Protein AF-A0A922M7X7-F1 (afdb_monomer)

Solvent-accessible surface area (backbone atoms only — not comparable to full-atom values): 48545 Å² total; per-residue (Å²): 138,84,81,73,83,78,83,72,76,49,76,77,63,51,51,57,45,49,50,54,50,54,48,65,76,64,48,64,52,38,93,86,79,56,46,71,52,47,76,66,52,52,49,49,53,50,50,50,52,52,50,52,51,25,52,51,31,52,75,74,32,79,90,37,43,70,67,37,70,48,55,65,78,77,75,49,53,68,73,66,60,49,54,74,74,40,56,71,80,53,48,56,85,56,67,35,57,80,52,45,72,31,54,61,66,28,60,56,71,87,54,86,78,83,70,91,64,62,66,65,70,58,69,90,80,64,78,42,73,59,51,47,49,51,42,48,45,50,51,54,53,34,54,52,33,45,53,51,40,54,53,50,48,55,33,50,60,38,22,38,58,13,26,39,96,88,70,47,82,39,66,78,43,67,34,96,50,32,46,61,45,76,46,68,44,81,75,45,76,43,70,46,51,93,91,51,88,35,39,68,41,30,34,30,42,41,28,33,70,49,88,58,59,68,70,57,38,50,56,62,72,57,63,45,65,68,43,47,34,36,40,28,21,64,60,30,80,45,52,74,88,68,82,85,58,91,92,49,65,56,49,73,61,36,28,57,70,45,39,42,46,32,29,28,67,21,44,46,46,101,84,72,44,67,57,74,97,68,78,84,77,77,85,86,70,79,78,45,68,49,41,34,36,29,39,44,51,28,41,45,53,44,54,48,50,59,42,26,75,73,72,46,75,63,69,82,80,54,60,42,33,41,32,55,62,58,73,92,80,44,55,60,59,44,40,47,51,46,50,57,56,54,70,76,60,87,87,42,88,87,87,39,70,48,78,48,45,76,77,39,88,42,66,65,51,48,49,67,73,40,81,79,46,48,79,44,61,88,66,90,54,77,88,62,61,41,67,28,40,31,42,32,39,53,63,51,47,51,45,69,74,59,77,67,68,84,78,70,96,84,68,77,79,47,42,33,43,40,46,56,47,82,85,80,68,61,36,77,50,79,85,64,54,73,67,91,82,86,89,87,78,58,74,68,64,45,44,62,68,40,84,44,65,68,76,26,45,37,39,54,53,102,60,52,83,70,63,96,52,102,64,59,43,21,55,66,38,42,52,51,50,52,58,54,49,49,54,55,48,25,51,49,42,39,51,45,35,64,67,65,72,52,92,66,79,31,32,78,44,45,68,42,36,51,51,41,41,64,73,56,48,50,55,50,50,52,51,36,53,52,54,58,68,68,42,87,77,60,52,53,65,56,54,72,68,55,53,88,57,59,75,70,49,66,88,44,72,79,70,81,61,83,76,82,44,45,70,59,39,49,50,45,54,50,9,42,47,47,38,55,51,45,54,53,53,54,33,56,68,50,38,58,56,75,74,38,85,48,72,65,58,40,36,49,48,37,66,55,68,54,38,78,43,78,48,63,51,52,70,45,43,37,64,41,27,69,59,35,36,73,68,59,28,78,67,46,66,48,79,39,72,57,28,16,42,35,40,35,62,50,61,51,47,66,79,61,36,43,69,63,53,96,73,21,57,61,66,75,45,82,47,75,40,58,50,72,90,55,70,53,20,90,60,90,49,53,36,47,37,74,74,18,38,56,33,52,8,50,49,40,39,40,53,75,72,64,53,89,76,86,79,86,36,59,48,76,83,66,35,70,78,63,44,62,78,56,32,84,82,48,80,77,49,49,67,32,76,60,42,79,64,40,63,82,55,66,58,78,48,85,99,43,97,56,91,74,82,88,79,88,79,78,62,54,97,86,47,53,82,42,62,92,45,92,92,34,44,29,34,70,67,62,27,53,52,50,41,51,50,49,51,55,49,43,57,65,59,58,72,73,53,98,62,98,72,76,91,86,79,84,90,86,65,97,39,71,37,34,43,53,50,29,64,74,72,100

Sequence (826 aa):
MLEQPKVGLSPLHCTPLLNMLKFYARFEISDETGDPMTDRDMTLQHYSRITSLQKAAFSKFPDLRLFALANVASVDTRESLQKHFEELNTMPLYPTEEVIWDENVVPTEIYSGENCLALPKLNLQFLTLHDYLLRNFNLFRLESTYEIRQDIEDAVYRLAPWRAEDGSVYFGGWARMAHPITSFAVVEVAKPNIGEKAPSCVRADVTVTLSVRNEIKYEWESLRKHDVCFLITVRPTQGIGTKYDYRKSMVEQASIVYVRGCEVEGMLDASGRVIEEGPEPRPELEGDSRTFRLLLDPNQYRLDLDNASKGNEDVYETFNIVMRRKPKENNFKAVLETIRELMNTEMPNEIPTLDFNDTFLDMEHLRNSFPGYEIRVQTDDPRKLVRPFKVTFENVLRKQQNGGEPMDEDEPRKVILVEPHVQPKRGPYLSNEPKNNQALNQLFEKVAELDVDERHLLRLGHGEEALQTDKDFSRYGRVNYVLAKRLELLERVGRLQKTLEAGEDAGATCELAHHFHVYHVRPRWETFLAKCAQDQTKSIETISKEFPFHEFFDDAPKPLFPGKSYEEDMEVAQSCYRYIDHIFEELEEFRAFELLRSGLDRSKYLLVKEAKIIAMTCTHAALKRSELVQMGFKYDNILMEESAQILEIETFIPLLLQNPQDGRSRLKRWIMIGDHHQLPPVVKNMAFQKYCNMEQSLFTRMVRLGVPYVELDAQGRARPSICNLYRWRYLALGDLGHVTRLPEYRAANAGLRYDFQLINVDDFNGAGETEPSPYFYQTNEVSEQLVTWFHKLHLLYCWSQFVGTKNLLYLRCEFNGREFLCLMSG

InterPro domains:
  IPR027417 P-loop containing nucleoside triphosphate hydrolase [G3DSA:3.40.50.300] (435-709)
  IPR027417 P-loop containing nucleoside triphosphate hydrolase [SSF52540] (504-729)
  IPR032174 RNA helicase aquarius, N-terminal domain [PF16399] (17-92)
  IPR041677 DNA2/NAM7 helicase, helicase domain [PF13086] (436-685)
  IPR045055 DNA2/NAM7-like helicase [PTHR10887] (437-782)
  IPR048966 RNA helicase aquarius, beta-barrel [PF21143] (161-325)
  IPR048967 RNA helicase aquarius, insertion domain [PF21144] (349-432)

Organism: Spodoptera exigua (NCBI:txid7107)

Mean predicted aligned error: 14.06 Å

Nearest PDB structures (foldseek):
  5mqf-assembly1_U  TM=9.103E-01  e=2.561E-98  Homo sapiens
  7a5p-assembly1_U  TM=8.739E-01  e=1.659E-95  Homo sapiens
  6ff7-assembly1_U  TM=7.850E-01  e=2.277E-93  Homo sapiens
  8ro1-assembly1_Q  TM=8.514E-01  e=4.717E-83  Caenorhabditis elegans
  8xi2-assembly1_Q  TM=8.738E-01  e=2.441E-75  Chlamydomonas reinhardtii

Radius of gyration: 34.19 Å; Cα contacts (8 Å, |Δi|>4): 1101; chains: 1; bounding box: 89×77×100 Å

Secondary structure (DSSP, 8-state):
----------HHHHHHHHHHHHHHTT-SB-TTT-PBPPHHHHHHHHHHHHHHHHHHHHHH-GGGHHHHTS-HHHHS-HHHHHHHHHHHHTS-SS--HHHHT-TTTS--S---SSS--S----SS--SSHHHHHHHHHHHHHHHHHHHHHHHHHHHHHHH-EEE-TTS-EEE-S--SSEEEEEEEEEEEEPPPPTT-SS-S-EEEEEEEE--S-HHHHHHHHT--TT-EEEEEEE---SBTTPPP-TTS-HHHHHTEEEEEEEEEEEEB-TTS-B----SSPPPPPSSSEEEEEEEEPHHHHHHHHHHHHTT---GGG---EEEE--GGG--HHHHHHHHHHHTT--------EEE-TTSSSSHHHHHHH-TTSEEEES---TTT-PSPEEEEEHHHHHHHHTTTPPPPTT----EEEEEE-PPPP--S-GGGSPP-----S-HHHHHHHSS--GGGEEEESTTTT---SSS--SHHHHHHHHHHHHHHHHHHHHHHHHHTT--S-TTS-HHHHHHHIIIIIHHHHHHHHHHHHH-TT--HHHHHHH-TTTGGGTTSPSPSS--S-HHHHHHHHHHHHHHHHHHHHHHHHHHHHHH--SHHHHHHHIIIII-SEEEE-HHHHHHHHHHHHHTT---SEEEESSTTTS-HHHHHGGGGSS--BTTB----EEEE---TTS-----S-HHHHHHH-TT--HHHHHHHTT-------EE-SS-HHHHTTTGGGSSS-EE-HHHHHSGGGTSPPTT-SSSS-------BTTB-SB-SSTT--B-HHHHHHHHHHHHHHHHHHHTT--S----------SSHHHHHHHHHH-

Structure (mmCIF, N/CA/C/O backbone):
data_AF-A0A922M7X7-F1
#
_entry.id   AF-A0A922M7X7-F1
#
loop_
_atom_site.group_PDB
_atom_site.id
_atom_site.type_symbol
_atom_site.label_atom_id
_atom_site.label_alt_id
_atom_site.label_comp_id
_atom_site.label_asym_id
_atom_site.label_entity_id
_atom_site.label_seq_id
_atom_site.pdbx_PDB_ins_code
_atom_site.Cartn_x
_atom_site.Cartn_y
_atom_site.Cartn_z
_atom_site.occupancy
_atom_site.B_iso_or_equiv
_atom_site.auth_seq_id
_atom_site.auth_comp_id
_atom_site.auth_asym_id
_atom_site.auth_atom_id
_atom_site.pdbx_PDB_model_num
ATOM 1 N N . MET A 1 1 ? 11.311 -39.140 -44.389 1.00 35.12 1 MET A N 1
ATOM 2 C CA . MET A 1 1 ? 12.217 -38.320 -43.565 1.00 35.12 1 MET A CA 1
ATOM 3 C C . MET A 1 1 ? 11.354 -37.279 -42.881 1.00 35.12 1 MET A C 1
ATOM 5 O O . MET A 1 1 ? 10.905 -36.357 -43.542 1.00 35.12 1 MET A O 1
ATOM 9 N N . LEU A 1 2 ? 10.996 -37.521 -41.623 1.00 34.16 2 LEU A N 1
ATOM 10 C CA . LEU A 1 2 ? 10.300 -36.557 -40.774 1.00 34.16 2 LEU A CA 1
ATOM 11 C C . LEU A 1 2 ? 11.385 -35.917 -39.910 1.00 34.16 2 LEU A C 1
ATOM 13 O O . LEU A 1 2 ? 11.835 -36.529 -38.944 1.00 34.16 2 LEU A O 1
ATOM 17 N N . GLU A 1 3 ? 11.871 -34.746 -40.310 1.00 34.28 3 GLU A N 1
ATOM 18 C CA . GLU A 1 3 ? 12.669 -33.914 -39.414 1.00 34.28 3 GLU A CA 1
ATOM 19 C C . GLU A 1 3 ? 11.719 -33.327 -38.372 1.00 34.28 3 GLU A C 1
ATOM 21 O O . GLU A 1 3 ? 10.867 -32.495 -38.677 1.00 34.28 3 GLU A O 1
ATOM 26 N N . GLN A 1 4 ? 11.827 -33.814 -37.136 1.00 30.33 4 GLN A N 1
ATOM 27 C CA . GLN A 1 4 ? 11.265 -33.107 -35.994 1.00 30.33 4 GLN A CA 1
ATOM 28 C C . GLN A 1 4 ? 11.998 -31.766 -35.851 1.00 30.33 4 GLN A C 1
ATOM 30 O O . GLN A 1 4 ? 13.234 -31.757 -35.912 1.00 30.33 4 GLN A O 1
ATOM 35 N N . PRO A 1 5 ? 11.292 -30.645 -35.624 1.00 37.59 5 PRO A N 1
ATOM 36 C CA . PRO A 1 5 ? 11.954 -29.393 -35.311 1.00 37.59 5 PRO A CA 1
ATOM 37 C C . PRO A 1 5 ? 12.634 -29.564 -33.951 1.00 37.59 5 PRO A C 1
ATOM 39 O O . PRO A 1 5 ? 11.983 -29.691 -32.915 1.00 37.59 5 PRO A O 1
ATOM 42 N N . LYS A 1 6 ? 13.968 -29.608 -33.948 1.00 36.16 6 LYS A N 1
ATOM 43 C CA . LYS A 1 6 ? 14.740 -29.445 -32.718 1.00 36.16 6 LYS A CA 1
ATOM 44 C C . LYS A 1 6 ? 14.475 -28.029 -32.215 1.00 36.16 6 LYS A C 1
ATOM 46 O O . LYS A 1 6 ? 15.065 -27.081 -32.727 1.00 36.16 6 LYS A O 1
ATOM 51 N N . VAL A 1 7 ? 13.610 -27.892 -31.214 1.00 40.34 7 VAL A N 1
ATOM 52 C CA . VAL A 1 7 ? 13.539 -26.694 -30.371 1.00 40.34 7 VAL A CA 1
ATOM 53 C C . VAL A 1 7 ? 14.845 -26.651 -29.579 1.00 40.34 7 VAL A C 1
ATOM 55 O O . VAL A 1 7 ? 14.967 -27.205 -28.489 1.00 40.34 7 VAL A O 1
ATOM 58 N N . GLY A 1 8 ? 15.890 -26.112 -30.201 1.00 37.12 8 GLY A N 1
ATOM 59 C CA . GLY A 1 8 ? 17.163 -25.872 -29.545 1.00 37.12 8 GLY A CA 1
ATOM 60 C C . GLY A 1 8 ? 17.002 -24.686 -28.608 1.00 37.12 8 GLY A C 1
ATOM 61 O O . GLY A 1 8 ? 17.053 -23.547 -29.061 1.00 37.12 8 GLY A O 1
ATOM 62 N N . LEU A 1 9 ? 16.815 -24.943 -27.312 1.00 45.88 9 LEU A N 1
ATOM 63 C CA . LEU A 1 9 ? 17.044 -23.928 -26.285 1.00 45.88 9 LEU A CA 1
ATOM 64 C C . LEU A 1 9 ? 18.478 -23.408 -26.459 1.00 45.88 9 LEU A C 1
ATOM 66 O O . LEU A 1 9 ? 19.438 -24.182 -26.410 1.00 45.88 9 LEU A O 1
ATOM 70 N N . SER A 1 10 ? 18.631 -22.110 -26.723 1.00 48.75 10 SER A N 1
ATOM 71 C CA . SER A 1 10 ? 19.947 -21.481 -26.816 1.00 48.75 10 SER A CA 1
ATOM 72 C C . SER A 1 10 ? 20.689 -21.611 -25.469 1.00 48.75 10 SER A C 1
ATOM 74 O O . SER A 1 10 ? 20.051 -21.626 -24.412 1.00 48.75 10 SER A O 1
ATOM 76 N N . PRO A 1 11 ? 22.035 -21.671 -25.451 1.00 51.78 11 PRO A N 1
ATOM 77 C CA . PRO A 1 11 ? 22.812 -21.676 -24.203 1.00 51.78 11 PRO A CA 1
ATOM 78 C C . PRO A 1 11 ? 22.498 -20.486 -23.274 1.00 51.78 11 PRO A C 1
ATOM 80 O O . PRO A 1 11 ? 22.626 -20.605 -22.053 1.00 51.78 11 PRO A O 1
ATOM 83 N N . LEU A 1 12 ? 22.043 -19.366 -23.854 1.00 53.59 12 LEU A N 1
ATOM 84 C CA . LEU A 1 12 ? 21.584 -18.170 -23.143 1.00 53.59 12 LEU A CA 1
ATOM 85 C C . LEU A 1 12 ? 20.296 -18.418 -22.334 1.00 53.59 12 LEU A C 1
ATOM 87 O O . LEU A 1 12 ? 20.221 -17.967 -21.199 1.00 53.59 12 LEU A O 1
ATOM 91 N N . HIS A 1 13 ? 19.342 -19.216 -22.834 1.00 59.59 13 HIS A N 1
ATOM 92 C CA . HIS A 1 13 ? 18.113 -19.567 -22.098 1.00 59.59 13 HIS A CA 1
ATOM 93 C C . HIS A 1 13 ? 18.335 -20.603 -20.981 1.00 59.59 13 HIS A C 1
ATOM 95 O O . HIS A 1 13 ? 17.681 -20.559 -19.939 1.00 59.59 13 HIS A O 1
ATOM 101 N N . CYS A 1 14 ? 19.250 -21.558 -21.173 1.00 67.69 14 CYS A N 1
ATOM 102 C CA . CYS A 1 14 ? 19.456 -22.649 -20.210 1.00 67.69 14 CYS A CA 1
ATOM 103 C C . CYS A 1 14 ? 20.163 -22.201 -18.923 1.00 67.69 14 CYS A C 1
ATOM 105 O O . CYS A 1 14 ? 19.960 -22.802 -17.867 1.00 67.69 14 CYS A O 1
ATOM 107 N N . THR A 1 15 ? 21.010 -21.172 -18.998 1.00 73.75 15 THR A N 1
ATOM 108 C CA . THR A 1 15 ? 21.868 -20.769 -17.874 1.00 73.75 15 THR A CA 1
ATOM 109 C C . THR A 1 15 ? 21.070 -20.188 -16.695 1.00 73.75 15 THR A C 1
ATOM 111 O O . THR A 1 15 ? 21.269 -20.666 -15.574 1.00 73.75 15 THR A O 1
ATOM 114 N N . PRO A 1 16 ? 20.117 -19.253 -16.896 1.00 74.06 16 PRO A N 1
ATOM 115 C CA . PRO A 1 16 ? 19.271 -18.747 -15.811 1.00 74.06 16 PRO A CA 1
ATOM 116 C C . PRO A 1 16 ? 18.404 -19.836 -15.159 1.00 74.06 16 PRO A C 1
ATOM 118 O O . PRO A 1 16 ? 18.352 -19.938 -13.934 1.00 74.06 16 PRO A O 1
ATOM 121 N N . LEU A 1 17 ? 17.800 -20.721 -15.962 1.00 80.00 17 LEU A N 1
ATOM 122 C CA . LEU A 1 17 ? 17.004 -21.851 -15.462 1.00 80.00 17 LEU A CA 1
ATOM 123 C C . LEU A 1 17 ? 17.847 -22.833 -14.638 1.00 80.00 17 LEU A C 1
ATOM 125 O O . LEU A 1 17 ? 17.412 -23.308 -13.588 1.00 80.00 17 LEU A O 1
ATOM 129 N N . LEU A 1 18 ? 19.077 -23.114 -15.077 1.00 82.25 18 LEU A N 1
ATOM 130 C CA . LEU A 1 18 ? 20.009 -23.956 -14.331 1.00 82.25 18 LEU A CA 1
ATOM 131 C C . LEU A 1 18 ? 20.409 -23.316 -12.996 1.00 82.25 18 LEU A C 1
ATOM 133 O O . LEU A 1 18 ? 20.591 -24.034 -12.015 1.00 82.25 18 LEU A O 1
ATOM 137 N N . ASN A 1 19 ? 20.543 -21.991 -12.938 1.00 76.50 19 ASN A N 1
ATOM 138 C CA . ASN A 1 19 ? 20.824 -21.287 -11.689 1.00 76.50 19 ASN A CA 1
ATOM 139 C C . ASN A 1 19 ? 19.642 -21.380 -10.712 1.00 76.50 19 ASN A C 1
ATOM 141 O O . ASN A 1 19 ? 19.866 -21.696 -9.545 1.00 76.50 19 ASN A O 1
ATOM 145 N N . MET A 1 20 ? 18.397 -21.237 -11.188 1.00 80.88 20 MET A N 1
ATOM 146 C CA . MET A 1 20 ? 17.204 -21.493 -10.363 1.00 80.88 20 MET A CA 1
ATOM 147 C C . MET A 1 20 ? 17.165 -22.939 -9.849 1.00 80.88 20 MET A C 1
ATOM 149 O O . MET A 1 20 ? 16.892 -23.175 -8.674 1.00 80.88 20 MET A O 1
ATOM 153 N N . LEU A 1 21 ? 17.487 -23.919 -10.701 1.00 84.31 21 LEU A N 1
ATOM 154 C CA . LEU A 1 21 ? 17.548 -25.321 -10.283 1.00 84.31 21 LEU A CA 1
ATOM 155 C C . LEU A 1 21 ? 18.649 -25.556 -9.239 1.00 84.31 21 LEU A C 1
ATOM 157 O O . LEU A 1 21 ? 18.422 -26.270 -8.268 1.00 84.31 21 LEU A O 1
ATOM 161 N N . LYS A 1 22 ? 19.834 -24.958 -9.415 1.00 78.69 22 LYS A N 1
ATOM 162 C CA . LYS A 1 22 ? 20.938 -25.046 -8.443 1.00 78.69 22 LYS A CA 1
ATOM 163 C C . LYS A 1 22 ? 20.560 -24.452 -7.090 1.00 78.69 22 LYS A C 1
ATOM 165 O O . LYS A 1 22 ? 20.976 -25.014 -6.081 1.00 78.69 22 LYS A O 1
ATOM 170 N N . PHE A 1 23 ? 19.802 -23.355 -7.087 1.00 79.56 23 PHE A N 1
ATOM 171 C CA . PHE A 1 23 ? 19.274 -22.744 -5.872 1.00 79.56 23 PHE A CA 1
ATOM 172 C C . PHE A 1 23 ? 18.361 -23.726 -5.129 1.00 79.56 23 PHE A C 1
ATOM 174 O O . PHE A 1 23 ? 18.653 -24.085 -3.993 1.00 79.56 23 PHE A O 1
ATOM 181 N N . TYR A 1 24 ? 17.335 -24.266 -5.799 1.00 82.50 24 TYR A N 1
ATOM 182 C CA . TYR A 1 24 ? 16.405 -25.200 -5.156 1.00 82.50 24 TYR A CA 1
ATOM 183 C C . TYR A 1 24 ? 17.038 -26.551 -4.787 1.00 82.50 24 TYR A C 1
ATOM 185 O O . TYR A 1 24 ? 16.688 -27.132 -3.767 1.00 82.50 24 TYR A O 1
ATOM 193 N N . ALA A 1 25 ? 18.020 -27.038 -5.552 1.00 81.25 25 ALA A N 1
ATOM 194 C CA . ALA A 1 25 ? 18.751 -28.269 -5.232 1.00 81.25 25 ALA A CA 1
ATOM 195 C C . ALA A 1 25 ? 19.649 -28.151 -3.985 1.00 81.25 25 ALA A C 1
ATOM 197 O O . ALA A 1 25 ? 20.156 -29.158 -3.491 1.00 81.25 25 ALA A O 1
ATOM 198 N N . ARG A 1 26 ? 19.903 -26.926 -3.516 1.00 76.25 26 ARG A N 1
ATOM 199 C CA . ARG A 1 26 ? 20.684 -26.625 -2.309 1.00 76.25 26 ARG A CA 1
ATOM 200 C C . ARG A 1 26 ? 19.863 -25.839 -1.288 1.00 76.25 26 ARG A C 1
ATOM 202 O O . ARG A 1 26 ? 20.450 -25.221 -0.409 1.00 76.25 26 ARG A O 1
ATOM 209 N N . PHE A 1 27 ? 18.540 -25.832 -1.443 1.00 78.38 27 PHE A N 1
ATOM 210 C CA . PHE A 1 27 ? 17.657 -25.047 -0.598 1.00 78.38 27 PHE A CA 1
ATOM 211 C C . PHE A 1 27 ? 17.717 -25.535 0.847 1.00 78.38 27 PHE A C 1
ATOM 213 O O . PHE A 1 27 ? 17.835 -26.732 1.108 1.00 78.38 27 PHE A O 1
ATOM 220 N N . GLU A 1 28 ? 17.639 -24.598 1.783 1.00 75.38 28 GLU A N 1
ATOM 221 C CA . GLU A 1 28 ? 17.919 -24.848 3.194 1.00 75.38 28 GLU A CA 1
ATOM 222 C C . GLU A 1 28 ? 16.678 -25.379 3.923 1.00 75.38 28 GLU A C 1
ATOM 224 O O . GLU A 1 28 ? 16.094 -24.715 4.776 1.00 75.38 28 GLU A O 1
ATOM 229 N N . ILE A 1 29 ? 16.233 -26.576 3.542 1.00 75.06 29 ILE A N 1
ATOM 230 C CA . ILE A 1 29 ? 15.057 -27.249 4.100 1.00 75.06 29 ILE A CA 1
ATOM 231 C C . ILE A 1 29 ? 15.367 -28.711 4.425 1.00 75.06 29 ILE A C 1
ATOM 233 O O . ILE A 1 29 ? 16.113 -29.386 3.714 1.00 75.06 29 ILE A O 1
ATOM 237 N N . SER A 1 30 ? 14.793 -29.204 5.516 1.00 74.06 30 SER A N 1
ATOM 238 C CA . SER A 1 30 ? 14.793 -30.627 5.841 1.00 74.06 30 SER A CA 1
ATOM 239 C C . SER A 1 30 ? 13.843 -31.376 4.904 1.00 74.06 30 SER A C 1
ATOM 241 O O . SER A 1 30 ? 12.635 -31.154 4.949 1.00 74.06 30 SER A O 1
ATOM 243 N N . ASP A 1 31 ? 14.365 -32.297 4.090 1.00 77.56 31 ASP A N 1
ATOM 244 C CA . ASP A 1 31 ? 13.543 -33.129 3.192 1.00 77.56 31 ASP A CA 1
ATOM 245 C C . ASP A 1 31 ? 12.559 -34.044 3.954 1.00 77.56 31 ASP A C 1
ATOM 247 O O . ASP A 1 31 ? 11.571 -34.501 3.382 1.00 77.56 31 ASP A O 1
ATOM 251 N N . GLU A 1 32 ? 12.824 -34.327 5.237 1.00 73.69 32 GLU A N 1
ATOM 252 C CA . GLU A 1 32 ? 11.986 -35.196 6.074 1.00 73.69 32 GLU A CA 1
ATOM 253 C C . GLU A 1 32 ? 10.909 -34.421 6.841 1.00 73.69 32 GLU A C 1
ATOM 255 O O . GLU A 1 32 ? 9.759 -34.857 6.884 1.00 73.69 32 GLU A O 1
ATOM 260 N N . THR A 1 33 ? 11.269 -33.289 7.459 1.00 68.69 33 THR A N 1
ATOM 261 C CA . THR A 1 33 ? 10.344 -32.525 8.321 1.00 68.69 33 THR A CA 1
ATOM 262 C C . THR A 1 33 ? 9.675 -31.357 7.603 1.00 68.69 33 THR A C 1
ATOM 264 O O . THR A 1 33 ? 8.608 -30.918 8.018 1.00 68.69 33 THR A O 1
ATOM 267 N N . GLY A 1 34 ? 10.271 -30.861 6.515 1.00 67.56 34 GLY A N 1
ATOM 268 C CA . GLY A 1 34 ? 9.831 -29.647 5.826 1.00 67.56 34 GLY A CA 1
ATOM 269 C C . GLY A 1 34 ? 10.209 -28.347 6.546 1.00 67.56 34 GLY A C 1
ATOM 270 O O . GLY A 1 34 ? 9.835 -27.271 6.082 1.00 67.56 34 GLY A O 1
ATOM 271 N N . ASP A 1 35 ? 10.953 -28.417 7.653 1.00 62.09 35 ASP A N 1
ATOM 272 C CA . ASP A 1 35 ? 11.373 -27.231 8.401 1.00 62.09 35 ASP A CA 1
ATOM 273 C C . ASP A 1 35 ? 12.594 -26.557 7.755 1.00 62.09 35 ASP A C 1
ATOM 275 O O . ASP A 1 35 ? 13.465 -27.252 7.210 1.00 62.09 35 ASP A O 1
ATOM 279 N N . PRO A 1 36 ? 12.705 -25.214 7.829 1.00 64.19 36 PRO A N 1
ATOM 280 C CA . PRO A 1 36 ? 13.918 -24.515 7.422 1.00 64.19 36 PRO A CA 1
ATOM 281 C C . PRO A 1 36 ? 15.112 -24.983 8.265 1.00 64.19 36 PRO A C 1
ATOM 283 O O . PRO A 1 36 ? 15.017 -25.093 9.488 1.00 64.19 36 PRO A O 1
ATOM 286 N N . MET A 1 37 ? 16.247 -25.238 7.616 1.00 69.25 37 MET A N 1
ATOM 287 C CA . MET A 1 37 ? 17.485 -25.585 8.315 1.00 69.25 37 MET A CA 1
ATOM 288 C C . MET A 1 37 ? 18.080 -24.337 8.969 1.00 69.25 37 MET A C 1
ATOM 290 O O . MET A 1 37 ? 18.172 -23.286 8.341 1.00 69.25 37 MET A O 1
ATOM 294 N N . THR A 1 38 ? 18.507 -24.444 10.229 1.00 70.31 38 THR A N 1
ATOM 295 C CA . THR A 1 38 ? 19.221 -23.342 10.891 1.00 70.31 38 THR A CA 1
ATOM 296 C C . THR A 1 38 ? 20.666 -23.249 10.392 1.00 70.31 38 THR A C 1
ATOM 298 O O . THR A 1 38 ? 21.230 -24.241 9.921 1.00 70.31 38 THR A O 1
ATOM 301 N N . ASP A 1 39 ? 21.331 -22.106 10.597 1.00 67.94 39 ASP A N 1
ATOM 302 C CA . ASP A 1 39 ? 22.771 -21.945 10.312 1.00 67.94 39 ASP A CA 1
ATOM 303 C C . ASP A 1 39 ? 23.617 -23.059 10.945 1.00 67.94 39 ASP A C 1
ATOM 305 O O . ASP A 1 39 ? 24.604 -23.543 10.376 1.00 67.94 39 ASP A O 1
ATOM 309 N N . ARG A 1 40 ? 23.215 -23.504 12.141 1.00 73.00 40 ARG A N 1
ATOM 310 C CA . ARG A 1 40 ? 23.853 -24.612 12.847 1.00 73.00 40 ARG A CA 1
ATOM 311 C C . ARG A 1 40 ? 23.655 -25.932 12.106 1.00 73.00 40 ARG A C 1
ATOM 313 O O . ARG A 1 40 ? 24.625 -26.677 11.966 1.00 73.00 40 ARG A O 1
ATOM 320 N N . ASP A 1 41 ? 22.444 -26.225 11.646 1.00 73.75 41 ASP A N 1
ATOM 321 C CA . ASP A 1 41 ? 22.133 -27.464 10.925 1.00 73.75 41 ASP A CA 1
ATOM 322 C C . ASP A 1 41 ? 22.860 -27.513 9.581 1.00 73.75 41 ASP A C 1
ATOM 324 O O . ASP A 1 41 ? 23.494 -28.522 9.262 1.00 73.75 41 ASP A O 1
ATOM 328 N N . MET A 1 42 ? 22.882 -26.390 8.857 1.00 73.88 42 MET A N 1
ATOM 329 C CA . MET A 1 42 ? 23.648 -26.221 7.619 1.00 73.88 42 MET A CA 1
ATOM 330 C C . MET A 1 42 ? 25.141 -26.464 7.847 1.00 73.88 42 MET A C 1
ATOM 332 O O . MET A 1 42 ? 25.772 -27.252 7.132 1.00 73.88 42 MET A O 1
ATOM 336 N N . THR A 1 43 ? 25.702 -25.856 8.895 1.00 74.94 43 THR A N 1
ATOM 337 C CA . THR A 1 43 ? 27.110 -26.046 9.272 1.00 74.94 43 THR A CA 1
ATOM 338 C C . THR A 1 43 ? 27.399 -27.509 9.614 1.00 74.94 43 THR A C 1
ATOM 340 O O . THR A 1 43 ? 28.394 -28.071 9.154 1.00 74.94 43 THR A O 1
ATOM 343 N N . LEU A 1 44 ? 26.522 -28.166 10.379 1.00 79.50 44 LEU A N 1
ATOM 344 C CA . LEU A 1 44 ? 26.671 -29.576 10.750 1.00 79.50 44 LEU A CA 1
ATOM 345 C C . LEU A 1 44 ? 26.572 -30.510 9.539 1.00 79.50 44 LEU A C 1
ATOM 347 O O . LEU A 1 44 ? 27.376 -31.440 9.417 1.00 79.50 44 LEU A O 1
ATOM 351 N N . GLN A 1 45 ? 25.628 -30.266 8.628 1.00 78.44 45 GLN A N 1
ATOM 352 C CA . GLN A 1 45 ? 25.458 -31.060 7.412 1.00 78.44 45 GLN A CA 1
ATOM 353 C C . GLN A 1 45 ? 26.684 -30.926 6.500 1.00 78.44 45 GLN A C 1
ATOM 355 O O . GLN A 1 45 ? 27.211 -31.929 6.003 1.00 78.44 45 GLN A O 1
ATOM 360 N N . HIS A 1 46 ? 27.184 -29.702 6.328 1.00 78.44 46 HIS A N 1
ATOM 361 C CA . HIS A 1 46 ? 28.403 -29.423 5.575 1.00 78.44 46 HIS A CA 1
ATOM 362 C C . HIS A 1 46 ? 29.629 -30.098 6.204 1.00 78.44 46 HIS A C 1
ATOM 364 O O . HIS A 1 46 ? 30.338 -30.852 5.528 1.00 78.44 46 HIS A O 1
ATOM 370 N N . TYR A 1 47 ? 29.826 -29.947 7.517 1.00 80.50 47 TYR A N 1
ATOM 371 C CA . TYR A 1 47 ? 30.916 -30.603 8.246 1.00 80.50 47 TYR A CA 1
ATOM 372 C C . TYR A 1 47 ? 30.837 -32.126 8.146 1.00 80.50 47 TYR A C 1
ATOM 374 O O . TYR A 1 47 ? 31.863 -32.781 7.955 1.00 80.50 47 TYR A O 1
ATOM 382 N N . SER A 1 48 ? 29.636 -32.703 8.204 1.00 84.00 48 SER A N 1
ATOM 383 C CA . SER A 1 48 ? 29.417 -34.141 8.024 1.00 84.00 48 SER A CA 1
ATOM 384 C C . SER A 1 48 ? 29.830 -34.619 6.625 1.00 84.00 48 SER A C 1
ATOM 386 O O . SER A 1 48 ? 30.519 -35.641 6.495 1.00 84.00 48 SER A O 1
ATOM 388 N N . ARG A 1 49 ? 29.496 -33.859 5.570 1.00 80.50 49 ARG A N 1
ATOM 389 C CA . ARG A 1 49 ? 29.887 -34.160 4.179 1.00 80.50 49 ARG A CA 1
ATOM 390 C C . ARG A 1 49 ? 31.400 -34.084 3.982 1.00 80.50 49 ARG A C 1
ATOM 392 O O . ARG A 1 49 ? 31.986 -35.039 3.465 1.00 80.50 49 ARG A O 1
ATOM 399 N N . ILE A 1 50 ? 32.040 -33.005 4.437 1.00 78.50 50 ILE A N 1
ATOM 400 C CA . ILE A 1 50 ? 33.500 -32.844 4.346 1.00 78.50 50 ILE A CA 1
ATOM 401 C C . ILE A 1 50 ? 34.214 -33.922 5.161 1.00 78.50 50 ILE A C 1
ATOM 403 O O . ILE A 1 50 ? 35.116 -34.577 4.645 1.00 78.50 50 ILE A O 1
ATOM 407 N N . THR A 1 51 ? 33.756 -34.202 6.382 1.00 82.75 51 THR A N 1
ATOM 408 C CA . THR A 1 51 ? 34.328 -35.263 7.225 1.00 82.75 51 THR A CA 1
ATOM 409 C C . THR A 1 51 ? 34.204 -36.634 6.558 1.00 82.75 51 THR A C 1
ATOM 411 O O . THR A 1 51 ? 35.133 -37.441 6.600 1.00 82.75 51 THR A O 1
ATOM 414 N N . SER A 1 52 ? 33.073 -36.922 5.910 1.00 84.06 52 SER A N 1
ATOM 415 C CA . SER A 1 52 ? 32.870 -38.175 5.171 1.00 84.06 52 SER A CA 1
ATOM 416 C C . SER A 1 52 ? 33.808 -38.285 3.965 1.00 84.06 52 SER A C 1
ATOM 418 O O . SER A 1 52 ? 34.392 -39.347 3.732 1.00 84.06 52 SER A O 1
ATOM 420 N N . LEU A 1 53 ? 34.025 -37.179 3.248 1.00 75.75 53 LEU A N 1
ATOM 421 C CA . LEU A 1 53 ? 34.997 -37.097 2.159 1.00 75.75 53 LEU A CA 1
ATOM 422 C C . LEU A 1 53 ? 36.436 -37.281 2.664 1.00 75.75 53 LEU A C 1
ATOM 424 O O . LEU A 1 53 ? 37.188 -38.053 2.074 1.00 75.75 53 LEU A O 1
ATOM 428 N N . GLN A 1 54 ? 36.808 -36.648 3.778 1.00 77.81 54 GLN A N 1
ATOM 429 C CA . GLN A 1 54 ? 38.123 -36.805 4.408 1.00 77.81 54 GLN A CA 1
ATOM 430 C C . GLN A 1 54 ? 38.359 -38.246 4.879 1.00 77.81 54 GLN A C 1
ATOM 432 O O . GLN A 1 54 ? 39.435 -38.794 4.641 1.00 77.81 54 GLN A O 1
ATOM 437 N N . LYS A 1 55 ? 37.346 -38.912 5.456 1.00 83.44 55 LYS A N 1
ATOM 438 C CA . LYS A 1 55 ? 37.408 -40.344 5.813 1.00 83.44 55 LYS A CA 1
ATOM 439 C C . LYS A 1 55 ? 37.644 -41.228 4.585 1.00 83.44 55 LYS A C 1
ATOM 441 O O . LYS A 1 55 ? 38.494 -42.120 4.620 1.00 83.44 55 LYS A O 1
ATOM 446 N N . ALA A 1 56 ? 36.926 -40.971 3.489 1.00 75.81 56 ALA A N 1
ATOM 447 C CA . ALA A 1 56 ? 37.106 -41.701 2.235 1.00 75.81 56 ALA A CA 1
ATOM 448 C C . ALA A 1 56 ? 38.493 -41.447 1.613 1.00 75.81 56 ALA A C 1
ATOM 450 O O . ALA A 1 56 ? 39.150 -42.397 1.180 1.00 75.81 56 ALA A O 1
ATOM 451 N N . ALA A 1 57 ? 38.957 -40.193 1.627 1.00 71.25 57 ALA A N 1
ATOM 452 C CA . ALA A 1 57 ? 40.281 -39.787 1.166 1.00 71.25 57 ALA A CA 1
ATOM 453 C C . ALA A 1 57 ? 41.391 -40.477 1.973 1.00 71.25 57 ALA A C 1
ATOM 455 O O . ALA A 1 57 ? 42.272 -41.099 1.384 1.00 71.25 57 ALA A O 1
ATOM 456 N N . PHE A 1 58 ? 41.294 -40.473 3.307 1.00 76.62 58 PHE A N 1
ATOM 457 C CA . PHE A 1 58 ? 42.257 -41.126 4.197 1.00 76.62 58 PHE A CA 1
ATOM 458 C C . PHE A 1 58 ? 42.367 -42.634 3.943 1.00 76.62 58 PHE A C 1
ATOM 460 O O . PHE A 1 58 ? 43.467 -43.186 3.929 1.00 76.62 58 PHE A O 1
ATOM 467 N N . SER A 1 59 ? 41.225 -43.302 3.742 1.00 82.88 59 SER A N 1
ATOM 468 C CA . SER A 1 59 ? 41.177 -44.756 3.575 1.00 82.88 59 SER A CA 1
ATOM 469 C C . SER A 1 59 ? 41.637 -45.228 2.197 1.00 82.88 59 SER A C 1
ATOM 471 O O . SER A 1 59 ? 42.208 -46.314 2.112 1.00 82.88 59 SER A O 1
ATOM 473 N N . LYS A 1 60 ? 41.339 -44.482 1.125 1.00 77.06 60 LYS A N 1
ATOM 474 C CA . LYS A 1 60 ? 41.506 -44.965 -0.258 1.00 77.06 60 LYS A CA 1
ATOM 475 C C . LYS A 1 60 ? 42.621 -44.267 -1.039 1.00 77.06 60 LYS A C 1
ATOM 477 O O . LYS A 1 60 ? 43.079 -44.829 -2.028 1.00 77.06 60 LYS A O 1
ATOM 482 N N . PHE A 1 61 ? 43.069 -43.084 -0.614 1.00 66.62 61 PHE A N 1
ATOM 483 C CA . PHE A 1 61 ? 43.979 -42.237 -1.390 1.00 66.62 61 PHE A CA 1
ATOM 484 C C . PHE A 1 61 ? 45.152 -41.737 -0.524 1.00 66.62 61 PHE A C 1
ATOM 486 O O . PHE A 1 61 ? 45.053 -40.685 0.110 1.00 66.62 61 PHE A O 1
ATOM 493 N N . PRO A 1 62 ? 46.290 -42.464 -0.494 1.00 72.88 62 PRO A N 1
ATOM 494 C CA . PRO A 1 62 ? 47.470 -42.089 0.295 1.00 72.88 62 PRO A CA 1
ATOM 495 C C . PRO A 1 62 ? 48.014 -40.688 -0.022 1.00 72.88 62 PRO A C 1
ATOM 497 O O . PRO A 1 62 ? 48.492 -40.002 0.882 1.00 72.88 62 PRO A O 1
ATOM 500 N N . ASP A 1 63 ? 47.871 -40.246 -1.273 1.00 56.84 63 ASP A N 1
ATOM 501 C CA . ASP A 1 63 ? 48.337 -38.941 -1.761 1.00 56.84 63 ASP A CA 1
ATOM 502 C C . ASP A 1 63 ? 47.507 -37.762 -1.218 1.00 56.84 63 ASP A C 1
ATOM 504 O O . ASP A 1 63 ? 47.967 -36.623 -1.207 1.00 56.84 63 ASP A O 1
ATOM 508 N N . LEU A 1 64 ? 46.301 -38.028 -0.697 1.00 62.44 64 LEU A N 1
ATOM 509 C CA . LEU A 1 64 ? 45.395 -37.026 -0.122 1.00 62.44 64 LEU A CA 1
ATOM 510 C C . LEU A 1 64 ? 45.417 -37.007 1.416 1.00 62.44 64 LEU A C 1
ATOM 512 O O . LEU A 1 64 ? 44.534 -36.426 2.048 1.00 62.44 64 LEU A O 1
ATOM 516 N N . ARG A 1 65 ? 46.435 -37.604 2.053 1.00 68.88 65 ARG A N 1
ATOM 517 C CA . ARG A 1 65 ? 46.556 -37.638 3.525 1.00 68.88 65 ARG A CA 1
ATOM 518 C C . ARG A 1 65 ? 46.648 -36.257 4.168 1.00 68.88 65 ARG A C 1
ATOM 520 O O . ARG A 1 65 ? 46.080 -36.063 5.237 1.00 68.88 65 ARG A O 1
ATOM 527 N N . LEU A 1 66 ? 47.320 -35.305 3.519 1.00 63.16 66 LEU A N 1
ATOM 528 C CA . LEU A 1 66 ? 47.402 -33.923 4.009 1.00 63.16 66 LEU A CA 1
ATOM 529 C C . LEU A 1 66 ? 46.026 -33.238 3.997 1.00 63.16 66 LEU A C 1
ATOM 531 O O . LEU A 1 66 ? 45.685 -32.552 4.952 1.00 63.16 66 LEU A O 1
ATOM 535 N N . PHE A 1 67 ? 45.208 -33.493 2.972 1.00 68.06 67 PHE A N 1
ATOM 536 C CA . PHE A 1 67 ? 43.825 -33.011 2.888 1.00 68.06 67 PHE A CA 1
ATOM 537 C C . PHE A 1 67 ? 42.911 -33.673 3.934 1.00 68.06 67 PHE A C 1
ATOM 539 O O . PHE A 1 67 ? 42.089 -33.009 4.563 1.00 68.06 67 PHE A O 1
ATOM 546 N N . ALA A 1 68 ? 43.073 -34.978 4.158 1.00 69.38 68 ALA A N 1
ATOM 547 C CA . ALA A 1 68 ? 42.259 -35.724 5.113 1.00 69.38 68 ALA A CA 1
ATOM 548 C C . ALA A 1 68 ? 42.518 -35.357 6.588 1.00 69.38 68 ALA A C 1
ATOM 550 O O . ALA A 1 68 ? 41.662 -35.609 7.430 1.00 69.38 68 ALA A O 1
ATOM 551 N N . LEU A 1 69 ? 43.690 -34.789 6.898 1.00 75.88 69 LEU A N 1
ATOM 552 C CA . LEU A 1 69 ? 44.093 -34.359 8.245 1.00 75.88 69 LEU A CA 1
ATOM 553 C C . LEU A 1 69 ? 43.936 -32.846 8.475 1.00 75.88 69 LEU A C 1
ATOM 555 O O . LEU A 1 69 ? 44.185 -32.364 9.579 1.00 75.88 69 LEU A O 1
ATOM 559 N N . ALA A 1 70 ? 43.561 -32.094 7.441 1.00 74.56 70 ALA A N 1
ATOM 560 C CA . ALA A 1 70 ? 43.369 -30.656 7.529 1.00 74.56 70 ALA A CA 1
ATOM 561 C C . ALA A 1 70 ? 42.071 -30.312 8.283 1.00 74.56 70 ALA A C 1
ATOM 563 O O . ALA A 1 70 ? 41.082 -31.046 8.217 1.00 74.56 70 ALA A O 1
ATOM 564 N N . ASN A 1 71 ? 42.062 -29.178 8.996 1.00 74.50 71 ASN A N 1
ATOM 565 C CA . ASN A 1 71 ? 40.842 -28.658 9.621 1.00 74.50 71 ASN A CA 1
ATOM 566 C C . ASN A 1 71 ? 39.813 -28.361 8.521 1.00 74.50 71 ASN A C 1
ATOM 568 O O . ASN A 1 71 ? 40.198 -27.843 7.472 1.00 74.50 71 ASN A O 1
ATOM 572 N N . VAL A 1 72 ? 38.532 -28.643 8.769 1.00 69.62 72 VAL A N 1
ATOM 573 C CA . VAL A 1 72 ? 37.433 -28.329 7.846 1.00 69.62 72 VAL A CA 1
ATOM 574 C C . VAL A 1 72 ? 37.567 -26.885 7.348 1.00 69.62 72 VAL A C 1
ATOM 576 O O . VAL A 1 72 ? 37.771 -26.730 6.153 1.00 69.62 72 VAL A O 1
ATOM 579 N N . ALA A 1 73 ? 37.741 -25.912 8.260 1.00 66.44 73 ALA A N 1
ATOM 580 C CA . ALA A 1 73 ? 37.975 -24.477 7.988 1.00 66.44 73 ALA A CA 1
ATOM 581 C C . ALA A 1 73 ? 39.137 -24.138 7.023 1.00 66.44 73 ALA A C 1
ATOM 583 O O . ALA A 1 73 ? 39.247 -23.015 6.536 1.00 66.44 73 ALA A O 1
ATOM 584 N N . SER A 1 74 ? 40.075 -25.069 6.819 1.00 63.84 74 SER A N 1
ATOM 585 C CA . SER A 1 74 ? 41.232 -24.902 5.923 1.00 63.84 74 SER A CA 1
ATOM 586 C C . SER A 1 74 ? 41.050 -25.575 4.561 1.00 63.84 74 SER A C 1
ATOM 588 O O . SER A 1 74 ? 41.842 -25.331 3.652 1.00 63.84 74 SER A O 1
ATOM 590 N N . VAL A 1 75 ? 40.016 -26.409 4.417 1.00 62.22 75 VAL A N 1
ATOM 591 C CA . VAL A 1 75 ? 39.654 -27.110 3.177 1.00 62.22 75 VAL A CA 1
ATOM 592 C C . VAL A 1 75 ? 38.288 -26.688 2.632 1.00 62.22 75 VAL A C 1
ATOM 594 O O . VAL A 1 75 ? 38.024 -26.912 1.452 1.00 62.22 75 VAL A O 1
ATOM 597 N N . ASP A 1 76 ? 37.448 -26.041 3.444 1.00 64.06 76 ASP A N 1
ATOM 598 C CA . ASP A 1 76 ? 36.275 -25.287 3.021 1.00 64.06 76 ASP A CA 1
ATOM 599 C C . ASP A 1 76 ? 36.592 -23.783 3.067 1.00 64.06 76 ASP A C 1
ATOM 601 O O . ASP A 1 76 ? 36.723 -23.151 4.107 1.00 64.06 76 ASP A O 1
ATOM 605 N N . THR A 1 77 ? 36.830 -23.157 1.915 1.00 59.75 77 THR A N 1
ATOM 606 C CA . THR A 1 77 ? 37.233 -21.746 1.943 1.00 59.75 77 THR A CA 1
ATOM 607 C C . THR A 1 77 ? 36.110 -20.877 2.522 1.00 59.75 77 THR A C 1
ATOM 609 O O . THR A 1 77 ? 34.946 -21.007 2.138 1.00 59.75 77 THR A O 1
ATOM 612 N N . ARG A 1 78 ? 36.463 -19.928 3.404 1.00 46.19 78 ARG A N 1
ATOM 613 C CA . ARG A 1 78 ? 35.563 -18.860 3.891 1.00 46.19 78 ARG A CA 1
ATOM 614 C C . ARG A 1 78 ? 34.859 -18.133 2.736 1.00 46.19 78 ARG A C 1
ATOM 616 O O . ARG A 1 78 ? 33.700 -17.759 2.863 1.00 46.19 78 ARG A O 1
ATOM 623 N N . GLU A 1 79 ? 35.539 -18.015 1.597 1.00 50.06 79 GLU A N 1
ATOM 624 C CA . GLU A 1 79 ? 35.023 -17.477 0.331 1.00 50.06 79 GLU A CA 1
ATOM 625 C C . GLU A 1 79 ? 33.864 -18.303 -0.260 1.00 50.06 79 GLU A C 1
ATOM 627 O O . GLU A 1 79 ? 32.973 -17.739 -0.889 1.00 50.06 79 GLU A O 1
ATOM 632 N N . SER A 1 80 ? 33.832 -19.622 -0.037 1.00 44.47 80 SER A N 1
ATOM 633 C CA . SER A 1 80 ? 32.744 -20.502 -0.491 1.00 44.47 80 SER A CA 1
ATOM 634 C C . SER A 1 80 ? 31.512 -20.425 0.417 1.00 44.47 80 SER A C 1
ATOM 636 O O . SER A 1 80 ? 30.391 -20.465 -0.087 1.00 44.47 80 SER A O 1
ATOM 638 N N . LEU A 1 81 ? 31.707 -20.270 1.734 1.00 40.91 81 LEU A N 1
ATOM 639 C CA . LEU A 1 81 ? 30.627 -20.133 2.725 1.00 40.91 81 LEU A CA 1
ATOM 640 C C . LEU A 1 81 ? 29.993 -18.730 2.710 1.00 40.91 81 LEU A C 1
ATOM 642 O O . LEU A 1 81 ? 28.771 -18.615 2.736 1.00 40.91 81 LEU A O 1
ATOM 646 N N . GLN A 1 82 ? 30.793 -17.665 2.566 1.00 43.47 82 GLN A N 1
ATOM 647 C CA . GLN A 1 82 ? 30.286 -16.286 2.447 1.00 43.47 82 GLN A CA 1
ATOM 648 C C . GLN A 1 82 ? 29.398 -16.079 1.217 1.00 43.47 82 GLN A C 1
ATOM 650 O O . GLN A 1 82 ? 28.453 -15.300 1.265 1.00 43.47 82 GLN A O 1
ATOM 655 N N . LYS A 1 83 ? 29.653 -16.817 0.133 1.00 43.03 83 LYS A N 1
ATOM 656 C CA . LYS A 1 83 ? 28.903 -16.704 -1.120 1.00 43.03 83 LYS A CA 1
ATOM 657 C C . LYS A 1 83 ? 27.402 -16.998 -0.972 1.00 43.03 83 LYS A C 1
ATOM 659 O O . LYS A 1 83 ? 26.616 -16.471 -1.741 1.00 43.03 83 LYS A O 1
ATOM 664 N N . HIS A 1 84 ? 27.005 -17.806 0.012 1.00 38.91 84 HIS A N 1
ATOM 665 C CA . HIS A 1 84 ? 25.624 -18.282 0.131 1.00 38.91 84 HIS A CA 1
ATOM 666 C C . HIS A 1 84 ? 24.732 -17.320 0.945 1.00 38.91 84 HIS A C 1
ATOM 668 O O . HIS A 1 84 ? 23.569 -17.150 0.601 1.00 38.91 84 HIS A O 1
ATOM 674 N N . PHE A 1 85 ? 25.286 -16.607 1.938 1.00 39.88 85 PHE A N 1
ATOM 675 C CA . PHE A 1 85 ? 24.555 -15.621 2.759 1.00 39.88 85 PHE A CA 1
ATOM 676 C C . PHE A 1 85 ? 24.728 -14.162 2.285 1.00 39.88 85 PHE A C 1
ATOM 678 O O . PHE A 1 85 ? 23.921 -13.296 2.621 1.00 39.88 85 PHE A O 1
ATOM 685 N N . GLU A 1 86 ? 25.769 -13.859 1.495 1.00 48.34 86 GLU A N 1
ATOM 686 C CA . GLU A 1 86 ? 26.006 -12.508 0.963 1.00 48.34 86 GLU A CA 1
ATOM 687 C C . GLU A 1 86 ? 25.200 -12.210 -0.311 1.00 48.34 86 GLU A C 1
ATOM 689 O O . GLU A 1 86 ? 24.870 -11.048 -0.529 1.00 48.34 86 GLU A O 1
ATOM 694 N N . GLU A 1 87 ? 24.857 -13.192 -1.156 1.00 50.41 87 GLU A N 1
ATOM 695 C CA . GLU A 1 87 ? 24.280 -12.941 -2.498 1.00 50.41 87 GLU A CA 1
ATOM 696 C C . GLU A 1 87 ? 23.010 -12.064 -2.471 1.00 50.41 87 GLU A C 1
ATOM 698 O O . GLU A 1 87 ? 22.810 -11.244 -3.364 1.00 50.41 87 GLU A O 1
ATOM 703 N N . LEU A 1 88 ? 22.193 -12.157 -1.418 1.00 52.44 88 LEU A N 1
ATOM 704 C CA . LEU A 1 88 ? 20.922 -11.432 -1.306 1.00 52.44 88 LEU A CA 1
ATOM 705 C C . LEU A 1 88 ? 21.082 -10.004 -0.754 1.00 52.44 88 LEU A C 1
ATOM 707 O O . LEU A 1 88 ? 20.500 -9.058 -1.289 1.00 52.44 88 LEU A O 1
ATOM 711 N N . ASN A 1 89 ? 21.925 -9.831 0.271 1.00 60.75 89 ASN A N 1
ATOM 712 C CA . ASN A 1 89 ? 22.272 -8.516 0.828 1.00 60.75 89 ASN A CA 1
ATOM 713 C C . ASN A 1 89 ? 23.219 -7.727 -0.088 1.00 60.75 89 ASN A C 1
ATOM 715 O O . ASN A 1 89 ? 23.227 -6.498 -0.042 1.00 60.75 89 ASN A O 1
ATOM 719 N N . THR A 1 90 ? 23.981 -8.416 -0.943 1.00 67.88 90 THR A N 1
ATOM 720 C CA . THR A 1 90 ? 24.856 -7.804 -1.953 1.00 67.88 90 THR A CA 1
ATOM 721 C C . THR A 1 90 ? 24.153 -7.528 -3.280 1.00 67.88 90 THR A C 1
ATOM 723 O O . THR A 1 90 ? 24.768 -6.941 -4.171 1.00 67.88 90 THR A O 1
ATOM 726 N N . MET A 1 91 ? 22.881 -7.916 -3.427 1.00 74.00 91 MET A N 1
ATOM 727 C CA . MET A 1 91 ? 22.117 -7.656 -4.641 1.00 74.00 91 MET A CA 1
ATOM 728 C C . MET A 1 91 ? 21.709 -6.173 -4.720 1.00 74.00 91 MET A C 1
ATOM 730 O O . MET A 1 91 ? 21.088 -5.661 -3.777 1.00 74.00 91 MET A O 1
ATOM 734 N N . PRO A 1 92 ? 21.986 -5.483 -5.838 1.00 84.81 92 PRO A N 1
ATOM 735 C CA . PRO A 1 92 ? 21.433 -4.160 -6.107 1.00 84.81 92 PRO A CA 1
ATOM 736 C C . PRO A 1 92 ? 19.898 -4.174 -6.124 1.00 84.81 92 PRO A C 1
ATOM 738 O O . PRO A 1 92 ? 19.280 -5.128 -6.606 1.00 84.81 92 PRO A O 1
ATOM 741 N N . LEU A 1 93 ? 19.272 -3.123 -5.595 1.00 86.94 93 LEU A N 1
ATOM 742 C CA . LEU A 1 93 ? 17.811 -2.961 -5.614 1.00 86.94 93 LEU A CA 1
ATOM 743 C C . LEU A 1 93 ? 17.305 -2.402 -6.949 1.00 86.94 93 LEU A C 1
ATOM 745 O O . LEU A 1 93 ? 16.171 -2.678 -7.343 1.00 86.94 93 LEU A O 1
ATOM 749 N N . TYR A 1 94 ? 18.140 -1.633 -7.648 1.00 92.06 94 TYR A N 1
ATOM 750 C CA . TYR A 1 94 ? 17.809 -1.050 -8.944 1.00 92.06 94 TYR A CA 1
ATOM 751 C C . TYR A 1 94 ? 18.248 -1.957 -10.098 1.00 92.06 94 TYR A C 1
ATOM 753 O O . TYR A 1 94 ? 19.328 -2.547 -10.030 1.00 92.06 94 TYR A O 1
ATOM 761 N N . PRO A 1 95 ? 17.452 -2.059 -11.174 1.00 93.31 95 PRO A N 1
ATOM 762 C CA . PRO A 1 95 ? 17.882 -2.758 -12.375 1.00 93.31 95 PRO A CA 1
ATOM 763 C C . PRO A 1 95 ? 18.913 -1.929 -13.158 1.00 93.31 95 PRO A C 1
ATOM 765 O O . PRO A 1 95 ? 18.855 -0.698 -13.177 1.00 93.31 95 PRO A O 1
ATOM 768 N N . THR A 1 96 ? 19.842 -2.618 -13.819 1.00 93.62 96 THR A N 1
ATOM 769 C CA . THR A 1 96 ? 20.844 -2.044 -14.731 1.00 93.62 96 THR A CA 1
ATOM 770 C C . THR A 1 96 ? 20.491 -2.362 -16.184 1.00 93.62 96 THR A C 1
ATOM 772 O O . THR A 1 96 ? 19.612 -3.183 -16.458 1.00 93.62 96 THR A O 1
ATOM 775 N N . GLU A 1 97 ? 21.203 -1.754 -17.130 1.00 92.31 97 GLU A N 1
ATOM 776 C CA . GLU A 1 97 ? 21.092 -2.018 -18.569 1.00 92.31 97 GLU A CA 1
ATOM 777 C C . GLU A 1 97 ? 21.164 -3.508 -18.939 1.00 92.31 97 GLU A C 1
ATOM 779 O O . GLU A 1 97 ? 20.501 -3.931 -19.882 1.00 92.31 97 GLU A O 1
ATOM 784 N N . GLU A 1 98 ? 21.910 -4.313 -18.176 1.00 88.31 98 GLU A N 1
ATOM 785 C CA . GLU A 1 98 ? 22.048 -5.752 -18.414 1.00 88.31 98 GLU A CA 1
ATOM 786 C C . GLU A 1 98 ? 20.742 -6.514 -18.150 1.00 88.31 98 GLU A C 1
ATOM 788 O O . GLU A 1 98 ? 20.490 -7.536 -18.780 1.00 88.31 98 GLU A O 1
ATOM 793 N N . VAL A 1 99 ? 19.907 -6.020 -17.228 1.00 87.94 99 VAL A N 1
ATOM 794 C CA . VAL A 1 99 ? 18.652 -6.672 -16.819 1.00 87.94 99 VAL A CA 1
ATOM 795 C C . VAL A 1 99 ? 17.445 -6.069 -17.535 1.00 87.94 99 VAL A C 1
ATOM 797 O O . VAL A 1 99 ? 16.539 -6.806 -17.913 1.00 87.94 99 VAL A O 1
ATOM 800 N N . ILE A 1 100 ? 17.414 -4.743 -17.721 1.00 90.62 100 ILE A N 1
ATOM 801 C CA . ILE A 1 100 ? 16.249 -4.008 -18.255 1.00 90.62 100 ILE A CA 1
ATOM 802 C C . ILE A 1 100 ? 15.819 -4.542 -19.627 1.00 90.62 100 ILE A C 1
ATOM 804 O O . ILE A 1 100 ? 14.623 -4.665 -19.893 1.00 90.62 100 ILE A O 1
ATOM 808 N N . TRP A 1 101 ? 16.784 -4.882 -20.484 1.00 88.88 101 TRP A N 1
ATOM 809 C CA . TRP A 1 101 ? 16.537 -5.361 -21.847 1.00 88.88 101 TRP A CA 1
ATOM 810 C C . TRP A 1 101 ? 16.769 -6.868 -22.036 1.00 88.88 101 TRP A C 1
ATOM 812 O O . TRP A 1 101 ? 16.711 -7.346 -23.169 1.00 88.88 101 TRP A O 1
ATOM 822 N N . ASP A 1 102 ? 16.985 -7.637 -20.961 1.00 83.69 102 ASP A N 1
ATOM 823 C CA . ASP A 1 102 ? 17.054 -9.102 -21.041 1.00 83.69 102 ASP A CA 1
ATOM 824 C C . ASP A 1 102 ? 15.644 -9.709 -21.067 1.00 83.69 102 ASP A C 1
ATOM 826 O O . ASP A 1 102 ? 14.990 -9.888 -20.037 1.00 83.69 102 ASP A O 1
ATOM 830 N N . GLU A 1 103 ? 15.178 -10.072 -22.263 1.00 79.31 103 GLU A N 1
ATOM 831 C CA . GLU A 1 103 ? 13.830 -10.611 -22.493 1.00 79.31 103 GLU A CA 1
ATOM 832 C C . GLU A 1 103 ? 13.561 -11.963 -21.805 1.00 79.31 103 GLU A C 1
ATOM 834 O O . GLU A 1 103 ? 12.407 -12.374 -21.674 1.00 79.31 103 GLU A O 1
ATOM 839 N N . ASN A 1 104 ? 14.600 -12.649 -21.313 1.00 76.12 104 ASN A N 1
ATOM 840 C CA . ASN A 1 104 ? 14.461 -13.928 -20.605 1.00 76.12 104 ASN A CA 1
ATOM 841 C C . ASN A 1 104 ? 13.916 -13.766 -19.184 1.00 76.12 104 ASN A C 1
ATOM 843 O O . ASN A 1 104 ? 13.300 -14.688 -18.635 1.00 76.12 104 ASN A O 1
ATOM 847 N N . VAL A 1 105 ? 14.195 -12.607 -18.585 1.00 76.88 105 VAL A N 1
ATOM 848 C CA . VAL A 1 105 ? 13.816 -12.240 -17.216 1.00 76.88 105 VAL A CA 1
ATOM 849 C C . VAL A 1 105 ? 12.846 -11.059 -17.193 1.00 76.88 105 VAL A C 1
ATOM 851 O O . VAL A 1 105 ? 12.031 -10.972 -16.278 1.00 76.88 105 VAL A O 1
ATOM 854 N N . VAL A 1 106 ? 12.874 -10.192 -18.208 1.00 82.88 106 VAL A N 1
ATOM 855 C CA . VAL A 1 106 ? 11.932 -9.084 -18.418 1.00 82.88 106 VAL A CA 1
ATOM 856 C C . VAL A 1 106 ? 11.255 -9.272 -19.784 1.00 82.88 106 VAL A C 1
ATOM 858 O O . VAL A 1 106 ? 11.629 -8.626 -20.766 1.00 82.88 106 VAL A O 1
ATOM 861 N N . PRO A 1 107 ? 10.278 -10.194 -19.888 1.00 82.06 107 PRO A N 1
ATOM 862 C CA . PRO A 1 107 ? 9.586 -10.472 -21.144 1.00 82.06 107 PRO A CA 1
ATOM 863 C C . PRO A 1 107 ? 8.840 -9.237 -21.660 1.00 82.06 107 PRO A C 1
ATOM 865 O O . PRO A 1 107 ? 8.360 -8.414 -20.882 1.00 82.06 107 PRO A O 1
ATOM 868 N N . THR A 1 108 ? 8.682 -9.127 -22.976 1.00 79.25 108 THR A N 1
ATOM 869 C CA . THR A 1 108 ? 7.775 -8.136 -23.573 1.00 79.25 108 THR A CA 1
ATOM 870 C C . THR A 1 108 ? 6.311 -8.557 -23.383 1.00 79.25 108 THR A C 1
ATOM 872 O O . THR A 1 108 ? 6.017 -9.724 -23.116 1.00 79.25 108 THR A O 1
ATOM 875 N N . GLU A 1 109 ? 5.366 -7.625 -23.555 1.00 72.44 109 GLU A N 1
ATOM 876 C CA . GLU A 1 109 ? 3.920 -7.924 -23.508 1.00 72.44 109 GLU A CA 1
ATOM 877 C C . GLU A 1 109 ? 3.496 -9.022 -24.506 1.00 72.44 109 GLU A C 1
ATOM 879 O O . GLU A 1 109 ? 2.535 -9.759 -24.266 1.00 72.44 109 GLU A O 1
ATOM 884 N N . ILE A 1 110 ? 4.246 -9.186 -25.603 1.00 70.75 110 ILE A N 1
ATOM 885 C CA . ILE A 1 110 ? 3.995 -10.163 -26.673 1.00 70.75 110 ILE A CA 1
ATOM 886 C C . ILE A 1 110 ? 4.592 -11.531 -26.306 1.00 70.75 110 ILE A C 1
ATOM 888 O O . ILE A 1 110 ? 5.337 -12.155 -27.062 1.00 70.75 110 ILE A O 1
ATOM 892 N N . TYR A 1 111 ? 4.260 -12.027 -25.120 1.00 76.50 111 TYR A N 1
ATOM 893 C CA . TYR A 1 111 ? 4.618 -13.377 -24.708 1.00 76.50 111 TYR A CA 1
ATOM 894 C C . TYR A 1 111 ? 3.515 -14.368 -25.112 1.00 76.50 111 TYR A C 1
ATOM 896 O O . TYR A 1 111 ? 2.374 -14.293 -24.636 1.00 76.50 111 TYR A O 1
ATOM 904 N N . SER A 1 112 ? 3.858 -15.309 -26.002 1.00 75.69 112 SER A N 1
ATOM 905 C CA . SER A 1 112 ? 2.921 -16.302 -26.552 1.00 75.69 112 SER A CA 1
ATOM 906 C C . SER A 1 112 ? 2.529 -17.403 -25.562 1.00 75.69 112 SER A C 1
ATOM 908 O O . SER A 1 112 ? 1.515 -18.064 -25.763 1.00 75.69 112 SER A O 1
ATOM 910 N N . GLY A 1 113 ? 3.305 -17.609 -24.491 1.00 76.50 113 GLY A N 1
ATOM 911 C CA . GLY A 1 113 ? 3.121 -18.736 -23.569 1.00 76.50 113 GLY A CA 1
ATOM 912 C C . GLY A 1 113 ? 3.776 -20.045 -24.019 1.00 76.50 113 GLY A C 1
ATOM 913 O O . GLY A 1 113 ? 3.782 -21.005 -23.255 1.00 76.50 113 GLY A O 1
ATOM 914 N N . GLU A 1 114 ? 4.342 -20.103 -25.228 1.00 76.31 114 GLU A N 1
ATOM 915 C CA . GLU A 1 114 ? 4.915 -21.340 -25.784 1.00 76.31 114 GLU A CA 1
ATOM 916 C C . GLU A 1 114 ? 6.301 -21.674 -25.206 1.00 76.31 114 GLU A C 1
ATOM 918 O O . GLU A 1 114 ? 6.642 -22.845 -25.042 1.00 76.31 114 GLU A O 1
ATOM 923 N N . ASN A 1 115 ? 7.094 -20.653 -24.864 1.00 75.00 115 ASN A N 1
ATOM 924 C CA . ASN A 1 115 ? 8.468 -20.801 -24.373 1.00 75.00 115 ASN A CA 1
ATOM 925 C C . ASN A 1 115 ? 8.548 -20.588 -22.859 1.00 75.00 115 ASN A C 1
ATOM 927 O O . ASN A 1 115 ? 7.869 -19.720 -22.328 1.00 75.00 115 ASN A O 1
ATOM 931 N N . CYS A 1 116 ? 9.397 -21.320 -22.138 1.00 79.62 116 CYS A N 1
ATOM 932 C CA . CYS A 1 116 ? 9.572 -21.111 -20.697 1.00 79.62 116 CYS A CA 1
ATOM 933 C C . CYS A 1 116 ? 10.403 -19.856 -20.374 1.00 79.62 116 CYS A C 1
ATOM 935 O O . CYS A 1 116 ? 11.389 -19.579 -21.053 1.00 79.62 116 CYS A O 1
ATOM 937 N N . LEU A 1 117 ? 10.051 -19.161 -19.288 1.00 82.69 117 LEU A N 1
ATOM 938 C CA . LEU A 1 117 ? 10.802 -18.027 -18.737 1.00 82.69 117 LEU A CA 1
ATOM 939 C C . LEU A 1 117 ? 11.502 -18.409 -17.425 1.00 82.69 117 LEU A C 1
ATOM 941 O O . LEU A 1 117 ? 11.023 -19.271 -16.676 1.00 82.69 117 LEU A O 1
ATOM 945 N N . ALA A 1 118 ? 12.620 -17.748 -17.120 1.00 81.31 118 ALA A N 1
ATOM 946 C CA . ALA A 1 118 ? 13.380 -17.952 -15.884 1.00 81.31 118 ALA A CA 1
ATOM 947 C C . ALA A 1 118 ? 12.791 -17.137 -14.721 1.00 81.31 118 ALA A C 1
ATOM 949 O O . ALA A 1 118 ? 13.462 -16.311 -14.106 1.00 81.31 118 ALA A O 1
ATOM 950 N N . LEU A 1 119 ? 11.503 -17.361 -14.453 1.00 85.38 119 LEU A N 1
ATOM 951 C CA . LEU A 1 119 ? 10.720 -16.611 -13.478 1.00 85.38 119 LEU A CA 1
ATOM 952 C C . LEU A 1 119 ? 10.134 -17.527 -12.394 1.00 85.38 119 LEU A C 1
ATOM 954 O O . LEU A 1 119 ? 9.706 -18.648 -12.700 1.00 85.38 119 LEU A O 1
ATOM 958 N N . PRO A 1 120 ? 10.069 -17.062 -11.131 1.00 86.31 120 PRO A N 1
ATOM 959 C CA . PRO A 1 120 ? 9.328 -17.748 -10.081 1.00 86.31 120 PRO A CA 1
ATOM 960 C C . PRO A 1 120 ? 7.836 -17.866 -10.409 1.00 86.31 120 PRO A C 1
ATOM 962 O O . PRO A 1 120 ? 7.288 -17.068 -11.160 1.00 86.31 120 PRO A O 1
ATOM 965 N N . LYS A 1 121 ? 7.152 -18.838 -9.801 1.00 86.94 121 LYS A N 1
ATOM 966 C CA . LYS A 1 121 ? 5.699 -19.015 -9.952 1.00 86.94 121 LYS A CA 1
ATOM 967 C C . LYS A 1 121 ? 4.993 -18.893 -8.607 1.00 86.94 121 LYS A C 1
ATOM 969 O O . LYS A 1 121 ? 5.454 -19.487 -7.622 1.00 86.94 121 LYS A O 1
ATOM 974 N N . LEU A 1 122 ? 3.871 -18.174 -8.594 1.00 82.38 122 LEU A N 1
ATOM 975 C CA . LEU A 1 122 ? 2.943 -18.090 -7.468 1.00 82.38 122 LEU A CA 1
ATOM 976 C C . LEU A 1 122 ? 1.806 -19.090 -7.683 1.00 82.38 122 LEU A C 1
ATOM 978 O O . LEU A 1 122 ? 1.078 -19.048 -8.674 1.00 82.38 122 LEU A O 1
ATOM 982 N N . ASN A 1 123 ? 1.662 -20.034 -6.759 1.00 80.88 123 ASN A N 1
ATOM 983 C CA . ASN A 1 123 ? 0.558 -20.989 -6.792 1.00 80.88 123 ASN A CA 1
ATOM 984 C C . ASN A 1 123 ? 0.001 -21.165 -5.380 1.00 80.88 123 ASN A C 1
ATOM 986 O O . ASN A 1 123 ? -0.387 -20.175 -4.780 1.00 80.88 123 ASN A O 1
ATOM 990 N N . LEU A 1 124 ? -0.056 -22.383 -4.839 1.00 70.75 124 LEU A N 1
ATOM 991 C CA . LEU A 1 124 ? -0.661 -22.639 -3.529 1.00 70.75 124 LEU A CA 1
ATOM 992 C C . LEU A 1 124 ? 0.360 -22.675 -2.387 1.00 70.75 124 LEU A C 1
ATOM 994 O O . LEU A 1 124 ? 0.087 -22.158 -1.304 1.00 70.75 124 LEU A O 1
ATOM 998 N N . GLN A 1 125 ? 1.515 -23.294 -2.638 1.00 72.00 125 GLN A N 1
ATOM 999 C CA . GLN A 1 125 ? 2.501 -23.657 -1.623 1.00 72.00 125 GLN A CA 1
ATOM 1000 C C . GLN A 1 125 ? 3.879 -23.068 -1.935 1.00 72.00 125 GLN A C 1
ATOM 1002 O O . GLN A 1 125 ? 4.249 -22.881 -3.098 1.00 72.00 125 GLN A O 1
ATOM 1007 N N . PHE A 1 126 ? 4.631 -22.833 -0.865 1.00 74.44 126 PHE A N 1
ATOM 1008 C CA . PHE A 1 126 ? 6.009 -22.351 -0.845 1.00 74.44 126 PHE A CA 1
ATOM 1009 C C . PHE A 1 126 ? 6.785 -23.211 0.158 1.00 74.44 126 PHE A C 1
ATOM 1011 O O . PHE A 1 126 ? 6.174 -23.728 1.093 1.00 74.44 126 PHE A O 1
ATOM 1018 N N . LEU A 1 127 ? 8.095 -23.381 -0.039 1.00 70.69 127 LEU A N 1
ATOM 1019 C CA . LEU A 1 127 ? 8.904 -24.266 0.811 1.00 70.69 127 LEU A CA 1
ATOM 1020 C C . LEU A 1 127 ? 9.036 -23.714 2.234 1.00 70.69 127 LEU A C 1
ATOM 1022 O O . LEU A 1 127 ? 8.793 -24.415 3.205 1.00 70.69 127 LEU A O 1
ATOM 1026 N N . THR A 1 128 ? 9.399 -22.440 2.348 1.00 65.19 128 THR A N 1
ATOM 1027 C CA . THR A 1 128 ? 9.579 -21.730 3.619 1.00 65.19 128 THR A CA 1
ATOM 1028 C C . THR A 1 128 ? 9.121 -20.280 3.468 1.00 65.19 128 THR A C 1
ATOM 1030 O O . THR A 1 128 ? 8.850 -19.815 2.354 1.00 65.19 128 THR A O 1
ATOM 1033 N N . LEU A 1 129 ? 9.070 -19.526 4.574 1.00 64.00 129 LEU A N 1
ATOM 1034 C CA . LEU A 1 129 ? 8.835 -18.079 4.516 1.00 64.00 129 LEU A CA 1
ATOM 1035 C C . LEU A 1 129 ? 9.893 -17.372 3.649 1.00 64.00 129 LEU A C 1
ATOM 1037 O O . LEU A 1 129 ? 9.562 -16.447 2.912 1.00 64.00 129 LEU A O 1
ATOM 1041 N N . HIS A 1 130 ? 11.140 -17.848 3.682 1.00 70.25 130 HIS A N 1
ATOM 1042 C CA . HIS A 1 130 ? 12.210 -17.324 2.839 1.00 70.25 130 HIS A CA 1
ATOM 1043 C C . HIS A 1 130 ? 11.931 -17.553 1.343 1.00 70.25 130 HIS A C 1
ATOM 1045 O O . HIS A 1 130 ? 12.023 -16.609 0.563 1.00 70.25 130 HIS A O 1
ATOM 1051 N N . ASP A 1 131 ? 11.508 -18.760 0.935 1.00 73.62 131 ASP A N 1
ATOM 1052 C CA . ASP A 1 131 ? 11.092 -19.033 -0.457 1.00 73.62 131 ASP A CA 1
ATOM 1053 C C . ASP A 1 131 ? 9.931 -18.120 -0.873 1.00 73.62 131 ASP A C 1
ATOM 1055 O O . ASP A 1 131 ? 9.979 -17.475 -1.919 1.00 73.62 131 ASP A O 1
ATOM 1059 N N . TYR A 1 132 ? 8.909 -18.001 -0.021 1.00 74.81 132 TYR A N 1
ATOM 1060 C CA . TYR A 1 132 ? 7.767 -17.121 -0.261 1.00 74.81 132 TYR A CA 1
ATOM 1061 C C . TYR A 1 132 ? 8.189 -15.664 -0.515 1.00 74.81 132 TYR A C 1
ATOM 1063 O O . TYR A 1 132 ? 7.793 -15.071 -1.525 1.00 74.81 132 TYR A O 1
ATOM 1071 N N . LEU A 1 133 ? 9.010 -15.094 0.371 1.00 76.75 133 LEU A N 1
ATOM 1072 C CA . LEU A 1 133 ? 9.477 -13.712 0.258 1.00 76.75 133 LEU A CA 1
ATOM 1073 C C . LEU A 1 133 ? 10.394 -13.522 -0.954 1.00 76.75 133 LEU A C 1
ATOM 1075 O O . LEU A 1 133 ? 10.229 -12.547 -1.683 1.00 76.75 133 LEU A O 1
ATOM 1079 N N . LEU A 1 134 ? 11.294 -14.468 -1.234 1.00 79.00 134 LEU A N 1
ATOM 1080 C CA . LEU A 1 134 ? 12.231 -14.380 -2.354 1.00 79.00 134 LEU A CA 1
ATOM 1081 C C . LEU A 1 134 ? 11.541 -14.474 -3.723 1.00 79.00 134 LEU A C 1
ATOM 1083 O O . LEU A 1 134 ? 11.920 -13.762 -4.659 1.00 79.00 134 LEU A O 1
ATOM 1087 N N . ARG A 1 135 ? 10.514 -15.322 -3.872 1.00 83.06 135 ARG A N 1
ATOM 1088 C CA . ARG A 1 135 ? 9.733 -15.381 -5.122 1.00 83.06 135 ARG A CA 1
ATOM 1089 C C . ARG A 1 135 ? 9.014 -14.065 -5.380 1.00 83.06 135 ARG A C 1
ATOM 1091 O O . ARG A 1 135 ? 9.092 -13.546 -6.492 1.00 83.06 135 ARG A O 1
ATOM 1098 N N . ASN A 1 136 ? 8.360 -13.527 -4.351 1.00 84.62 136 ASN A N 1
ATOM 1099 C CA . ASN A 1 136 ? 7.677 -12.239 -4.429 1.00 84.62 136 ASN A CA 1
ATOM 1100 C C . ASN A 1 136 ? 8.661 -11.092 -4.703 1.00 84.62 136 ASN A C 1
ATOM 1102 O O . ASN A 1 136 ? 8.397 -10.278 -5.582 1.00 84.62 136 ASN A O 1
ATOM 1106 N N . PHE A 1 137 ? 9.819 -11.073 -4.032 1.00 85.56 137 PHE A N 1
ATOM 1107 C CA . PHE A 1 137 ? 10.898 -10.110 -4.273 1.00 85.56 137 PHE A CA 1
ATOM 1108 C C . PHE A 1 137 ? 11.322 -10.102 -5.744 1.00 85.56 137 PHE A C 1
ATOM 1110 O O . PHE A 1 137 ? 11.351 -9.054 -6.382 1.00 85.56 137 PHE A O 1
ATOM 1117 N N . ASN A 1 138 ? 11.616 -11.277 -6.305 1.00 85.44 138 ASN A N 1
ATOM 1118 C CA . ASN A 1 138 ? 12.078 -11.389 -7.686 1.00 85.44 138 ASN A CA 1
ATOM 1119 C C . ASN A 1 138 ? 11.000 -11.012 -8.704 1.00 85.44 138 ASN A C 1
ATOM 1121 O O . ASN A 1 138 ? 11.306 -10.297 -9.655 1.00 85.44 138 ASN A O 1
ATOM 1125 N N . LEU A 1 139 ? 9.759 -11.466 -8.513 1.00 89.56 139 LEU A N 1
ATOM 1126 C CA . LEU A 1 139 ? 8.657 -11.134 -9.419 1.00 89.56 139 LEU A CA 1
ATOM 1127 C C . LEU A 1 139 ? 8.363 -9.640 -9.417 1.00 89.56 139 LEU A C 1
ATOM 1129 O O . LEU A 1 139 ? 8.315 -9.034 -10.481 1.00 89.56 139 LEU A O 1
ATOM 1133 N N . PHE A 1 140 ? 8.255 -9.043 -8.233 1.00 88.94 140 PHE A N 1
ATOM 1134 C CA . PHE A 1 140 ? 7.992 -7.619 -8.094 1.00 88.94 140 PHE A CA 1
ATOM 1135 C C . PHE A 1 140 ? 9.139 -6.772 -8.669 1.00 88.94 140 PHE A C 1
ATOM 1137 O O . PHE A 1 140 ? 8.897 -5.828 -9.415 1.00 88.94 140 PHE A O 1
ATOM 1144 N N . ARG A 1 141 ? 10.400 -7.164 -8.425 1.00 89.00 141 ARG A N 1
ATOM 1145 C CA . ARG A 1 141 ? 11.579 -6.508 -9.014 1.00 89.00 141 ARG A CA 1
ATOM 1146 C C . ARG A 1 141 ? 11.551 -6.540 -10.543 1.00 89.00 141 ARG A C 1
ATOM 1148 O O . ARG A 1 141 ? 11.809 -5.520 -11.178 1.00 89.00 141 ARG A O 1
ATOM 1155 N N . LEU A 1 142 ? 11.285 -7.704 -11.134 1.00 89.12 142 LEU A N 1
ATOM 1156 C CA . LEU A 1 142 ? 11.332 -7.897 -12.587 1.00 89.12 142 LEU A CA 1
ATOM 1157 C C . LEU A 1 142 ? 10.128 -7.270 -13.301 1.00 89.12 142 LEU A C 1
ATOM 1159 O O . LEU A 1 142 ? 10.295 -6.698 -14.375 1.00 89.12 142 LEU A O 1
ATOM 1163 N N . GLU A 1 143 ? 8.947 -7.299 -12.688 1.00 88.81 143 GLU A N 1
ATOM 1164 C CA . GLU A 1 143 ? 7.755 -6.629 -13.214 1.00 88.81 143 GLU A CA 1
ATOM 1165 C C . GLU A 1 143 ? 7.924 -5.104 -13.188 1.00 88.81 143 GLU A C 1
ATOM 1167 O O . GLU A 1 143 ? 7.777 -4.458 -14.224 1.00 88.81 143 GLU A O 1
ATOM 1172 N N . SER A 1 144 ? 8.412 -4.539 -12.077 1.00 90.00 144 SER A N 1
ATOM 1173 C CA . SER A 1 144 ? 8.734 -3.107 -12.009 1.00 90.00 144 SER A CA 1
ATOM 1174 C C . SER A 1 144 ? 9.828 -2.708 -13.009 1.00 90.00 144 SER A C 1
ATOM 1176 O O . SER A 1 144 ? 9.812 -1.599 -13.543 1.00 90.00 144 SER A O 1
ATOM 1178 N N . THR A 1 145 ? 10.769 -3.614 -13.306 1.00 91.25 145 THR A N 1
ATOM 1179 C CA . THR A 1 145 ? 11.815 -3.388 -14.320 1.00 91.25 145 THR A CA 1
ATOM 1180 C C . THR A 1 145 ? 11.225 -3.222 -15.723 1.00 91.25 145 THR A C 1
ATOM 1182 O O . THR A 1 145 ? 11.726 -2.404 -16.494 1.00 91.25 145 THR A O 1
ATOM 1185 N N . TYR A 1 146 ? 10.140 -3.932 -16.048 1.00 89.94 146 TYR A N 1
ATOM 1186 C CA . TYR A 1 146 ? 9.431 -3.748 -17.316 1.00 89.94 146 TYR A CA 1
ATOM 1187 C C . TYR A 1 146 ? 8.853 -2.333 -17.446 1.00 89.94 146 TYR A C 1
ATOM 1189 O O . TYR A 1 146 ? 9.002 -1.695 -18.487 1.00 89.94 146 TYR A O 1
ATOM 1197 N N . GLU A 1 147 ? 8.252 -1.804 -16.380 1.00 89.44 147 GLU A N 1
ATOM 1198 C CA . GLU A 1 147 ? 7.737 -0.431 -16.398 1.00 89.44 147 GLU A CA 1
ATOM 1199 C C . GLU A 1 147 ? 8.859 0.596 -16.574 1.00 89.44 147 GLU A C 1
ATOM 1201 O O . GLU A 1 147 ? 8.742 1.539 -17.355 1.00 89.44 147 GLU A O 1
ATOM 1206 N N . ILE A 1 148 ? 9.976 0.384 -15.871 1.00 92.50 148 ILE A N 1
ATOM 1207 C CA . ILE A 1 148 ? 11.165 1.232 -15.970 1.00 92.50 148 ILE A CA 1
ATOM 1208 C C . ILE A 1 148 ? 11.703 1.225 -17.405 1.00 92.50 148 ILE A C 1
ATOM 1210 O O . ILE A 1 148 ? 12.072 2.282 -17.913 1.00 92.50 148 ILE A O 1
ATOM 1214 N N . ARG A 1 149 ? 11.702 0.070 -18.086 1.00 92.12 149 ARG A N 1
ATOM 1215 C CA . ARG A 1 149 ? 12.071 -0.027 -19.506 1.00 92.12 149 ARG A CA 1
ATOM 1216 C C . ARG A 1 149 ? 11.202 0.892 -20.366 1.00 92.12 149 ARG A C 1
ATOM 1218 O O . ARG A 1 149 ? 11.749 1.672 -21.141 1.00 92.12 149 ARG A O 1
ATOM 1225 N N . GLN A 1 150 ? 9.877 0.826 -20.217 1.00 89.94 150 GLN A N 1
ATOM 1226 C CA . GLN A 1 150 ? 8.948 1.657 -20.994 1.00 89.94 150 GLN A CA 1
ATOM 1227 C C . GLN A 1 150 ? 9.159 3.155 -20.730 1.00 89.94 150 GLN A C 1
ATOM 1229 O O . GLN A 1 150 ? 9.209 3.944 -21.677 1.00 89.94 150 GLN A O 1
ATOM 1234 N N . ASP A 1 151 ? 9.343 3.536 -19.463 1.00 92.62 151 ASP A N 1
ATOM 1235 C CA . ASP A 1 151 ? 9.601 4.924 -19.070 1.00 92.62 151 ASP A CA 1
ATOM 1236 C C . ASP A 1 151 ? 10.914 5.450 -19.681 1.00 92.62 151 ASP A C 1
ATOM 1238 O O . ASP A 1 151 ? 10.943 6.558 -20.225 1.00 92.62 151 ASP A O 1
ATOM 1242 N N . ILE A 1 152 ? 11.987 4.648 -19.642 1.00 93.75 152 ILE A N 1
ATOM 1243 C CA . ILE A 1 152 ? 13.288 5.003 -20.229 1.00 93.75 152 ILE A CA 1
ATOM 1244 C C . ILE A 1 152 ? 13.172 5.156 -21.746 1.00 93.75 152 ILE A C 1
ATOM 1246 O O . ILE A 1 152 ? 13.658 6.145 -22.299 1.00 93.75 152 ILE A O 1
ATOM 1250 N N . GLU A 1 153 ? 12.534 4.204 -22.430 1.00 91.44 153 GLU A N 1
ATOM 1251 C CA . GLU A 1 153 ? 12.404 4.237 -23.888 1.00 91.44 153 GLU A CA 1
ATOM 1252 C C . GLU A 1 153 ? 11.584 5.452 -24.361 1.00 91.44 153 GLU A C 1
ATOM 1254 O O . GLU A 1 153 ? 12.025 6.146 -25.282 1.00 91.44 153 GLU A O 1
ATOM 1259 N N . ASP A 1 154 ? 10.462 5.783 -23.704 1.00 91.50 154 ASP A N 1
ATOM 1260 C CA . ASP A 1 154 ? 9.668 6.986 -24.021 1.00 91.50 154 ASP A CA 1
ATOM 1261 C C . ASP A 1 154 ? 10.446 8.280 -23.725 1.00 91.50 154 ASP A C 1
ATOM 1263 O O . ASP A 1 154 ? 10.477 9.194 -24.558 1.00 91.50 154 ASP A O 1
ATOM 1267 N N . ALA A 1 155 ? 11.130 8.357 -22.579 1.00 93.19 155 ALA A N 1
ATOM 1268 C CA . ALA A 1 155 ? 11.914 9.529 -22.201 1.00 93.19 155 ALA A CA 1
ATOM 1269 C C . ALA A 1 155 ? 13.065 9.800 -23.183 1.00 93.19 155 ALA A C 1
ATOM 1271 O O . ALA A 1 155 ? 13.218 10.926 -23.668 1.00 93.19 155 ALA A O 1
ATOM 1272 N N . VAL A 1 156 ? 13.848 8.770 -23.516 1.00 92.94 156 VAL A N 1
ATOM 1273 C CA . VAL A 1 156 ? 14.976 8.873 -24.454 1.00 92.94 156 VAL A CA 1
ATOM 1274 C C . VAL A 1 156 ? 14.480 9.174 -25.870 1.00 92.94 156 VAL A C 1
ATOM 1276 O O . VAL A 1 156 ? 15.063 10.021 -26.550 1.00 92.94 156 VAL A O 1
ATOM 1279 N N . TYR A 1 157 ? 13.371 8.562 -26.300 1.00 91.75 157 TYR A N 1
ATOM 1280 C CA . TYR A 1 157 ? 12.748 8.850 -27.596 1.00 91.75 157 TYR A CA 1
ATOM 1281 C C . TYR A 1 157 ? 12.362 10.328 -27.733 1.00 91.75 157 TYR A C 1
ATOM 1283 O O . TYR A 1 157 ? 12.661 10.958 -28.750 1.00 91.75 157 TYR A O 1
ATOM 1291 N N . ARG A 1 158 ? 11.754 10.912 -26.692 1.00 92.31 158 ARG A N 1
ATOM 1292 C CA . ARG A 1 158 ? 11.340 12.326 -26.679 1.00 92.31 158 ARG A CA 1
ATOM 1293 C C . ARG A 1 158 ? 12.505 13.307 -26.599 1.00 92.31 158 ARG A C 1
ATOM 1295 O O . ARG A 1 158 ? 12.420 14.380 -27.194 1.00 92.31 158 ARG A O 1
ATOM 1302 N N . LEU A 1 159 ? 13.573 12.962 -25.878 1.00 93.25 159 LEU A N 1
ATOM 1303 C CA . LEU A 1 159 ? 14.786 13.786 -25.806 1.00 93.25 159 LEU A CA 1
ATOM 1304 C C . LEU A 1 159 ? 15.546 13.826 -27.138 1.00 93.25 159 LEU A C 1
ATOM 1306 O O . LEU A 1 159 ? 16.257 14.798 -27.394 1.00 93.25 159 LEU A O 1
ATOM 1310 N N . ALA A 1 160 ? 15.379 12.800 -27.980 1.00 93.19 160 ALA A N 1
ATOM 1311 C CA . ALA A 1 160 ? 16.009 12.678 -29.292 1.00 93.19 160 ALA A CA 1
ATOM 1312 C C . ALA A 1 160 ? 17.527 12.980 -29.251 1.00 93.19 160 ALA A C 1
ATOM 1314 O O . ALA A 1 160 ? 17.973 13.984 -29.817 1.00 93.19 160 ALA A O 1
ATOM 1315 N N . PRO A 1 161 ? 18.330 12.149 -28.554 1.00 93.88 161 PRO A N 1
ATOM 1316 C CA . PRO A 1 161 ? 19.773 12.351 -28.462 1.00 93.88 161 PRO A CA 1
ATOM 1317 C C . PRO A 1 161 ? 20.435 12.116 -29.822 1.00 93.88 161 PRO A C 1
ATOM 1319 O O . PRO A 1 161 ? 20.188 11.101 -30.458 1.00 93.88 161 PRO A O 1
ATOM 1322 N N . TRP A 1 162 ? 21.313 13.004 -30.266 1.00 94.25 162 TRP A N 1
ATOM 1323 C CA . TRP A 1 162 ? 22.081 12.878 -31.504 1.00 94.25 162 TRP A CA 1
ATOM 1324 C C . TRP A 1 162 ? 23.556 13.159 -31.258 1.00 94.25 162 TRP A C 1
ATOM 1326 O O . TRP A 1 162 ? 23.936 13.789 -30.272 1.00 94.25 162 TRP A O 1
ATOM 1336 N N . ARG A 1 163 ? 24.398 12.700 -32.177 1.00 93.06 163 ARG A N 1
ATOM 1337 C CA . ARG A 1 163 ? 25.824 12.998 -32.168 1.00 93.06 163 ARG A CA 1
ATOM 1338 C C . ARG A 1 163 ? 26.074 14.391 -32.744 1.00 93.06 163 ARG A C 1
ATOM 1340 O O . ARG A 1 163 ? 25.735 14.644 -33.904 1.00 93.06 163 ARG A O 1
ATOM 1347 N N . ALA A 1 164 ? 26.684 15.265 -31.951 1.00 91.00 164 ALA A N 1
ATOM 1348 C CA . ALA A 1 164 ? 27.179 16.563 -32.396 1.00 91.00 164 ALA A CA 1
ATOM 1349 C C . ALA A 1 164 ? 28.506 16.435 -33.170 1.00 91.00 164 ALA A C 1
ATOM 1351 O O . ALA A 1 164 ? 29.160 15.388 -33.164 1.00 91.00 164 ALA A O 1
ATOM 1352 N N . GLU A 1 165 ? 28.917 17.512 -33.844 1.00 87.06 165 GLU A N 1
ATOM 1353 C CA . GLU A 1 165 ? 30.143 17.543 -34.659 1.00 87.06 165 GLU A CA 1
ATOM 1354 C C . GLU A 1 165 ? 31.424 17.351 -33.831 1.00 87.06 165 GLU A C 1
ATOM 1356 O O . GLU A 1 165 ? 32.378 16.732 -34.300 1.00 87.06 165 GLU A O 1
ATOM 1361 N N . ASP A 1 166 ? 31.429 17.825 -32.584 1.00 87.50 166 ASP A N 1
ATOM 1362 C CA . ASP A 1 166 ? 32.523 17.664 -31.618 1.00 87.50 166 ASP A CA 1
ATOM 1363 C C . ASP A 1 166 ? 32.530 16.283 -30.930 1.00 87.50 166 ASP A C 1
ATOM 1365 O O . ASP A 1 166 ? 33.411 15.988 -30.124 1.00 87.50 166 ASP A O 1
ATOM 1369 N N . GLY A 1 167 ? 31.567 15.418 -31.264 1.00 84.12 167 GLY A N 1
ATOM 1370 C CA . GLY A 1 167 ? 31.385 14.105 -30.652 1.00 84.12 167 GLY A CA 1
ATOM 1371 C C . GLY A 1 167 ? 30.590 14.116 -29.345 1.00 84.12 167 GLY A C 1
ATOM 1372 O O . GLY A 1 167 ? 30.366 13.038 -28.795 1.00 84.12 167 GLY A O 1
ATOM 1373 N N . SER A 1 168 ? 30.136 15.281 -28.871 1.00 89.69 168 SER A N 1
ATOM 1374 C CA . SER A 1 168 ? 29.240 15.386 -27.717 1.00 89.69 168 SER A CA 1
ATOM 1375 C C . SER A 1 168 ? 27.806 14.956 -28.058 1.00 89.69 168 SER A C 1
ATOM 1377 O O . SER A 1 168 ? 27.449 14.713 -29.219 1.00 89.69 168 SER A O 1
ATOM 1379 N N . VAL A 1 169 ? 26.973 14.826 -27.026 1.00 93.06 169 VAL A N 1
ATOM 1380 C CA . VAL A 1 169 ? 25.554 14.491 -27.175 1.00 93.06 169 VAL A CA 1
ATOM 1381 C C . VAL A 1 169 ? 24.742 15.771 -27.300 1.00 93.06 169 VAL A C 1
ATOM 1383 O O . VAL A 1 169 ? 24.754 16.614 -26.408 1.00 93.06 169 VAL A O 1
ATOM 1386 N N . TYR A 1 170 ? 23.994 15.889 -28.391 1.00 93.12 170 TYR A N 1
ATOM 1387 C CA . TYR A 1 170 ? 23.038 16.963 -28.614 1.00 93.12 170 TYR A CA 1
ATOM 1388 C C . TYR A 1 170 ? 21.612 16.438 -28.450 1.00 93.12 170 TYR A C 1
ATOM 1390 O O . TYR A 1 170 ? 21.209 15.511 -29.146 1.00 93.12 170 TYR A O 1
ATOM 1398 N N . PHE A 1 171 ? 20.827 17.042 -27.563 1.00 94.06 171 PHE A N 1
ATOM 1399 C CA . PHE A 1 171 ? 19.419 16.690 -27.374 1.00 94.06 171 PHE A CA 1
ATOM 1400 C C . PHE A 1 171 ? 18.537 17.583 -28.250 1.00 94.06 171 PHE A C 1
ATOM 1402 O O . PHE A 1 171 ? 18.424 18.783 -28.006 1.00 94.06 171 PHE A O 1
ATOM 1409 N N . GLY A 1 172 ? 17.938 17.003 -29.294 1.00 89.94 172 GLY A N 1
ATOM 1410 C CA . GLY A 1 172 ? 17.089 17.736 -30.240 1.00 89.94 172 GLY A CA 1
ATOM 1411 C C . GLY A 1 172 ? 15.643 17.928 -29.778 1.00 89.94 172 GLY A C 1
ATOM 1412 O O . GLY A 1 172 ? 14.908 18.716 -30.376 1.00 89.94 172 GLY A O 1
ATOM 1413 N N . GLY A 1 173 ? 15.224 17.199 -28.742 1.00 92.06 173 GLY A N 1
ATOM 1414 C CA . GLY A 1 173 ? 13.875 17.228 -28.190 1.00 92.06 173 GLY A CA 1
ATOM 1415 C C . GLY A 1 173 ? 13.843 17.541 -26.695 1.00 92.06 173 GLY A C 1
ATOM 1416 O O . GLY A 1 173 ? 14.841 17.911 -26.081 1.00 92.06 173 GLY A O 1
ATOM 1417 N N . TRP A 1 174 ? 12.660 17.404 -26.102 1.00 93.25 174 TRP A N 1
ATOM 1418 C CA . TRP A 1 174 ? 12.426 17.624 -24.676 1.00 93.25 174 TRP A CA 1
ATOM 1419 C C . TRP A 1 174 ? 11.487 16.548 -24.135 1.00 93.25 174 TRP A C 1
ATOM 1421 O O . TRP A 1 174 ? 10.567 16.104 -24.825 1.00 93.25 174 TRP A O 1
ATOM 1431 N N . ALA A 1 175 ? 11.693 16.150 -22.883 1.00 94.31 175 ALA A N 1
ATOM 1432 C CA . ALA A 1 175 ? 10.833 15.208 -22.183 1.00 94.31 175 ALA A CA 1
ATOM 1433 C C . ALA A 1 175 ? 10.333 15.833 -20.877 1.00 94.31 175 ALA A C 1
ATOM 1435 O O . ALA A 1 175 ? 11.066 16.519 -20.175 1.00 94.31 175 ALA A O 1
ATOM 1436 N N . ARG A 1 176 ? 9.070 15.583 -20.518 1.00 94.56 176 ARG A N 1
ATOM 1437 C CA . ARG A 1 176 ? 8.508 16.045 -19.234 1.00 94.56 176 ARG A CA 1
ATOM 1438 C C . ARG A 1 176 ? 9.121 15.309 -18.033 1.00 94.56 176 ARG A C 1
ATOM 1440 O O . ARG A 1 176 ? 9.239 15.889 -16.952 1.00 94.56 176 ARG A O 1
ATOM 1447 N N . MET A 1 177 ? 9.484 14.040 -18.237 1.00 94.44 177 MET A N 1
ATOM 1448 C CA . MET A 1 177 ? 9.953 13.107 -17.203 1.00 94.44 177 MET A CA 1
ATOM 1449 C C . MET A 1 177 ? 11.478 12.955 -17.156 1.00 94.44 177 MET A C 1
ATOM 1451 O O . MET A 1 177 ? 11.985 12.335 -16.231 1.00 94.44 177 MET A O 1
ATOM 1455 N N . ALA A 1 178 ? 12.221 13.523 -18.108 1.00 96.62 178 ALA A N 1
ATOM 1456 C CA . ALA A 1 178 ? 13.677 13.427 -18.137 1.00 96.62 178 ALA A CA 1
ATOM 1457 C C . ALA A 1 178 ? 14.325 14.740 -18.570 1.00 96.62 178 ALA A C 1
ATOM 1459 O O . ALA A 1 178 ? 13.788 15.448 -19.420 1.00 96.62 178 ALA A O 1
ATOM 1460 N N . HIS A 1 179 ? 15.489 15.033 -17.999 1.00 96.38 179 HIS A N 1
ATOM 1461 C CA . HIS A 1 179 ? 16.275 16.221 -18.305 1.00 96.38 179 HIS A CA 1
ATOM 1462 C C . HIS A 1 179 ? 17.751 15.876 -18.535 1.00 96.38 179 HIS A C 1
ATOM 1464 O O . HIS A 1 179 ? 18.278 14.984 -17.862 1.00 96.38 179 HIS A O 1
ATOM 1470 N N . PRO A 1 180 ? 18.436 16.591 -19.448 1.00 96.75 180 PRO A N 1
ATOM 1471 C CA . PRO A 1 180 ? 19.886 16.524 -19.559 1.00 96.75 180 PRO A CA 1
ATOM 1472 C C . PRO A 1 180 ? 20.561 16.939 -18.250 1.00 96.75 180 PRO A C 1
ATOM 1474 O O . PRO A 1 180 ? 20.159 17.922 -17.620 1.00 96.75 180 PRO A O 1
ATOM 1477 N N . ILE A 1 181 ? 21.591 16.196 -17.854 1.00 97.12 181 ILE A N 1
ATOM 1478 C CA . ILE A 1 181 ? 22.404 16.505 -16.676 1.00 97.12 181 ILE A CA 1
ATOM 1479 C C . ILE A 1 181 ? 23.414 17.594 -17.042 1.00 97.12 181 ILE A C 1
ATOM 1481 O O . ILE A 1 181 ? 24.172 17.451 -17.999 1.00 97.12 181 ILE A O 1
ATOM 1485 N N . THR A 1 182 ? 23.448 18.665 -16.251 1.00 95.75 182 THR A N 1
ATOM 1486 C CA . THR A 1 182 ? 24.444 19.740 -16.376 1.00 95.75 182 THR A CA 1
ATOM 1487 C C . THR A 1 182 ? 25.734 19.379 -15.640 1.00 95.75 182 THR A C 1
ATOM 1489 O O . THR A 1 182 ? 26.828 19.635 -16.134 1.00 95.75 182 THR A O 1
ATOM 1492 N N . SER A 1 183 ? 25.614 18.785 -14.451 1.00 96.12 183 SER A N 1
ATOM 1493 C CA . SER A 1 183 ? 26.749 18.275 -13.677 1.00 96.12 183 SER A CA 1
ATOM 1494 C C . SER A 1 183 ? 26.317 17.122 -12.779 1.00 96.12 183 SER A C 1
ATOM 1496 O O . SER A 1 183 ? 25.235 17.178 -12.194 1.00 96.12 183 SER A O 1
ATOM 1498 N N . PHE A 1 184 ? 27.186 16.135 -12.602 1.00 97.38 184 PHE A N 1
ATOM 1499 C CA . PHE A 1 184 ? 27.009 15.049 -11.643 1.00 97.38 184 PHE A CA 1
ATOM 1500 C C . PHE A 1 184 ? 28.317 14.827 -10.886 1.00 97.38 184 PHE A C 1
ATOM 1502 O O . PHE A 1 184 ? 29.384 14.822 -11.499 1.00 97.38 184 PHE A O 1
ATOM 1509 N N . ALA A 1 185 ? 28.244 14.669 -9.566 1.00 96.12 185 ALA A N 1
ATOM 1510 C CA . ALA A 1 185 ? 29.413 14.377 -8.745 1.00 96.12 185 ALA A CA 1
ATOM 1511 C C . ALA A 1 185 ? 29.043 13.511 -7.538 1.00 96.12 185 ALA A C 1
ATOM 1513 O O . ALA A 1 185 ? 28.095 13.816 -6.816 1.00 96.12 185 ALA A O 1
ATOM 1514 N N . VAL A 1 186 ? 29.830 12.465 -7.280 1.00 96.12 186 VAL A N 1
ATOM 1515 C CA . VAL A 1 186 ? 29.755 11.702 -6.027 1.00 96.12 186 VAL A CA 1
ATOM 1516 C C . VAL A 1 186 ? 30.392 12.540 -4.919 1.00 96.12 186 VAL A C 1
ATOM 1518 O O . VAL A 1 186 ? 31.557 12.922 -5.014 1.00 96.12 186 VAL A O 1
ATOM 1521 N N . VAL A 1 187 ? 29.621 12.855 -3.878 1.00 94.25 187 VAL A N 1
ATOM 1522 C CA . VAL A 1 187 ? 30.028 13.783 -2.808 1.00 94.25 187 VAL A CA 1
ATOM 1523 C C . VAL A 1 187 ? 30.468 13.069 -1.535 1.00 94.25 187 VAL A C 1
ATOM 1525 O O . VAL A 1 187 ? 31.312 13.585 -0.804 1.00 94.25 187 VAL A O 1
ATOM 1528 N N . GLU A 1 188 ? 29.925 11.882 -1.261 1.00 93.88 188 GLU A N 1
ATOM 1529 C CA . GLU A 1 188 ? 30.235 11.128 -0.048 1.00 93.88 188 GLU A CA 1
ATOM 1530 C C . GLU A 1 188 ? 30.215 9.624 -0.307 1.00 93.88 188 GLU A C 1
ATOM 1532 O O . GLU A 1 188 ? 29.277 9.094 -0.900 1.00 93.88 188 GLU A O 1
ATOM 1537 N N . VAL A 1 189 ? 31.235 8.935 0.207 1.00 95.25 189 VAL A N 1
ATOM 1538 C CA . VAL A 1 189 ? 31.291 7.474 0.285 1.00 95.25 189 VAL A CA 1
ATOM 1539 C C . VAL A 1 189 ? 31.615 7.104 1.728 1.00 95.25 189 VAL A C 1
ATOM 1541 O O . VAL A 1 189 ? 32.739 7.302 2.201 1.00 95.25 189 VAL A O 1
ATOM 1544 N N . ALA A 1 190 ? 30.618 6.602 2.450 1.00 92.81 190 ALA A N 1
ATOM 1545 C CA . ALA A 1 190 ? 30.771 6.216 3.845 1.00 92.81 190 ALA A CA 1
ATOM 1546 C C . ALA A 1 190 ? 31.498 4.868 3.977 1.00 92.81 190 ALA A C 1
ATOM 1548 O O . ALA A 1 190 ? 31.511 4.036 3.068 1.00 92.81 190 ALA A O 1
ATOM 1549 N N . LYS A 1 191 ? 32.113 4.623 5.138 1.00 90.12 191 LYS A N 1
ATOM 1550 C CA . LYS A 1 191 ? 32.811 3.354 5.399 1.00 90.12 191 LYS A CA 1
ATOM 1551 C C . LYS A 1 191 ? 31.808 2.191 5.509 1.00 90.12 191 LYS A C 1
ATOM 1553 O O . LYS A 1 191 ? 30.722 2.409 6.048 1.00 90.12 191 LYS A O 1
ATOM 1558 N N . PRO A 1 192 ? 32.156 0.977 5.045 1.00 88.00 192 PRO A N 1
ATOM 1559 C CA . PRO A 1 192 ? 31.340 -0.222 5.250 1.00 88.00 192 PRO A CA 1
ATOM 1560 C C . PRO A 1 192 ? 31.052 -0.499 6.728 1.00 88.00 192 PRO A C 1
ATOM 1562 O O . PRO A 1 192 ? 31.901 -0.226 7.586 1.00 88.00 192 PRO A O 1
ATOM 1565 N N . ASN A 1 193 ? 29.892 -1.090 7.021 1.00 78.62 193 ASN A N 1
ATOM 1566 C CA . ASN A 1 193 ? 29.624 -1.638 8.349 1.00 78.62 193 ASN A CA 1
ATOM 1567 C C . ASN A 1 193 ? 30.486 -2.886 8.601 1.00 78.62 193 ASN A C 1
ATOM 1569 O O . ASN A 1 193 ? 31.013 -3.514 7.681 1.00 78.62 193 ASN A O 1
ATOM 1573 N N . ILE A 1 194 ? 30.646 -3.268 9.870 1.00 75.44 194 ILE A N 1
ATOM 1574 C CA . ILE A 1 194 ? 31.463 -4.430 10.241 1.00 75.44 194 ILE A CA 1
ATOM 1575 C C . ILE A 1 194 ? 30.843 -5.702 9.648 1.00 75.44 194 ILE A C 1
ATOM 1577 O O . ILE A 1 194 ? 29.742 -6.088 10.021 1.00 75.44 194 ILE A O 1
ATOM 1581 N N . GLY A 1 195 ? 31.584 -6.370 8.763 1.00 69.31 195 GLY A N 1
ATOM 1582 C CA . GLY A 1 195 ? 31.149 -7.596 8.084 1.00 69.31 195 GLY A CA 1
ATOM 1583 C C . GLY A 1 195 ? 30.605 -7.368 6.672 1.00 69.31 195 GLY A C 1
ATOM 1584 O O . GLY A 1 195 ? 30.584 -8.313 5.887 1.00 69.31 195 GLY A O 1
ATOM 1585 N N . GLU A 1 196 ? 30.261 -6.131 6.315 1.00 75.06 196 GLU A N 1
ATOM 1586 C CA . GLU A 1 196 ? 29.807 -5.766 4.973 1.00 75.06 196 GLU A CA 1
ATOM 1587 C C . GLU A 1 196 ? 30.984 -5.363 4.075 1.00 75.06 196 GLU A C 1
ATOM 1589 O O . GLU A 1 196 ? 31.975 -4.781 4.521 1.00 75.06 196 GLU A O 1
ATOM 1594 N N . LYS A 1 197 ? 30.875 -5.682 2.780 1.00 78.56 197 LYS A N 1
ATOM 1595 C CA . LYS A 1 197 ? 31.865 -5.290 1.760 1.00 78.56 197 LYS A CA 1
ATOM 1596 C C . LYS A 1 197 ? 31.512 -3.966 1.084 1.00 78.56 197 LYS A C 1
ATOM 1598 O O . LYS A 1 197 ? 32.404 -3.275 0.602 1.00 78.56 197 LYS A O 1
ATOM 1603 N N . ALA A 1 198 ? 30.222 -3.650 0.997 1.00 84.12 198 ALA A N 1
ATOM 1604 C CA . ALA A 1 198 ? 29.725 -2.423 0.387 1.00 84.12 198 ALA A CA 1
ATOM 1605 C C . ALA A 1 198 ? 29.832 -1.239 1.364 1.00 84.12 198 ALA A C 1
ATOM 1607 O O . ALA A 1 198 ? 29.771 -1.447 2.577 1.00 84.12 198 ALA A O 1
ATOM 1608 N N . PRO A 1 199 ? 30.005 -0.001 0.867 1.00 89.75 199 PRO A N 1
ATOM 1609 C CA . PRO A 1 199 ? 29.918 1.186 1.711 1.00 89.75 199 PRO A CA 1
ATOM 1610 C C . PRO A 1 199 ? 28.541 1.273 2.385 1.00 89.75 199 PRO A C 1
ATOM 1612 O O . PRO A 1 199 ? 27.547 0.814 1.834 1.00 89.75 199 PRO A O 1
ATOM 1615 N N . SER A 1 200 ? 28.464 1.876 3.572 1.00 87.50 200 SER A N 1
ATOM 1616 C CA . SER A 1 200 ? 27.183 2.015 4.290 1.00 87.50 200 SER A CA 1
ATOM 1617 C C . SER A 1 200 ? 26.246 3.050 3.657 1.00 87.50 200 SER A C 1
ATOM 1619 O O . SER A 1 200 ? 25.037 2.993 3.854 1.00 87.50 200 SER A O 1
ATOM 1621 N N . CYS A 1 201 ? 26.795 4.005 2.904 1.00 91.31 201 CYS A N 1
ATOM 1622 C CA . CYS A 1 201 ? 26.053 5.055 2.217 1.00 91.31 201 CYS A CA 1
ATOM 1623 C C . CYS A 1 201 ? 26.906 5.639 1.084 1.00 91.31 201 CYS A C 1
ATOM 1625 O O . CYS A 1 201 ? 28.124 5.787 1.235 1.00 91.31 201 CYS A O 1
ATOM 1627 N N . VAL A 1 202 ? 26.264 5.993 -0.030 1.00 95.69 202 VAL A N 1
ATOM 1628 C CA . VAL A 1 202 ? 26.882 6.706 -1.152 1.00 95.69 202 VAL A CA 1
ATOM 1629 C C . VAL A 1 202 ? 25.960 7.852 -1.559 1.00 95.69 202 VAL A C 1
ATOM 1631 O O . VAL A 1 202 ? 24.803 7.613 -1.908 1.00 95.69 202 VAL A O 1
ATOM 1634 N N . ARG A 1 203 ? 26.469 9.088 -1.526 1.00 96.12 203 ARG A N 1
ATOM 1635 C CA . ARG A 1 203 ? 25.724 10.292 -1.920 1.00 96.12 203 ARG A CA 1
ATOM 1636 C C . ARG A 1 203 ? 26.310 10.927 -3.172 1.00 96.12 203 ARG A C 1
ATOM 1638 O O . ARG A 1 203 ? 27.531 11.002 -3.316 1.00 96.12 203 ARG A O 1
ATOM 1645 N N . ALA A 1 204 ? 25.447 11.462 -4.026 1.00 97.06 204 ALA A N 1
ATOM 1646 C CA . ALA A 1 204 ? 25.833 12.230 -5.204 1.00 97.06 204 ALA A CA 1
ATOM 1647 C C . ALA A 1 204 ? 24.929 13.451 -5.398 1.00 97.06 204 ALA A C 1
ATOM 1649 O O . ALA A 1 204 ? 23.744 13.400 -5.085 1.00 97.06 204 ALA A O 1
ATOM 1650 N N . ASP A 1 205 ? 25.479 14.526 -5.951 1.00 97.25 205 ASP A N 1
ATOM 1651 C CA . ASP A 1 205 ? 24.727 15.724 -6.313 1.00 97.25 205 ASP A CA 1
ATOM 1652 C C . ASP A 1 205 ? 24.555 15.759 -7.843 1.00 97.25 205 ASP A C 1
ATOM 1654 O O . ASP A 1 205 ? 25.528 15.655 -8.598 1.00 97.25 205 ASP A O 1
ATOM 1658 N N . VAL A 1 206 ? 23.308 15.894 -8.306 1.00 97.38 206 VAL A N 1
ATOM 1659 C CA . VAL A 1 206 ? 22.961 16.063 -9.726 1.00 97.38 206 VAL A CA 1
ATOM 1660 C C . VAL A 1 206 ? 22.375 17.448 -9.956 1.00 97.38 206 VAL A C 1
ATOM 1662 O O . VAL A 1 206 ? 21.472 17.871 -9.237 1.00 97.38 206 VAL A O 1
ATOM 1665 N N . THR A 1 207 ? 22.858 18.151 -10.977 1.00 96.81 207 THR A N 1
ATOM 1666 C CA . THR A 1 207 ? 22.359 19.476 -11.359 1.00 96.81 207 THR A CA 1
ATOM 1667 C C . THR A 1 207 ? 21.698 19.422 -12.725 1.00 96.81 207 THR A C 1
ATOM 1669 O O . THR A 1 207 ? 22.266 18.882 -13.676 1.00 96.81 207 THR A O 1
ATOM 1672 N N . VAL A 1 208 ? 20.520 20.035 -12.826 1.00 95.94 208 VAL A N 1
ATOM 1673 C CA . VAL A 1 208 ? 19.751 20.194 -14.065 1.00 95.94 208 VAL A CA 1
ATOM 1674 C C . VAL A 1 208 ? 19.330 21.646 -14.254 1.00 95.94 208 VAL A C 1
ATOM 1676 O O . VAL A 1 208 ? 19.134 22.389 -13.289 1.00 95.94 208 VAL A O 1
ATOM 1679 N N . THR A 1 209 ? 19.153 22.052 -15.508 1.00 95.00 209 THR A N 1
ATOM 1680 C CA . THR A 1 209 ? 18.627 23.375 -15.865 1.00 95.00 209 THR A CA 1
ATOM 1681 C C . THR A 1 209 ? 17.173 23.253 -16.322 1.00 95.00 209 THR A C 1
ATOM 1683 O O . THR A 1 209 ? 16.888 22.753 -17.409 1.00 95.00 209 THR A O 1
ATOM 1686 N N . LEU A 1 210 ? 16.242 23.721 -15.490 1.00 92.56 210 LEU A N 1
ATOM 1687 C CA . LEU A 1 210 ? 14.792 23.642 -15.688 1.00 92.56 210 LEU A CA 1
ATOM 1688 C C . LEU A 1 210 ? 14.236 24.862 -16.439 1.00 92.56 210 LEU A C 1
ATOM 1690 O O . LEU A 1 210 ? 13.250 25.465 -16.016 1.00 92.56 210 LEU A O 1
ATOM 1694 N N . SER A 1 211 ? 14.838 25.219 -17.575 1.00 90.06 211 SER A N 1
ATOM 1695 C CA . SER A 1 211 ? 14.300 26.254 -18.475 1.00 90.06 211 SER A CA 1
ATOM 1696 C C . SER A 1 211 ? 13.140 25.694 -19.312 1.00 90.06 211 SER A C 1
ATOM 1698 O O . SER A 1 211 ? 13.203 25.589 -20.537 1.00 90.06 211 SER A O 1
ATOM 1700 N N . VAL A 1 212 ? 12.086 25.270 -18.615 1.00 91.25 212 VAL A N 1
ATOM 1701 C CA . VAL A 1 212 ? 10.871 24.634 -19.142 1.00 91.25 212 VAL A CA 1
ATOM 1702 C C . VAL A 1 212 ? 9.631 25.399 -18.691 1.00 91.25 212 VAL A C 1
ATOM 1704 O O . VAL A 1 212 ? 9.715 26.383 -17.963 1.00 91.25 212 VAL A O 1
ATOM 1707 N N . ARG A 1 213 ? 8.449 24.956 -19.135 1.00 91.56 213 ARG A N 1
ATOM 1708 C CA . ARG A 1 213 ? 7.183 25.541 -18.680 1.00 91.56 213 ARG A CA 1
ATOM 1709 C C . ARG A 1 213 ? 7.051 25.437 -17.157 1.00 91.56 213 ARG A C 1
ATOM 1711 O O . ARG A 1 213 ? 7.470 24.436 -16.573 1.00 91.56 213 ARG A O 1
ATOM 1718 N N . ASN A 1 214 ? 6.423 26.437 -16.540 1.00 88.19 214 ASN A N 1
ATOM 1719 C CA . ASN A 1 214 ? 6.299 26.544 -15.084 1.00 88.19 214 ASN A CA 1
ATOM 1720 C C . ASN A 1 214 ? 5.632 25.320 -14.445 1.00 88.19 214 ASN A C 1
ATOM 1722 O O . ASN A 1 214 ? 6.021 24.935 -13.348 1.00 88.19 214 ASN A O 1
ATOM 1726 N N . GLU A 1 215 ? 4.688 24.666 -15.130 1.00 90.31 215 GLU A N 1
ATOM 1727 C CA . GLU A 1 215 ? 4.047 23.456 -14.604 1.00 90.31 215 GLU A CA 1
ATOM 1728 C C . GLU A 1 215 ? 5.057 22.307 -14.468 1.00 90.31 215 GLU A C 1
ATOM 1730 O O . GLU A 1 215 ? 5.096 21.616 -13.454 1.00 90.31 215 GLU A O 1
ATOM 1735 N N . ILE A 1 216 ? 5.934 22.143 -15.464 1.00 90.75 216 ILE A N 1
ATOM 1736 C CA . ILE A 1 216 ? 6.980 21.112 -15.459 1.00 90.75 216 ILE A CA 1
ATOM 1737 C C . ILE A 1 216 ? 8.052 21.464 -14.427 1.00 90.75 216 ILE A C 1
ATOM 1739 O O . ILE A 1 216 ? 8.512 20.584 -13.703 1.00 90.75 216 ILE A O 1
ATOM 1743 N N . LYS A 1 217 ? 8.423 22.746 -14.327 1.00 90.94 217 LYS A N 1
ATOM 1744 C CA . LYS A 1 217 ? 9.359 23.230 -13.306 1.00 90.94 217 LYS A CA 1
ATOM 1745 C C . LYS A 1 217 ? 8.844 22.901 -11.902 1.00 90.94 217 LYS A C 1
ATOM 1747 O O . LYS A 1 217 ? 9.570 22.272 -11.138 1.00 90.94 217 LYS A O 1
ATOM 1752 N N . TYR A 1 218 ? 7.577 23.209 -11.622 1.00 88.38 218 TYR A N 1
ATOM 1753 C CA . TYR A 1 218 ? 6.928 22.879 -10.354 1.00 88.38 218 TYR A CA 1
ATOM 1754 C C . TYR A 1 218 ? 6.907 21.367 -10.091 1.00 88.38 218 TYR A C 1
ATOM 1756 O O . TYR A 1 218 ? 7.197 20.937 -8.980 1.00 88.38 218 TYR A O 1
ATOM 1764 N N . GLU A 1 219 ? 6.641 20.534 -11.103 1.00 90.69 219 GLU A N 1
ATOM 1765 C CA . GLU A 1 219 ? 6.699 19.072 -10.955 1.00 90.69 219 GLU A CA 1
ATOM 1766 C C . GLU A 1 219 ? 8.091 18.562 -10.557 1.00 90.69 219 GLU A C 1
ATOM 1768 O O . GLU A 1 219 ? 8.196 17.688 -9.699 1.00 90.69 219 GLU A O 1
ATOM 1773 N N . TRP A 1 220 ? 9.162 19.097 -11.142 1.00 92.19 220 TRP A N 1
ATOM 1774 C CA . TRP A 1 220 ? 10.532 18.720 -10.771 1.00 92.19 220 TRP A CA 1
ATOM 1775 C C . TRP A 1 220 ? 10.933 19.259 -9.397 1.00 92.19 220 TRP A C 1
ATOM 1777 O O . TRP A 1 220 ? 11.542 18.543 -8.605 1.00 92.19 220 TRP A O 1
ATOM 1787 N N . GLU A 1 221 ? 10.533 20.486 -9.073 1.00 89.62 221 GLU A N 1
ATOM 1788 C CA . GLU A 1 221 ? 10.700 21.063 -7.735 1.00 89.62 221 GLU A CA 1
ATOM 1789 C C . GLU A 1 221 ? 9.835 20.353 -6.686 1.00 89.62 221 GLU A C 1
ATOM 1791 O O . GLU A 1 221 ? 10.083 20.495 -5.488 1.00 89.62 221 GLU A O 1
ATOM 1796 N N . SER A 1 222 ? 8.837 19.574 -7.114 1.00 86.94 222 SER A N 1
ATOM 1797 C CA . SER A 1 222 ? 7.980 18.774 -6.244 1.00 86.94 222 SER A CA 1
ATOM 1798 C C . SER A 1 222 ? 8.558 17.404 -5.882 1.00 86.94 222 SER A C 1
ATOM 1800 O O . SER A 1 222 ? 7.944 16.715 -5.068 1.00 86.94 222 SER A O 1
ATOM 1802 N N . LEU A 1 223 ? 9.733 17.023 -6.395 1.00 87.62 223 LEU A N 1
ATOM 1803 C CA . LEU A 1 223 ? 10.401 15.798 -5.951 1.00 87.62 223 LEU A CA 1
ATOM 1804 C C . LEU A 1 223 ? 10.573 15.812 -4.422 1.00 87.62 223 LEU A C 1
ATOM 1806 O O . LEU A 1 223 ? 10.915 16.837 -3.811 1.00 87.62 223 LEU A O 1
ATOM 1810 N N . ARG A 1 224 ? 10.228 14.686 -3.805 1.00 82.06 224 ARG A N 1
ATOM 1811 C CA . ARG A 1 224 ? 10.215 14.463 -2.359 1.00 82.06 224 ARG A CA 1
ATOM 1812 C C . ARG A 1 224 ? 11.343 13.529 -1.956 1.00 82.06 224 ARG A C 1
ATOM 1814 O O . ARG A 1 224 ? 11.948 12.852 -2.789 1.00 82.06 224 ARG A O 1
ATOM 1821 N N . LYS A 1 225 ? 11.617 13.490 -0.653 1.00 84.12 225 LYS A N 1
ATOM 1822 C CA . LYS A 1 225 ? 12.527 12.484 -0.113 1.00 84.12 225 LYS A CA 1
ATOM 1823 C C . LYS A 1 225 ? 11.969 11.092 -0.428 1.00 84.12 225 LYS A C 1
ATOM 1825 O O . LYS A 1 225 ? 10.765 10.879 -0.301 1.00 84.12 225 LYS A O 1
ATOM 1830 N N . HIS A 1 226 ? 12.845 10.158 -0.785 1.00 84.69 226 HIS A N 1
ATOM 1831 C CA . HIS A 1 226 ? 12.522 8.783 -1.184 1.00 84.69 226 HIS A CA 1
ATOM 1832 C C . HIS A 1 226 ? 11.975 8.608 -2.611 1.00 84.69 226 HIS A C 1
ATOM 1834 O O . HIS A 1 226 ? 11.760 7.469 -3.030 1.00 84.69 226 HIS A O 1
ATOM 1840 N N . ASP A 1 227 ? 11.799 9.683 -3.390 1.00 89.06 227 ASP A N 1
ATOM 1841 C CA . ASP A 1 227 ? 11.470 9.541 -4.811 1.00 89.06 227 ASP A CA 1
ATOM 1842 C C . ASP A 1 227 ? 12.644 8.900 -5.562 1.00 89.06 227 ASP A C 1
ATOM 1844 O O . ASP A 1 227 ? 13.785 9.349 -5.466 1.00 89.06 227 ASP A O 1
ATOM 1848 N N . VAL A 1 228 ? 12.373 7.851 -6.339 1.00 92.88 228 VAL A N 1
ATOM 1849 C CA . VAL A 1 228 ? 13.397 7.173 -7.143 1.00 92.88 228 VAL A CA 1
ATOM 1850 C C . VAL A 1 228 ? 13.563 7.859 -8.504 1.00 92.88 228 VAL A C 1
ATOM 1852 O O . VAL A 1 228 ? 12.591 8.097 -9.226 1.00 92.88 228 VAL A O 1
ATOM 1855 N N . CYS A 1 229 ? 14.807 8.117 -8.885 1.00 96.00 229 CYS A N 1
ATOM 1856 C CA . CYS A 1 229 ? 15.206 8.611 -10.197 1.00 96.00 229 CYS A CA 1
ATOM 1857 C C . CYS A 1 229 ? 16.168 7.617 -10.868 1.00 96.00 229 CYS A C 1
ATOM 1859 O O . CYS A 1 229 ? 16.743 6.739 -10.224 1.00 96.00 229 CYS A O 1
ATOM 1861 N N . PHE A 1 230 ? 16.347 7.756 -12.179 1.00 97.62 230 PHE A N 1
ATOM 1862 C CA . PHE A 1 230 ? 17.290 6.967 -12.967 1.00 97.62 230 PHE A CA 1
ATOM 1863 C C . PHE A 1 230 ? 18.298 7.881 -13.655 1.00 97.62 230 PHE A C 1
ATOM 1865 O O . PHE A 1 230 ? 17.929 8.844 -14.325 1.00 97.62 230 PHE A O 1
ATOM 1872 N N . LEU A 1 231 ? 19.573 7.557 -13.483 1.00 98.00 231 LEU A N 1
ATOM 1873 C CA . LEU A 1 231 ? 20.712 8.159 -14.158 1.00 98.00 231 LEU A CA 1
ATOM 1874 C C . LEU A 1 231 ? 21.027 7.313 -15.390 1.00 98.00 231 LEU A C 1
ATOM 1876 O O . LEU A 1 231 ? 21.192 6.096 -15.284 1.00 98.00 231 LEU A O 1
ATOM 1880 N N . ILE A 1 232 ? 21.063 7.949 -16.556 1.00 97.88 232 ILE A N 1
ATOM 1881 C CA . ILE A 1 232 ? 21.174 7.269 -17.846 1.00 97.88 232 ILE A CA 1
ATOM 1882 C C . ILE A 1 232 ? 22.335 7.881 -18.633 1.00 97.88 232 ILE A C 1
ATOM 1884 O O . ILE A 1 232 ? 22.511 9.1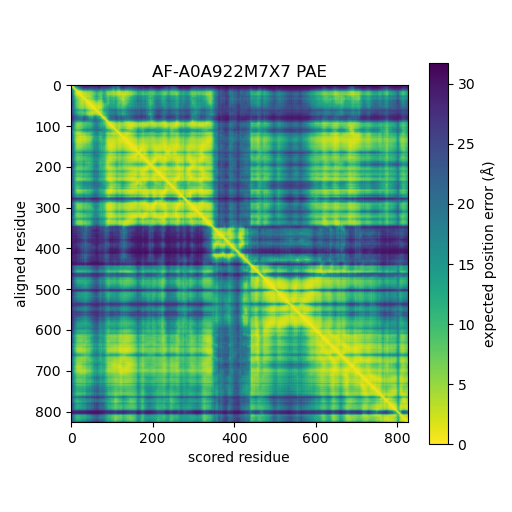04 -18.670 1.00 97.88 232 ILE A O 1
ATOM 1888 N N . THR A 1 233 ? 23.104 7.012 -19.284 1.00 97.25 233 THR A N 1
ATOM 1889 C CA . THR A 1 233 ? 24.170 7.378 -20.220 1.00 97.25 233 THR A CA 1
ATOM 1890 C C . THR A 1 233 ? 23.777 6.953 -21.625 1.00 97.25 233 THR A C 1
ATOM 1892 O O . THR A 1 233 ? 23.630 5.760 -21.899 1.00 97.25 233 THR A O 1
ATOM 1895 N N . VAL A 1 234 ? 23.659 7.917 -22.536 1.00 95.69 234 VAL A N 1
ATOM 1896 C CA . VAL A 1 234 ? 23.492 7.663 -23.977 1.00 95.69 234 VAL A CA 1
ATOM 1897 C C . VAL A 1 234 ? 24.717 8.120 -24.762 1.00 95.69 234 VAL A C 1
ATOM 1899 O O . VAL A 1 234 ? 25.307 9.156 -24.452 1.00 95.69 234 VAL A O 1
ATOM 1902 N N . ARG A 1 235 ? 25.099 7.368 -25.797 1.00 93.75 235 ARG A N 1
ATOM 1903 C CA . ARG A 1 235 ? 26.204 7.708 -26.712 1.00 93.75 235 ARG A CA 1
ATOM 1904 C C . ARG A 1 235 ? 25.747 7.584 -28.166 1.00 93.75 235 ARG A C 1
ATOM 1906 O O . ARG A 1 235 ? 26.172 6.657 -28.856 1.00 93.75 235 ARG A O 1
ATOM 1913 N N . PRO A 1 236 ? 24.856 8.474 -28.636 1.00 89.75 236 PRO A N 1
ATOM 1914 C CA . PRO A 1 236 ? 24.239 8.347 -29.947 1.00 89.75 236 PRO A CA 1
ATOM 1915 C C . PRO A 1 236 ? 25.289 8.267 -31.055 1.00 89.75 236 PRO A C 1
ATOM 1917 O O . PRO A 1 236 ? 26.266 9.014 -31.089 1.00 89.75 236 PRO A O 1
ATOM 1920 N N . THR A 1 237 ? 25.053 7.367 -32.002 1.00 83.88 237 THR A N 1
ATOM 1921 C CA . THR A 1 237 ? 25.880 7.221 -33.209 1.00 83.88 237 THR A CA 1
ATOM 1922 C C . THR A 1 237 ? 25.307 7.990 -34.400 1.00 83.88 237 THR A C 1
ATOM 1924 O O . THR A 1 237 ? 26.034 8.291 -35.348 1.00 83.88 237 THR A O 1
ATOM 1927 N N . GLN A 1 238 ? 24.017 8.331 -34.344 1.00 85.75 238 GLN A N 1
ATOM 1928 C CA . GLN A 1 238 ? 23.270 8.969 -35.424 1.00 85.75 238 GLN A CA 1
ATOM 1929 C C . GLN A 1 238 ? 23.474 10.490 -35.442 1.00 85.75 238 GLN A C 1
ATOM 1931 O O . GLN A 1 238 ? 23.543 11.130 -34.393 1.00 85.75 238 GLN A O 1
ATOM 1936 N N . GLY A 1 239 ? 23.547 11.071 -36.643 1.00 87.19 239 GLY A N 1
ATOM 1937 C CA . GLY A 1 239 ? 23.689 12.517 -36.827 1.00 87.19 239 GLY A CA 1
ATOM 1938 C C . GLY A 1 239 ? 22.406 13.294 -36.513 1.00 87.19 239 GLY A C 1
ATOM 1939 O O . GLY A 1 239 ? 21.302 12.738 -36.519 1.00 87.19 239 GLY A O 1
ATOM 1940 N N . ILE A 1 240 ? 22.562 14.596 -36.272 1.00 89.31 240 ILE A N 1
ATOM 1941 C CA . ILE A 1 240 ? 21.463 15.524 -35.971 1.00 89.31 240 ILE A CA 1
ATOM 1942 C C . ILE A 1 240 ? 20.374 15.459 -37.055 1.00 89.31 240 ILE A C 1
ATOM 1944 O O . ILE A 1 240 ? 20.663 15.489 -38.251 1.00 89.31 240 ILE A O 1
ATOM 1948 N N . GLY A 1 241 ? 19.111 15.381 -36.628 1.00 84.06 241 GLY A N 1
ATOM 1949 C CA . GLY A 1 241 ? 17.942 15.322 -37.512 1.00 84.06 241 GLY A CA 1
ATOM 1950 C C . GLY A 1 241 ? 17.513 13.913 -37.936 1.00 84.06 241 GLY A C 1
ATOM 1951 O O . GLY A 1 241 ? 16.509 13.780 -38.643 1.00 84.06 241 GLY A O 1
ATOM 1952 N N . THR A 1 242 ? 18.219 12.858 -37.508 1.00 87.44 242 THR A N 1
ATOM 1953 C CA . THR A 1 242 ? 17.810 11.474 -37.801 1.00 87.44 242 THR A CA 1
ATOM 1954 C C . THR A 1 242 ? 16.527 11.125 -37.046 1.00 87.44 242 THR A C 1
ATOM 1956 O O . THR A 1 242 ? 16.422 11.351 -35.840 1.00 87.44 242 THR A O 1
ATOM 1959 N N . LYS A 1 243 ? 15.526 10.589 -37.756 1.00 84.94 243 LYS A N 1
ATOM 1960 C CA . LYS A 1 243 ? 14.244 10.197 -37.157 1.00 84.94 243 LYS A CA 1
ATOM 1961 C C . LYS A 1 243 ? 14.351 8.824 -36.500 1.00 84.94 243 LYS A C 1
ATOM 1963 O O . LYS A 1 243 ? 14.707 7.858 -37.171 1.00 84.94 243 LYS A O 1
ATOM 1968 N N . TYR A 1 244 ? 13.968 8.755 -35.230 1.00 85.06 244 TYR A N 1
ATOM 1969 C CA . TYR A 1 244 ? 13.844 7.507 -34.485 1.00 85.06 244 TYR A CA 1
ATOM 1970 C C . TYR A 1 244 ? 12.578 6.738 -34.876 1.00 85.06 244 TYR A C 1
ATOM 1972 O O . TYR A 1 244 ? 11.523 7.332 -35.104 1.00 85.06 244 TYR A O 1
ATOM 1980 N N . ASP A 1 245 ? 12.693 5.414 -34.955 1.00 81.38 245 ASP A N 1
ATOM 1981 C CA . ASP A 1 245 ? 11.588 4.493 -35.221 1.00 81.38 245 ASP A CA 1
ATOM 1982 C C . ASP A 1 245 ? 11.224 3.753 -33.931 1.00 81.38 245 ASP A C 1
ATOM 1984 O O . ASP A 1 245 ? 12.001 2.939 -33.436 1.00 81.38 245 ASP A O 1
ATOM 1988 N N . TYR A 1 246 ? 10.029 4.010 -33.401 1.00 75.56 246 TYR A N 1
ATOM 1989 C CA . TYR A 1 246 ? 9.542 3.396 -32.160 1.00 75.56 246 TYR A CA 1
ATOM 1990 C C . TYR A 1 246 ? 9.395 1.864 -32.251 1.00 75.56 246 TYR A C 1
ATOM 1992 O O . TYR A 1 246 ? 9.332 1.181 -31.236 1.00 75.56 246 TYR A O 1
ATOM 2000 N N . ARG A 1 247 ? 9.351 1.292 -33.462 1.00 76.56 247 ARG A N 1
ATOM 2001 C CA . ARG A 1 247 ? 9.244 -0.166 -33.659 1.00 76.56 247 ARG A CA 1
ATOM 2002 C C . ARG A 1 247 ? 10.579 -0.896 -33.542 1.00 76.56 247 ARG A C 1
ATOM 2004 O O . ARG A 1 247 ? 10.598 -2.124 -33.538 1.00 76.56 247 ARG A O 1
ATOM 2011 N N . LYS A 1 248 ? 11.692 -0.163 -33.528 1.00 81.25 248 LYS A N 1
ATOM 2012 C CA . LYS A 1 248 ? 13.043 -0.719 -33.420 1.00 81.25 248 LYS A CA 1
ATOM 2013 C C . LYS A 1 248 ? 13.588 -0.477 -32.019 1.00 81.25 248 LYS A C 1
ATOM 2015 O O . LYS A 1 248 ? 13.184 0.466 -31.348 1.00 81.25 248 LYS A O 1
ATOM 2020 N N . SER A 1 249 ? 14.551 -1.298 -31.604 1.00 81.94 249 SER A N 1
ATOM 2021 C CA . SER A 1 249 ? 15.185 -1.171 -30.290 1.00 81.94 249 SER A CA 1
ATOM 2022 C C . SER A 1 249 ? 15.746 0.238 -30.081 1.00 81.94 249 SER A C 1
ATOM 2024 O O . SER A 1 249 ? 16.607 0.701 -30.836 1.00 81.94 249 SER A O 1
ATOM 2026 N N . MET A 1 250 ? 15.256 0.935 -29.054 1.00 82.12 250 MET A N 1
ATOM 2027 C CA . MET A 1 250 ? 15.782 2.250 -28.681 1.00 82.12 250 MET A CA 1
ATOM 2028 C C . MET A 1 250 ? 17.200 2.158 -28.114 1.00 82.12 250 MET A C 1
ATOM 2030 O O . MET A 1 250 ? 17.971 3.100 -28.280 1.00 82.12 250 MET A O 1
ATOM 2034 N N . VAL A 1 251 ? 17.580 1.014 -27.532 1.00 83.81 251 VAL A N 1
ATOM 2035 C CA . VAL A 1 251 ? 18.951 0.759 -27.060 1.00 83.81 251 VAL A CA 1
ATOM 2036 C C . VAL A 1 251 ? 19.941 0.867 -28.209 1.00 83.81 251 VAL A C 1
ATOM 2038 O O . VAL A 1 251 ? 20.949 1.548 -28.079 1.00 83.81 251 VAL A O 1
ATOM 2041 N N . GLU A 1 252 ? 19.635 0.259 -29.356 1.00 82.75 252 GLU A N 1
ATOM 2042 C CA . GLU A 1 252 ? 20.506 0.309 -30.535 1.00 82.75 252 GLU A CA 1
ATOM 2043 C C . GLU A 1 252 ? 20.495 1.698 -31.177 1.00 82.75 252 GLU A C 1
ATOM 2045 O O . GLU A 1 252 ? 21.541 2.238 -31.541 1.00 82.75 252 GLU A O 1
ATOM 2050 N N . GLN A 1 253 ? 19.309 2.301 -31.287 1.00 84.88 253 GLN A N 1
ATOM 2051 C CA . GLN A 1 253 ? 19.132 3.580 -31.963 1.00 84.88 253 GLN A CA 1
ATOM 2052 C C . GLN A 1 253 ? 19.774 4.752 -31.211 1.00 84.88 253 GLN A C 1
ATOM 2054 O O . GLN A 1 253 ? 20.516 5.526 -31.817 1.00 84.88 253 GLN A O 1
ATOM 2059 N N . ALA A 1 254 ? 19.496 4.875 -29.912 1.00 82.12 254 ALA A N 1
ATOM 2060 C CA . ALA A 1 254 ? 20.023 5.935 -29.056 1.00 82.12 254 ALA A CA 1
ATOM 2061 C C . ALA A 1 254 ? 21.363 5.560 -28.399 1.00 82.12 254 ALA A C 1
ATOM 2063 O O . ALA A 1 254 ? 22.010 6.425 -27.808 1.00 82.12 254 ALA A O 1
ATOM 2064 N N . SER A 1 255 ? 21.791 4.294 -28.526 1.00 88.50 255 SER A N 1
ATOM 2065 C CA . SER A 1 255 ? 23.018 3.760 -27.921 1.00 88.50 255 SER A CA 1
ATOM 2066 C C . SER A 1 255 ? 23.035 4.002 -26.408 1.00 88.50 255 SER A C 1
ATOM 2068 O O . SER A 1 255 ? 23.898 4.711 -25.886 1.00 88.50 255 SER A O 1
ATOM 2070 N N . ILE A 1 256 ? 22.029 3.457 -25.716 1.00 91.75 256 ILE A N 1
ATOM 2071 C CA . ILE A 1 256 ? 21.947 3.481 -24.249 1.00 91.75 256 ILE A CA 1
ATOM 2072 C C . ILE A 1 256 ? 23.047 2.564 -23.705 1.00 91.75 256 ILE A C 1
ATOM 2074 O O . ILE A 1 256 ? 23.087 1.385 -24.050 1.00 91.75 256 ILE A O 1
ATOM 2078 N N . VAL A 1 257 ? 23.949 3.117 -22.893 1.00 93.44 257 VAL A N 1
ATOM 2079 C CA . VAL A 1 257 ? 25.140 2.413 -22.390 1.00 93.44 257 VAL A CA 1
ATOM 2080 C C . VAL A 1 257 ? 24.976 2.005 -20.934 1.00 93.44 257 VAL A C 1
ATOM 2082 O O . VAL A 1 257 ? 25.257 0.863 -20.605 1.00 93.44 257 VAL A O 1
ATOM 2085 N N . TYR A 1 258 ? 24.516 2.919 -20.075 1.00 96.31 258 TYR A N 1
ATOM 2086 C CA . TYR A 1 258 ? 24.387 2.669 -18.639 1.00 96.31 258 TYR A CA 1
ATOM 2087 C C . TYR A 1 258 ? 23.065 3.186 -18.093 1.00 96.31 258 TYR A C 1
ATOM 2089 O O . TYR A 1 258 ? 22.592 4.253 -18.496 1.00 96.31 258 TYR A O 1
ATOM 2097 N N . VAL A 1 259 ? 22.511 2.446 -17.135 1.00 97.06 259 VAL A N 1
ATOM 2098 C CA . VAL A 1 259 ? 21.361 2.848 -16.323 1.00 97.06 259 VAL A CA 1
ATOM 2099 C C . VAL A 1 259 ? 21.663 2.554 -14.855 1.00 97.06 259 VAL A C 1
ATOM 2101 O O . VAL A 1 259 ? 22.000 1.425 -14.495 1.00 97.06 259 VAL A O 1
ATOM 2104 N N . ARG A 1 260 ? 21.538 3.559 -13.985 1.00 97.12 260 ARG A N 1
ATOM 2105 C CA . ARG A 1 260 ? 21.666 3.404 -12.528 1.00 97.12 260 ARG A CA 1
ATOM 2106 C C . ARG A 1 260 ? 20.500 4.077 -11.821 1.00 97.12 260 ARG A C 1
ATOM 2108 O O . ARG A 1 260 ? 20.165 5.217 -12.123 1.00 97.12 260 ARG A O 1
ATOM 2115 N N . GLY A 1 261 ? 19.878 3.376 -10.880 1.00 95.88 261 GLY A N 1
ATOM 2116 C CA . GLY A 1 261 ? 18.851 3.967 -10.025 1.00 95.88 261 GLY A CA 1
ATOM 2117 C C . GLY A 1 261 ? 19.460 4.759 -8.869 1.00 95.88 261 GLY A C 1
ATOM 2118 O O . GLY A 1 261 ? 20.555 4.451 -8.387 1.00 95.88 261 GLY A O 1
ATOM 2119 N N . CYS A 1 262 ? 18.744 5.784 -8.429 1.00 95.44 262 CYS A N 1
ATOM 2120 C CA . CYS A 1 262 ? 19.092 6.617 -7.290 1.00 95.44 262 CYS A CA 1
ATOM 2121 C C . CYS A 1 262 ? 17.828 7.072 -6.553 1.00 95.44 262 CYS A C 1
ATOM 2123 O O . CYS A 1 262 ? 16.737 7.094 -7.118 1.00 95.44 262 CYS A O 1
ATOM 2125 N N . GLU A 1 263 ? 17.966 7.435 -5.286 1.00 94.19 263 GLU A N 1
ATOM 2126 C CA . GLU A 1 263 ? 16.867 7.908 -4.444 1.00 94.19 263 GLU A CA 1
ATOM 2127 C C . GLU A 1 263 ? 17.104 9.363 -4.046 1.00 94.19 263 GLU A C 1
ATOM 2129 O O . GLU A 1 263 ? 18.207 9.729 -3.651 1.00 94.19 263 GLU A O 1
ATOM 2134 N N . VAL A 1 264 ? 16.089 10.214 -4.142 1.00 92.88 264 VAL A N 1
ATOM 2135 C CA . VAL A 1 264 ? 16.192 11.625 -3.770 1.00 92.88 264 VAL A CA 1
ATOM 2136 C C . VAL A 1 264 ? 16.278 11.749 -2.245 1.00 92.88 264 VAL A C 1
ATOM 2138 O O . VAL A 1 264 ? 15.360 11.364 -1.522 1.00 92.88 264 VAL A O 1
ATOM 2141 N N . GLU A 1 265 ? 17.374 12.325 -1.744 1.00 91.06 265 GLU A N 1
ATOM 2142 C CA . GLU A 1 265 ? 17.493 12.762 -0.345 1.00 91.06 265 GLU A CA 1
ATOM 2143 C C . GLU A 1 265 ? 16.799 14.118 -0.157 1.00 91.06 265 GLU A C 1
ATOM 2145 O O . GLU A 1 265 ? 16.099 14.332 0.831 1.00 91.06 265 GLU A O 1
ATOM 2150 N N . GLY A 1 266 ? 16.952 15.011 -1.139 1.00 90.44 266 GLY A N 1
ATOM 2151 C CA . GLY A 1 266 ? 16.216 16.268 -1.239 1.00 90.44 266 GLY A CA 1
ATOM 2152 C C . GLY A 1 266 ? 16.878 17.273 -2.184 1.00 90.44 266 GLY A C 1
ATOM 2153 O O . GLY A 1 266 ? 17.970 17.050 -2.711 1.00 90.44 266 GLY A O 1
ATOM 2154 N N . MET A 1 267 ? 16.201 18.397 -2.414 1.00 91.56 267 MET A N 1
ATOM 2155 C CA . MET A 1 267 ? 16.723 19.505 -3.220 1.00 91.56 267 MET A CA 1
ATOM 2156 C C . MET A 1 267 ? 17.636 20.396 -2.372 1.00 91.56 267 MET A C 1
ATOM 2158 O O . MET A 1 267 ? 17.358 20.615 -1.192 1.00 91.56 267 MET A O 1
ATOM 2162 N N . LEU A 1 268 ? 18.717 20.906 -2.959 1.00 90.75 268 LEU A N 1
ATOM 2163 C CA . LEU A 1 268 ? 19.649 21.796 -2.271 1.00 90.75 268 LEU A CA 1
ATOM 2164 C C . LEU A 1 268 ? 19.207 23.260 -2.360 1.00 90.75 268 LEU A C 1
ATOM 2166 O O . LEU A 1 268 ? 18.721 23.716 -3.397 1.00 90.75 268 LEU A O 1
ATOM 2170 N N . ASP A 1 269 ? 19.415 23.999 -1.274 1.00 86.81 269 ASP A N 1
ATOM 2171 C CA . ASP A 1 269 ? 19.304 25.454 -1.253 1.00 86.81 269 ASP A CA 1
ATOM 2172 C C . ASP A 1 269 ? 20.581 26.138 -1.784 1.00 86.81 269 ASP A C 1
ATOM 2174 O O . ASP A 1 269 ? 21.597 25.500 -2.073 1.00 86.81 269 ASP A O 1
ATOM 2178 N N . ALA A 1 270 ? 20.557 27.471 -1.871 1.00 81.75 270 ALA A N 1
ATOM 2179 C CA . ALA A 1 270 ? 21.714 28.267 -2.292 1.00 81.75 270 ALA A CA 1
ATOM 2180 C C . ALA A 1 270 ? 22.941 28.134 -1.360 1.00 81.75 270 ALA A C 1
ATOM 2182 O O . ALA A 1 270 ? 24.042 28.537 -1.731 1.00 81.75 270 ALA A O 1
ATOM 2183 N N . SER A 1 271 ? 22.768 27.583 -0.154 1.00 81.00 271 SER A N 1
ATOM 2184 C CA . SER A 1 271 ? 23.837 27.325 0.818 1.00 81.00 271 SER A CA 1
ATOM 2185 C C . SER A 1 271 ? 24.373 25.886 0.772 1.00 81.00 271 SER A C 1
ATOM 2187 O O . SER A 1 271 ? 25.265 25.542 1.552 1.00 81.00 271 SER A O 1
ATOM 2189 N N . GLY A 1 272 ? 23.858 25.049 -0.138 1.00 81.19 272 GLY A N 1
ATOM 2190 C CA . GLY A 1 272 ? 24.244 23.644 -0.294 1.00 81.19 272 GLY A CA 1
ATOM 2191 C C . GLY A 1 272 ? 23.651 22.710 0.766 1.00 81.19 272 GLY A C 1
ATOM 2192 O O . GLY A 1 272 ? 24.136 21.586 0.934 1.00 81.19 272 GLY A O 1
ATOM 2193 N N . ARG A 1 273 ? 22.628 23.159 1.504 1.00 84.88 273 ARG A N 1
ATOM 2194 C CA . ARG A 1 273 ? 21.903 22.345 2.488 1.00 84.88 273 ARG A CA 1
ATOM 2195 C C . ARG A 1 273 ? 20.673 21.729 1.847 1.00 84.88 273 ARG A C 1
ATOM 2197 O O . ARG A 1 273 ? 20.031 22.343 1.001 1.00 84.88 273 ARG A O 1
ATOM 2204 N N . VAL A 1 274 ? 20.341 20.515 2.275 1.00 85.25 274 VAL A N 1
ATOM 2205 C CA . VAL A 1 274 ? 19.112 19.844 1.848 1.00 85.25 274 VAL A CA 1
ATOM 2206 C C . VAL A 1 274 ? 17.921 20.588 2.450 1.00 85.25 274 VAL A C 1
ATOM 2208 O O . VAL A 1 274 ? 17.871 20.805 3.660 1.00 85.25 274 VAL A O 1
ATOM 2211 N N . ILE A 1 275 ? 16.979 20.990 1.602 1.00 82.81 275 ILE A N 1
ATOM 2212 C CA . ILE A 1 275 ? 15.727 21.622 2.015 1.00 82.81 275 ILE A CA 1
ATOM 2213 C C . ILE A 1 275 ? 14.866 20.547 2.687 1.00 82.81 275 ILE A C 1
ATOM 2215 O O . ILE A 1 275 ? 14.409 19.614 2.027 1.00 82.81 275 ILE A O 1
ATOM 2219 N N . GLU A 1 276 ? 14.664 20.665 4.001 1.00 71.12 276 GLU A N 1
ATOM 2220 C CA . GLU A 1 276 ? 13.826 19.731 4.759 1.00 71.12 276 GLU A CA 1
ATOM 2221 C C . GLU A 1 276 ? 12.334 19.884 4.417 1.00 71.12 276 GLU A C 1
ATOM 2223 O O . GLU A 1 276 ? 11.849 20.967 4.079 1.00 71.12 276 GLU A O 1
ATOM 2228 N N . GLU A 1 277 ? 11.585 18.784 4.530 1.00 62.25 277 GLU A N 1
ATOM 2229 C CA . GLU A 1 277 ? 10.133 18.772 4.342 1.00 62.25 277 GLU A CA 1
ATOM 2230 C C . GLU A 1 277 ? 9.434 19.494 5.509 1.00 62.25 277 GLU A C 1
ATOM 2232 O O . GLU A 1 277 ? 9.179 18.916 6.565 1.00 62.25 277 GLU A O 1
ATOM 2237 N N . GLY A 1 278 ? 9.147 20.785 5.323 1.00 56.66 278 GLY A N 1
ATOM 2238 C CA . GLY A 1 278 ? 8.364 21.619 6.241 1.00 56.66 278 GLY A CA 1
ATOM 2239 C C . GLY A 1 278 ? 6.941 21.916 5.739 1.00 56.66 278 GLY A C 1
ATOM 2240 O O . GLY A 1 278 ? 6.588 21.527 4.622 1.00 56.66 278 GLY A O 1
ATOM 2241 N N . PRO A 1 279 ? 6.109 22.611 6.544 1.00 49.94 279 PRO A N 1
ATOM 2242 C CA . PRO A 1 279 ? 4.817 23.116 6.082 1.00 49.94 279 PRO A CA 1
ATOM 2243 C C . PRO A 1 279 ? 5.008 24.120 4.937 1.00 49.94 279 PRO A C 1
ATOM 2245 O O . PRO A 1 279 ? 5.990 24.860 4.904 1.00 49.94 279 PRO A O 1
ATOM 2248 N N . GLU A 1 280 ? 4.066 24.131 3.995 1.00 51.00 280 GLU A N 1
ATOM 2249 C CA . GLU A 1 280 ? 4.070 25.058 2.864 1.00 51.00 280 GLU A CA 1
ATOM 2250 C C . GLU A 1 280 ? 4.037 26.532 3.318 1.00 51.00 280 GLU A C 1
ATOM 2252 O O . GLU A 1 280 ? 3.395 26.846 4.327 1.00 51.00 280 GLU A O 1
ATOM 2257 N N . PRO A 1 281 ? 4.675 27.457 2.570 1.00 55.50 281 PRO A N 1
ATOM 2258 C CA . PRO A 1 281 ? 5.295 27.262 1.256 1.00 55.50 281 PRO A CA 1
ATOM 2259 C C . PRO A 1 281 ? 6.798 26.937 1.299 1.00 55.50 281 PRO A C 1
ATOM 2261 O O . PRO A 1 281 ? 7.545 27.383 2.169 1.00 55.50 281 PRO A O 1
ATOM 2264 N N . ARG A 1 282 ? 7.244 26.174 0.294 1.00 66.12 282 ARG A N 1
ATOM 2265 C CA . ARG A 1 282 ? 8.665 25.907 0.026 1.00 66.12 282 ARG A CA 1
ATOM 2266 C C . ARG A 1 282 ? 9.408 27.211 -0.300 1.00 66.12 282 ARG A C 1
ATOM 2268 O O . ARG A 1 282 ? 8.796 28.122 -0.855 1.00 66.12 282 ARG A O 1
ATOM 2275 N N . PRO A 1 283 ? 10.717 27.299 -0.011 1.00 69.50 283 PRO A N 1
ATOM 2276 C CA . PRO A 1 283 ? 11.513 28.453 -0.412 1.00 69.50 283 PRO A CA 1
ATOM 2277 C C . PRO A 1 283 ? 11.515 28.603 -1.941 1.00 69.50 283 PRO A C 1
ATOM 2279 O O . PRO A 1 283 ? 11.802 27.646 -2.662 1.00 69.50 283 PRO A O 1
ATOM 2282 N N . GLU A 1 284 ? 11.211 29.804 -2.434 1.00 75.00 284 GLU A N 1
ATOM 2283 C CA . GLU A 1 284 ? 11.356 30.137 -3.852 1.00 75.00 284 GLU A CA 1
ATOM 2284 C C . GLU A 1 284 ? 12.846 30.239 -4.197 1.00 75.00 284 GLU A C 1
ATOM 2286 O O . GLU A 1 284 ? 13.579 31.055 -3.636 1.00 75.00 284 GLU A O 1
ATOM 2291 N N . LEU A 1 285 ? 13.307 29.383 -5.108 1.00 81.94 285 LEU A N 1
ATOM 2292 C CA . LEU A 1 285 ? 14.696 29.372 -5.557 1.00 81.94 285 LEU A CA 1
ATOM 2293 C C . LEU A 1 285 ? 14.862 30.231 -6.813 1.00 81.94 285 LEU A C 1
ATOM 2295 O O . LEU A 1 285 ? 14.193 30.008 -7.828 1.00 81.94 285 LEU A O 1
ATOM 2299 N N . GLU A 1 286 ? 15.803 31.173 -6.768 1.00 82.31 286 GLU A N 1
ATOM 2300 C CA . GLU A 1 286 ? 16.137 32.026 -7.909 1.00 82.31 286 GLU A CA 1
ATOM 2301 C C . GLU A 1 286 ? 16.757 31.222 -9.071 1.00 82.31 286 GLU A C 1
ATOM 2303 O O . GLU A 1 286 ? 17.446 30.216 -8.883 1.00 82.31 286 GLU A O 1
ATOM 2308 N N . GLY A 1 287 ? 16.498 31.663 -10.305 1.00 87.00 287 GLY A N 1
ATOM 2309 C CA . GLY A 1 287 ? 16.996 31.025 -11.528 1.00 87.00 287 GLY A CA 1
ATOM 2310 C C . GLY A 1 287 ? 16.325 29.690 -11.882 1.00 87.00 287 GLY A C 1
ATOM 2311 O O . GLY A 1 287 ? 15.331 29.278 -11.279 1.00 87.00 287 GLY A O 1
ATOM 2312 N N . ASP A 1 288 ? 16.884 29.012 -12.888 1.00 91.06 288 ASP A N 1
ATOM 2313 C CA . ASP A 1 288 ? 16.375 27.734 -13.420 1.00 91.06 288 ASP A CA 1
ATOM 2314 C C . ASP A 1 288 ? 17.268 26.534 -13.083 1.00 91.06 288 ASP A C 1
ATOM 2316 O O . ASP A 1 288 ? 16.910 25.394 -13.366 1.00 91.06 288 ASP A O 1
ATOM 2320 N N . SER A 1 289 ? 18.435 26.762 -12.479 1.00 93.19 289 SER A N 1
ATOM 2321 C CA . SER A 1 289 ? 19.320 25.675 -12.059 1.00 93.19 289 SER A CA 1
ATOM 2322 C C . SER A 1 289 ? 18.805 25.056 -10.763 1.00 93.19 289 SER A C 1
ATOM 2324 O O . SER A 1 289 ? 18.537 25.778 -9.798 1.00 93.19 289 SER A O 1
ATOM 2326 N N . ARG A 1 290 ? 18.680 23.729 -10.726 1.00 94.06 290 ARG A N 1
ATOM 2327 C CA . ARG A 1 290 ? 18.325 22.966 -9.523 1.00 94.06 290 ARG A CA 1
ATOM 2328 C C . ARG A 1 290 ? 19.329 21.851 -9.308 1.00 94.06 290 ARG A C 1
ATOM 2330 O O . ARG A 1 290 ? 19.682 21.152 -10.257 1.00 94.06 290 ARG A O 1
ATOM 2337 N N . THR A 1 291 ? 19.748 21.684 -8.061 1.00 95.25 291 THR A N 1
ATOM 2338 C CA . THR A 1 291 ? 20.631 20.596 -7.648 1.00 95.25 291 THR A CA 1
ATOM 2339 C C . THR A 1 291 ? 19.895 19.708 -6.659 1.00 95.25 291 THR A C 1
ATOM 2341 O O . THR A 1 291 ? 19.324 20.193 -5.681 1.00 95.25 291 THR A O 1
ATOM 2344 N N . PHE A 1 292 ? 19.903 18.408 -6.922 1.00 95.62 292 PHE A N 1
ATOM 2345 C CA . PHE A 1 292 ? 19.299 17.392 -6.074 1.00 95.62 292 PHE A CA 1
ATOM 2346 C C . PHE A 1 292 ? 20.397 16.522 -5.486 1.00 95.62 292 PHE A C 1
ATOM 2348 O O . PHE A 1 292 ? 21.283 16.064 -6.211 1.00 95.62 292 PHE A O 1
ATOM 2355 N N . ARG A 1 293 ? 20.310 16.275 -4.181 1.00 96.38 293 ARG A N 1
ATOM 2356 C CA . ARG A 1 293 ? 21.138 15.281 -3.514 1.00 96.38 293 ARG A CA 1
ATOM 2357 C C . ARG A 1 293 ? 20.466 13.923 -3.600 1.00 96.38 293 ARG A C 1
ATOM 2359 O O . ARG A 1 293 ? 19.282 13.781 -3.287 1.00 96.38 293 ARG A O 1
ATOM 2366 N N . LEU A 1 294 ? 21.236 12.942 -4.038 1.00 96.31 294 LEU A N 1
ATOM 2367 C CA . LEU A 1 294 ? 20.804 11.594 -4.353 1.00 96.31 294 LEU A CA 1
ATOM 2368 C C . LEU A 1 294 ? 21.565 10.571 -3.508 1.00 96.31 294 LEU A C 1
ATOM 2370 O O . LEU A 1 294 ? 22.764 10.718 -3.273 1.00 96.31 294 LEU A O 1
ATOM 2374 N N . LEU A 1 295 ? 20.880 9.500 -3.127 1.00 95.31 295 LEU A N 1
ATOM 2375 C CA . LEU A 1 295 ? 21.438 8.284 -2.551 1.00 95.31 295 LEU A CA 1
ATOM 2376 C C . LEU A 1 295 ? 21.591 7.241 -3.663 1.00 95.31 295 LEU A C 1
ATOM 2378 O O . LEU A 1 295 ? 20.625 6.906 -4.353 1.00 95.31 295 LEU A O 1
ATOM 2382 N N . LEU A 1 296 ? 22.809 6.740 -3.851 1.00 96.00 296 LEU A N 1
ATOM 2383 C CA . LEU A 1 296 ? 23.121 5.683 -4.815 1.00 96.00 296 LEU A CA 1
ATOM 2384 C C . LEU A 1 296 ? 23.083 4.313 -4.128 1.00 96.00 296 LEU A C 1
ATOM 2386 O O . LEU A 1 296 ? 23.352 4.213 -2.932 1.00 96.00 296 LEU A O 1
ATOM 2390 N N . ASP A 1 297 ? 22.785 3.251 -4.883 1.00 93.81 297 ASP A N 1
ATOM 2391 C CA . ASP A 1 297 ? 22.840 1.883 -4.352 1.00 93.81 297 ASP A CA 1
ATOM 2392 C C . ASP A 1 297 ? 24.294 1.506 -3.997 1.00 93.81 297 ASP A C 1
ATOM 2394 O O . ASP A 1 297 ? 25.149 1.453 -4.891 1.00 93.81 297 ASP A O 1
ATOM 2398 N N . PRO A 1 298 ? 24.603 1.233 -2.714 1.00 92.06 298 PRO A N 1
ATOM 2399 C CA . PRO A 1 298 ? 25.979 0.987 -2.293 1.00 92.06 298 PRO A CA 1
ATOM 2400 C C . PRO A 1 298 ? 26.566 -0.316 -2.845 1.00 92.06 298 PRO A C 1
ATOM 2402 O O . PRO A 1 298 ? 27.773 -0.406 -3.088 1.00 92.06 298 PRO A O 1
ATOM 2405 N N . ASN A 1 299 ? 25.724 -1.331 -3.058 1.00 89.88 299 ASN A N 1
ATOM 2406 C CA . ASN A 1 299 ? 26.155 -2.600 -3.629 1.00 89.88 299 ASN A CA 1
ATOM 2407 C C . ASN A 1 299 ? 26.513 -2.434 -5.103 1.00 89.88 299 ASN A C 1
ATOM 2409 O O . ASN A 1 299 ? 27.559 -2.930 -5.527 1.00 89.88 299 ASN A O 1
ATOM 2413 N N . GLN A 1 300 ? 25.686 -1.706 -5.855 1.00 93.38 300 GLN A N 1
ATOM 2414 C CA . GLN A 1 300 ? 25.955 -1.391 -7.256 1.00 93.38 300 GLN A CA 1
ATOM 2415 C C . GLN A 1 300 ? 27.223 -0.544 -7.399 1.00 93.38 300 GLN A C 1
ATOM 2417 O O . GLN A 1 300 ? 28.087 -0.886 -8.201 1.00 93.38 300 GLN A O 1
ATOM 2422 N N . TYR A 1 301 ? 27.390 0.478 -6.552 1.00 93.75 301 TYR A N 1
ATOM 2423 C CA . TYR A 1 301 ? 28.585 1.328 -6.542 1.00 93.75 301 TYR A CA 1
ATOM 2424 C C . TYR A 1 301 ? 29.870 0.526 -6.326 1.00 93.75 301 TYR A C 1
ATOM 2426 O O . TYR A 1 301 ? 30.855 0.706 -7.041 1.00 93.75 301 TYR A O 1
ATOM 2434 N N . ARG A 1 302 ? 29.853 -0.425 -5.384 1.00 91.12 302 ARG A N 1
ATOM 2435 C CA . ARG A 1 302 ? 30.982 -1.338 -5.176 1.00 91.12 302 ARG A CA 1
ATOM 2436 C C . ARG A 1 302 ? 31.264 -2.187 -6.419 1.00 91.12 302 ARG A C 1
ATOM 2438 O O . ARG A 1 302 ? 32.423 -2.312 -6.800 1.00 91.12 302 ARG A O 1
ATOM 2445 N N . LEU A 1 303 ? 30.236 -2.782 -7.028 1.00 89.81 303 LEU A N 1
ATOM 2446 C CA . LEU A 1 303 ? 30.399 -3.621 -8.222 1.00 89.81 303 LEU A CA 1
ATOM 2447 C C . LEU A 1 303 ? 30.980 -2.830 -9.400 1.00 89.81 303 LEU A C 1
ATOM 2449 O O . LEU A 1 303 ? 31.862 -3.330 -10.099 1.00 89.81 303 LEU A O 1
ATOM 2453 N N . ASP A 1 304 ? 30.525 -1.595 -9.590 1.00 92.75 304 ASP A N 1
ATOM 2454 C CA . ASP A 1 304 ? 31.012 -0.706 -10.642 1.00 92.75 304 ASP A CA 1
ATOM 2455 C C . ASP A 1 304 ? 32.470 -0.287 -10.397 1.00 92.75 304 ASP A C 1
ATOM 2457 O O . ASP A 1 304 ? 33.279 -0.361 -11.321 1.00 92.75 304 ASP A O 1
ATOM 2461 N N . LEU A 1 305 ? 32.854 0.030 -9.154 1.00 89.50 305 LEU A N 1
ATOM 2462 C CA . LEU A 1 305 ? 34.255 0.291 -8.794 1.00 89.50 305 LEU A CA 1
ATOM 2463 C C . LEU A 1 305 ? 35.152 -0.939 -8.982 1.00 89.50 305 LEU A C 1
ATOM 2465 O O . LEU A 1 305 ? 36.259 -0.830 -9.518 1.00 89.50 305 LEU A O 1
ATOM 2469 N N . ASP A 1 306 ? 34.679 -2.121 -8.576 1.00 87.88 306 ASP A N 1
ATOM 2470 C CA . ASP A 1 306 ? 35.390 -3.385 -8.781 1.00 87.88 306 ASP A CA 1
ATOM 2471 C C . ASP A 1 306 ? 35.611 -3.636 -10.285 1.00 87.88 306 ASP A C 1
ATOM 2473 O O . ASP A 1 306 ? 36.666 -4.130 -10.687 1.00 87.88 306 ASP A O 1
ATOM 2477 N N . ASN A 1 307 ? 34.648 -3.272 -11.134 1.00 88.75 307 ASN A N 1
ATOM 2478 C CA . ASN A 1 307 ? 34.760 -3.375 -12.588 1.00 88.75 307 ASN A CA 1
ATOM 2479 C C . ASN A 1 307 ? 35.681 -2.304 -13.191 1.00 88.75 307 ASN A C 1
ATOM 2481 O O . ASN A 1 307 ? 36.501 -2.636 -14.051 1.00 88.75 307 ASN A O 1
ATOM 2485 N N . ALA A 1 308 ? 35.620 -1.062 -12.713 1.00 88.62 308 ALA A N 1
ATOM 2486 C CA . ALA A 1 308 ? 36.519 0.009 -13.139 1.00 88.62 308 ALA A CA 1
ATOM 2487 C C . ALA A 1 308 ? 37.983 -0.324 -12.801 1.00 88.62 308 ALA A C 1
ATOM 2489 O O . ALA A 1 308 ? 38.880 -0.181 -13.632 1.00 88.62 308 ALA A O 1
ATOM 2490 N N . SER A 1 309 ? 38.226 -0.914 -11.624 1.00 86.44 309 SER A N 1
ATOM 2491 C CA . SER A 1 309 ? 39.559 -1.382 -11.216 1.00 86.44 309 SER A CA 1
ATOM 2492 C C . SER A 1 309 ? 40.139 -2.475 -12.128 1.00 86.44 309 SER A C 1
ATOM 2494 O O . SER A 1 309 ? 41.358 -2.627 -12.219 1.00 86.44 309 SER A O 1
ATOM 2496 N N . LYS A 1 310 ? 39.279 -3.214 -12.845 1.00 88.62 310 LYS A N 1
ATOM 2497 C CA . LYS A 1 310 ? 39.661 -4.231 -13.842 1.00 88.62 310 LYS A CA 1
ATOM 2498 C C . LYS A 1 310 ? 39.904 -3.646 -15.239 1.00 88.62 310 LYS A C 1
ATOM 2500 O O . LYS A 1 310 ? 40.190 -4.409 -16.160 1.00 88.62 310 LYS A O 1
ATOM 2505 N N . GLY A 1 311 ? 39.826 -2.323 -15.396 1.00 85.69 311 GLY A N 1
ATOM 2506 C CA . GLY A 1 311 ? 40.108 -1.610 -16.644 1.00 85.69 311 GLY A CA 1
ATOM 2507 C C . GLY A 1 311 ? 38.876 -1.164 -17.435 1.00 85.69 311 GLY A C 1
ATOM 2508 O O . GLY A 1 311 ? 39.045 -0.692 -18.558 1.00 85.69 311 GLY A O 1
ATOM 2509 N N . ASN A 1 312 ? 37.664 -1.301 -16.886 1.00 88.19 312 ASN A N 1
ATOM 2510 C CA . ASN A 1 312 ? 36.470 -0.674 -17.463 1.00 88.19 312 ASN A CA 1
ATOM 2511 C C . ASN A 1 312 ? 36.412 0.823 -17.101 1.00 88.19 312 ASN A C 1
ATOM 2513 O O . ASN A 1 312 ? 37.107 1.275 -16.193 1.00 88.19 312 ASN A O 1
ATOM 2517 N N . GLU A 1 313 ? 35.599 1.603 -17.815 1.00 92.62 313 GLU A N 1
ATOM 2518 C CA . GLU A 1 313 ? 35.400 3.022 -17.489 1.00 92.62 313 GLU A CA 1
ATOM 2519 C C . GLU A 1 313 ? 34.586 3.212 -16.201 1.00 92.62 313 GLU A C 1
ATOM 2521 O O . GLU A 1 313 ? 33.799 2.342 -15.820 1.00 92.62 313 GLU A O 1
ATOM 2526 N N . ASP A 1 314 ? 34.772 4.355 -15.537 1.00 92.31 314 ASP A N 1
ATOM 2527 C CA . ASP A 1 314 ? 33.970 4.720 -14.372 1.00 92.31 314 ASP A CA 1
ATOM 2528 C C . ASP A 1 314 ? 32.588 5.203 -14.824 1.00 92.31 314 ASP A C 1
ATOM 2530 O O . ASP A 1 314 ? 32.439 6.273 -15.414 1.00 92.31 314 ASP A O 1
ATOM 2534 N N . VAL A 1 315 ? 31.563 4.401 -14.535 1.00 94.69 315 VAL A N 1
ATOM 2535 C CA . VAL A 1 315 ? 30.167 4.669 -14.902 1.00 94.69 315 VAL A CA 1
ATOM 2536 C C . VAL A 1 315 ? 29.692 6.023 -14.360 1.00 94.69 315 VAL A C 1
ATOM 2538 O O . VAL A 1 315 ? 28.954 6.732 -15.052 1.00 94.69 315 VAL A O 1
ATOM 2541 N N . TYR A 1 316 ? 30.142 6.414 -13.163 1.00 94.75 316 TYR A N 1
ATOM 2542 C CA . TYR A 1 316 ? 29.658 7.602 -12.453 1.00 94.75 316 TYR A CA 1
ATOM 2543 C C . TYR A 1 316 ? 30.147 8.925 -13.053 1.00 94.75 316 TYR A C 1
ATOM 2545 O O . TYR A 1 316 ? 29.617 9.977 -12.701 1.00 94.75 316 TYR A O 1
ATOM 2553 N N . GLU A 1 317 ? 31.084 8.885 -14.002 1.00 93.38 317 GLU A N 1
ATOM 2554 C CA . GLU A 1 317 ? 31.540 10.055 -14.764 1.00 93.38 317 GLU A CA 1
ATOM 2555 C C . GLU A 1 317 ? 30.806 10.219 -16.110 1.00 93.38 317 GLU A C 1
ATOM 2557 O O . GLU A 1 317 ? 31.046 11.183 -16.837 1.00 93.38 317 GLU A O 1
ATOM 2562 N N . THR A 1 318 ? 29.908 9.291 -16.467 1.00 94.94 318 THR A N 1
ATOM 2563 C CA . THR A 1 318 ? 29.352 9.205 -17.832 1.00 94.94 318 THR A CA 1
ATOM 2564 C C . THR A 1 318 ? 27.919 9.716 -17.987 1.00 94.94 318 THR A C 1
ATOM 2566 O O . THR A 1 318 ? 27.477 9.934 -19.118 1.00 94.94 318 THR A O 1
ATOM 2569 N N . PHE A 1 319 ? 27.175 9.890 -16.890 1.00 97.44 319 PHE A N 1
ATOM 2570 C CA . PHE A 1 319 ? 25.742 10.186 -16.955 1.00 97.44 319 PHE A CA 1
ATOM 2571 C C . PHE A 1 319 ? 25.448 11.520 -17.636 1.00 97.44 319 PHE A C 1
ATOM 2573 O O . PHE A 1 319 ? 26.033 12.551 -17.306 1.00 97.44 319 PHE A O 1
ATOM 2580 N N . ASN A 1 320 ? 24.474 11.512 -18.545 1.00 96.38 320 ASN A N 1
ATOM 2581 C CA . ASN A 1 320 ? 24.056 12.705 -19.280 1.00 96.38 320 ASN A CA 1
ATOM 2582 C C . ASN A 1 320 ? 22.539 12.942 -19.277 1.00 96.38 320 ASN A C 1
ATOM 2584 O O . ASN A 1 320 ? 22.096 13.996 -19.734 1.00 96.38 320 ASN A O 1
ATOM 2588 N N . ILE A 1 321 ? 21.742 12.028 -18.715 1.00 97.69 321 ILE A N 1
ATOM 2589 C CA . ILE A 1 321 ? 20.293 12.180 -18.537 1.00 97.69 321 ILE A CA 1
ATOM 2590 C C . ILE A 1 321 ? 19.907 11.758 -17.115 1.00 97.69 321 ILE A C 1
ATOM 2592 O O . ILE A 1 321 ? 20.351 10.720 -16.626 1.00 97.69 321 ILE A O 1
ATOM 2596 N N . VAL A 1 322 ? 19.029 12.531 -16.474 1.00 97.62 322 VAL A N 1
ATOM 2597 C CA . VAL A 1 322 ? 18.296 12.112 -15.274 1.00 97.62 322 VAL A CA 1
ATOM 2598 C C . VAL A 1 322 ? 16.813 11.997 -15.606 1.00 97.62 322 VAL A C 1
ATOM 2600 O O . VAL A 1 322 ? 16.227 12.891 -16.219 1.00 97.62 322 VAL A O 1
ATOM 2603 N N . MET A 1 323 ? 16.200 10.890 -15.207 1.00 97.06 323 MET A N 1
ATOM 2604 C CA . MET A 1 323 ? 14.786 10.599 -15.411 1.00 97.06 323 MET A CA 1
ATOM 2605 C C . MET A 1 323 ? 14.089 10.422 -14.063 1.00 97.06 323 MET A C 1
ATOM 2607 O O . MET A 1 323 ? 14.523 9.622 -13.237 1.00 97.06 323 MET A O 1
ATOM 2611 N N . ARG A 1 324 ? 12.980 11.134 -13.858 1.00 94.94 324 ARG A N 1
ATOM 2612 C CA . ARG A 1 324 ? 12.049 10.899 -12.746 1.00 94.94 324 ARG A CA 1
ATOM 2613 C C . ARG A 1 324 ? 10.894 10.016 -13.210 1.00 94.94 324 ARG A C 1
ATOM 2615 O O . ARG A 1 324 ? 10.565 9.984 -14.394 1.00 94.94 324 ARG A O 1
ATOM 2622 N N . ARG A 1 325 ? 10.216 9.365 -12.268 1.00 91.94 325 ARG A N 1
ATOM 2623 C CA . ARG A 1 325 ? 9.000 8.579 -12.533 1.00 91.94 325 ARG A CA 1
ATOM 2624 C C . ARG A 1 325 ? 7.788 9.204 -11.850 1.00 91.94 325 ARG A C 1
ATOM 2626 O O . ARG A 1 325 ? 7.908 10.137 -11.055 1.00 91.94 325 ARG A O 1
ATOM 2633 N N . LYS A 1 326 ? 6.589 8.729 -12.187 1.00 84.81 326 LYS A N 1
ATOM 2634 C CA . LYS A 1 326 ? 5.360 9.162 -11.508 1.00 84.81 326 LYS A CA 1
ATOM 2635 C C . LYS A 1 326 ? 5.339 8.581 -10.087 1.00 84.81 326 LYS A C 1
ATOM 2637 O O . LYS A 1 326 ? 5.419 7.361 -9.975 1.00 84.81 326 LYS A O 1
ATOM 2642 N N . PRO A 1 327 ? 5.132 9.379 -9.022 1.00 75.06 327 PRO A N 1
ATOM 2643 C CA . PRO A 1 327 ? 5.222 8.890 -7.639 1.00 75.06 327 PRO A CA 1
ATOM 2644 C C . PRO A 1 327 ? 4.349 7.661 -7.337 1.00 75.06 327 PRO A C 1
ATOM 2646 O O . PRO A 1 327 ? 4.787 6.728 -6.677 1.00 75.06 327 PRO A O 1
ATOM 2649 N N . LYS A 1 328 ? 3.131 7.596 -7.895 1.00 69.25 328 LYS A N 1
ATOM 2650 C CA . LYS A 1 328 ? 2.209 6.460 -7.694 1.00 69.25 328 LYS A CA 1
ATOM 2651 C C . LYS A 1 328 ? 2.742 5.123 -8.228 1.00 69.25 328 LYS A C 1
ATOM 2653 O O . LYS A 1 328 ? 2.373 4.085 -7.695 1.00 69.25 328 LYS A O 1
ATOM 2658 N N . GLU A 1 329 ? 3.594 5.161 -9.248 1.00 74.31 329 GLU A N 1
ATOM 2659 C CA . GLU A 1 329 ? 4.165 3.993 -9.939 1.00 74.31 329 GLU A CA 1
ATOM 2660 C C . GLU A 1 329 ? 5.629 3.746 -9.506 1.00 74.31 329 GLU A C 1
ATOM 2662 O O . GLU A 1 329 ? 6.306 2.845 -9.997 1.00 74.31 329 GLU A O 1
ATOM 2667 N N . ASN A 1 330 ? 6.144 4.554 -8.570 1.00 80.75 330 ASN A N 1
ATOM 2668 C CA . ASN A 1 330 ? 7.563 4.623 -8.230 1.00 80.75 330 ASN A CA 1
ATOM 2669 C C . ASN A 1 330 ? 7.895 4.112 -6.820 1.00 80.75 330 ASN A C 1
ATOM 2671 O O . ASN A 1 330 ? 8.875 4.526 -6.210 1.00 80.75 330 ASN A O 1
ATOM 2675 N N . ASN A 1 331 ? 7.083 3.192 -6.302 1.00 79.00 331 ASN A N 1
ATOM 2676 C CA . ASN A 1 331 ? 7.210 2.680 -4.933 1.00 79.00 331 ASN A CA 1
ATOM 2677 C C . ASN A 1 331 ? 8.059 1.402 -4.843 1.00 79.00 331 ASN A C 1
ATOM 2679 O O . ASN A 1 331 ? 8.192 0.815 -3.768 1.00 79.00 331 ASN A O 1
ATOM 2683 N N . PHE A 1 332 ? 8.616 0.945 -5.971 1.00 85.56 332 PHE A N 1
ATOM 2684 C CA . PHE A 1 332 ? 9.134 -0.412 -6.076 1.00 85.56 332 PHE A CA 1
ATOM 2685 C C . PHE A 1 332 ? 10.323 -0.674 -5.139 1.00 85.56 332 PHE A C 1
ATOM 2687 O O . PHE A 1 332 ? 10.369 -1.703 -4.469 1.00 85.56 332 PHE A O 1
ATOM 2694 N N . LYS A 1 333 ? 11.259 0.279 -5.032 1.00 86.56 333 LYS A N 1
ATOM 2695 C CA . LYS A 1 333 ? 12.458 0.141 -4.193 1.00 86.56 333 LYS A CA 1
ATOM 2696 C C . LYS A 1 333 ? 12.110 -0.018 -2.717 1.00 86.56 333 LYS A C 1
ATOM 2698 O O . LYS A 1 333 ? 12.656 -0.902 -2.068 1.00 86.56 333 LYS A O 1
ATOM 2703 N N . ALA A 1 334 ? 11.195 0.799 -2.199 1.00 80.38 334 ALA A N 1
ATOM 2704 C CA . ALA A 1 334 ? 10.794 0.751 -0.792 1.00 80.38 334 ALA A CA 1
ATOM 2705 C C . ALA A 1 334 ? 10.089 -0.569 -0.436 1.00 80.38 334 ALA A C 1
ATOM 2707 O O . ALA A 1 334 ? 10.292 -1.122 0.646 1.00 80.38 334 ALA A O 1
ATOM 2708 N N . VAL A 1 335 ? 9.307 -1.117 -1.373 1.00 81.25 335 VAL A N 1
ATOM 2709 C CA . VAL A 1 335 ? 8.696 -2.446 -1.226 1.00 81.25 335 VAL A CA 1
ATOM 2710 C C . VAL A 1 335 ? 9.779 -3.533 -1.236 1.00 81.25 335 VAL A C 1
ATOM 2712 O O . VAL A 1 335 ? 9.779 -4.388 -0.356 1.00 81.25 335 VAL A O 1
ATOM 2715 N N . LEU A 1 336 ? 10.744 -3.488 -2.163 1.00 85.81 336 LEU A N 1
ATOM 2716 C CA . LEU A 1 336 ? 11.855 -4.452 -2.221 1.00 85.81 336 LEU A CA 1
ATOM 2717 C C . LEU A 1 336 ? 12.747 -4.410 -0.972 1.00 85.81 336 LEU A C 1
ATOM 2719 O O . LEU A 1 336 ? 13.128 -5.459 -0.453 1.00 85.81 336 LEU A O 1
ATOM 2723 N N . GLU A 1 337 ? 13.055 -3.215 -0.476 1.00 83.19 337 GLU A N 1
ATOM 2724 C CA . GLU A 1 337 ? 13.797 -3.001 0.768 1.00 83.19 337 GLU A CA 1
ATOM 2725 C C . GLU A 1 337 ? 13.032 -3.569 1.965 1.00 83.19 337 GLU A C 1
ATOM 2727 O O . GLU A 1 337 ? 13.590 -4.339 2.743 1.00 83.19 337 GLU A O 1
ATOM 2732 N N . THR A 1 338 ? 11.723 -3.311 2.038 1.00 78.00 338 THR A N 1
ATOM 2733 C CA . THR A 1 338 ? 10.844 -3.919 3.041 1.00 78.00 338 THR A CA 1
ATOM 2734 C C . THR A 1 338 ? 10.891 -5.445 2.980 1.00 78.00 338 THR A C 1
ATOM 2736 O O . THR A 1 338 ? 11.089 -6.087 4.006 1.00 78.00 338 THR A O 1
ATOM 2739 N N . ILE A 1 339 ? 10.751 -6.052 1.799 1.00 77.56 339 ILE A N 1
ATOM 2740 C CA . ILE A 1 339 ? 10.799 -7.515 1.653 1.00 77.56 339 ILE A CA 1
ATOM 2741 C C . ILE A 1 339 ? 12.165 -8.063 2.098 1.00 77.56 339 ILE A C 1
ATOM 2743 O O . ILE A 1 339 ? 12.220 -9.099 2.764 1.00 77.56 339 ILE A O 1
ATOM 2747 N N . ARG A 1 340 ? 13.260 -7.360 1.777 1.00 79.88 340 ARG A N 1
ATOM 2748 C CA . ARG A 1 340 ? 14.616 -7.711 2.223 1.00 79.88 340 ARG A CA 1
ATOM 2749 C C . ARG A 1 340 ? 14.746 -7.675 3.741 1.00 79.88 340 ARG A C 1
ATOM 2751 O O . ARG A 1 340 ? 15.274 -8.621 4.315 1.00 79.88 340 ARG A O 1
ATOM 2758 N N . GLU A 1 341 ? 14.234 -6.634 4.388 1.00 73.62 341 GLU A N 1
ATOM 2759 C CA . GLU A 1 341 ? 14.206 -6.550 5.850 1.00 73.62 341 GLU A CA 1
ATOM 2760 C C . GLU A 1 341 ? 13.378 -7.683 6.476 1.00 73.62 341 GLU A C 1
ATOM 2762 O O . GLU A 1 341 ? 13.799 -8.263 7.474 1.00 73.62 341 GLU A O 1
ATOM 2767 N N . LEU A 1 342 ? 12.235 -8.038 5.877 1.00 68.00 342 LEU A N 1
ATOM 2768 C CA . LEU A 1 342 ? 11.355 -9.104 6.372 1.00 68.00 342 LEU A CA 1
ATOM 2769 C C . LEU A 1 342 ? 11.998 -10.491 6.351 1.00 68.00 342 LEU A C 1
ATOM 2771 O O . LEU A 1 342 ? 11.749 -11.291 7.252 1.00 68.00 342 LEU A O 1
ATOM 2775 N N . MET A 1 343 ? 12.847 -10.777 5.361 1.00 67.94 343 MET A N 1
ATOM 2776 C CA . MET A 1 343 ? 13.589 -12.044 5.312 1.00 67.94 343 MET A CA 1
ATOM 2777 C C . MET A 1 343 ? 14.567 -12.220 6.484 1.00 67.94 343 MET A C 1
ATOM 2779 O O . MET A 1 343 ? 14.994 -13.343 6.729 1.00 67.94 343 MET A O 1
ATOM 2783 N N . ASN A 1 344 ? 14.882 -11.149 7.222 1.00 65.75 344 ASN A N 1
ATOM 2784 C CA . ASN A 1 344 ? 15.811 -11.162 8.352 1.00 65.75 344 ASN A CA 1
ATOM 2785 C C . ASN A 1 344 ? 15.105 -11.186 9.729 1.00 65.75 344 ASN A C 1
ATOM 2787 O O . ASN A 1 344 ? 15.770 -11.025 10.751 1.00 65.75 344 ASN A O 1
ATOM 2791 N N . THR A 1 345 ? 13.774 -11.353 9.787 1.00 60.03 345 THR A N 1
ATOM 2792 C CA . THR A 1 345 ? 12.985 -11.320 11.040 1.00 60.03 345 THR A CA 1
ATOM 2793 C C . THR A 1 345 ? 12.278 -12.650 11.346 1.00 60.03 345 THR A C 1
ATOM 2795 O O . THR A 1 345 ? 11.666 -13.236 10.457 1.00 60.03 345 THR A O 1
ATOM 2798 N N . GLU A 1 346 ? 12.309 -13.107 12.607 1.00 45.84 346 GLU A N 1
ATOM 2799 C CA . GLU A 1 346 ? 11.635 -14.336 13.087 1.00 45.84 346 GLU A CA 1
ATOM 2800 C C . GLU A 1 346 ? 10.182 -14.097 13.574 1.00 45.84 346 GLU A C 1
ATOM 2802 O O . GLU A 1 346 ? 9.856 -13.014 14.063 1.00 45.84 346 GLU A O 1
ATOM 2807 N N . MET A 1 347 ? 9.306 -15.116 13.479 1.00 48.78 347 MET A N 1
ATOM 2808 C CA . MET A 1 347 ? 7.855 -15.023 13.762 1.00 48.78 347 MET A CA 1
ATOM 2809 C C . MET A 1 347 ? 7.287 -16.219 14.559 1.00 48.78 347 MET A C 1
ATOM 2811 O O . MET A 1 347 ? 7.302 -17.342 14.058 1.00 48.78 347 MET A O 1
ATOM 2815 N N . PRO A 1 348 ? 6.696 -15.991 15.750 1.00 41.59 348 PRO A N 1
ATOM 2816 C CA . PRO A 1 348 ? 5.808 -16.973 16.405 1.00 41.59 348 PRO A CA 1
ATOM 2817 C C . PRO A 1 348 ? 4.415 -16.454 16.875 1.00 41.59 348 PRO A C 1
ATOM 2819 O O . PRO A 1 348 ? 4.256 -15.286 17.245 1.00 41.59 348 PRO A O 1
ATOM 2822 N N . ASN A 1 349 ? 3.424 -17.375 16.900 1.00 50.41 349 ASN A N 1
ATOM 2823 C CA . ASN A 1 349 ? 1.967 -17.228 17.214 1.00 50.41 349 ASN A CA 1
ATOM 2824 C C . ASN A 1 349 ? 1.628 -17.705 18.666 1.00 50.41 349 ASN A C 1
ATOM 2826 O O . ASN A 1 349 ? 2.507 -18.274 19.310 1.00 50.41 349 ASN A O 1
ATOM 2830 N N . GLU A 1 350 ? 0.456 -17.577 19.332 1.00 45.84 350 GLU A N 1
ATOM 2831 C CA . GLU A 1 350 ? -0.986 -17.291 19.066 1.00 45.84 350 GLU A CA 1
ATOM 2832 C C . GLU A 1 350 ? -1.660 -16.840 20.421 1.00 45.84 350 GLU A C 1
ATOM 2834 O O . GLU A 1 350 ? -1.002 -16.946 21.459 1.00 45.84 350 GLU A O 1
ATOM 2839 N N . ILE A 1 351 ? -2.933 -16.375 20.496 1.00 46.12 351 ILE A N 1
ATOM 2840 C CA . ILE A 1 351 ? -3.631 -15.950 21.761 1.00 46.12 351 ILE A CA 1
ATOM 2841 C C . ILE A 1 351 ? -5.040 -16.592 21.913 1.00 46.12 351 ILE A C 1
ATOM 2843 O O . ILE A 1 351 ? -5.779 -16.631 20.934 1.00 46.12 351 ILE A O 1
ATOM 2847 N N . PRO A 1 352 ? -5.467 -17.031 23.120 1.00 50.62 352 PRO A N 1
ATOM 2848 C CA . PRO A 1 352 ? -6.655 -17.884 23.308 1.00 50.62 352 PRO A CA 1
ATOM 2849 C C . PRO A 1 352 ? -8.029 -17.228 23.597 1.00 50.62 352 PRO A C 1
ATOM 2851 O O . PRO A 1 352 ? -9.054 -17.898 23.445 1.00 50.62 352 PRO A O 1
ATOM 2854 N N . THR A 1 353 ? -8.102 -15.966 24.039 1.00 48.78 353 THR A N 1
ATOM 2855 C CA . THR A 1 353 ? -9.363 -15.330 24.504 1.00 48.78 353 THR A CA 1
ATOM 2856 C C . THR A 1 353 ? -9.580 -13.956 23.872 1.00 48.78 353 THR A C 1
ATOM 2858 O O . THR A 1 353 ? -8.655 -13.144 23.827 1.00 48.78 353 THR A O 1
ATOM 2861 N N . LEU A 1 354 ? -10.806 -13.674 23.411 1.00 50.34 354 LEU A N 1
ATOM 2862 C CA . LEU A 1 354 ? -11.161 -12.485 22.627 1.00 50.34 354 LEU A CA 1
ATOM 2863 C C . LEU A 1 354 ? -12.534 -11.924 23.044 1.00 50.34 354 LEU A C 1
ATOM 2865 O O . LEU A 1 354 ? -13.504 -12.663 23.153 1.00 50.34 354 LEU A O 1
ATOM 2869 N N . ASP A 1 355 ? -12.645 -10.607 23.234 1.00 57.25 355 ASP A N 1
ATOM 2870 C CA . ASP A 1 355 ? -13.943 -9.927 23.379 1.00 57.25 355 ASP A CA 1
ATOM 2871 C C . ASP A 1 355 ? -14.518 -9.577 21.996 1.00 57.25 355 ASP A C 1
ATOM 2873 O O . ASP A 1 355 ? -13.781 -9.062 21.146 1.00 57.25 355 ASP A O 1
ATOM 2877 N N . PHE A 1 356 ? -15.786 -9.910 21.748 1.00 53.81 356 PHE A N 1
ATOM 2878 C CA . PHE A 1 356 ? -16.477 -9.710 20.470 1.00 53.81 356 PHE A CA 1
ATOM 2879 C C . PHE A 1 356 ? -17.502 -8.567 20.516 1.00 53.81 356 PHE A C 1
ATOM 2881 O O . PHE A 1 356 ? -18.096 -8.275 19.479 1.00 53.81 356 PHE A O 1
ATOM 2888 N N . ASN A 1 357 ? -17.680 -7.878 21.652 1.00 58.75 357 ASN A N 1
ATOM 2889 C CA . ASN A 1 357 ? -18.543 -6.696 21.767 1.00 58.75 357 ASN A CA 1
ATOM 2890 C C . ASN A 1 357 ? -19.913 -6.880 21.068 1.00 58.75 357 ASN A C 1
ATOM 2892 O O . ASN A 1 357 ? -20.661 -7.802 21.399 1.00 58.75 357 ASN A O 1
ATOM 2896 N N . ASP A 1 358 ? -20.244 -6.015 20.109 1.00 53.78 358 ASP A N 1
ATOM 2897 C CA . ASP A 1 358 ? -21.499 -5.951 19.356 1.00 53.78 358 ASP A CA 1
ATOM 2898 C C . ASP A 1 358 ? -21.482 -6.751 18.040 1.00 53.78 358 ASP A C 1
ATOM 2900 O O . ASP A 1 358 ? -22.442 -6.684 17.273 1.00 53.78 358 ASP A O 1
ATOM 2904 N N . THR A 1 359 ? -20.433 -7.549 17.795 1.00 49.88 359 THR A N 1
ATOM 2905 C CA . THR A 1 359 ? -20.276 -8.355 16.566 1.00 49.88 359 THR A CA 1
ATOM 2906 C C . THR A 1 359 ? -21.467 -9.291 16.334 1.00 49.88 359 THR A C 1
ATOM 2908 O O . THR A 1 359 ? -21.889 -9.502 15.197 1.00 49.88 359 THR A O 1
ATOM 2911 N N . PHE A 1 360 ? -22.030 -9.857 17.406 1.00 61.41 360 PHE A N 1
ATOM 2912 C CA . PHE A 1 360 ? -23.189 -10.741 17.325 1.00 61.41 360 PHE A CA 1
ATOM 2913 C C . PHE A 1 360 ? -24.474 -9.975 17.635 1.00 61.41 360 PHE A C 1
ATOM 2915 O O . PHE A 1 360 ? -24.558 -9.218 18.602 1.00 61.41 360 PHE A O 1
ATOM 2922 N N . LEU A 1 361 ? -25.498 -10.214 16.815 1.00 60.03 361 LEU A N 1
ATOM 2923 C CA . LEU A 1 361 ? -26.797 -9.546 16.933 1.00 60.03 361 LEU A CA 1
ATOM 2924 C C . LEU A 1 361 ? -27.543 -10.063 18.170 1.00 60.03 361 LEU A C 1
ATOM 2926 O O . LEU A 1 361 ? -28.139 -9.286 18.913 1.00 60.03 361 LEU A O 1
ATOM 2930 N N . ASP A 1 362 ? -27.436 -11.369 18.405 1.00 69.94 362 ASP A N 1
ATOM 2931 C CA . ASP A 1 362 ? -27.952 -12.111 19.548 1.00 69.94 362 ASP A CA 1
ATOM 2932 C C . ASP A 1 362 ? -27.160 -13.430 19.718 1.00 69.94 362 ASP A C 1
ATOM 2934 O O . ASP A 1 362 ? -26.218 -13.725 18.972 1.00 69.94 362 ASP A O 1
ATOM 2938 N N . MET A 1 363 ? -27.529 -14.238 20.718 1.00 74.56 363 MET A N 1
ATOM 2939 C CA . MET A 1 363 ? -26.917 -15.554 20.953 1.00 74.56 363 MET A CA 1
ATOM 2940 C C . MET A 1 363 ? -27.161 -16.562 19.821 1.00 74.56 363 MET A C 1
ATOM 2942 O O . MET A 1 363 ? -26.413 -17.535 19.709 1.00 74.56 363 MET A O 1
ATOM 2946 N N . GLU A 1 364 ? -28.205 -16.382 19.013 1.00 73.94 364 GLU A N 1
ATOM 2947 C CA . GLU A 1 364 ? -28.508 -17.268 17.889 1.00 73.94 364 GLU A CA 1
ATOM 2948 C C . GLU A 1 364 ? -27.573 -16.969 16.713 1.00 73.94 364 GLU A C 1
ATOM 2950 O O . GLU A 1 364 ? -26.986 -17.895 16.154 1.00 73.94 364 GLU A O 1
ATOM 2955 N N . HIS A 1 365 ? -27.303 -15.687 16.442 1.00 63.41 365 HIS A N 1
ATOM 2956 C CA . HIS A 1 365 ? -26.265 -15.244 15.517 1.00 63.41 365 HIS A CA 1
ATOM 2957 C C . HIS A 1 365 ? -24.893 -15.796 15.934 1.00 63.41 365 HIS A C 1
ATOM 2959 O O . HIS A 1 365 ? -24.242 -16.424 15.107 1.00 63.41 365 HIS A O 1
ATOM 2965 N N . LEU A 1 366 ? -24.499 -15.687 17.215 1.00 64.31 366 LEU A N 1
ATOM 2966 C CA . LEU A 1 366 ? -23.230 -16.248 17.718 1.00 64.31 366 LEU A CA 1
ATOM 2967 C C . LEU A 1 366 ? -23.139 -17.765 17.494 1.00 64.31 366 LEU A C 1
ATOM 2969 O O . LEU A 1 366 ? -22.114 -18.263 17.030 1.00 64.31 366 LEU A O 1
ATOM 2973 N N . ARG A 1 367 ? -24.212 -18.513 17.783 1.00 75.25 367 ARG A N 1
ATOM 2974 C CA . ARG A 1 367 ? -24.254 -19.969 17.555 1.00 75.25 367 ARG A CA 1
ATOM 2975 C C . ARG A 1 367 ? -24.128 -20.334 16.083 1.00 75.25 367 ARG A C 1
ATOM 2977 O O . ARG A 1 367 ? -23.369 -21.241 15.747 1.00 75.25 367 ARG A O 1
ATOM 2984 N N . ASN A 1 368 ? -24.814 -19.597 15.219 1.00 69.06 368 ASN A N 1
ATOM 2985 C CA . ASN A 1 368 ? -24.751 -19.797 13.775 1.00 69.06 368 ASN A CA 1
ATOM 2986 C C . ASN A 1 368 ? -23.386 -19.398 13.193 1.00 69.06 368 ASN A C 1
ATOM 2988 O O . ASN A 1 368 ? -22.971 -19.968 12.188 1.00 69.06 368 ASN A O 1
ATOM 2992 N N . SER A 1 369 ? -22.659 -18.480 13.839 1.00 60.78 369 SER A N 1
ATOM 2993 C CA . SER A 1 369 ? -21.295 -18.108 13.448 1.00 60.78 369 SER A CA 1
ATOM 2994 C C . SER A 1 369 ? -20.251 -19.197 13.735 1.00 60.78 369 SER A C 1
ATOM 2996 O O . SER A 1 369 ? -19.190 -19.181 13.113 1.00 60.78 369 SER A O 1
ATOM 2998 N N . PHE A 1 370 ? -20.525 -20.159 14.631 1.00 67.75 370 PHE A N 1
ATOM 2999 C CA . PHE A 1 370 ? -19.594 -21.247 14.976 1.00 67.75 370 PHE A CA 1
ATOM 3000 C C . PHE A 1 370 ? -20.248 -22.643 14.924 1.00 67.75 370 PHE A C 1
ATOM 3002 O O . PHE A 1 370 ? -20.282 -23.354 15.930 1.00 67.75 370 PHE A O 1
ATOM 3009 N N . PRO A 1 371 ? -20.707 -23.105 13.745 1.00 59.97 371 PRO A N 1
ATOM 3010 C CA . PRO A 1 371 ? -21.518 -24.321 13.612 1.00 59.97 371 PRO A CA 1
ATOM 3011 C C . PRO A 1 371 ? -20.776 -25.629 13.959 1.00 59.97 371 PRO A C 1
ATOM 3013 O O . PRO A 1 371 ? -21.408 -26.662 14.161 1.00 59.97 371 PRO A O 1
ATOM 3016 N N . GLY A 1 372 ? -19.439 -25.597 14.042 1.00 60.28 372 GLY A N 1
ATOM 3017 C CA . GLY A 1 372 ? -18.584 -26.735 14.412 1.00 60.28 372 GLY A CA 1
ATOM 3018 C C . GLY A 1 372 ? -18.059 -26.726 15.855 1.00 60.28 372 GLY A C 1
ATOM 3019 O O . GLY A 1 372 ? -17.229 -27.574 16.185 1.00 60.28 372 GLY A O 1
ATOM 3020 N N . TYR A 1 373 ? -18.491 -25.776 16.693 1.00 67.81 373 TYR A N 1
ATOM 3021 C CA . TYR A 1 373 ? -18.044 -25.634 18.082 1.00 67.81 373 TYR A CA 1
ATOM 3022 C C . TYR A 1 373 ? -19.190 -25.861 19.078 1.00 67.81 373 TYR A C 1
ATOM 3024 O O . TYR A 1 373 ? -20.335 -25.479 18.845 1.00 67.81 373 TYR A O 1
ATOM 3032 N N . GLU A 1 374 ? -18.878 -26.457 20.227 1.00 79.50 374 GLU A N 1
ATOM 3033 C CA . GLU A 1 374 ? -19.778 -26.507 21.379 1.00 79.50 374 GLU A CA 1
ATOM 3034 C C . GLU A 1 374 ? -19.678 -25.188 22.156 1.00 79.50 374 GLU A C 1
ATOM 3036 O O . GLU A 1 374 ? -18.627 -24.867 22.710 1.00 79.50 374 GLU A O 1
ATOM 3041 N N . ILE A 1 375 ? -20.767 -24.418 22.201 1.00 79.44 375 ILE A N 1
ATOM 3042 C CA . ILE A 1 375 ? -20.816 -23.127 22.899 1.00 79.44 375 ILE A CA 1
ATOM 3043 C C . ILE A 1 375 ? -21.334 -23.319 24.324 1.00 79.44 375 ILE A C 1
ATOM 3045 O O . ILE A 1 375 ? -22.480 -23.729 24.526 1.00 79.44 375 ILE A O 1
ATOM 3049 N N . ARG A 1 376 ? -20.510 -22.958 25.310 1.00 82.12 376 ARG A N 1
ATOM 3050 C CA . ARG A 1 376 ? -20.843 -22.960 26.739 1.00 82.12 376 ARG A CA 1
ATOM 3051 C C . ARG A 1 376 ? -21.004 -21.534 27.247 1.00 82.12 376 ARG A C 1
ATOM 3053 O O . ARG A 1 376 ? -20.144 -20.693 27.016 1.00 82.12 376 ARG A O 1
ATOM 3060 N N . VAL A 1 377 ? -22.093 -21.273 27.962 1.00 80.94 377 VAL A N 1
ATOM 3061 C CA . VAL A 1 377 ? -22.382 -19.979 28.597 1.00 80.94 377 VAL A CA 1
ATOM 3062 C C . VAL A 1 377 ? -22.281 -20.101 30.113 1.00 80.94 377 VAL A C 1
ATOM 3064 O O . VAL A 1 377 ? -22.616 -21.138 30.674 1.00 80.94 377 VAL A O 1
ATOM 3067 N N . GLN A 1 378 ? -21.830 -19.041 30.785 1.00 66.81 378 GLN A N 1
ATOM 3068 C CA . GLN A 1 378 ? -21.705 -19.017 32.252 1.00 66.81 378 GLN A CA 1
ATOM 3069 C C . GLN A 1 378 ? -23.029 -18.767 32.998 1.00 66.81 378 GLN A C 1
ATOM 3071 O O . GLN A 1 378 ? -23.057 -18.800 34.227 1.00 66.81 378 GLN A O 1
ATOM 3076 N N . THR A 1 379 ? -24.129 -18.490 32.290 1.00 66.88 379 THR A N 1
ATOM 3077 C CA . THR A 1 379 ? -25.440 -18.226 32.896 1.00 66.88 379 THR A CA 1
ATOM 3078 C C . THR A 1 379 ? -26.563 -18.927 32.135 1.00 66.88 379 THR A C 1
ATOM 3080 O O . THR A 1 379 ? -26.611 -18.869 30.908 1.00 66.88 379 THR A O 1
ATOM 3083 N N . ASP A 1 380 ? -27.477 -19.558 32.877 1.00 65.19 380 ASP A N 1
ATOM 3084 C CA . ASP A 1 380 ? -28.644 -20.268 32.332 1.00 65.19 380 ASP A CA 1
ATOM 3085 C C . ASP A 1 380 ? -29.874 -19.356 32.144 1.00 65.19 380 ASP A C 1
ATOM 3087 O O . ASP A 1 380 ? -30.895 -19.799 31.624 1.00 65.19 380 ASP A O 1
ATOM 3091 N N . ASP A 1 381 ? -29.808 -18.086 32.574 1.00 69.75 381 ASP A N 1
ATOM 3092 C CA . ASP A 1 381 ? -30.925 -17.135 32.490 1.00 69.75 381 ASP A CA 1
ATOM 3093 C C . ASP A 1 381 ? -30.991 -16.471 31.097 1.00 69.75 381 ASP A C 1
ATOM 3095 O O . ASP A 1 381 ? -30.133 -15.639 30.774 1.00 69.75 381 ASP A O 1
ATOM 3099 N N . PRO A 1 382 ? -32.029 -16.743 30.279 1.00 67.31 382 PRO A N 1
ATOM 3100 C CA . PRO A 1 382 ? -32.144 -16.194 28.928 1.00 67.31 382 PRO A CA 1
ATOM 3101 C C . PRO A 1 382 ? -32.218 -14.665 28.882 1.00 67.31 382 PRO A C 1
ATOM 3103 O O . PRO A 1 382 ? -31.866 -14.068 27.868 1.00 67.31 382 PRO A O 1
ATOM 3106 N N . ARG A 1 383 ? -32.654 -14.009 29.968 1.00 67.25 383 ARG A N 1
ATOM 3107 C CA . ARG A 1 383 ? -32.757 -12.539 30.034 1.00 67.25 383 ARG A CA 1
ATOM 3108 C C . ARG A 1 383 ? -31.400 -11.855 30.197 1.00 67.25 383 ARG A C 1
ATOM 3110 O O . ARG A 1 383 ? -31.294 -10.663 29.929 1.00 67.25 383 ARG A O 1
ATOM 3117 N N . LYS A 1 384 ? -30.382 -12.597 30.644 1.00 66.06 384 LYS A N 1
ATOM 3118 C CA . LYS A 1 384 ? -29.007 -12.112 30.852 1.00 66.06 384 LYS A CA 1
ATOM 3119 C C . LYS A 1 384 ? -28.081 -12.422 29.678 1.00 66.06 384 LYS A C 1
ATOM 3121 O O . LYS A 1 384 ? -26.969 -11.911 29.637 1.00 66.06 384 LYS A O 1
ATOM 3126 N N . LEU A 1 385 ? -28.547 -13.207 28.707 1.00 70.50 385 LEU A N 1
ATOM 3127 C CA . LEU A 1 385 ? -27.857 -13.499 27.448 1.00 70.50 385 LEU A CA 1
ATOM 3128 C C . LEU A 1 385 ? -28.024 -12.355 26.433 1.00 70.50 385 LEU A C 1
ATOM 3130 O O . LEU A 1 385 ? -28.383 -12.566 25.275 1.00 70.50 385 LEU A O 1
ATOM 3134 N N . VAL A 1 386 ? -27.799 -11.130 26.894 1.00 65.56 386 VAL A N 1
ATOM 3135 C CA . VAL A 1 386 ? -27.854 -9.915 26.084 1.00 65.56 386 VAL A CA 1
ATOM 3136 C C . VAL A 1 386 ? -26.438 -9.489 25.714 1.00 65.56 386 VAL A C 1
ATOM 3138 O O . VAL A 1 386 ? -25.517 -9.611 26.518 1.00 65.56 386 VAL A O 1
ATOM 3141 N N . ARG A 1 387 ? -26.278 -9.010 24.477 1.00 62.94 387 ARG A N 1
ATOM 3142 C CA . ARG A 1 387 ? -25.025 -8.443 23.961 1.00 62.94 387 ARG A CA 1
ATOM 3143 C C . ARG A 1 387 ? -24.515 -7.312 24.871 1.00 62.94 387 ARG A C 1
ATOM 3145 O O . ARG A 1 387 ? -25.360 -6.611 25.444 1.00 62.94 387 ARG A O 1
ATOM 3152 N N . PRO A 1 388 ? -23.206 -7.004 24.876 1.00 64.12 388 PRO A N 1
ATOM 3153 C CA . PRO A 1 388 ? -22.055 -7.653 24.205 1.00 64.12 388 PRO A CA 1
ATOM 3154 C C . PRO A 1 388 ? -21.548 -9.006 24.765 1.00 64.12 388 PRO A C 1
ATOM 3156 O O . PRO A 1 388 ? -21.824 -9.344 25.912 1.00 64.12 388 PRO A O 1
ATOM 3159 N N . PHE A 1 389 ? -20.763 -9.762 23.967 1.00 69.88 389 PHE A N 1
ATOM 3160 C CA . PHE A 1 389 ? -20.229 -11.101 24.315 1.00 69.88 389 PHE A CA 1
ATOM 3161 C C . PHE A 1 389 ? -18.696 -11.218 24.239 1.00 69.88 389 PHE A C 1
ATOM 3163 O O . PHE A 1 389 ? -18.089 -10.889 23.221 1.00 69.88 389 PHE A O 1
ATOM 3170 N N . LYS A 1 390 ? -18.085 -11.836 25.253 1.00 69.94 390 LYS A N 1
ATOM 3171 C CA . LYS A 1 390 ? -16.674 -12.249 25.275 1.00 69.94 390 LYS A CA 1
ATOM 3172 C C . LYS A 1 390 ? -16.541 -13.756 25.058 1.00 69.94 390 LYS A C 1
ATOM 3174 O O . LYS A 1 390 ? -17.342 -14.519 25.583 1.00 69.94 390 LYS A O 1
ATOM 3179 N N . VAL A 1 391 ? -15.549 -14.186 24.279 1.00 69.69 391 VAL A N 1
ATOM 3180 C CA . VAL A 1 391 ? -15.445 -15.540 23.710 1.00 69.69 391 VAL A CA 1
ATOM 3181 C C . VAL A 1 391 ? -14.041 -16.126 23.936 1.00 69.69 391 VAL A C 1
ATOM 3183 O O . VAL A 1 391 ? -13.031 -15.510 23.593 1.00 69.69 391 VAL A O 1
ATOM 3186 N N . THR A 1 392 ? -13.947 -17.331 24.500 1.00 72.62 392 THR A N 1
ATOM 3187 C CA . THR A 1 392 ? -12.673 -18.040 24.747 1.00 72.62 392 THR A CA 1
ATOM 3188 C C . THR A 1 392 ? -12.618 -19.359 23.987 1.00 72.62 392 THR A C 1
ATOM 3190 O O . THR A 1 392 ? -13.556 -20.149 24.078 1.00 72.62 392 THR A O 1
ATOM 3193 N N . PHE A 1 393 ? -11.510 -19.619 23.288 1.00 72.00 393 PHE A N 1
ATOM 3194 C CA . PHE A 1 393 ? -11.287 -20.837 22.504 1.00 72.00 393 PHE A CA 1
ATOM 3195 C C . PHE A 1 393 ? -10.448 -21.842 23.310 1.00 72.00 393 PHE A C 1
ATOM 3197 O O . PHE A 1 393 ? -9.226 -21.704 23.429 1.00 72.00 393 PHE A O 1
ATOM 3204 N N . GLU A 1 394 ? -11.085 -22.870 23.881 1.00 69.25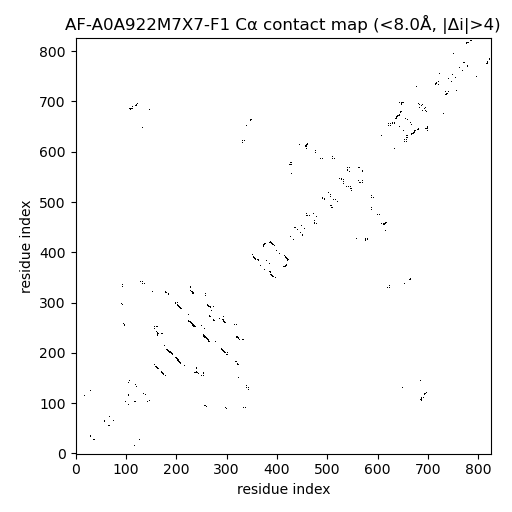 394 GLU A N 1
ATOM 3205 C CA . GLU A 1 394 ? -10.403 -23.827 24.775 1.00 69.25 394 GLU A CA 1
ATOM 3206 C C . GLU A 1 394 ? -9.306 -24.640 24.068 1.00 69.25 394 GLU A C 1
ATOM 3208 O O . GLU A 1 394 ? -8.284 -24.977 24.664 1.00 69.25 394 GLU A O 1
ATOM 3213 N N . ASN A 1 395 ? -9.475 -24.917 22.777 1.00 62.09 395 ASN A N 1
ATOM 3214 C CA . ASN A 1 395 ? -8.486 -25.611 21.951 1.00 62.09 395 ASN A CA 1
ATOM 3215 C C . ASN A 1 395 ? -7.181 -24.813 21.779 1.00 62.09 395 ASN A C 1
ATOM 3217 O O . ASN A 1 395 ? -6.108 -25.407 21.674 1.00 62.09 395 ASN A O 1
ATOM 3221 N N . VAL A 1 396 ? -7.256 -23.479 21.789 1.00 57.34 396 VAL A N 1
ATOM 3222 C CA . VAL A 1 396 ? -6.078 -22.601 21.703 1.00 57.34 396 VAL A CA 1
ATOM 3223 C C . VAL A 1 396 ? -5.354 -22.538 23.055 1.00 57.34 396 VAL A C 1
ATOM 3225 O O . VAL A 1 396 ? -4.127 -22.569 23.088 1.00 57.34 396 VAL A O 1
ATOM 3228 N N . LEU A 1 397 ? -6.087 -22.564 24.180 1.00 59.62 397 LEU A N 1
ATOM 3229 C CA . LEU A 1 397 ? -5.497 -22.679 25.527 1.00 59.62 397 LEU A CA 1
ATOM 3230 C C . LEU A 1 397 ? -4.704 -23.981 25.702 1.00 59.62 397 LEU A C 1
ATOM 3232 O O . LEU A 1 397 ? -3.597 -23.959 26.238 1.00 59.62 397 LEU A O 1
ATOM 3236 N N . ARG A 1 398 ? -5.250 -25.111 25.232 1.00 59.94 398 ARG A N 1
ATOM 3237 C CA . ARG A 1 398 ? -4.608 -26.432 25.363 1.00 59.94 398 ARG A CA 1
ATOM 3238 C C . ARG A 1 398 ? -3.312 -26.540 24.560 1.00 59.94 398 ARG A C 1
ATOM 3240 O O . ARG A 1 398 ? -2.308 -27.005 25.094 1.00 59.94 398 ARG A O 1
ATOM 3247 N N . LYS A 1 399 ? -3.292 -26.026 23.324 1.00 55.66 399 LYS A N 1
ATOM 3248 C CA . LYS A 1 399 ? -2.067 -25.964 22.504 1.00 55.66 399 LYS A CA 1
ATOM 3249 C C . LYS A 1 399 ? -0.941 -25.166 23.167 1.00 55.66 399 LYS A C 1
ATOM 3251 O O . LYS A 1 399 ? 0.223 -25.529 23.029 1.00 55.66 399 LYS A O 1
ATOM 3256 N N . GLN A 1 400 ? -1.277 -24.107 23.905 1.00 56.09 400 GLN A N 1
ATOM 3257 C CA . GLN A 1 400 ? -0.291 -23.275 24.603 1.00 56.09 400 GLN A CA 1
ATOM 3258 C C . GLN A 1 400 ? 0.283 -23.933 25.861 1.00 56.09 400 GLN A C 1
ATOM 3260 O O . GLN A 1 400 ? 1.408 -23.619 26.241 1.00 56.09 400 GLN A O 1
ATOM 3265 N N . GLN A 1 401 ? -0.460 -24.844 26.494 1.00 55.88 401 GLN A N 1
ATOM 3266 C CA . GLN A 1 401 ? -0.011 -25.567 27.687 1.00 55.88 401 GLN A CA 1
ATOM 3267 C C . GLN A 1 401 ? 0.842 -26.805 27.350 1.00 55.88 401 GLN A C 1
ATOM 3269 O O . GLN A 1 401 ? 1.722 -27.145 28.136 1.00 55.88 401 GLN A O 1
ATOM 3274 N N . ASN A 1 402 ? 0.649 -27.417 26.172 1.00 51.91 402 ASN A N 1
ATOM 3275 C CA . ASN A 1 402 ? 1.329 -28.657 25.755 1.00 51.91 402 ASN A CA 1
ATOM 3276 C C . ASN A 1 402 ? 2.513 -28.468 24.779 1.00 51.91 402 ASN A C 1
ATOM 3278 O O . ASN A 1 402 ? 2.996 -29.439 24.211 1.00 51.91 402 ASN A O 1
ATOM 3282 N N . GLY A 1 403 ? 3.000 -27.244 24.547 1.00 49.22 403 GLY A N 1
ATOM 3283 C CA . GLY A 1 403 ? 4.244 -27.034 23.787 1.00 49.22 403 GLY A CA 1
ATOM 3284 C C . GLY A 1 403 ? 4.197 -27.375 22.288 1.00 49.22 403 GLY A C 1
ATOM 3285 O O . GLY A 1 403 ? 5.251 -27.524 21.681 1.00 49.22 403 GLY A O 1
ATOM 3286 N N . GLY A 1 404 ? 3.010 -27.451 21.674 1.00 52.34 404 GLY A N 1
ATOM 3287 C CA . GLY A 1 404 ? 2.872 -27.606 20.219 1.00 52.34 404 GLY A CA 1
ATOM 3288 C C . GLY A 1 404 ? 2.917 -29.039 19.672 1.00 52.34 404 GLY A C 1
ATOM 3289 O O . GLY A 1 404 ? 3.062 -29.193 18.462 1.00 52.34 404 GLY A O 1
ATOM 3290 N N . GLU A 1 405 ? 2.762 -30.075 20.503 1.00 45.53 405 GLU A N 1
ATOM 3291 C CA . GLU A 1 405 ? 2.598 -31.448 19.998 1.00 45.53 405 GLU A CA 1
ATOM 3292 C C . GLU A 1 405 ? 1.322 -31.596 19.128 1.00 45.53 405 GLU A C 1
ATOM 3294 O O . GLU A 1 405 ? 0.317 -30.913 19.380 1.00 45.53 405 GLU A O 1
ATOM 3299 N N . PRO A 1 406 ? 1.337 -32.452 18.082 1.00 43.59 406 PRO A N 1
ATOM 3300 C CA . PRO A 1 406 ? 0.167 -32.693 17.242 1.00 43.59 406 PRO A CA 1
ATOM 3301 C C . PRO A 1 406 ? -0.965 -33.308 18.070 1.00 43.59 406 PRO A C 1
ATOM 3303 O O . PRO A 1 406 ? -0.738 -34.194 18.887 1.00 43.59 406 PRO A O 1
ATOM 3306 N N . MET A 1 407 ? -2.190 -32.836 17.847 1.00 48.31 407 MET A N 1
ATOM 3307 C CA . MET A 1 407 ? -3.385 -33.370 18.506 1.00 48.31 407 MET A CA 1
ATOM 3308 C C . MET A 1 407 ? -3.811 -34.668 17.803 1.00 48.31 407 MET A C 1
ATOM 3310 O O . MET A 1 407 ? -3.873 -34.684 16.573 1.00 48.31 407 MET A O 1
ATOM 3314 N N . ASP A 1 408 ? -4.122 -35.717 18.569 1.00 47.28 408 ASP A N 1
ATOM 3315 C CA . ASP A 1 408 ? -4.680 -36.978 18.061 1.00 47.28 408 ASP A CA 1
ATOM 3316 C C . ASP A 1 408 ? -6.009 -36.750 17.304 1.00 47.28 408 ASP A C 1
ATOM 3318 O O . ASP A 1 408 ? -6.825 -35.907 17.687 1.00 47.28 408 ASP A O 1
ATOM 3322 N N . GLU A 1 409 ? -6.257 -37.527 16.242 1.00 47.69 409 GLU A N 1
ATOM 3323 C CA . GLU A 1 409 ? -7.438 -37.402 15.362 1.00 47.69 409 GLU A CA 1
ATOM 3324 C C . GLU A 1 409 ? -8.787 -37.753 16.042 1.00 47.69 409 GLU A C 1
ATOM 3326 O O . GLU A 1 409 ? -9.842 -37.492 15.464 1.00 47.69 409 GLU A O 1
ATOM 3331 N N . ASP A 1 410 ? -8.775 -38.258 17.284 1.00 47.16 410 ASP A N 1
ATOM 3332 C CA . ASP A 1 410 ? -9.954 -38.751 18.025 1.00 47.16 410 ASP A CA 1
ATOM 3333 C C . ASP A 1 410 ? -10.416 -37.849 19.209 1.00 47.16 410 ASP A C 1
ATOM 3335 O O . ASP A 1 410 ? -11.157 -38.291 20.094 1.00 47.16 410 ASP A O 1
ATOM 3339 N N . GLU A 1 411 ? -10.022 -36.568 19.265 1.00 51.72 411 GLU A N 1
ATOM 3340 C CA . GLU A 1 411 ? -10.393 -35.654 20.368 1.00 51.72 411 GLU A CA 1
ATOM 3341 C C . GLU A 1 411 ? -11.832 -35.055 20.303 1.00 51.72 411 GLU A C 1
ATOM 3343 O O . GLU A 1 411 ? -12.420 -34.897 19.229 1.00 51.72 411 GLU A O 1
ATOM 3348 N N . PRO A 1 412 ? -12.431 -34.678 21.462 1.00 52.19 412 PRO A N 1
ATOM 3349 C CA . PRO A 1 412 ? -13.824 -34.226 21.563 1.00 52.19 412 PRO A CA 1
ATOM 3350 C C . PRO A 1 412 ? -14.086 -32.874 20.871 1.00 52.19 412 PRO A C 1
ATOM 3352 O O . PRO A 1 412 ? -13.176 -32.089 20.613 1.00 52.19 412 PRO A O 1
ATOM 3355 N N . ARG A 1 413 ? -15.370 -32.583 20.593 1.00 56.84 413 ARG A N 1
ATOM 3356 C CA . ARG A 1 413 ? -15.853 -31.340 19.949 1.00 56.84 413 ARG A CA 1
ATOM 3357 C C . ARG A 1 413 ? -15.143 -30.090 20.490 1.00 56.84 413 ARG A C 1
ATOM 3359 O O . ARG A 1 413 ? -15.055 -29.897 21.699 1.00 56.84 413 ARG A O 1
ATOM 3366 N N . LYS A 1 414 ? -14.691 -29.211 19.587 1.00 70.31 414 LYS A N 1
ATOM 3367 C CA . LYS A 1 414 ? -14.021 -27.943 19.921 1.00 70.31 414 LYS A CA 1
ATOM 3368 C C . LYS A 1 414 ? -14.960 -27.057 20.756 1.00 70.31 414 LYS A C 1
ATOM 3370 O O . LYS A 1 414 ? -16.090 -26.826 20.336 1.00 70.31 414 LYS A O 1
ATOM 3375 N N . VAL A 1 415 ? -14.514 -26.560 21.913 1.00 77.25 415 VAL A N 1
ATOM 3376 C CA . VAL A 1 415 ? -15.361 -25.816 22.870 1.00 77.25 415 VAL A CA 1
ATOM 3377 C C . VAL A 1 415 ? -15.060 -24.315 22.844 1.00 77.25 415 VAL A C 1
ATOM 3379 O O . VAL A 1 415 ? -13.896 -23.905 22.831 1.00 77.25 415 VAL A O 1
ATOM 3382 N N . ILE A 1 416 ? -16.122 -23.506 22.875 1.00 76.31 416 ILE A N 1
ATOM 3383 C CA . ILE A 1 416 ? -16.084 -22.051 23.035 1.00 76.31 416 ILE A CA 1
ATOM 3384 C C . ILE A 1 416 ? -16.818 -21.657 24.324 1.00 76.31 416 ILE A C 1
ATOM 3386 O O . ILE A 1 416 ? -17.982 -22.013 24.505 1.00 76.31 416 ILE A O 1
ATOM 3390 N N . LEU A 1 417 ? -16.175 -20.872 25.190 1.00 77.81 417 LEU A N 1
ATOM 3391 C CA . LEU A 1 417 ? -16.807 -20.270 26.371 1.00 77.81 417 LEU A CA 1
ATOM 3392 C C . LEU A 1 417 ? -17.273 -18.841 26.056 1.00 77.81 417 LEU A C 1
ATOM 3394 O O . LEU A 1 417 ? -16.473 -18.048 25.563 1.00 77.81 417 LEU A O 1
ATOM 3398 N N . VAL A 1 418 ? -18.527 -18.506 26.368 1.00 77.12 418 VAL A N 1
ATOM 3399 C CA . VAL A 1 418 ? -19.145 -17.196 26.104 1.00 77.12 418 VAL A CA 1
ATOM 3400 C C . VAL A 1 418 ? -19.598 -16.512 27.401 1.00 77.12 418 VAL A C 1
ATOM 3402 O O . VAL A 1 418 ? -20.339 -17.093 28.198 1.00 77.12 418 VAL A O 1
ATOM 3405 N N . GLU A 1 419 ? -19.195 -15.253 27.579 1.00 78.62 419 GLU A N 1
ATOM 3406 C CA . GLU A 1 419 ? -19.522 -14.388 28.721 1.00 78.62 419 GLU A CA 1
ATOM 3407 C C . GLU A 1 419 ? -20.253 -13.109 28.238 1.00 78.62 419 GLU A C 1
ATOM 3409 O O . GLU A 1 419 ? -19.627 -12.273 27.582 1.00 78.62 419 GLU A O 1
ATOM 3414 N N . PRO A 1 420 ? -21.563 -12.927 28.515 1.00 74.25 420 PRO A N 1
ATOM 3415 C CA . PRO A 1 420 ? -22.274 -11.672 28.239 1.00 74.25 420 PRO A CA 1
ATOM 3416 C C . PRO A 1 420 ? -21.947 -10.574 29.270 1.00 74.25 420 PRO A C 1
ATOM 3418 O O . PRO A 1 420 ? -21.773 -10.871 30.454 1.00 74.25 420 PRO A O 1
ATOM 3421 N N . HIS A 1 421 ? -21.915 -9.302 28.854 1.00 68.12 421 HIS A N 1
ATOM 3422 C CA . HIS A 1 421 ? -21.731 -8.148 29.752 1.00 68.12 421 HIS A CA 1
ATOM 3423 C C . HIS A 1 421 ? -22.583 -6.930 29.341 1.00 68.12 421 HIS A C 1
ATOM 3425 O O . HIS A 1 421 ? -22.987 -6.820 28.192 1.00 68.12 421 HIS A O 1
ATOM 3431 N N . VAL A 1 422 ? -22.882 -6.011 30.273 1.00 65.38 422 VAL A N 1
ATOM 3432 C CA . VAL A 1 422 ? -23.685 -4.792 30.015 1.00 65.38 422 VAL A CA 1
ATOM 3433 C C . VAL A 1 422 ? -22.766 -3.579 29.883 1.00 65.38 422 VAL A C 1
ATOM 3435 O O . VAL A 1 422 ? -21.924 -3.350 30.752 1.00 65.38 422 VAL A O 1
ATOM 3438 N N . GLN A 1 423 ? -22.938 -2.786 28.821 1.00 52.34 423 GLN A N 1
ATOM 3439 C CA . GLN A 1 423 ? -22.172 -1.552 28.632 1.00 52.34 423 GLN A CA 1
ATOM 3440 C C . GLN A 1 423 ? -22.629 -0.457 29.621 1.00 52.34 423 GLN A C 1
ATOM 3442 O O . GLN A 1 423 ? -23.831 -0.199 29.721 1.00 52.34 423 GLN A O 1
ATOM 3447 N N . PRO A 1 424 ? -21.712 0.210 30.345 1.00 60.09 424 PRO A N 1
ATOM 3448 C CA . PRO A 1 424 ? -22.061 1.294 31.273 1.00 60.09 424 PRO A CA 1
ATOM 3449 C C . PRO A 1 424 ? -22.610 2.548 30.554 1.00 60.09 424 PRO A C 1
ATOM 3451 O O . PRO A 1 424 ? -22.097 2.919 29.498 1.00 60.09 424 PRO A O 1
ATOM 3454 N N . LYS A 1 425 ? -23.593 3.263 31.138 1.00 55.09 425 LYS A N 1
ATOM 3455 C CA . LYS A 1 425 ? -24.077 4.575 30.628 1.00 55.09 425 LYS A CA 1
ATOM 3456 C C . LYS A 1 425 ? -22.969 5.651 30.616 1.00 55.09 425 LYS A C 1
ATOM 3458 O O . LYS A 1 425 ? -22.199 5.745 31.564 1.00 55.09 425 LYS A O 1
ATOM 3463 N N . ARG A 1 426 ? -22.894 6.530 29.612 1.00 60.09 426 ARG A N 1
ATOM 3464 C CA . ARG A 1 426 ? -21.788 7.517 29.485 1.00 60.09 426 ARG A CA 1
ATOM 3465 C C . ARG A 1 426 ? -22.094 8.948 29.963 1.00 60.09 426 ARG A C 1
ATOM 3467 O O . ARG A 1 426 ? -21.298 9.853 29.733 1.00 60.09 426 ARG A O 1
ATOM 3474 N N . GLY A 1 427 ? -23.235 9.181 30.612 1.00 60.22 427 GLY A N 1
ATOM 3475 C CA . GLY A 1 427 ? -23.626 10.502 31.118 1.00 60.22 427 GLY A CA 1
ATOM 3476 C C . GLY A 1 427 ? -25.126 10.779 31.024 1.00 60.22 427 GLY A C 1
ATOM 3477 O O . GLY A 1 427 ? -25.863 9.934 30.520 1.00 60.22 427 GLY A O 1
ATOM 3478 N N . PRO A 1 428 ? -25.580 11.966 31.471 1.00 56.09 428 PRO A N 1
ATOM 3479 C CA . PRO A 1 428 ? -26.993 12.362 31.445 1.00 56.09 428 PRO A CA 1
ATOM 3480 C C . PRO A 1 428 ? -27.458 12.955 30.102 1.00 56.09 428 PRO A C 1
ATOM 3482 O O . PRO A 1 428 ? -28.643 13.232 29.925 1.00 56.09 428 PRO A O 1
ATOM 3485 N N . TYR A 1 429 ? -26.548 13.182 29.149 1.00 66.62 429 TYR A N 1
ATOM 3486 C CA . TYR A 1 429 ? -26.871 13.761 27.844 1.00 66.62 429 TYR A CA 1
ATOM 3487 C C . TYR A 1 429 ? -27.230 12.676 26.824 1.00 66.62 429 TYR A C 1
ATOM 3489 O O . TYR A 1 429 ? -26.400 11.833 26.494 1.00 66.62 429 TYR A O 1
ATOM 3497 N N . LEU A 1 430 ? -28.435 12.765 26.248 1.00 55.72 430 LEU A N 1
ATOM 3498 C CA . LEU A 1 430 ? -28.927 11.865 25.189 1.00 55.72 430 LEU A CA 1
ATOM 3499 C C . LEU A 1 430 ? -28.039 11.860 23.929 1.00 55.72 430 LEU A C 1
ATOM 3501 O O . LEU A 1 430 ? -28.066 10.911 23.154 1.00 55.72 430 LEU A O 1
ATOM 3505 N N . SER A 1 431 ? -27.237 12.908 23.713 1.00 46.59 431 SER A N 1
ATOM 3506 C CA . SER A 1 431 ? -26.259 12.979 22.620 1.00 46.59 431 SER A CA 1
ATOM 3507 C C . SER A 1 431 ? -25.084 12.009 22.773 1.00 46.59 431 SER A C 1
ATOM 3509 O O . SER A 1 431 ? -24.417 11.739 21.779 1.00 46.59 431 SER A O 1
ATOM 3511 N N . ASN A 1 432 ? -24.827 11.513 23.989 1.00 53.31 432 ASN A N 1
ATOM 3512 C CA . ASN A 1 432 ? -23.705 10.625 24.311 1.00 53.31 432 ASN A CA 1
ATOM 3513 C C . ASN A 1 432 ? -24.114 9.140 24.301 1.00 53.31 432 ASN A C 1
ATOM 3515 O O . ASN A 1 432 ? -23.304 8.277 24.641 1.00 53.31 432 ASN A O 1
ATOM 3519 N N . GLU A 1 433 ? -25.373 8.834 23.965 1.00 49.44 433 GLU A N 1
ATOM 3520 C CA . GLU A 1 433 ? -25.836 7.462 23.763 1.00 49.44 433 GLU A CA 1
ATOM 3521 C C . GLU A 1 433 ? -25.447 6.972 22.353 1.00 49.44 433 GLU A C 1
ATOM 3523 O O . GLU A 1 433 ? -25.605 7.717 21.379 1.00 49.44 433 GLU A O 1
ATOM 3528 N N . PRO A 1 434 ? -24.954 5.726 22.211 1.00 36.81 434 PRO A N 1
ATOM 3529 C CA . PRO A 1 434 ? -24.540 5.184 20.922 1.00 36.81 434 PRO A CA 1
ATOM 3530 C C . PRO A 1 434 ? -25.724 5.142 19.947 1.00 36.81 434 PRO A C 1
ATOM 3532 O O . PRO A 1 434 ? -26.758 4.524 20.215 1.00 36.81 434 PRO A O 1
ATOM 3535 N N . LYS A 1 435 ? -25.578 5.795 18.788 1.00 39.91 435 LYS A N 1
ATOM 3536 C CA . LYS A 1 435 ? -26.597 5.775 17.731 1.00 39.91 435 LYS A CA 1
ATOM 3537 C C . LYS A 1 435 ? -26.598 4.424 17.020 1.00 39.91 435 LYS A C 1
ATOM 3539 O O . LYS A 1 435 ? -25.559 3.909 16.622 1.00 39.91 435 LYS A O 1
ATOM 3544 N N . ASN A 1 436 ? -27.790 3.864 16.835 1.00 32.66 436 ASN A N 1
ATOM 3545 C CA . ASN A 1 436 ? -27.999 2.593 16.150 1.00 32.66 436 ASN A CA 1
ATOM 3546 C C . ASN A 1 436 ? -28.229 2.874 14.656 1.00 32.66 436 ASN A C 1
ATOM 3548 O O . ASN A 1 436 ? -29.324 3.289 14.278 1.00 32.66 436 ASN A O 1
ATOM 3552 N N . ASN A 1 437 ? -27.209 2.682 13.816 1.00 33.31 437 ASN A N 1
ATOM 3553 C CA . ASN A 1 437 ? -27.290 2.998 12.388 1.00 33.31 437 ASN A CA 1
ATOM 3554 C C . ASN A 1 437 ? -27.231 1.737 11.512 1.00 33.31 437 ASN A C 1
ATOM 3556 O O . ASN A 1 437 ? -26.397 0.853 11.697 1.00 33.31 437 ASN A O 1
ATOM 3560 N N . GLN A 1 438 ? -28.137 1.681 10.533 1.00 32.22 438 GLN A N 1
ATOM 3561 C CA . GLN A 1 438 ? -28.133 0.750 9.405 1.00 32.22 438 GLN A CA 1
ATOM 3562 C C . GLN A 1 438 ? -27.627 1.481 8.149 1.00 32.22 438 GLN A C 1
ATOM 3564 O O . GLN A 1 438 ? -28.047 2.607 7.902 1.00 32.22 438 GLN A O 1
ATOM 3569 N N . ALA A 1 439 ? -26.850 0.762 7.324 1.00 27.30 439 ALA A N 1
ATOM 3570 C CA . ALA A 1 439 ? -26.436 1.049 5.935 1.00 27.30 439 ALA A CA 1
ATOM 3571 C C . ALA A 1 439 ? -24.996 1.569 5.684 1.00 27.30 439 ALA A C 1
ATOM 3573 O O . ALA A 1 439 ? -24.344 2.161 6.532 1.00 27.30 439 ALA A O 1
ATOM 3574 N N . LEU A 1 440 ? -24.483 1.228 4.488 1.00 31.53 440 LEU A N 1
ATOM 3575 C CA . LEU A 1 440 ? -23.071 1.120 4.085 1.00 31.53 440 LEU A CA 1
ATOM 3576 C C . LEU A 1 440 ? -22.701 2.064 2.889 1.00 31.53 440 LEU A C 1
ATOM 3578 O O . LEU A 1 440 ? -23.282 1.881 1.827 1.00 31.53 440 LEU A O 1
ATOM 3582 N N . ASN A 1 441 ? -21.700 2.973 2.976 1.00 34.97 441 ASN A N 1
ATOM 3583 C CA . ASN A 1 441 ? -20.376 2.957 2.269 1.00 34.97 441 ASN A CA 1
ATOM 3584 C C . ASN A 1 441 ? -19.298 3.919 2.861 1.00 34.97 441 ASN A C 1
ATOM 3586 O O . ASN A 1 441 ? -19.646 4.748 3.682 1.00 34.97 441 ASN A O 1
ATOM 3590 N N . GLN A 1 442 ? -18.012 3.681 2.513 1.00 56.81 442 GLN A N 1
ATOM 3591 C CA . GLN A 1 442 ? -16.728 4.189 3.074 1.00 56.81 442 GLN A CA 1
ATOM 3592 C C . GLN A 1 442 ? -16.468 3.846 4.556 1.00 56.81 442 GLN A C 1
ATOM 3594 O O . GLN A 1 442 ? -16.943 4.531 5.454 1.00 56.81 442 GLN A O 1
ATOM 3599 N N . LEU A 1 443 ? -15.710 2.771 4.828 1.00 62.84 443 LEU A N 1
ATOM 3600 C CA . LEU A 1 443 ? -15.509 2.216 6.180 1.00 62.84 443 LEU A CA 1
ATOM 3601 C C . LEU A 1 443 ? -15.072 3.272 7.206 1.00 62.84 443 LEU A C 1
ATOM 3603 O O . LEU A 1 443 ? -15.595 3.288 8.312 1.00 62.84 443 LEU A O 1
ATOM 3607 N N . PHE A 1 444 ? -14.199 4.202 6.817 1.00 62.41 444 PHE A N 1
ATOM 3608 C CA . PHE A 1 444 ? -13.743 5.274 7.701 1.00 62.41 444 PHE A CA 1
ATOM 3609 C C . PHE A 1 444 ? -14.821 6.336 7.987 1.00 62.41 444 PHE A C 1
ATOM 3611 O O . PHE A 1 444 ? -14.976 6.746 9.134 1.00 62.41 444 PHE A O 1
ATOM 3618 N N . GLU A 1 445 ? -15.598 6.745 6.975 1.00 64.62 445 GLU A N 1
ATOM 3619 C CA . GLU A 1 445 ? -16.717 7.688 7.148 1.00 64.62 445 GLU A CA 1
ATOM 3620 C C . GLU A 1 445 ? -17.795 7.082 8.052 1.00 64.62 445 GLU A C 1
ATOM 3622 O O . GLU A 1 445 ? -18.255 7.726 8.988 1.00 64.62 445 GLU A O 1
ATOM 3627 N N . LYS A 1 446 ? -18.114 5.798 7.855 1.00 69.81 446 LYS A N 1
ATOM 3628 C CA . LYS A 1 446 ? -19.065 5.079 8.715 1.00 69.81 446 LYS A CA 1
ATOM 3629 C C . LYS A 1 446 ? -18.577 4.941 10.135 1.00 69.81 446 LYS A C 1
ATOM 3631 O O . LYS A 1 446 ? -19.357 5.109 11.057 1.00 69.81 446 LYS A O 1
ATOM 3636 N N . VAL A 1 447 ? -17.311 4.571 10.319 1.00 69.31 447 VAL A N 1
ATOM 3637 C CA . VAL A 1 447 ? -16.747 4.420 11.659 1.00 69.31 447 VAL A CA 1
ATOM 3638 C C . VAL A 1 447 ? -16.831 5.754 12.402 1.00 69.31 447 VAL A C 1
ATOM 3640 O O . VAL A 1 447 ? -17.149 5.747 13.584 1.00 69.31 447 VAL A O 1
ATOM 3643 N N . ALA A 1 448 ? -16.658 6.883 11.707 1.00 64.62 448 ALA A N 1
ATOM 3644 C CA . ALA A 1 448 ? -16.873 8.211 12.278 1.00 64.62 448 ALA A CA 1
ATOM 3645 C C . ALA A 1 448 ? -18.351 8.543 12.587 1.00 64.62 448 ALA A C 1
ATOM 3647 O O . ALA A 1 448 ? -18.615 9.462 13.359 1.00 64.62 448 ALA A O 1
ATOM 3648 N N . GLU A 1 449 ? -19.313 7.833 11.991 1.00 67.56 449 GLU A N 1
ATOM 3649 C CA . GLU A 1 449 ? -20.746 7.934 12.310 1.00 67.56 449 GLU A CA 1
ATOM 3650 C C . GLU A 1 449 ? -21.192 6.973 13.427 1.00 67.56 449 GLU A C 1
ATOM 3652 O O . GLU A 1 449 ? -22.293 7.130 13.967 1.00 67.56 449 GLU A O 1
ATOM 3657 N N . LEU A 1 450 ? -20.368 5.974 13.758 1.00 71.44 450 LEU A N 1
ATOM 3658 C CA . LEU A 1 450 ? -20.585 5.049 14.870 1.00 71.44 450 LEU A CA 1
ATOM 3659 C C . LEU A 1 450 ? -20.145 5.678 16.202 1.00 71.44 450 LEU A C 1
ATOM 3661 O O . LEU A 1 450 ? -19.620 6.787 16.253 1.00 71.44 450 LEU A O 1
ATOM 3665 N N . ASP A 1 451 ? -20.351 4.952 17.302 1.00 69.06 451 ASP A N 1
ATOM 3666 C CA . ASP A 1 451 ? -19.877 5.327 18.642 1.00 69.06 451 ASP A CA 1
ATOM 3667 C C . ASP A 1 451 ? -18.356 5.123 18.792 1.00 69.06 451 ASP A C 1
ATOM 3669 O O . ASP A 1 451 ? -17.871 4.380 19.648 1.00 69.06 451 ASP A O 1
ATOM 3673 N N . VAL A 1 452 ? -17.591 5.752 17.902 1.00 73.25 452 VAL A N 1
ATOM 3674 C CA . VAL A 1 452 ? -16.135 5.802 17.960 1.00 73.25 452 VAL A CA 1
ATOM 3675 C C . VAL A 1 452 ? -15.717 7.255 18.020 1.00 73.25 452 VAL A C 1
ATOM 3677 O O . VAL A 1 452 ? -16.013 8.044 17.126 1.00 73.25 452 VAL A O 1
ATOM 3680 N N . ASP A 1 453 ? -15.001 7.600 19.084 1.00 74.38 453 ASP A N 1
ATOM 3681 C CA . ASP A 1 453 ? -14.468 8.942 19.241 1.00 74.38 453 ASP A CA 1
ATOM 3682 C C . ASP A 1 453 ? -13.506 9.281 18.097 1.00 74.38 453 ASP A C 1
ATOM 3684 O O . ASP A 1 453 ? -12.563 8.543 17.794 1.00 74.38 453 ASP A O 1
ATOM 3688 N N . GLU A 1 454 ? -13.732 10.436 17.483 1.00 75.88 454 GLU A N 1
ATOM 3689 C CA . GLU A 1 454 ? -12.959 10.943 16.359 1.00 75.88 454 GLU A CA 1
ATOM 3690 C C . GLU A 1 454 ? -11.474 11.158 16.668 1.00 75.88 454 GLU A C 1
ATOM 3692 O O . GLU A 1 454 ? -10.663 11.214 15.736 1.00 75.88 454 GLU A O 1
ATOM 3697 N N . ARG A 1 455 ? -11.103 11.296 17.947 1.00 76.56 455 ARG A N 1
ATOM 3698 C CA . ARG A 1 455 ? -9.695 11.377 18.376 1.00 76.56 455 ARG A CA 1
ATOM 3699 C C . ARG A 1 455 ? -8.935 10.076 18.141 1.00 76.56 455 ARG A C 1
ATOM 3701 O O . ARG A 1 455 ? -7.730 10.089 17.913 1.00 76.56 455 ARG A O 1
ATOM 3708 N N . HIS A 1 456 ? -9.651 8.954 18.139 1.00 82.88 456 HIS A N 1
ATOM 3709 C CA . HIS A 1 456 ? -9.072 7.634 17.940 1.00 82.88 456 HIS A CA 1
ATOM 3710 C C . HIS A 1 456 ? -8.954 7.248 16.462 1.00 82.88 456 HIS A C 1
ATOM 3712 O O . HIS A 1 456 ? -8.425 6.175 16.168 1.00 82.88 456 HIS A O 1
ATOM 3718 N N . LEU A 1 457 ? -9.434 8.098 15.550 1.00 81.69 457 LEU A N 1
ATOM 3719 C CA . LEU A 1 457 ? -9.437 7.870 14.111 1.00 81.69 457 LEU A CA 1
ATOM 3720 C C . LEU A 1 457 ? -8.266 8.606 13.456 1.00 81.69 457 LEU A C 1
ATOM 3722 O O . LEU A 1 457 ? -8.170 9.828 13.541 1.00 81.69 457 LEU A O 1
ATOM 3726 N N . LEU A 1 458 ? -7.398 7.879 12.752 1.00 82.19 458 LEU A N 1
ATOM 3727 C CA . LEU A 1 458 ? -6.299 8.464 11.983 1.00 82.19 458 LEU A CA 1
ATOM 3728 C C . LEU A 1 458 ? -6.207 7.841 10.591 1.00 82.19 458 LEU A C 1
ATOM 3730 O O . LEU A 1 458 ? -6.237 6.618 10.445 1.00 82.19 458 LEU A O 1
ATOM 3734 N N . ARG A 1 459 ? -6.031 8.677 9.566 1.00 77.19 459 ARG A N 1
ATOM 3735 C CA . ARG A 1 459 ? -5.740 8.242 8.198 1.00 77.19 459 ARG A CA 1
ATOM 3736 C C . ARG A 1 459 ? -4.326 8.656 7.790 1.00 77.19 459 ARG A C 1
ATOM 3738 O O . ARG A 1 459 ? -3.932 9.799 8.007 1.00 77.19 459 ARG A O 1
ATOM 3745 N N . LEU A 1 460 ? -3.589 7.733 7.173 1.00 71.56 460 LEU A N 1
ATOM 3746 C CA . LEU A 1 460 ? -2.240 7.960 6.644 1.00 71.56 460 LEU A CA 1
ATOM 3747 C C . LEU A 1 460 ? -2.197 7.745 5.121 1.00 71.56 460 LEU A C 1
ATOM 3749 O O . LEU A 1 460 ? -2.749 6.761 4.615 1.00 71.56 460 LEU A O 1
ATOM 3753 N N . GLY A 1 461 ? -1.510 8.633 4.391 1.00 64.44 461 GLY A N 1
ATOM 3754 C CA . GLY A 1 461 ? -1.100 8.409 2.997 1.00 64.44 461 GLY A CA 1
ATOM 3755 C C . GLY A 1 461 ? -1.382 9.549 2.015 1.00 64.44 461 GLY A C 1
ATOM 3756 O O . GLY A 1 461 ? -2.018 10.541 2.336 1.00 64.44 461 GLY A O 1
ATOM 3757 N N . HIS A 1 462 ? -0.958 9.373 0.757 1.00 48.75 462 HIS A N 1
ATOM 3758 C CA . HIS A 1 462 ? -1.046 10.361 -0.340 1.00 48.75 462 HIS A CA 1
ATOM 3759 C C . HIS A 1 462 ? -2.477 10.789 -0.743 1.00 48.75 462 HIS A C 1
ATOM 3761 O O . HIS A 1 462 ? -2.654 11.535 -1.700 1.00 48.75 462 HIS A O 1
ATOM 3767 N N . GLY A 1 463 ? -3.501 10.289 -0.048 1.00 47.16 463 GLY A N 1
ATOM 3768 C CA . GLY A 1 463 ? -4.904 10.675 -0.198 1.00 47.16 463 GLY A CA 1
ATOM 3769 C C . GLY A 1 463 ? -5.503 11.255 1.084 1.00 47.16 463 GLY A C 1
ATOM 3770 O O . GLY A 1 463 ? -6.719 11.180 1.242 1.00 47.16 463 GLY A O 1
ATOM 3771 N N . GLU A 1 464 ? -4.674 11.764 2.005 1.00 50.19 464 GLU A N 1
ATOM 3772 C CA . GLU A 1 464 ? -5.095 12.482 3.222 1.00 50.19 464 GLU A CA 1
ATOM 3773 C C . GLU A 1 464 ? -6.097 13.615 2.908 1.00 50.19 464 GLU A C 1
ATOM 3775 O O . GLU A 1 464 ? -7.020 13.832 3.683 1.00 50.19 464 GLU A O 1
ATOM 3780 N N . GLU A 1 465 ? -5.996 14.241 1.729 1.00 44.56 465 GLU A N 1
ATOM 3781 C CA . GLU A 1 465 ? -6.819 15.386 1.296 1.00 44.56 465 GLU A CA 1
ATOM 3782 C C . GLU A 1 465 ? -8.051 15.013 0.441 1.00 44.56 465 GLU A C 1
ATOM 3784 O O . GLU A 1 465 ? -8.843 15.878 0.078 1.00 44.56 465 GLU A O 1
ATOM 3789 N N . ALA A 1 466 ? -8.220 13.737 0.068 1.00 43.94 466 ALA A N 1
ATOM 3790 C CA . ALA A 1 466 ? -9.193 13.326 -0.956 1.00 43.94 466 ALA A CA 1
ATOM 3791 C C . ALA A 1 466 ? -10.572 12.902 -0.411 1.00 43.94 466 ALA A C 1
ATOM 3793 O O . ALA A 1 466 ? -11.444 12.512 -1.191 1.00 43.94 466 ALA A O 1
ATOM 3794 N N . LEU A 1 467 ? -10.779 12.929 0.910 1.00 49.72 467 LEU A N 1
ATOM 3795 C CA . LEU A 1 467 ? -12.094 12.664 1.497 1.00 49.72 467 LEU A CA 1
ATOM 3796 C C . LEU A 1 467 ? -13.015 13.861 1.268 1.00 49.72 467 LEU A C 1
ATOM 3798 O O . LEU A 1 467 ? -12.702 14.980 1.658 1.00 49.72 467 LEU A O 1
ATOM 3802 N N . GLN A 1 468 ? -14.194 13.603 0.704 1.00 50.06 468 GLN A N 1
ATOM 3803 C CA . GLN A 1 468 ? -15.301 14.563 0.686 1.00 50.06 468 GLN A CA 1
ATOM 3804 C C . GLN A 1 468 ? -16.075 14.522 2.015 1.00 50.06 468 GLN A C 1
ATOM 3806 O O . GLN A 1 468 ? -17.304 14.532 2.018 1.00 50.06 468 GLN A O 1
ATOM 3811 N N . THR A 1 469 ? -15.368 14.425 3.142 1.00 55.88 469 THR A N 1
ATOM 3812 C CA . THR A 1 469 ? -15.967 14.551 4.472 1.00 55.88 469 THR A CA 1
ATOM 3813 C C . THR A 1 469 ? -15.857 15.986 4.953 1.00 55.88 469 THR A C 1
ATOM 3815 O O . THR A 1 469 ? -14.844 16.639 4.730 1.00 55.88 469 THR A O 1
ATOM 3818 N N . ASP A 1 470 ? -16.846 16.449 5.720 1.00 58.25 470 ASP A N 1
ATOM 3819 C CA . ASP A 1 470 ? -16.770 17.748 6.411 1.00 58.25 470 ASP A CA 1
ATOM 3820 C C . ASP A 1 470 ? -15.615 17.810 7.441 1.00 58.25 470 ASP A C 1
ATOM 3822 O O . ASP A 1 470 ? -15.290 18.878 7.957 1.00 58.25 470 ASP A O 1
ATOM 3826 N N . LYS A 1 471 ? -15.000 16.662 7.771 1.00 69.38 471 LYS A N 1
ATOM 3827 C CA . LYS A 1 471 ? -13.966 16.495 8.804 1.00 69.38 471 LYS A CA 1
ATOM 3828 C C . LYS A 1 471 ? -12.637 16.036 8.203 1.00 69.38 471 LYS A C 1
ATOM 3830 O O . LYS A 1 471 ? -12.619 15.155 7.348 1.00 69.38 471 LYS A O 1
ATOM 3835 N N . ASP A 1 472 ? -11.530 16.579 8.713 1.00 71.31 472 ASP A N 1
ATOM 3836 C CA . ASP A 1 472 ? -10.166 16.242 8.281 1.00 71.31 472 ASP A CA 1
ATOM 3837 C C . ASP A 1 472 ? -9.513 15.205 9.216 1.00 71.31 472 ASP A C 1
ATOM 3839 O O . ASP A 1 472 ? -9.199 15.502 10.374 1.00 71.31 472 ASP A O 1
ATOM 3843 N N . PHE A 1 473 ? -9.312 13.984 8.713 1.00 73.69 473 PHE A N 1
ATOM 3844 C CA . PHE A 1 473 ? -8.714 12.852 9.438 1.00 73.69 473 PHE A CA 1
ATOM 3845 C C . PHE A 1 473 ? -7.225 12.624 9.134 1.00 73.69 473 PHE A C 1
ATOM 3847 O O . PHE A 1 473 ? -6.665 11.594 9.526 1.00 73.69 473 PHE A O 1
ATOM 3854 N N . SER A 1 474 ? -6.582 13.573 8.449 1.00 73.50 474 SER A N 1
ATOM 3855 C CA . SER A 1 474 ? -5.131 13.595 8.257 1.00 73.50 474 SER A CA 1
ATOM 3856 C C . SER A 1 474 ? -4.389 13.807 9.579 1.00 73.50 474 SER A C 1
ATOM 3858 O O . SER A 1 474 ? -4.967 14.216 10.593 1.00 73.50 474 SER A O 1
ATOM 3860 N N . ARG A 1 475 ? -3.067 13.598 9.572 1.00 74.56 475 ARG A N 1
ATOM 3861 C CA . ARG A 1 475 ? -2.216 13.903 10.737 1.00 74.56 475 ARG A CA 1
ATOM 3862 C C . ARG A 1 475 ? -2.397 15.345 11.209 1.00 74.56 475 ARG A C 1
ATOM 3864 O O . ARG A 1 475 ? -2.500 15.588 12.408 1.00 74.56 475 ARG A O 1
ATOM 3871 N N . TYR A 1 476 ? -2.455 16.289 10.273 1.00 75.31 476 TYR A N 1
ATOM 3872 C CA . TYR A 1 476 ? -2.599 17.708 10.581 1.00 75.31 476 TYR A CA 1
ATOM 3873 C C . TYR A 1 476 ? -4.006 18.038 11.094 1.00 75.31 476 TYR A C 1
ATOM 3875 O O . TYR A 1 476 ? -4.146 18.662 12.149 1.00 75.31 476 TYR A O 1
ATOM 3883 N N . GLY A 1 477 ? -5.041 17.536 10.415 1.00 79.06 477 GLY A N 1
ATOM 3884 C CA . GLY A 1 477 ? -6.435 17.695 10.822 1.00 79.06 477 GLY A CA 1
ATOM 3885 C C . GLY A 1 477 ? -6.712 17.168 12.225 1.00 79.06 477 GLY A C 1
ATOM 3886 O O . GLY A 1 477 ? -7.358 17.844 13.027 1.00 79.06 477 GLY A O 1
ATOM 3887 N N . ARG A 1 478 ? -6.157 15.999 12.570 1.00 82.75 478 ARG A N 1
ATOM 3888 C CA . ARG A 1 478 ? -6.314 15.410 13.908 1.00 82.75 478 ARG A CA 1
ATOM 3889 C C . ARG A 1 478 ? -5.563 16.179 14.991 1.00 82.75 478 ARG A C 1
ATOM 3891 O O . ARG A 1 478 ? -6.113 16.370 16.071 1.00 82.75 478 ARG A O 1
ATOM 3898 N N . VAL A 1 479 ? -4.366 16.699 14.708 1.00 84.50 479 VAL A N 1
ATOM 3899 C CA . VAL A 1 479 ? -3.665 17.596 15.647 1.00 84.50 479 VAL A CA 1
ATOM 3900 C C . VAL A 1 479 ? -4.494 18.859 15.907 1.00 84.50 479 VAL A C 1
ATOM 3902 O O . VAL A 1 479 ? -4.654 19.251 17.061 1.00 84.50 479 VAL A O 1
ATOM 3905 N N . ASN A 1 480 ? -5.074 19.466 14.868 1.00 84.75 480 ASN A N 1
ATOM 3906 C CA . ASN A 1 480 ? -5.926 20.650 15.020 1.00 84.75 480 ASN A CA 1
ATOM 3907 C C . ASN A 1 480 ? -7.211 20.349 15.800 1.00 84.75 480 ASN A C 1
ATOM 3909 O O . ASN A 1 480 ? -7.585 21.133 16.672 1.00 84.75 480 ASN A O 1
ATOM 3913 N N . TYR A 1 481 ? -7.848 19.205 15.530 1.00 86.31 481 TYR A N 1
ATOM 3914 C CA . TYR A 1 481 ? -9.009 18.733 16.287 1.00 86.31 481 TYR A CA 1
ATOM 3915 C C . TYR A 1 481 ? -8.679 18.586 17.775 1.00 86.31 481 TYR A C 1
ATOM 3917 O O . TYR A 1 481 ? -9.382 19.154 18.605 1.00 86.31 481 TYR A O 1
ATOM 3925 N N . VAL A 1 482 ? -7.578 17.905 18.116 1.00 86.69 482 VAL A N 1
ATOM 3926 C CA . VAL A 1 482 ? -7.148 17.722 19.512 1.00 86.69 482 VAL A CA 1
ATOM 3927 C C . VAL A 1 482 ? -6.868 19.065 20.190 1.00 86.69 482 VAL A C 1
ATOM 3929 O O . VAL A 1 482 ? -7.306 19.291 21.316 1.00 86.69 482 VAL A O 1
ATOM 3932 N N . LEU A 1 483 ? -6.191 19.994 19.508 1.00 88.06 483 LEU A N 1
ATOM 3933 C CA . LEU A 1 483 ? -5.913 21.324 20.058 1.00 88.06 483 LEU A CA 1
ATOM 3934 C C . LEU A 1 483 ? -7.195 22.130 20.316 1.00 88.06 483 LEU A C 1
ATOM 3936 O O . LEU A 1 483 ? -7.302 22.772 21.362 1.00 88.06 483 LEU A O 1
ATOM 3940 N N . ALA A 1 484 ? -8.165 22.078 19.400 1.00 89.44 484 ALA A N 1
ATOM 3941 C CA . ALA A 1 484 ? -9.459 22.737 19.566 1.00 89.44 484 ALA A CA 1
ATOM 3942 C C . ALA A 1 484 ? -10.289 22.082 20.682 1.00 89.44 484 ALA A C 1
ATOM 3944 O O . ALA A 1 484 ? -10.811 22.778 21.555 1.00 89.44 484 ALA A O 1
ATOM 3945 N N . LYS A 1 485 ? -10.351 20.745 20.703 1.00 88.81 485 LYS A N 1
ATOM 3946 C CA . LYS A 1 485 ? -11.091 19.972 21.705 1.00 88.81 485 LYS A CA 1
ATOM 3947 C C . LYS A 1 485 ? -10.528 20.176 23.107 1.00 88.81 485 LYS A C 1
ATOM 3949 O O . LYS A 1 485 ? -11.291 20.377 24.047 1.00 88.81 485 LYS A O 1
ATOM 3954 N N . ARG A 1 486 ? -9.199 20.224 23.244 1.00 91.50 486 ARG A N 1
ATOM 3955 C CA . ARG A 1 486 ? -8.522 20.556 24.504 1.00 91.50 486 ARG A CA 1
ATOM 3956 C C . ARG A 1 486 ? -9.005 21.894 25.066 1.00 91.50 486 ARG A C 1
ATOM 3958 O O . ARG A 1 486 ? -9.278 21.971 26.258 1.00 91.50 486 ARG A O 1
ATOM 3965 N N . LEU A 1 487 ? -9.123 22.935 24.237 1.00 92.00 487 LEU A N 1
ATOM 3966 C CA . LEU A 1 487 ? -9.610 24.245 24.693 1.00 92.00 487 LEU A CA 1
ATOM 3967 C C . LEU A 1 487 ? -11.070 24.180 25.168 1.00 92.00 487 LEU A C 1
ATOM 3969 O O . LEU A 1 487 ? -11.384 24.735 26.217 1.00 92.00 487 LEU A O 1
ATOM 3973 N N . GLU A 1 488 ? -11.930 23.450 24.451 1.00 92.38 488 GLU A N 1
ATOM 3974 C CA . GLU A 1 488 ? -13.331 23.233 24.847 1.00 92.38 488 GLU A CA 1
ATOM 3975 C C . GLU A 1 488 ? -13.438 22.510 26.203 1.00 92.38 488 GLU A C 1
ATOM 3977 O O . GLU A 1 488 ? -14.203 22.912 27.081 1.00 92.38 488 GLU A O 1
ATOM 3982 N N . LEU A 1 489 ? -12.664 21.439 26.402 1.00 92.50 489 LEU A N 1
ATOM 3983 C CA . LEU A 1 489 ? -12.672 20.669 27.648 1.00 92.50 489 LEU A CA 1
ATOM 3984 C C . LEU A 1 489 ? -12.125 21.480 28.828 1.00 92.50 489 LEU A C 1
ATOM 3986 O O . LEU A 1 489 ? -12.701 21.438 29.913 1.00 92.50 489 LEU A O 1
ATOM 3990 N N . LEU A 1 490 ? -11.061 22.258 28.618 1.00 93.44 490 LEU A N 1
ATOM 3991 C CA . LEU A 1 490 ? -10.520 23.168 29.631 1.00 93.44 490 LEU A CA 1
ATOM 3992 C C . LEU A 1 490 ? -11.538 24.243 30.043 1.00 93.44 490 LEU A C 1
ATOM 3994 O O . LEU A 1 490 ? -11.668 24.546 31.231 1.00 93.44 490 LEU A O 1
ATOM 3998 N N . GLU A 1 491 ? -12.334 24.754 29.101 1.00 92.38 491 GLU A N 1
ATOM 3999 C CA . GLU A 1 491 ? -13.440 25.667 29.407 1.00 92.38 491 GLU A CA 1
ATOM 4000 C C . GLU A 1 491 ? -14.521 24.985 30.267 1.00 92.38 491 GLU A C 1
ATOM 4002 O O . GLU A 1 491 ? -15.012 25.574 31.237 1.00 92.38 491 GLU A O 1
ATOM 4007 N N . ARG A 1 492 ? -14.843 23.712 29.988 1.00 91.25 492 ARG A N 1
ATOM 4008 C CA . ARG A 1 492 ? -15.759 22.911 30.824 1.00 91.25 492 ARG A CA 1
ATOM 4009 C C . ARG A 1 492 ? -15.202 22.669 32.226 1.00 91.25 492 ARG A C 1
ATOM 4011 O O . ARG A 1 492 ? -15.965 22.758 33.188 1.00 91.25 492 ARG A O 1
ATOM 4018 N N . VAL A 1 493 ? -13.898 22.416 32.368 1.00 93.12 493 VAL A N 1
ATOM 4019 C CA . VAL A 1 493 ? -13.236 22.323 33.683 1.00 93.12 493 VAL A CA 1
ATOM 4020 C C . VAL A 1 493 ? -13.336 23.655 34.424 1.00 93.12 493 VAL A C 1
ATOM 4022 O O . VAL A 1 493 ? -13.712 23.666 35.594 1.00 93.12 493 VAL A O 1
ATOM 4025 N N . GLY A 1 494 ? -13.120 24.780 33.737 1.00 90.75 494 GLY A N 1
ATOM 4026 C CA . GLY A 1 494 ? -13.330 26.115 34.303 1.00 90.75 494 GLY A CA 1
ATOM 4027 C C . GLY A 1 494 ? -14.779 26.358 34.752 1.00 90.75 494 GLY A C 1
ATOM 4028 O O . GLY A 1 494 ? -15.013 26.983 35.788 1.00 90.75 494 GLY A O 1
ATOM 4029 N N . ARG A 1 495 ? -15.774 25.825 34.027 1.00 91.06 495 ARG A N 1
ATOM 4030 C CA . ARG A 1 495 ? -17.189 25.846 34.448 1.00 91.06 495 ARG A CA 1
ATOM 4031 C C . ARG A 1 495 ? -17.412 25.014 35.712 1.00 91.06 495 ARG A C 1
ATOM 4033 O O . ARG A 1 495 ? -18.007 25.519 36.660 1.00 91.06 495 ARG A O 1
ATOM 4040 N N . LEU A 1 496 ? -16.905 23.779 35.744 1.00 91.69 496 LEU A N 1
ATOM 4041 C CA . LEU A 1 496 ? -17.013 22.883 36.901 1.00 91.69 496 LEU A CA 1
ATOM 4042 C C . LEU A 1 496 ? -16.342 23.480 38.148 1.00 91.69 496 LEU A C 1
ATOM 4044 O O . LEU A 1 496 ? -16.892 23.426 39.247 1.00 91.69 496 LEU A O 1
ATOM 4048 N N . GLN A 1 497 ? -15.182 24.111 37.981 1.00 90.88 497 GLN A N 1
ATOM 4049 C CA . GLN A 1 497 ? -14.478 24.816 39.048 1.00 90.88 497 GLN A CA 1
ATOM 4050 C C . GLN A 1 497 ? -15.336 25.934 39.656 1.00 90.88 497 GLN A C 1
ATOM 4052 O O . GLN A 1 497 ? -15.452 26.006 40.881 1.00 90.88 497 GLN A O 1
ATOM 4057 N N . LYS A 1 498 ? -15.973 26.765 38.817 1.00 89.12 498 LYS A N 1
ATOM 4058 C CA . LYS A 1 498 ? -16.867 27.842 39.275 1.00 89.12 498 LYS A CA 1
ATOM 4059 C C . LYS A 1 498 ? -18.054 27.297 40.070 1.00 89.12 498 LYS A C 1
ATOM 4061 O O . LYS A 1 498 ? -18.360 27.852 41.116 1.00 89.12 498 LYS A O 1
ATOM 4066 N N . THR A 1 499 ? -18.659 26.194 39.621 1.00 89.06 499 THR A N 1
ATOM 4067 C CA . THR A 1 499 ? -19.784 25.548 40.331 1.00 89.06 499 THR A CA 1
ATOM 4068 C C . THR A 1 499 ? -19.381 24.890 41.654 1.00 89.06 499 THR A C 1
ATOM 4070 O O . THR A 1 499 ? -20.214 24.688 42.525 1.00 89.06 499 THR A O 1
ATOM 4073 N N . LEU A 1 500 ? -18.102 24.534 41.827 1.00 87.75 500 LEU A N 1
ATOM 4074 C CA . LEU A 1 500 ? -17.598 23.895 43.050 1.00 87.75 500 LEU A CA 1
ATOM 4075 C C . LEU A 1 500 ? -16.916 24.875 44.020 1.00 87.75 500 LEU A C 1
ATOM 4077 O O . LEU A 1 500 ? -16.391 24.426 45.044 1.00 87.75 500 LEU A O 1
ATOM 4081 N N . GLU A 1 501 ? -16.895 26.172 43.686 1.00 83.88 501 GLU A N 1
ATOM 4082 C CA . GLU A 1 501 ? -16.248 27.257 44.442 1.00 83.88 501 GLU A CA 1
ATOM 4083 C C . GLU A 1 501 ? -14.776 26.965 44.811 1.00 83.88 501 GLU A C 1
ATOM 4085 O O . GLU A 1 501 ? -14.283 27.342 45.876 1.00 83.88 501 GLU A O 1
ATOM 4090 N N . ALA A 1 502 ? -14.042 26.274 43.932 1.00 75.25 502 ALA A N 1
ATOM 4091 C CA . ALA A 1 502 ? -12.615 26.011 44.123 1.00 75.25 502 ALA A CA 1
ATOM 4092 C C . ALA A 1 502 ? -11.779 27.198 43.603 1.00 75.25 502 ALA A C 1
ATOM 4094 O O . ALA A 1 502 ? -11.925 27.618 42.456 1.00 75.25 502 ALA A O 1
ATOM 4095 N N . GLY A 1 503 ? -10.925 27.772 44.455 1.00 66.31 503 GLY A N 1
ATOM 4096 C CA . GLY A 1 503 ? -10.320 29.096 44.239 1.00 66.31 503 GLY A CA 1
ATOM 4097 C C . GLY A 1 503 ? -9.178 29.217 43.215 1.00 66.31 503 GLY A C 1
ATOM 4098 O O . GLY A 1 503 ? -8.815 30.342 42.886 1.00 66.31 503 GLY A O 1
ATOM 4099 N N . GLU A 1 504 ? -8.601 28.123 42.711 1.00 71.56 504 GLU A N 1
ATOM 4100 C CA . GLU A 1 504 ? -7.485 28.150 41.741 1.00 71.56 504 GLU A CA 1
ATOM 4101 C C . GLU A 1 504 ? -7.973 27.935 40.303 1.00 71.56 504 GLU A C 1
ATOM 4103 O O . GLU A 1 504 ? -8.876 27.131 40.102 1.00 71.56 504 GLU A O 1
ATOM 4108 N N . ASP A 1 505 ? -7.373 28.615 39.314 1.00 79.69 505 ASP A N 1
ATOM 4109 C CA . ASP A 1 505 ? -7.722 28.531 37.880 1.00 79.69 505 ASP A CA 1
ATOM 4110 C C . ASP A 1 505 ? -7.398 27.148 37.277 1.00 79.69 505 ASP A C 1
ATOM 4112 O O . ASP A 1 505 ? -6.376 26.928 36.622 1.00 79.69 505 ASP A O 1
ATOM 4116 N N . ALA A 1 506 ? -8.283 26.189 37.539 1.00 81.12 506 ALA A N 1
ATOM 4117 C CA . ALA A 1 506 ? -8.143 24.785 37.174 1.00 81.12 506 ALA A CA 1
ATOM 4118 C C . ALA A 1 506 ? -8.249 24.540 35.660 1.00 81.12 506 ALA A C 1
ATOM 4120 O O . ALA A 1 506 ? -7.806 23.503 35.175 1.00 81.12 506 ALA A O 1
ATOM 4121 N N . GLY A 1 507 ? -8.843 25.477 34.913 1.00 81.12 507 GLY A N 1
ATOM 4122 C CA . GLY A 1 507 ? -9.045 25.380 33.465 1.00 81.12 507 GLY A CA 1
ATOM 4123 C C . GLY A 1 507 ? -7.880 25.906 32.619 1.00 81.12 507 GLY A C 1
ATOM 4124 O O . GLY A 1 507 ? -7.998 25.941 31.399 1.00 81.12 507 GLY A O 1
ATOM 4125 N N . ALA A 1 508 ? -6.764 26.340 33.214 1.00 85.44 508 ALA A N 1
ATOM 4126 C CA . ALA A 1 508 ? -5.676 26.962 32.454 1.00 85.44 508 ALA A CA 1
ATOM 4127 C C . ALA A 1 508 ? -4.807 25.958 31.664 1.00 85.44 508 ALA A C 1
ATOM 4129 O O . ALA A 1 508 ? -4.379 26.252 30.544 1.00 85.44 508 ALA A O 1
ATOM 4130 N N . THR A 1 509 ? -4.535 24.775 32.223 1.00 91.19 509 THR A N 1
ATOM 4131 C CA . THR A 1 509 ? -3.706 23.726 31.595 1.00 91.19 509 THR A CA 1
ATOM 4132 C C . THR A 1 509 ? -4.233 22.330 31.920 1.00 91.19 509 THR A C 1
ATOM 4134 O O . THR A 1 509 ? -4.946 22.144 32.908 1.00 91.19 509 THR A O 1
ATOM 4137 N N . CYS A 1 510 ? -3.851 21.329 31.119 1.00 91.62 510 CYS A N 1
ATOM 4138 C CA . CYS A 1 510 ? -4.171 19.923 31.382 1.00 91.62 510 CYS A CA 1
ATOM 4139 C C . CYS A 1 510 ? -3.634 19.467 32.750 1.00 91.62 510 CYS A C 1
ATOM 4141 O O . CYS A 1 510 ? -4.298 18.722 33.464 1.00 91.62 510 CYS A O 1
ATOM 4143 N N . GLU A 1 511 ? -2.454 19.951 33.149 1.00 90.94 511 GLU A N 1
ATOM 4144 C CA . GLU A 1 511 ? -1.853 19.629 34.448 1.00 90.94 511 GLU A CA 1
ATOM 4145 C C . GLU A 1 511 ? -2.665 20.178 35.631 1.00 90.94 511 GLU A C 1
ATOM 4147 O O . GLU A 1 511 ? -2.936 19.453 36.590 1.00 90.94 511 GLU A O 1
ATOM 4152 N N . LEU A 1 512 ? -3.111 21.435 35.559 1.00 91.25 512 LEU A N 1
ATOM 4153 C CA . LEU A 1 512 ? -3.950 22.022 36.607 1.00 91.25 512 LEU A CA 1
ATOM 4154 C C . LEU A 1 512 ? -5.332 21.360 36.658 1.00 91.25 512 LEU A C 1
ATOM 4156 O O . LEU A 1 512 ? -5.845 21.105 37.751 1.00 91.25 512 LEU A O 1
ATOM 4160 N N . ALA A 1 513 ? -5.889 20.990 35.502 1.00 92.94 513 ALA A N 1
ATOM 4161 C CA . ALA A 1 513 ? -7.128 20.223 35.428 1.00 92.94 513 ALA A CA 1
ATOM 4162 C C . ALA A 1 513 ? -6.991 18.852 36.116 1.00 92.94 513 ALA A C 1
ATOM 4164 O O . ALA A 1 513 ? -7.880 18.458 36.874 1.00 92.94 513 ALA A O 1
ATOM 4165 N N . HIS A 1 514 ? -5.861 18.158 35.934 1.00 91.50 514 HIS A N 1
ATOM 4166 C CA . HIS A 1 514 ? -5.571 16.902 36.633 1.00 91.50 514 HIS A CA 1
ATOM 4167 C C . HIS A 1 514 ? -5.523 17.088 38.155 1.00 91.50 514 HIS A C 1
ATOM 4169 O O . HIS A 1 514 ? -6.153 16.337 38.904 1.00 91.50 514 HIS A O 1
ATOM 4175 N N . HIS A 1 515 ? -4.811 18.111 38.637 1.00 91.69 515 HIS A N 1
ATOM 4176 C CA . HIS A 1 515 ? -4.766 18.416 40.068 1.00 91.69 515 HIS A CA 1
ATOM 4177 C C . HIS A 1 515 ? -6.164 18.712 40.624 1.00 91.69 515 HIS A C 1
ATOM 4179 O O . HIS A 1 515 ? -6.548 18.168 41.661 1.00 91.69 515 HIS A O 1
ATOM 4185 N N . PHE A 1 516 ? -6.965 19.495 39.905 1.00 93.38 516 PHE A N 1
ATOM 4186 C CA . PHE A 1 516 ? -8.345 19.776 40.282 1.00 93.38 516 PHE A CA 1
ATOM 4187 C C . PHE A 1 516 ? -9.211 18.506 40.341 1.00 93.38 516 PHE A C 1
ATOM 4189 O O . PHE A 1 516 ? -9.975 18.324 41.297 1.00 93.38 516 PHE A O 1
ATOM 4196 N N . HIS A 1 517 ? -9.049 17.583 39.390 1.00 93.56 517 HIS A N 1
ATOM 4197 C CA . HIS A 1 517 ? -9.742 16.296 39.410 1.00 93.56 517 HIS A CA 1
ATOM 4198 C C . HIS A 1 517 ? -9.429 15.497 40.686 1.00 93.56 517 HIS A C 1
ATOM 4200 O O . HIS A 1 517 ? -10.345 15.062 41.394 1.00 93.56 517 HIS A O 1
ATOM 4206 N N . VAL A 1 518 ? -8.143 15.366 41.020 1.00 92.38 518 VAL A N 1
ATOM 4207 C CA . VAL A 1 518 ? -7.669 14.571 42.164 1.00 92.38 518 VAL A CA 1
ATOM 4208 C C . VAL A 1 518 ? -8.024 15.212 43.508 1.00 92.38 518 VAL A C 1
ATOM 4210 O O . VAL A 1 518 ? -8.430 14.501 44.425 1.00 92.38 518 VAL A O 1
ATOM 4213 N N . TYR A 1 519 ? -7.893 16.533 43.647 1.00 91.19 519 TYR A N 1
ATOM 4214 C CA . TYR A 1 519 ? -8.056 17.213 44.940 1.00 91.19 519 TYR A CA 1
ATOM 4215 C C . TYR A 1 519 ? -9.470 17.729 45.213 1.00 91.19 519 TYR A C 1
ATOM 4217 O O . TYR A 1 519 ? -9.834 17.916 46.376 1.00 91.19 519 TYR A O 1
ATOM 4225 N N . HIS A 1 520 ? -10.289 17.955 44.182 1.00 91.38 520 HIS A N 1
ATOM 4226 C CA . HIS A 1 520 ? -11.612 18.555 44.358 1.00 91.38 520 HIS A CA 1
ATOM 4227 C C . HIS A 1 520 ? -12.763 17.685 43.864 1.00 91.38 520 HIS A C 1
ATOM 4229 O O . HIS A 1 520 ? -13.784 17.620 44.555 1.00 91.38 520 HIS A O 1
ATOM 4235 N N . VAL A 1 521 ? -12.631 17.023 42.716 1.00 93.12 521 VAL A N 1
ATOM 4236 C CA . VAL A 1 521 ? -13.736 16.261 42.111 1.00 93.12 521 VAL A CA 1
ATOM 4237 C C . VAL A 1 521 ? -13.846 14.862 42.724 1.00 93.12 521 VAL A C 1
ATOM 4239 O O . VAL A 1 521 ? -14.886 14.532 43.299 1.00 93.12 521 VAL A O 1
ATOM 4242 N N . ARG A 1 522 ? -12.771 14.060 42.676 1.00 93.19 522 ARG A N 1
ATOM 4243 C CA . ARG A 1 522 ? -12.764 12.682 43.196 1.00 93.19 522 ARG A CA 1
ATOM 4244 C C . ARG A 1 522 ? -13.119 12.602 44.694 1.00 93.19 522 ARG A C 1
ATOM 4246 O O . ARG A 1 522 ? -13.994 11.806 45.030 1.00 93.19 522 ARG A O 1
ATOM 4253 N N . PRO A 1 523 ? -12.593 13.462 45.593 1.00 94.31 523 PRO A N 1
ATOM 4254 C CA . PRO A 1 523 ? -12.945 13.403 47.015 1.00 94.31 523 PRO A CA 1
ATOM 4255 C C . PRO A 1 523 ? -14.424 13.707 47.291 1.00 94.31 523 PRO A C 1
ATOM 4257 O O . PRO A 1 523 ? -15.029 13.128 48.197 1.00 94.31 523 PRO A O 1
ATOM 4260 N N . ARG A 1 524 ? -15.045 14.597 46.501 1.00 93.62 524 ARG A N 1
ATOM 4261 C CA . ARG A 1 524 ? -16.483 14.897 46.608 1.00 93.62 524 ARG A CA 1
ATOM 4262 C C . ARG A 1 524 ? -17.334 13.712 46.157 1.00 93.62 524 ARG A C 1
ATOM 4264 O O . ARG A 1 524 ? -18.322 13.397 46.819 1.00 93.62 524 ARG A O 1
ATOM 4271 N N . TRP A 1 525 ? -16.927 13.029 45.087 1.00 94.19 525 TRP A N 1
ATOM 4272 C CA . TRP A 1 525 ? -17.574 11.799 44.631 1.00 94.19 525 TRP A CA 1
ATOM 4273 C C . TRP A 1 525 ? -17.458 10.661 45.655 1.00 94.19 525 TRP A C 1
ATOM 4275 O O . TRP A 1 525 ? -18.459 10.035 46.000 1.00 94.19 525 TRP A O 1
ATOM 4285 N N . GLU A 1 526 ? -16.270 10.441 46.221 1.00 93.25 526 GLU A N 1
ATOM 4286 C CA . GLU A 1 526 ? -16.051 9.445 47.279 1.00 93.25 526 GLU A CA 1
ATOM 4287 C C . GLU A 1 526 ? -16.881 9.754 48.534 1.00 93.25 526 GLU A C 1
ATOM 4289 O O . GLU A 1 526 ? -17.482 8.854 49.123 1.00 93.25 526 GLU A O 1
ATOM 4294 N N . THR A 1 527 ? -16.985 11.034 48.909 1.00 93.19 527 THR A N 1
ATOM 4295 C CA . THR A 1 527 ? -17.837 11.480 50.023 1.00 93.19 527 THR A CA 1
ATOM 4296 C C . THR A 1 527 ? -19.315 11.190 49.749 1.00 93.19 527 THR A C 1
ATOM 4298 O O . THR A 1 527 ? -20.022 10.712 50.637 1.00 93.19 527 THR A O 1
ATOM 4301 N N . PHE A 1 528 ? -19.788 11.441 48.525 1.00 93.31 528 PHE A N 1
ATOM 4302 C CA . PHE A 1 528 ? -21.148 11.101 48.099 1.00 93.31 528 PHE A CA 1
ATOM 4303 C C . PHE A 1 528 ? -21.411 9.590 48.176 1.00 93.31 528 PHE A C 1
ATOM 4305 O O . PHE A 1 528 ? -22.404 9.174 48.780 1.00 93.31 528 PHE A O 1
ATOM 4312 N N . LEU A 1 529 ? -20.502 8.763 47.645 1.00 91.00 529 LEU A N 1
ATOM 4313 C CA . LEU A 1 529 ? -20.612 7.303 47.712 1.00 91.00 529 LEU A CA 1
ATOM 4314 C C . LEU A 1 529 ? -20.628 6.799 49.160 1.00 91.00 529 LEU A C 1
ATOM 4316 O O . LEU A 1 529 ? -21.448 5.948 49.501 1.00 91.00 529 LEU A O 1
ATOM 4320 N N . ALA A 1 530 ? -19.774 7.351 50.027 1.00 90.06 530 ALA A N 1
ATOM 4321 C CA . ALA A 1 530 ? -19.729 6.991 51.441 1.00 90.06 530 ALA A CA 1
ATOM 4322 C C . ALA A 1 530 ? -21.048 7.318 52.161 1.00 90.06 530 ALA A C 1
ATOM 4324 O O . ALA A 1 530 ? -21.561 6.483 52.906 1.00 90.06 530 ALA A O 1
ATOM 4325 N N . LYS A 1 531 ? -21.632 8.495 51.905 1.00 87.62 531 LYS A N 1
ATOM 4326 C CA . LYS A 1 531 ? -22.937 8.885 52.463 1.00 87.62 531 LYS A CA 1
ATOM 4327 C C . LYS A 1 531 ? -24.074 8.000 51.948 1.00 87.62 531 LYS A C 1
ATOM 4329 O O . LYS A 1 531 ? -24.904 7.562 52.740 1.00 87.62 531 LYS A O 1
ATOM 4334 N N . CYS A 1 532 ? -24.076 7.669 50.656 1.00 85.75 532 CYS A N 1
ATOM 4335 C CA . CYS A 1 532 ? -25.063 6.760 50.070 1.00 85.75 532 CYS A CA 1
ATOM 4336 C C . CYS A 1 532 ? -24.936 5.323 50.597 1.00 85.75 532 CYS A C 1
ATOM 4338 O O . CYS A 1 532 ? -25.944 4.636 50.726 1.00 85.75 532 CYS A O 1
ATOM 4340 N N . ALA A 1 533 ? -23.720 4.868 50.917 1.00 83.88 533 ALA A N 1
ATOM 4341 C CA . ALA A 1 533 ? -23.473 3.549 51.499 1.00 83.88 533 ALA A CA 1
ATOM 4342 C C . ALA A 1 533 ? -23.855 3.464 52.989 1.00 83.88 533 ALA A C 1
ATOM 4344 O O . ALA A 1 533 ? -24.200 2.387 53.474 1.00 83.88 533 ALA A O 1
ATOM 4345 N N . GLN A 1 534 ? -23.793 4.583 53.719 1.00 82.88 534 GLN A N 1
ATOM 4346 C CA . GLN A 1 534 ? -24.217 4.671 55.122 1.00 82.88 534 GLN A CA 1
ATOM 4347 C C . GLN A 1 534 ? -25.746 4.702 55.284 1.00 82.88 534 GLN A C 1
ATOM 4349 O O . GLN A 1 534 ? -26.252 4.350 56.352 1.00 82.88 534 GLN A O 1
ATOM 4354 N N . ASP A 1 535 ? -26.486 5.083 54.240 1.00 79.12 535 ASP A N 1
ATOM 4355 C CA . ASP A 1 535 ? -27.947 5.057 54.234 1.00 79.12 535 ASP A CA 1
ATOM 4356 C C . ASP A 1 535 ? -28.486 3.622 54.073 1.00 79.12 535 ASP A C 1
ATOM 4358 O O . ASP A 1 535 ? -28.647 3.097 52.970 1.00 79.12 535 ASP A O 1
ATOM 4362 N N . GLN A 1 536 ? -28.820 2.987 55.200 1.00 70.81 536 GLN A N 1
ATOM 4363 C CA . GLN A 1 536 ? -29.409 1.642 55.229 1.00 70.81 536 GLN A CA 1
ATOM 4364 C C . GLN A 1 536 ? -30.794 1.563 54.565 1.00 70.81 536 GLN A C 1
ATOM 4366 O O . GLN A 1 536 ? -31.239 0.466 54.224 1.00 70.81 536 GLN A O 1
ATOM 4371 N N . THR A 1 537 ? -31.484 2.695 54.383 1.00 72.94 537 THR A N 1
ATOM 4372 C CA . THR A 1 537 ? -32.837 2.735 53.806 1.00 72.94 537 THR A CA 1
ATOM 4373 C C . THR A 1 537 ? -32.843 2.795 52.281 1.00 72.94 537 THR A C 1
ATOM 4375 O O . THR A 1 537 ? -33.907 2.616 51.690 1.00 72.94 537 THR A O 1
ATOM 4378 N N . LYS A 1 538 ? -31.672 2.998 51.646 1.00 77.81 538 LYS A N 1
ATOM 4379 C CA . LYS A 1 538 ? -31.522 3.185 50.192 1.00 77.81 538 LYS A CA 1
ATOM 4380 C C . LYS A 1 538 ? -32.567 4.159 49.638 1.00 77.81 538 LYS A C 1
ATOM 4382 O O . LYS A 1 538 ? -33.285 3.846 48.685 1.00 77.81 538 LYS A O 1
ATOM 4387 N N . SER A 1 539 ? -32.699 5.326 50.267 1.00 78.81 539 SER A N 1
ATOM 4388 C CA . SER A 1 539 ? -33.728 6.274 49.850 1.00 78.81 539 SER A CA 1
ATOM 4389 C C . SER A 1 539 ? -33.320 7.007 48.565 1.00 78.81 539 SER A C 1
ATOM 4391 O O . SER A 1 539 ? -32.163 7.385 48.371 1.00 78.81 539 SER A O 1
ATOM 4393 N N . ILE A 1 540 ? -34.294 7.212 47.676 1.00 83.25 540 ILE A N 1
ATOM 4394 C CA . ILE A 1 540 ? -34.139 7.958 46.416 1.00 83.25 540 ILE A CA 1
ATOM 4395 C C . ILE A 1 540 ? -33.798 9.435 46.707 1.00 83.25 540 ILE A C 1
ATOM 4397 O O . ILE A 1 540 ? -32.987 10.059 46.024 1.00 83.25 540 ILE A O 1
ATOM 4401 N N . GLU A 1 541 ? -34.362 9.979 47.787 1.00 80.62 541 GLU A N 1
ATOM 4402 C CA . GLU A 1 541 ? -34.152 11.358 48.233 1.00 80.62 541 GLU A CA 1
ATOM 4403 C C . GLU A 1 541 ? -32.701 11.618 48.669 1.00 80.62 541 GLU A C 1
ATOM 4405 O O . GLU A 1 541 ? -32.168 12.694 48.392 1.00 80.62 541 GLU A O 1
ATOM 4410 N N . THR A 1 542 ? -32.032 10.632 49.286 1.00 82.81 542 THR A N 1
ATOM 4411 C CA . THR A 1 542 ? -30.610 10.730 49.661 1.00 82.81 542 THR A CA 1
ATOM 4412 C C . THR A 1 542 ? -29.721 10.940 48.433 1.00 82.81 542 THR A C 1
ATOM 4414 O O . THR A 1 542 ? -28.843 11.802 48.469 1.00 82.81 542 THR A O 1
ATOM 4417 N N . ILE A 1 543 ? -29.968 10.215 47.331 1.00 85.19 543 ILE A N 1
ATOM 4418 C CA . ILE A 1 543 ? -29.177 10.334 46.091 1.00 85.19 543 ILE A CA 1
ATOM 4419 C C . ILE A 1 543 ? -29.294 11.750 45.530 1.00 85.19 543 ILE A C 1
ATOM 4421 O O . ILE A 1 543 ? -28.284 12.424 45.329 1.00 85.19 543 ILE A O 1
ATOM 4425 N N . SER A 1 544 ? -30.525 12.225 45.322 1.00 85.88 544 SER A N 1
ATOM 4426 C CA . SER A 1 544 ? -30.741 13.552 44.746 1.00 85.88 544 SER A CA 1
ATOM 4427 C C . SER A 1 544 ? -30.256 14.674 45.665 1.00 85.88 544 SER A C 1
ATOM 4429 O O . SER A 1 544 ? -29.892 15.731 45.163 1.00 85.88 544 SER A O 1
ATOM 4431 N N . LYS A 1 545 ? -30.261 14.501 46.989 1.00 86.81 545 LYS A N 1
ATOM 4432 C CA . LYS A 1 545 ? -29.849 15.556 47.924 1.00 86.81 545 LYS A CA 1
ATOM 4433 C C . LYS A 1 545 ? -28.333 15.657 48.086 1.00 86.81 545 LYS A C 1
ATOM 4435 O O . LYS A 1 545 ? -27.811 16.762 48.183 1.00 86.81 545 LYS A O 1
ATOM 4440 N N . GLU A 1 546 ? -27.637 14.524 48.143 1.00 89.31 546 GLU A N 1
ATOM 4441 C CA . GLU A 1 546 ? -26.197 14.483 48.430 1.00 89.31 546 GLU A CA 1
ATOM 4442 C C . GLU A 1 546 ? -25.320 14.564 47.167 1.00 89.31 546 GLU A C 1
ATOM 4444 O O . GLU A 1 546 ? -24.101 14.700 47.286 1.00 89.31 546 GLU A O 1
ATOM 4449 N N . PHE A 1 547 ? -25.905 14.476 45.965 1.00 92.00 547 PHE A N 1
ATOM 4450 C CA . PHE A 1 547 ? -25.162 14.533 44.704 1.00 92.00 547 PHE A CA 1
ATOM 4451 C C . PHE A 1 547 ? -24.418 15.878 44.532 1.00 92.00 547 PHE A C 1
ATOM 4453 O O . PHE A 1 547 ? -25.047 16.935 44.549 1.00 92.00 547 PHE A O 1
ATOM 4460 N N . PRO A 1 548 ? -23.085 15.875 44.338 1.00 91.81 548 PRO A N 1
ATOM 4461 C CA . PRO A 1 548 ? -22.272 17.089 44.463 1.00 91.81 548 PRO A CA 1
ATOM 4462 C C . PRO A 1 548 ? -22.160 17.933 43.183 1.00 91.81 548 PRO A C 1
ATOM 4464 O O . PRO A 1 548 ? -21.496 18.965 43.213 1.00 91.81 548 PRO A O 1
ATOM 4467 N N . PHE A 1 549 ? -22.757 17.512 42.061 1.00 93.75 549 PHE A N 1
ATOM 4468 C CA . PHE A 1 549 ? -22.527 18.130 40.745 1.00 93.75 549 PHE A CA 1
ATOM 4469 C C . PHE A 1 549 ? -23.797 18.690 40.081 1.00 93.75 549 PHE A C 1
ATOM 4471 O O . PHE A 1 549 ? -23.838 18.807 38.861 1.00 93.75 549 PHE A O 1
ATOM 4478 N N . HIS A 1 550 ? -24.841 19.026 40.847 1.00 89.94 550 HIS A N 1
ATOM 4479 C CA . HIS A 1 550 ? -26.118 19.519 40.294 1.00 89.94 550 HIS A CA 1
ATOM 4480 C C . HIS A 1 550 ? -25.961 20.724 39.368 1.00 89.94 550 HIS A C 1
ATOM 4482 O O . HIS A 1 550 ? -26.398 20.668 38.223 1.00 89.94 550 HIS A O 1
ATOM 4488 N N . GLU A 1 551 ? -25.291 21.777 39.839 1.00 88.75 551 GLU A N 1
ATOM 4489 C CA . GLU A 1 551 ? -25.132 23.030 39.087 1.00 88.75 551 GLU A CA 1
ATOM 4490 C C . GLU A 1 551 ? -24.340 22.839 37.786 1.00 88.75 551 GLU A C 1
ATOM 4492 O O . GLU A 1 551 ? -24.569 23.527 36.794 1.00 88.75 551 GLU A O 1
ATOM 4497 N N . PHE A 1 552 ? -23.424 21.867 37.751 1.00 89.81 552 PHE A N 1
ATOM 4498 C CA . PHE A 1 552 ? -22.659 21.572 36.543 1.00 89.81 552 PHE A CA 1
ATOM 4499 C C . PHE A 1 552 ? -23.514 20.953 35.427 1.00 89.81 552 PHE A C 1
ATOM 4501 O O . PHE A 1 552 ? -23.170 21.124 34.257 1.00 89.81 552 PHE A O 1
ATOM 4508 N N . PHE A 1 553 ? -24.599 20.255 35.780 1.00 90.94 553 PHE A N 1
ATOM 4509 C CA . PHE A 1 553 ? -25.541 19.613 34.856 1.00 90.94 553 PHE A CA 1
ATOM 4510 C C . PHE A 1 553 ? -26.852 20.401 34.699 1.00 90.94 553 PHE A C 1
ATOM 4512 O O . PHE A 1 553 ? -27.868 19.839 34.288 1.00 90.94 553 PHE A O 1
ATOM 4519 N N . ASP A 1 554 ? -26.862 21.701 35.003 1.00 86.06 554 ASP A N 1
ATOM 4520 C CA . ASP A 1 554 ? -28.052 22.540 34.820 1.00 86.06 554 ASP A CA 1
ATOM 4521 C C . ASP A 1 554 ? -28.497 22.667 33.354 1.00 86.06 554 ASP A C 1
ATOM 4523 O O . ASP A 1 554 ? -29.675 22.926 33.088 1.00 86.06 554 ASP A O 1
ATOM 4527 N N . ASP A 1 555 ? -27.570 22.461 32.419 1.00 84.25 555 ASP A N 1
ATOM 4528 C CA . ASP A 1 555 ? -27.781 22.400 30.973 1.00 84.25 555 ASP A CA 1
ATOM 4529 C C . ASP A 1 555 ? -28.271 21.026 30.470 1.00 84.25 555 ASP A C 1
ATOM 4531 O O . ASP A 1 555 ? -28.614 20.894 29.293 1.00 84.25 555 ASP A O 1
ATOM 4535 N N . ALA A 1 556 ? -28.352 20.011 31.337 1.00 84.25 556 ALA A N 1
ATOM 4536 C CA . ALA A 1 556 ? -28.895 18.695 31.001 1.00 84.25 556 ALA A CA 1
ATOM 4537 C C . ALA A 1 556 ? -30.444 18.659 31.064 1.00 84.25 556 ALA A C 1
ATOM 4539 O O . ALA A 1 556 ? -31.069 19.491 31.733 1.00 84.25 556 ALA A O 1
ATOM 4540 N N . PRO A 1 557 ? -31.106 17.688 30.397 1.00 82.75 557 PRO A N 1
ATOM 4541 C CA . PRO A 1 557 ? -32.558 17.516 30.485 1.00 82.75 557 PRO A CA 1
ATOM 4542 C C . PRO A 1 557 ? -33.037 17.330 31.936 1.00 82.75 557 PRO A C 1
ATOM 4544 O O . PRO A 1 557 ? -32.522 16.481 32.660 1.00 82.75 557 PRO A O 1
ATOM 4547 N N . LYS A 1 558 ? -34.042 18.111 32.364 1.00 84.19 558 LYS A N 1
ATOM 4548 C CA . LYS A 1 558 ? -34.599 18.068 33.731 1.00 84.19 558 LYS A CA 1
ATOM 4549 C C . LYS A 1 558 ? -35.911 17.260 33.792 1.00 84.19 558 LYS A C 1
ATOM 4551 O O . LYS A 1 558 ? -36.714 17.371 32.863 1.00 84.19 558 LYS A O 1
ATOM 4556 N N . PRO A 1 559 ? -36.198 16.532 34.893 1.00 83.94 559 PRO A N 1
ATOM 4557 C CA . PRO A 1 559 ? -35.363 16.352 36.088 1.00 83.94 559 PRO A CA 1
ATOM 4558 C C . PRO A 1 559 ? -34.175 15.408 35.836 1.00 83.94 559 PRO A C 1
ATOM 4560 O O . PRO A 1 559 ? -34.320 14.428 35.114 1.00 83.94 559 PRO A O 1
ATOM 4563 N N . LEU A 1 560 ? -33.019 15.700 36.451 1.00 83.44 560 LEU A N 1
ATOM 4564 C CA . LEU A 1 560 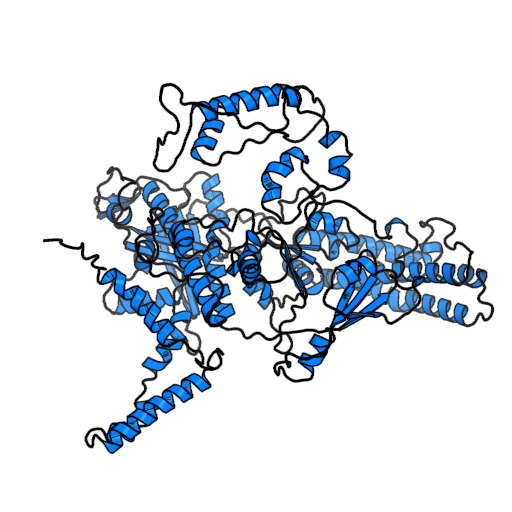? -31.800 14.893 36.291 1.00 83.44 560 LEU A CA 1
ATOM 4565 C C . LEU A 1 560 ? -32.004 13.462 36.812 1.00 83.44 560 LEU A C 1
ATOM 4567 O O . LEU A 1 560 ? -31.620 12.503 36.154 1.00 83.44 560 LEU A O 1
ATOM 4571 N N . PHE A 1 561 ? -32.647 13.326 37.974 1.00 88.00 561 PHE A N 1
ATOM 4572 C CA . PHE A 1 561 ? -32.984 12.042 38.581 1.00 88.00 561 PHE A CA 1
ATOM 4573 C C . PHE A 1 561 ? -34.454 11.683 38.302 1.00 88.00 561 PHE A C 1
ATOM 4575 O O . PHE A 1 561 ? -35.340 12.484 38.619 1.00 88.00 561 PHE A O 1
ATOM 4582 N N . PRO A 1 562 ? -34.742 10.512 37.704 1.00 81.06 562 PRO A N 1
ATOM 4583 C CA . PRO A 1 562 ? -36.105 10.095 37.376 1.00 81.06 562 PRO A CA 1
ATOM 4584 C C . PRO A 1 562 ? -36.944 9.690 38.598 1.00 81.06 562 PRO A C 1
ATOM 4586 O O . PRO A 1 562 ? -38.173 9.677 38.491 1.00 81.06 562 PRO A O 1
ATOM 4589 N N . GLY A 1 563 ? -36.326 9.361 39.739 1.00 83.00 563 GLY A N 1
ATOM 4590 C CA . GLY A 1 563 ? -37.018 9.136 41.010 1.0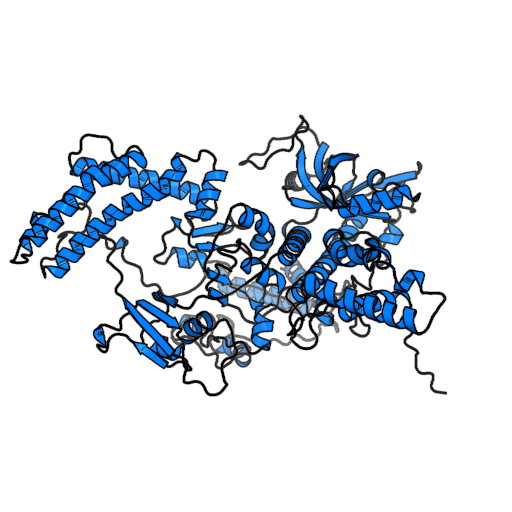0 83.00 563 GLY A CA 1
ATOM 4591 C C . GLY A 1 563 ? -37.834 7.841 41.077 1.00 83.00 563 GLY A C 1
ATOM 4592 O O . GLY A 1 563 ? -38.773 7.742 41.867 1.00 83.00 563 GLY A O 1
ATOM 4593 N N . LYS A 1 564 ? -37.523 6.858 40.220 1.00 83.25 564 LYS A N 1
ATOM 4594 C CA . LYS A 1 564 ? -38.277 5.595 40.098 1.00 83.25 564 LYS A CA 1
ATOM 4595 C C . LYS A 1 564 ? -37.752 4.495 41.018 1.00 83.25 564 LYS A C 1
ATOM 4597 O O . LYS A 1 564 ? -38.543 3.819 41.672 1.00 83.25 564 LYS A O 1
ATOM 4602 N N . SER A 1 565 ? -36.436 4.298 41.055 1.00 85.44 565 SER A N 1
ATOM 4603 C CA . SER A 1 565 ? -35.770 3.338 41.937 1.00 85.44 565 SER A CA 1
ATOM 4604 C C . SER A 1 565 ? -34.397 3.852 42.354 1.00 85.44 565 SER A C 1
ATOM 4606 O O . SER A 1 565 ? -33.774 4.643 41.645 1.00 85.44 565 SER A O 1
ATOM 4608 N N . TYR A 1 566 ? -33.912 3.375 43.502 1.00 85.12 566 TYR A N 1
ATOM 4609 C CA . TYR A 1 566 ? -32.572 3.702 43.986 1.00 85.12 566 TYR A CA 1
ATOM 4610 C C . TYR A 1 566 ? -31.496 3.258 42.989 1.00 85.12 566 TYR A C 1
ATOM 4612 O O . TYR A 1 566 ? -30.550 3.994 42.730 1.00 85.12 566 TYR A O 1
ATOM 4620 N N . GLU A 1 567 ? -31.644 2.067 42.404 1.00 84.75 567 GLU A N 1
ATOM 4621 C CA . GLU A 1 567 ? -30.692 1.527 41.435 1.00 84.75 567 GLU A CA 1
ATOM 4622 C C . GLU A 1 567 ? -30.630 2.364 40.148 1.00 84.75 567 GLU A C 1
ATOM 4624 O O . GLU A 1 567 ? -29.542 2.571 39.614 1.00 84.75 567 GLU A O 1
ATOM 4629 N N . GLU A 1 568 ? -31.769 2.867 39.660 1.00 83.50 568 GLU A N 1
ATOM 4630 C CA . GLU A 1 568 ? -31.822 3.693 38.447 1.00 83.50 568 GLU A CA 1
ATOM 4631 C C . GLU A 1 568 ? -31.208 5.077 38.691 1.00 83.50 568 GLU A C 1
ATOM 4633 O O . GLU A 1 568 ? -30.372 5.518 37.900 1.00 83.50 568 GLU A O 1
ATOM 4638 N N . ASP A 1 569 ? -31.538 5.723 39.811 1.00 87.06 569 ASP A N 1
ATOM 4639 C CA . ASP A 1 569 ? -30.992 7.035 40.176 1.00 87.06 569 ASP A CA 1
ATOM 4640 C C . ASP A 1 569 ? -29.495 6.958 40.532 1.00 87.06 569 ASP A C 1
ATOM 4642 O O . ASP A 1 569 ? -28.729 7.868 40.208 1.00 87.06 569 ASP A O 1
ATOM 4646 N N . MET A 1 570 ? -29.044 5.849 41.129 1.00 88.56 570 MET A N 1
ATOM 4647 C CA . MET A 1 570 ? -27.623 5.600 41.384 1.00 88.56 570 MET A CA 1
ATOM 4648 C C . MET A 1 570 ? -26.851 5.393 40.077 1.00 88.56 570 MET A C 1
ATOM 4650 O O . MET A 1 570 ? -25.760 5.937 39.921 1.00 88.56 570 MET A O 1
ATOM 4654 N N . GLU A 1 571 ? -27.413 4.662 39.110 1.00 87.81 571 GLU A N 1
ATOM 4655 C CA . GLU A 1 571 ? -26.814 4.522 37.778 1.00 87.81 571 GLU A CA 1
ATOM 4656 C C . GLU A 1 571 ? -26.758 5.871 37.041 1.00 87.81 571 GLU A C 1
ATOM 4658 O O . GLU A 1 571 ? -25.772 6.155 36.362 1.00 87.81 571 GLU A O 1
ATOM 4663 N N . VAL A 1 572 ? -27.763 6.741 37.212 1.00 86.88 572 VAL A N 1
ATOM 4664 C CA . VAL A 1 572 ? -27.715 8.121 36.699 1.00 86.88 572 VAL A CA 1
ATOM 4665 C C . VAL A 1 572 ? -26.583 8.908 37.362 1.00 86.88 572 VAL A C 1
ATOM 4667 O O . VAL A 1 572 ? -25.757 9.474 36.645 1.00 86.88 572 VAL A O 1
ATOM 4670 N N . ALA A 1 573 ? -26.469 8.891 38.695 1.00 88.94 573 ALA A N 1
ATOM 4671 C CA . ALA A 1 573 ? -25.387 9.577 39.411 1.00 88.94 573 ALA A CA 1
ATOM 4672 C C . ALA A 1 573 ? -24.001 9.080 38.966 1.00 88.94 573 ALA A C 1
ATOM 4674 O O . ALA A 1 573 ? -23.099 9.881 38.712 1.00 88.94 573 ALA A O 1
ATOM 4675 N N . GLN A 1 574 ? -23.842 7.761 38.815 1.00 89.75 574 GLN A N 1
ATOM 4676 C CA . GLN A 1 574 ? -22.617 7.154 38.301 1.00 89.75 574 GLN A CA 1
ATOM 4677 C C . GLN A 1 574 ? -22.346 7.549 36.851 1.00 89.75 574 GLN A C 1
ATOM 4679 O O . GLN A 1 574 ? -21.199 7.813 36.514 1.00 89.75 574 GLN A O 1
ATOM 4684 N N . SER A 1 575 ? -23.370 7.633 35.998 1.00 85.50 575 SER A N 1
ATOM 4685 C CA . SER A 1 575 ? -23.211 8.096 34.617 1.00 85.50 575 SER A CA 1
ATOM 4686 C C . SER A 1 575 ? -22.738 9.553 34.563 1.00 85.50 575 SER A C 1
ATOM 4688 O O . SER A 1 575 ? -21.827 9.871 33.803 1.00 85.50 575 SER A O 1
ATOM 4690 N N . CYS A 1 576 ? -23.277 10.426 35.421 1.00 90.06 576 CYS A N 1
ATOM 4691 C CA . CYS A 1 576 ? -22.833 11.811 35.557 1.00 90.06 576 CYS A CA 1
ATOM 4692 C C . CYS A 1 576 ? -21.373 11.896 36.008 1.00 90.06 576 CYS A C 1
ATOM 4694 O O . CYS A 1 576 ? -20.608 12.688 35.459 1.00 90.06 576 CYS A O 1
ATOM 4696 N N . TYR A 1 577 ? -20.965 11.061 36.969 1.00 92.19 577 TYR A N 1
ATOM 4697 C CA . TYR A 1 577 ? -19.561 10.988 37.363 1.00 92.19 577 TYR A CA 1
ATOM 4698 C C . TYR A 1 577 ? -18.681 10.465 36.227 1.00 92.19 577 TYR A C 1
ATOM 4700 O O . TYR A 1 577 ? -17.679 11.100 35.938 1.00 92.19 577 TYR A O 1
ATOM 4708 N N . ARG A 1 578 ? -19.083 9.400 35.517 1.00 88.94 578 ARG A N 1
ATOM 4709 C CA . ARG A 1 578 ? -18.362 8.888 34.335 1.00 88.94 578 ARG A CA 1
ATOM 4710 C C . ARG A 1 578 ? -18.175 9.970 33.273 1.00 88.94 578 ARG A C 1
ATOM 4712 O O . ARG A 1 578 ? -17.109 10.046 32.689 1.00 88.94 578 ARG A O 1
ATOM 4719 N N . TYR A 1 579 ? -19.172 10.827 33.050 1.00 89.38 579 TYR A N 1
ATOM 4720 C CA . TYR A 1 579 ? -19.047 11.958 32.126 1.00 89.38 579 TYR A CA 1
ATOM 4721 C C . TYR A 1 579 ? -17.998 12.985 32.582 1.00 89.38 579 TYR A C 1
ATOM 4723 O O . TYR A 1 579 ? -17.214 13.466 31.768 1.00 89.38 579 TYR A O 1
ATOM 4731 N N . ILE A 1 580 ? -17.978 13.325 33.876 1.00 92.25 580 ILE A N 1
ATOM 4732 C CA . ILE A 1 580 ? -16.979 14.245 34.439 1.00 92.25 580 ILE A CA 1
ATOM 4733 C C . ILE A 1 580 ? -15.584 13.611 34.404 1.00 92.25 580 ILE A C 1
ATOM 4735 O O . ILE A 1 580 ? -14.639 14.263 33.976 1.00 92.25 580 ILE A O 1
ATOM 4739 N N . ASP A 1 581 ? -15.463 12.356 34.831 1.00 91.38 581 ASP A N 1
ATOM 4740 C CA . ASP A 1 581 ? -14.217 11.584 34.835 1.00 91.38 581 ASP A CA 1
ATOM 4741 C C . ASP A 1 581 ? -13.650 11.490 33.412 1.00 91.38 581 ASP A C 1
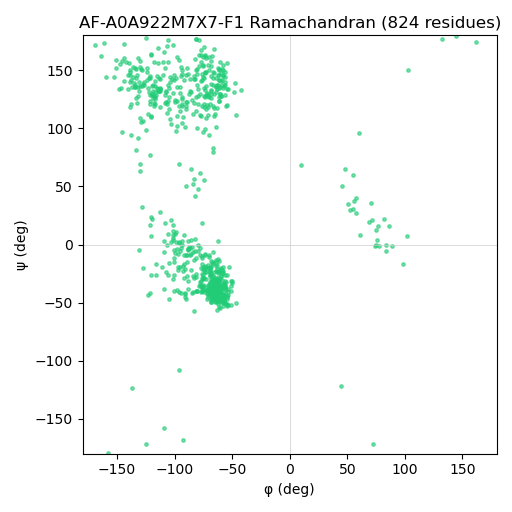ATOM 4743 O O . ASP A 1 581 ? -12.481 11.796 33.195 1.00 91.38 581 ASP A O 1
ATOM 4747 N N . HIS A 1 582 ? -14.514 11.238 32.422 1.00 89.00 582 HIS A N 1
ATOM 4748 C CA . HIS A 1 582 ? -14.134 11.198 31.014 1.00 89.00 582 HIS A CA 1
ATOM 4749 C C . HIS A 1 582 ? -13.506 12.513 30.533 1.00 89.00 582 HIS A C 1
ATOM 4751 O O . HIS A 1 582 ? -12.456 12.467 29.908 1.00 89.00 582 HIS A O 1
ATOM 4757 N N . ILE A 1 583 ? -14.059 13.685 30.890 1.00 91.19 583 ILE A N 1
ATOM 4758 C CA . ILE A 1 583 ? -13.457 14.993 30.545 1.00 91.19 583 ILE A CA 1
ATOM 4759 C C . ILE A 1 583 ? -11.993 15.074 31.009 1.00 91.19 583 ILE A C 1
ATOM 4761 O O . ILE A 1 583 ? -11.143 15.599 30.287 1.00 91.19 583 ILE A O 1
ATOM 4765 N N . PHE A 1 584 ? -11.689 14.569 32.208 1.00 93.00 584 PHE A N 1
ATOM 4766 C CA . PHE A 1 584 ? -10.330 14.586 32.750 1.00 93.00 584 PHE A CA 1
ATOM 4767 C C . PHE A 1 584 ? -9.434 13.499 32.151 1.00 93.00 584 PHE A C 1
ATOM 4769 O O . PHE A 1 584 ? -8.249 13.760 31.948 1.00 93.00 584 PHE A O 1
ATOM 4776 N N . GLU A 1 585 ? -9.978 12.323 31.832 1.00 89.19 585 GLU A N 1
ATOM 4777 C CA . GLU A 1 585 ? -9.267 11.296 31.060 1.00 89.19 585 GLU A CA 1
ATOM 4778 C C . GLU A 1 585 ? -8.836 11.843 29.690 1.00 89.19 585 GLU A C 1
ATOM 4780 O O . GLU A 1 585 ? -7.662 11.729 29.335 1.00 89.19 585 GLU A O 1
ATOM 4785 N N . GLU A 1 586 ? -9.740 12.519 28.965 1.00 88.12 586 GLU A N 1
ATOM 4786 C CA . GLU A 1 586 ? -9.418 13.140 27.673 1.00 88.12 586 GLU A CA 1
ATOM 4787 C C . GLU A 1 586 ? -8.327 14.219 27.812 1.00 88.12 586 GLU A C 1
ATOM 4789 O O . GLU A 1 586 ? -7.400 14.298 27.003 1.00 88.12 586 GLU A O 1
ATOM 4794 N N . LEU A 1 587 ? -8.402 15.061 28.849 1.00 91.06 587 LEU A N 1
ATOM 4795 C CA . LEU A 1 587 ? -7.403 16.108 29.082 1.00 91.06 587 LEU A CA 1
ATOM 4796 C C . LEU A 1 587 ? -6.022 15.550 29.449 1.00 91.06 587 LEU A C 1
ATOM 4798 O O . LEU A 1 587 ? -5.016 16.152 29.057 1.00 91.06 587 LEU A O 1
ATOM 4802 N N . GLU A 1 588 ? -5.951 14.424 30.164 1.00 88.69 588 GLU A N 1
ATOM 4803 C CA . GLU A 1 588 ? -4.678 13.760 30.466 1.00 88.69 588 GLU A CA 1
ATOM 4804 C C . GLU A 1 588 ? -4.035 13.191 29.194 1.00 88.69 588 GLU A C 1
ATOM 4806 O O . GLU A 1 588 ? -2.831 13.351 28.990 1.00 88.69 588 GLU A O 1
ATOM 4811 N N . GLU A 1 589 ? -4.831 12.609 28.293 1.00 85.62 589 GLU A N 1
ATOM 4812 C CA . GLU A 1 589 ? 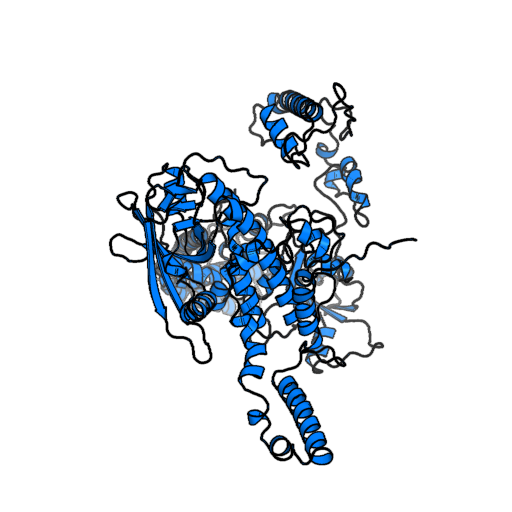-4.370 12.162 26.969 1.00 85.62 589 GLU A CA 1
ATOM 4813 C C . GLU A 1 589 ? -3.852 13.352 26.130 1.00 85.62 589 GLU A C 1
ATOM 4815 O O . GLU A 1 589 ? -2.798 13.282 25.487 1.00 85.62 589 GLU A O 1
ATOM 4820 N N . PHE A 1 590 ? -4.509 14.514 26.219 1.00 89.38 590 PHE A N 1
ATOM 4821 C CA . PHE A 1 590 ? -4.088 15.732 25.514 1.00 89.38 590 PHE A CA 1
ATOM 4822 C C . PHE A 1 590 ? -2.889 16.452 26.142 1.00 89.38 590 PHE A C 1
ATOM 4824 O O . PHE A 1 590 ? -2.300 17.330 25.498 1.00 89.38 590 PHE A O 1
ATOM 4831 N N . ARG A 1 591 ? -2.452 16.068 27.348 1.00 89.06 591 ARG A N 1
ATOM 4832 C CA . ARG A 1 591 ? -1.298 16.674 28.036 1.00 89.06 591 ARG A CA 1
ATOM 4833 C C . ARG A 1 591 ? -0.020 16.611 27.199 1.00 89.06 591 ARG A C 1
ATOM 4835 O O . ARG A 1 591 ? 0.775 17.551 27.197 1.00 89.06 591 ARG A O 1
ATOM 4842 N N . ALA A 1 592 ? 0.170 15.542 26.426 1.00 86.62 592 ALA A N 1
ATOM 4843 C CA . ALA A 1 592 ? 1.331 15.408 25.546 1.00 86.62 592 ALA A CA 1
ATOM 4844 C C . ALA A 1 592 ? 1.413 16.523 24.485 1.00 86.62 592 ALA A C 1
ATOM 4846 O O . ALA A 1 592 ? 2.511 16.926 24.100 1.00 86.62 592 ALA A O 1
ATOM 4847 N N . PHE A 1 593 ? 0.280 17.079 24.050 1.00 85.94 593 PHE A N 1
ATOM 4848 C CA . PHE A 1 593 ? 0.238 18.150 23.050 1.00 85.94 593 PHE A CA 1
ATOM 4849 C C . PHE A 1 593 ? 0.680 19.511 23.614 1.00 85.94 593 PHE A C 1
ATOM 4851 O O . PHE A 1 593 ? 1.107 20.375 22.840 1.00 85.94 593 PHE A O 1
ATOM 4858 N N . GLU A 1 594 ? 0.637 19.693 24.940 1.00 85.69 594 GLU A N 1
ATOM 4859 C CA . GLU A 1 594 ? 1.240 20.849 25.623 1.00 85.69 594 GLU A CA 1
ATOM 4860 C C . GLU A 1 594 ? 2.771 20.750 25.648 1.00 85.69 594 GLU A C 1
ATOM 4862 O O . GLU A 1 594 ? 3.468 21.746 25.453 1.00 85.69 594 GLU A O 1
ATOM 4867 N N . LEU A 1 595 ? 3.292 19.538 25.860 1.00 86.44 595 LEU A N 1
AT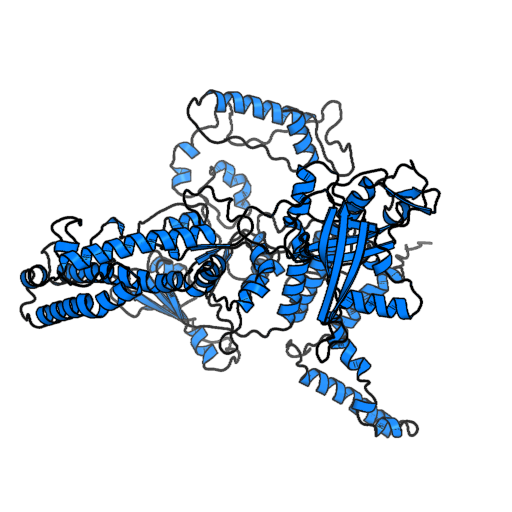OM 4868 C CA . LEU A 1 595 ? 4.728 19.269 25.977 1.00 86.44 595 LEU A CA 1
ATOM 4869 C C . LEU A 1 595 ? 5.431 19.290 24.613 1.00 86.44 595 LEU A C 1
ATOM 4871 O O . LEU A 1 595 ? 6.545 19.805 24.480 1.00 86.44 595 LEU A O 1
ATOM 4875 N N . LEU A 1 596 ? 4.782 18.732 23.591 1.00 87.38 596 LEU A N 1
ATOM 4876 C CA . LEU A 1 596 ? 5.319 18.635 22.238 1.00 87.38 596 LEU A CA 1
ATOM 4877 C C . LEU A 1 596 ? 5.071 19.939 21.478 1.00 87.38 596 LEU A C 1
ATOM 4879 O O . LEU A 1 596 ? 3.929 20.361 21.300 1.00 87.38 596 LEU A O 1
ATOM 4883 N N . ARG A 1 597 ? 6.148 20.578 21.003 1.00 80.12 597 ARG A N 1
ATOM 4884 C CA . ARG A 1 597 ? 6.071 21.867 20.293 1.00 80.12 597 ARG A CA 1
ATOM 4885 C C . ARG A 1 597 ? 5.858 21.720 18.790 1.00 80.12 597 ARG A C 1
ATOM 4887 O O . ARG A 1 597 ? 5.139 22.525 18.205 1.00 80.12 597 ARG A O 1
ATOM 4894 N N . SER A 1 598 ? 6.491 20.729 18.161 1.00 82.25 598 SER A N 1
ATOM 4895 C CA . SER A 1 598 ? 6.426 20.557 16.709 1.00 82.25 598 SER A CA 1
ATOM 4896 C C . SER A 1 598 ? 5.160 19.796 16.294 1.00 82.25 598 SER A C 1
ATOM 4898 O O . SER A 1 598 ? 4.703 18.886 16.991 1.00 82.25 598 SER A O 1
ATOM 4900 N N . GLY A 1 599 ? 4.590 20.149 15.137 1.00 76.62 599 GLY A N 1
ATOM 4901 C CA . GLY A 1 599 ? 3.467 19.404 14.558 1.00 76.62 599 GLY A CA 1
ATOM 4902 C C . GLY A 1 599 ? 3.839 17.955 14.222 1.00 76.62 599 GLY A C 1
ATOM 4903 O O . GLY A 1 599 ? 3.018 17.056 14.389 1.00 76.62 599 GLY A O 1
ATOM 4904 N N . LEU A 1 600 ? 5.100 17.719 13.838 1.00 77.56 600 LEU A N 1
ATOM 4905 C CA . LEU A 1 600 ? 5.627 16.387 13.556 1.00 77.56 600 LEU A CA 1
ATOM 4906 C C . LEU A 1 600 ? 5.581 15.501 14.806 1.00 77.56 600 LEU A C 1
ATOM 4908 O O . LEU A 1 600 ? 5.021 14.409 14.756 1.00 77.56 600 LEU A O 1
ATOM 4912 N N . ASP A 1 601 ? 6.100 15.974 15.938 1.00 82.88 601 ASP A N 1
ATOM 4913 C CA . ASP A 1 601 ? 6.138 15.173 17.164 1.00 82.88 601 ASP A CA 1
ATOM 4914 C C . ASP A 1 601 ? 4.731 14.927 17.715 1.00 82.88 601 ASP A C 1
ATOM 4916 O O . ASP A 1 601 ? 4.424 13.814 18.142 1.00 82.88 601 ASP A O 1
ATOM 4920 N N . ARG A 1 602 ? 3.841 15.927 17.624 1.00 84.69 602 ARG A N 1
ATOM 4921 C CA . ARG A 1 602 ? 2.415 15.765 17.956 1.00 84.69 602 ARG A CA 1
ATOM 4922 C C . ARG A 1 602 ? 1.755 14.687 17.098 1.00 84.69 602 ARG A C 1
ATOM 4924 O O . ARG A 1 602 ? 1.039 13.842 17.626 1.00 84.69 602 ARG A O 1
ATOM 4931 N N . SER A 1 603 ? 2.039 14.669 15.794 1.00 81.31 603 SER A N 1
ATOM 4932 C CA . SER A 1 603 ? 1.510 13.641 14.892 1.00 81.31 603 SER A CA 1
ATOM 4933 C C . SER A 1 603 ? 2.054 12.242 15.204 1.00 81.31 603 SER A C 1
ATOM 4935 O O . SER A 1 603 ? 1.306 11.268 15.146 1.00 81.31 603 SER A O 1
ATOM 4937 N N . LYS A 1 604 ? 3.330 12.137 15.604 1.00 82.00 604 LYS A N 1
ATOM 4938 C CA . LYS A 1 604 ? 3.944 10.873 16.035 1.00 82.00 604 LYS A CA 1
ATOM 4939 C C . LYS A 1 604 ? 3.311 10.352 17.320 1.00 82.00 604 LYS A C 1
ATOM 4941 O O . LYS A 1 604 ? 3.008 9.166 17.406 1.00 82.00 604 LYS A O 1
ATOM 4946 N N . TYR A 1 605 ? 3.078 11.228 18.299 1.00 85.25 605 TYR A N 1
ATOM 4947 C CA . TYR A 1 605 ? 2.374 10.857 19.527 1.00 85.25 605 TYR A CA 1
ATOM 4948 C C . TYR A 1 605 ? 0.973 10.327 19.218 1.00 85.25 605 TYR A C 1
ATOM 4950 O O . TYR A 1 605 ? 0.603 9.254 19.694 1.00 85.25 605 TYR A O 1
ATOM 4958 N N . LEU A 1 606 ? 0.241 11.030 18.349 1.00 83.62 606 LEU A N 1
ATOM 4959 C CA . LEU A 1 606 ? -1.097 10.624 17.941 1.00 83.62 606 LEU A CA 1
ATOM 4960 C C . LEU A 1 606 ? -1.091 9.233 17.289 1.00 83.62 606 LEU A C 1
ATOM 4962 O O . LEU A 1 606 ? -1.887 8.378 17.660 1.00 83.62 606 LEU A O 1
ATOM 4966 N N . LEU A 1 607 ? -0.144 8.978 16.384 1.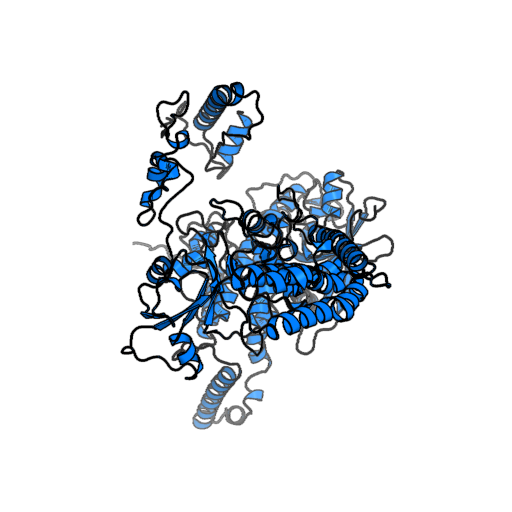00 82.31 607 LEU A N 1
ATOM 4967 C CA . LEU A 1 607 ? -0.001 7.697 15.689 1.00 82.31 607 LEU A CA 1
ATOM 4968 C C . LEU A 1 607 ? 0.381 6.528 16.613 1.00 82.31 607 LEU A C 1
ATOM 4970 O O . LEU A 1 607 ? -0.091 5.411 16.417 1.00 82.31 607 LEU A O 1
ATOM 4974 N N . VAL A 1 608 ? 1.268 6.756 17.585 1.00 82.75 608 VAL A N 1
ATOM 4975 C CA . VAL A 1 608 ? 1.839 5.681 18.418 1.00 82.75 608 VAL A CA 1
ATOM 4976 C C . VAL A 1 608 ? 1.003 5.401 19.670 1.00 82.75 608 VAL A C 1
ATOM 4978 O O . VAL A 1 608 ? 1.059 4.289 20.204 1.00 82.75 608 VAL A O 1
ATOM 4981 N N . LYS A 1 609 ? 0.270 6.398 20.182 1.00 80.81 609 LYS A N 1
ATOM 4982 C CA . LYS A 1 609 ? -0.412 6.311 21.483 1.00 80.81 609 LYS A CA 1
ATOM 4983 C C . LYS A 1 609 ? -1.912 6.559 21.438 1.00 80.81 609 LYS A C 1
ATOM 4985 O O . LYS A 1 609 ? -2.628 5.819 22.103 1.00 80.81 609 LYS A O 1
ATOM 4990 N N . GLU A 1 610 ? -2.365 7.560 20.693 1.00 81.62 610 GLU A N 1
ATOM 4991 C CA . GLU A 1 610 ? -3.743 8.060 20.811 1.00 81.62 610 GLU A CA 1
ATOM 4992 C C . GLU A 1 610 ? -4.727 7.369 19.856 1.00 81.62 610 GLU A C 1
ATOM 4994 O O . GLU A 1 610 ? -5.853 7.021 20.226 1.00 81.62 610 GLU A O 1
ATOM 4999 N N . ALA A 1 611 ? -4.309 7.157 18.606 1.00 83.50 611 ALA A N 1
ATOM 5000 C CA . ALA A 1 611 ? -5.152 6.555 17.588 1.00 83.50 611 ALA A CA 1
ATOM 5001 C C . ALA A 1 611 ? -5.382 5.063 17.876 1.00 83.50 611 ALA A C 1
ATOM 5003 O O . ALA A 1 611 ? -4.437 4.288 18.029 1.00 83.50 611 ALA A O 1
ATOM 5004 N N . LYS A 1 612 ? -6.655 4.647 17.904 1.00 85.38 612 LYS A N 1
ATOM 5005 C CA . LYS A 1 612 ? -7.059 3.237 18.069 1.00 85.38 612 LYS A CA 1
ATOM 5006 C C . LYS A 1 612 ? -7.439 2.586 16.742 1.00 85.38 612 LYS A C 1
ATOM 5008 O O . LYS A 1 612 ? -7.330 1.369 16.612 1.00 85.38 612 LYS A O 1
ATOM 5013 N N . ILE A 1 613 ? -7.878 3.382 15.767 1.00 86.00 613 ILE A N 1
ATOM 5014 C CA . ILE A 1 613 ? -8.203 2.944 14.409 1.00 86.00 613 ILE A CA 1
ATOM 5015 C C . ILE A 1 613 ? -7.364 3.768 13.444 1.00 86.00 613 ILE A C 1
ATOM 5017 O O . ILE A 1 613 ? -7.551 4.975 13.290 1.00 86.00 613 ILE A O 1
ATOM 5021 N N . ILE A 1 614 ? -6.430 3.088 12.790 1.00 84.44 614 ILE A N 1
ATOM 5022 C CA . ILE A 1 614 ? -5.497 3.700 11.853 1.00 84.44 614 ILE A CA 1
ATOM 5023 C C . ILE A 1 614 ? -5.742 3.074 10.491 1.00 84.44 614 ILE A C 1
ATOM 5025 O O . ILE A 1 614 ? -5.606 1.863 10.325 1.00 84.44 614 ILE A O 1
ATOM 5029 N N . ALA A 1 615 ? -6.115 3.905 9.526 1.00 82.75 615 ALA A N 1
ATOM 5030 C CA . ALA A 1 615 ? -6.370 3.491 8.158 1.00 82.75 615 ALA A CA 1
ATOM 5031 C C . ALA A 1 615 ? -5.247 3.969 7.237 1.00 82.75 615 ALA A C 1
ATOM 5033 O O . ALA A 1 615 ? -4.855 5.137 7.255 1.00 82.75 615 ALA A O 1
ATOM 5034 N N . MET A 1 616 ? -4.750 3.066 6.399 1.00 79.06 616 MET A N 1
ATOM 5035 C CA . MET A 1 616 ? -3.767 3.362 5.361 1.00 79.06 616 MET A CA 1
ATOM 5036 C C . MET A 1 616 ? -3.942 2.397 4.190 1.00 79.06 616 MET A C 1
ATOM 5038 O O . MET A 1 616 ? -4.507 1.317 4.352 1.00 79.06 616 MET A O 1
ATOM 5042 N N . THR A 1 617 ? -3.452 2.769 3.010 1.00 79.44 617 THR A N 1
ATOM 5043 C CA . THR A 1 617 ? -3.396 1.845 1.870 1.00 79.44 617 THR A CA 1
ATOM 5044 C C . THR A 1 617 ? -2.256 0.839 2.056 1.00 79.44 617 THR A C 1
ATOM 5046 O O . THR A 1 617 ? -1.252 1.154 2.696 1.00 79.44 617 THR A O 1
ATOM 5049 N N . CYS A 1 618 ? -2.358 -0.352 1.454 1.00 75.88 618 CYS A N 1
ATOM 5050 C CA . CYS A 1 618 ? -1.276 -1.349 1.506 1.00 75.88 618 CYS A CA 1
ATOM 5051 C C . CYS A 1 618 ? 0.027 -0.826 0.878 1.00 75.88 618 CYS A C 1
ATOM 5053 O O . CYS A 1 618 ? 1.112 -1.059 1.404 1.00 75.88 618 CYS A O 1
ATOM 5055 N N . THR A 1 619 ? -0.086 -0.007 -0.171 1.00 73.06 619 THR A N 1
ATOM 5056 C CA . THR A 1 619 ? 1.048 0.714 -0.765 1.00 73.06 619 THR A CA 1
ATOM 5057 C C . THR A 1 619 ? 1.723 1.652 0.235 1.00 73.06 619 THR A C 1
ATOM 5059 O O . THR A 1 619 ? 2.946 1.671 0.347 1.00 73.06 619 THR A O 1
ATOM 5062 N N . HIS A 1 620 ? 0.946 2.409 1.017 1.00 76.75 620 HIS A N 1
ATOM 5063 C CA . HIS A 1 620 ? 1.500 3.302 2.032 1.00 76.75 620 HIS A CA 1
ATOM 5064 C C . HIS A 1 620 ? 2.123 2.526 3.196 1.00 76.75 620 HIS A C 1
ATOM 5066 O O . HIS A 1 620 ? 3.193 2.905 3.670 1.00 76.75 620 HIS A O 1
ATOM 5072 N N . ALA A 1 621 ? 1.502 1.416 3.606 1.00 78.88 621 ALA A N 1
ATOM 5073 C CA . ALA A 1 621 ? 2.056 0.503 4.600 1.00 78.88 621 ALA A CA 1
ATOM 5074 C C . ALA A 1 621 ? 3.437 -0.023 4.178 1.00 78.88 621 ALA A C 1
ATOM 5076 O O . ALA A 1 621 ? 4.360 -0.020 4.990 1.00 78.88 621 ALA A O 1
ATOM 5077 N N . ALA A 1 622 ? 3.607 -0.402 2.906 1.00 75.56 622 ALA A N 1
ATOM 5078 C CA . ALA A 1 622 ? 4.894 -0.842 2.376 1.00 75.56 622 ALA A CA 1
ATOM 5079 C C . ALA A 1 622 ? 5.946 0.272 2.345 1.00 75.56 622 ALA A C 1
ATOM 5081 O O . ALA A 1 622 ? 7.080 0.053 2.761 1.00 75.56 622 ALA A O 1
ATOM 5082 N N . LEU A 1 623 ? 5.566 1.483 1.931 1.00 76.19 623 LEU A N 1
ATOM 5083 C CA . LEU A 1 623 ? 6.472 2.636 1.903 1.00 76.19 623 LEU A CA 1
ATOM 5084 C C . LEU A 1 623 ? 6.947 3.067 3.296 1.00 76.19 623 LEU A C 1
ATOM 5086 O O . LEU A 1 623 ? 8.087 3.492 3.462 1.00 76.19 623 LEU A O 1
ATOM 5090 N N . LYS A 1 624 ? 6.055 3.024 4.290 1.00 79.00 624 LYS A N 1
ATOM 5091 C CA . LYS A 1 624 ? 6.299 3.582 5.627 1.00 79.00 624 LYS A CA 1
ATOM 5092 C C . LYS A 1 624 ? 6.657 2.545 6.677 1.00 79.00 624 LYS A C 1
ATOM 5094 O O . LYS A 1 624 ? 6.841 2.918 7.832 1.00 79.00 624 LYS A O 1
ATOM 5099 N N . ARG A 1 625 ? 6.800 1.270 6.310 1.00 83.19 625 ARG A N 1
ATOM 5100 C CA . ARG A 1 625 ? 7.088 0.202 7.271 1.00 83.19 625 ARG A CA 1
ATOM 5101 C C . ARG A 1 625 ? 8.311 0.505 8.134 1.00 83.19 625 ARG A C 1
ATOM 5103 O O . ARG A 1 625 ? 8.197 0.418 9.352 1.00 83.19 625 ARG A O 1
ATOM 5110 N N . SER A 1 626 ? 9.451 0.851 7.535 1.00 81.06 626 SER A N 1
ATOM 5111 C CA . SER A 1 626 ? 10.690 1.106 8.286 1.00 81.06 626 SER A CA 1
ATOM 5112 C C . SER A 1 626 ? 10.508 2.240 9.300 1.00 81.06 626 SER A C 1
ATOM 5114 O O . SER A 1 626 ? 10.867 2.091 10.466 1.00 81.06 626 SER A O 1
ATOM 5116 N N . GLU A 1 627 ? 9.848 3.329 8.895 1.00 83.06 627 GLU A N 1
ATOM 5117 C CA . GLU A 1 627 ? 9.498 4.453 9.768 1.00 83.06 627 GLU A CA 1
ATOM 5118 C C . GLU A 1 627 ? 8.553 4.016 10.901 1.00 83.06 627 GLU A C 1
ATOM 5120 O O . GLU A 1 627 ? 8.819 4.298 12.068 1.00 83.06 627 GLU A O 1
ATOM 5125 N N . LEU A 1 628 ? 7.479 3.283 10.589 1.00 85.00 628 LEU A N 1
ATOM 5126 C CA . LEU A 1 628 ? 6.507 2.776 11.568 1.00 85.00 628 LEU A CA 1
ATOM 5127 C C . LEU A 1 628 ? 7.171 1.862 12.609 1.00 85.00 628 LEU A C 1
ATOM 5129 O O . LEU A 1 628 ? 6.957 2.028 13.813 1.00 85.00 628 LEU A O 1
ATOM 5133 N N . VAL A 1 629 ? 8.027 0.944 12.161 1.00 83.38 629 VAL A N 1
ATOM 5134 C CA . VAL A 1 629 ? 8.766 0.017 13.026 1.00 83.38 629 VAL A CA 1
ATOM 5135 C C . VAL A 1 629 ? 9.745 0.775 13.930 1.00 83.38 629 VAL A C 1
ATOM 5137 O O . VAL A 1 629 ? 9.781 0.518 15.136 1.00 83.38 629 VAL A O 1
ATOM 5140 N N . GLN A 1 630 ? 10.489 1.747 13.389 1.00 83.50 630 GLN A N 1
ATOM 5141 C CA . GLN A 1 630 ? 11.413 2.594 14.161 1.00 83.50 630 GLN A CA 1
ATOM 5142 C C . GLN A 1 630 ? 10.687 3.484 15.176 1.00 83.50 630 GLN A C 1
ATOM 5144 O O . GLN A 1 630 ? 11.181 3.687 16.285 1.00 83.50 630 GLN A O 1
ATOM 5149 N N . MET A 1 631 ? 9.492 3.976 14.835 1.00 82.75 631 MET A N 1
ATOM 5150 C CA . MET A 1 631 ? 8.632 4.726 15.756 1.00 82.75 631 MET A CA 1
ATOM 5151 C C . MET A 1 631 ? 8.034 3.853 16.869 1.00 82.75 631 MET A C 1
ATOM 5153 O O . MET A 1 631 ? 7.435 4.382 17.806 1.00 82.75 631 MET A O 1
ATOM 5157 N N . GLY A 1 632 ? 8.184 2.527 16.790 1.00 82.81 632 GLY A N 1
ATOM 5158 C CA . GLY A 1 632 ? 7.587 1.599 17.744 1.00 82.81 632 GLY A CA 1
ATOM 5159 C C . GLY A 1 632 ? 6.069 1.517 17.600 1.00 82.81 632 GLY A C 1
ATOM 5160 O O . GLY A 1 632 ? 5.374 1.386 18.611 1.00 82.81 632 GLY A O 1
ATOM 5161 N N . PHE A 1 633 ? 5.567 1.617 16.365 1.00 86.31 633 PHE A N 1
ATOM 5162 C CA . PHE A 1 633 ? 4.158 1.432 16.036 1.00 86.31 633 PHE A CA 1
ATOM 5163 C C . PHE A 1 633 ? 3.657 0.059 16.509 1.00 86.31 633 PHE A C 1
ATOM 5165 O O . PHE A 1 633 ? 4.379 -0.937 16.431 1.00 86.31 633 PHE A O 1
ATOM 5172 N N . LYS A 1 634 ? 2.430 0.011 17.041 1.00 84.31 634 LYS A N 1
ATOM 5173 C CA . LYS A 1 634 ? 1.827 -1.202 17.612 1.00 84.31 634 LYS A CA 1
ATOM 5174 C C . LYS A 1 634 ? 0.366 -1.312 17.220 1.00 84.31 634 LYS A C 1
ATOM 5176 O O . LYS A 1 634 ? -0.368 -0.331 17.277 1.00 84.31 634 LYS A O 1
ATOM 5181 N N . TYR A 1 635 ? -0.063 -2.526 16.908 1.00 83.06 635 TYR A N 1
ATOM 5182 C CA . TYR A 1 635 ? -1.451 -2.850 16.610 1.00 83.06 635 TYR A CA 1
ATOM 5183 C C . TYR A 1 635 ? -1.761 -4.299 16.982 1.00 83.06 635 TYR A C 1
ATOM 5185 O O . TYR A 1 635 ? -0.909 -5.188 16.968 1.00 83.06 635 TYR A O 1
ATOM 5193 N N . ASP A 1 636 ? -3.023 -4.537 17.314 1.00 79.75 636 ASP A N 1
ATOM 5194 C CA . ASP A 1 636 ? -3.516 -5.853 17.708 1.00 79.75 636 ASP A CA 1
ATOM 5195 C C . ASP A 1 636 ? -4.358 -6.509 16.609 1.00 79.75 636 ASP A C 1
ATOM 5197 O O . ASP A 1 636 ? -4.456 -7.728 16.567 1.00 79.75 636 ASP A O 1
ATOM 5201 N N . ASN A 1 637 ? -4.988 -5.739 15.720 1.00 81.12 637 ASN A N 1
ATOM 5202 C CA . ASN A 1 637 ? -5.911 -6.273 14.721 1.00 81.12 637 ASN A CA 1
ATOM 5203 C C . ASN A 1 637 ? -5.672 -5.595 13.373 1.00 81.12 637 ASN A C 1
ATOM 5205 O O . ASN A 1 637 ? -5.458 -4.385 13.328 1.00 81.12 637 ASN A O 1
ATOM 5209 N N . ILE A 1 638 ? -5.759 -6.368 12.294 1.00 80.75 638 ILE A N 1
ATOM 5210 C CA . ILE A 1 638 ? -5.732 -5.865 10.921 1.00 80.75 638 ILE A CA 1
ATOM 5211 C C . ILE A 1 638 ? -7.063 -6.197 10.256 1.00 80.75 638 ILE A C 1
ATOM 5213 O O . ILE A 1 638 ? -7.504 -7.347 10.291 1.00 80.75 638 ILE A O 1
ATOM 5217 N N . LEU A 1 639 ? -7.664 -5.194 9.621 1.00 85.06 639 LEU A N 1
ATOM 5218 C CA . LEU A 1 639 ? -8.800 -5.341 8.720 1.00 85.06 639 LEU A CA 1
ATOM 5219 C C . LEU A 1 639 ? -8.380 -4.833 7.341 1.00 85.06 639 LEU A C 1
ATOM 5221 O O . LEU A 1 639 ? -7.893 -3.712 7.219 1.00 85.06 639 LEU A O 1
ATOM 5225 N N . MET A 1 640 ? -8.560 -5.664 6.321 1.00 81.69 640 MET A N 1
ATOM 5226 C CA . MET A 1 640 ? -8.270 -5.344 4.926 1.00 81.69 640 MET A CA 1
ATOM 5227 C C . MET A 1 640 ? -9.564 -5.393 4.120 1.00 81.69 640 MET A C 1
ATOM 5229 O O . MET A 1 640 ? -10.267 -6.401 4.143 1.00 81.69 640 MET A O 1
ATOM 5233 N N . GLU A 1 641 ? -9.864 -4.322 3.393 1.00 83.44 641 GLU A N 1
ATOM 5234 C CA . GLU A 1 641 ? -10.895 -4.312 2.351 1.00 83.44 641 GLU A CA 1
ATOM 5235 C C . GLU A 1 641 ? -10.244 -4.498 0.978 1.00 83.44 641 GLU A C 1
ATOM 5237 O O . GLU A 1 641 ? -9.034 -4.336 0.835 1.00 83.44 641 GLU A O 1
ATOM 5242 N N . GLU A 1 642 ? -11.038 -4.893 -0.019 1.00 85.56 642 GLU A N 1
ATOM 5243 C CA . GLU A 1 642 ? -10.565 -5.162 -1.385 1.00 85.56 642 GLU A CA 1
ATOM 5244 C C . GLU A 1 642 ? -9.416 -6.188 -1.429 1.00 85.56 642 GLU A C 1
ATOM 5246 O O . GLU A 1 642 ? -8.585 -6.185 -2.331 1.00 85.56 642 GLU A O 1
ATOM 5251 N N . SER A 1 643 ? -9.393 -7.132 -0.477 1.00 85.38 643 SER A N 1
ATOM 5252 C CA . SER A 1 643 ? -8.280 -8.083 -0.290 1.00 85.38 643 SER A CA 1
ATOM 5253 C C . SER A 1 643 ? -8.003 -8.946 -1.523 1.00 85.38 643 SER A C 1
ATOM 5255 O O . SER A 1 643 ? -6.888 -9.422 -1.716 1.00 85.38 643 SER A O 1
ATOM 5257 N N . ALA A 1 644 ? -9.012 -9.139 -2.376 1.00 87.50 644 ALA A N 1
ATOM 5258 C CA . ALA A 1 644 ? -8.868 -9.869 -3.625 1.00 87.50 644 ALA A CA 1
ATOM 5259 C C . ALA A 1 644 ? -8.110 -9.093 -4.713 1.00 87.50 644 ALA A C 1
ATOM 5261 O O . ALA A 1 644 ? -7.584 -9.766 -5.592 1.00 87.50 644 ALA A O 1
ATOM 5262 N N . GLN A 1 645 ? -8.040 -7.754 -4.628 1.00 85.75 645 GLN A N 1
ATOM 5263 C CA . GLN A 1 645 ? -7.398 -6.815 -5.569 1.00 85.75 645 GLN A CA 1
ATOM 5264 C C . GLN A 1 645 ? -5.981 -6.387 -5.141 1.00 85.75 645 GLN A C 1
ATOM 5266 O O . GLN A 1 645 ? -5.308 -5.667 -5.875 1.00 85.75 645 GLN A O 1
ATOM 5271 N N . ILE A 1 646 ? -5.511 -6.819 -3.967 1.00 84.44 646 ILE A N 1
ATOM 5272 C CA . ILE A 1 646 ? -4.188 -6.464 -3.432 1.00 84.44 646 ILE A CA 1
ATOM 5273 C C . ILE A 1 646 ? -3.175 -7.562 -3.784 1.00 84.44 646 ILE A C 1
ATOM 5275 O O . ILE A 1 646 ? -3.473 -8.753 -3.649 1.00 84.44 646 ILE A O 1
ATOM 5279 N N . LEU A 1 647 ? -1.973 -7.180 -4.237 1.00 85.44 647 LEU A N 1
ATOM 5280 C CA . LEU A 1 647 ? -0.907 -8.138 -4.548 1.00 85.44 647 LEU A CA 1
ATOM 5281 C C . LEU A 1 647 ? -0.556 -8.985 -3.319 1.00 85.44 647 LEU A C 1
ATOM 5283 O O . LEU A 1 647 ? -0.647 -8.541 -2.171 1.00 85.44 647 LEU A O 1
ATOM 5287 N N . GLU A 1 648 ? -0.115 -10.218 -3.552 1.00 84.69 648 GLU A N 1
ATOM 5288 C CA . GLU A 1 648 ? 0.187 -11.169 -2.481 1.00 84.69 648 GLU A CA 1
ATOM 5289 C C . GLU A 1 648 ? 1.188 -10.609 -1.450 1.00 84.69 648 GLU A C 1
ATOM 5291 O O . GLU A 1 648 ? 0.921 -10.635 -0.244 1.00 84.69 648 GLU A O 1
ATOM 5296 N N . ILE A 1 649 ? 2.285 -10.001 -1.910 1.00 83.88 649 ILE A N 1
ATOM 5297 C CA . ILE A 1 649 ? 3.285 -9.413 -1.012 1.00 83.88 649 ILE A CA 1
ATOM 5298 C C . ILE A 1 649 ? 2.800 -8.143 -0.307 1.00 83.88 649 ILE A C 1
ATOM 5300 O O . ILE A 1 649 ? 3.078 -7.953 0.875 1.00 83.88 649 ILE A O 1
ATOM 5304 N N . GLU A 1 650 ? 2.013 -7.309 -0.985 1.00 84.38 650 GLU A N 1
ATOM 5305 C CA . GLU A 1 650 ? 1.425 -6.104 -0.392 1.00 84.38 650 GLU A CA 1
ATOM 5306 C C . GLU A 1 650 ? 0.359 -6.437 0.657 1.00 84.38 650 GLU A C 1
ATOM 5308 O O . GLU A 1 650 ? 0.145 -5.653 1.576 1.00 84.38 650 GLU A O 1
ATOM 5313 N N . THR A 1 651 ? -0.263 -7.616 0.572 1.00 80.38 651 THR A N 1
ATOM 5314 C CA . THR A 1 651 ? -1.152 -8.140 1.620 1.00 80.38 651 THR A CA 1
ATOM 5315 C C . THR A 1 651 ? -0.350 -8.651 2.825 1.00 80.38 651 THR A C 1
ATOM 5317 O O . THR A 1 651 ? -0.814 -8.597 3.962 1.00 80.38 651 THR A O 1
ATOM 5320 N N . PHE A 1 652 ? 0.875 -9.138 2.606 1.00 79.44 652 PHE A N 1
ATOM 5321 C CA . PHE A 1 652 ? 1.720 -9.691 3.666 1.00 79.44 652 PHE A CA 1
ATOM 5322 C C . PHE A 1 652 ? 2.439 -8.614 4.490 1.00 79.44 652 PHE A C 1
ATOM 5324 O O . PHE A 1 652 ? 2.521 -8.727 5.711 1.00 79.44 652 PHE A O 1
ATOM 5331 N N . ILE A 1 653 ? 2.930 -7.549 3.850 1.00 80.56 653 ILE A N 1
ATOM 5332 C CA . ILE A 1 653 ? 3.696 -6.478 4.510 1.00 80.56 653 ILE A CA 1
ATOM 5333 C C . ILE A 1 653 ? 2.964 -5.846 5.716 1.00 80.56 653 ILE A C 1
ATOM 5335 O O . ILE A 1 653 ? 3.601 -5.693 6.764 1.00 80.56 653 ILE A O 1
ATOM 5339 N N . PRO A 1 654 ? 1.653 -5.523 5.646 1.00 83.06 654 PRO A N 1
ATOM 5340 C CA . PRO A 1 654 ? 0.917 -4.962 6.775 1.00 83.06 654 PRO A CA 1
ATOM 5341 C C . PRO A 1 654 ? 0.923 -5.833 8.035 1.00 83.06 654 PRO A C 1
ATOM 5343 O O . PRO A 1 654 ? 0.751 -5.308 9.129 1.00 83.06 654 PRO A O 1
ATOM 5346 N N . LEU A 1 655 ? 1.150 -7.147 7.914 1.00 76.19 655 LEU A N 1
ATOM 5347 C CA . LEU A 1 655 ? 1.248 -8.055 9.062 1.00 76.19 655 LEU A CA 1
ATOM 5348 C C . LEU A 1 655 ? 2.481 -7.775 9.930 1.00 76.19 655 LEU A C 1
ATOM 5350 O O . LEU A 1 655 ? 2.503 -8.195 11.087 1.00 76.19 655 LEU A O 1
ATOM 5354 N N . LEU A 1 656 ? 3.465 -7.039 9.399 1.00 76.88 656 LEU A N 1
ATOM 5355 C CA . LEU A 1 656 ? 4.808 -6.872 9.956 1.00 76.88 656 LEU A CA 1
ATOM 5356 C C . LEU A 1 656 ? 5.213 -5.392 10.085 1.00 76.88 656 LEU A C 1
ATOM 5358 O O . LEU A 1 656 ? 6.392 -5.053 9.955 1.00 76.88 656 LEU A O 1
ATOM 5362 N N . LEU A 1 657 ? 4.247 -4.504 10.350 1.00 82.56 657 LEU A N 1
ATOM 5363 C CA . LEU A 1 657 ? 4.488 -3.072 10.607 1.00 82.56 657 LEU A CA 1
ATOM 5364 C C . LEU A 1 657 ? 4.910 -2.778 12.059 1.00 82.56 657 LEU A C 1
ATOM 5366 O O . LEU A 1 657 ? 5.028 -1.616 12.440 1.00 82.56 657 LEU A O 1
ATOM 5370 N N . GLN A 1 658 ? 5.098 -3.812 12.884 1.00 79.12 658 GLN A N 1
ATOM 5371 C CA . GLN A 1 658 ? 5.476 -3.699 14.292 1.00 79.12 658 GLN A CA 1
ATOM 5372 C C . GLN A 1 658 ? 6.565 -4.706 14.662 1.00 79.12 658 GLN A C 1
ATOM 5374 O O . GLN A 1 658 ? 6.652 -5.786 14.079 1.00 79.12 658 GLN A O 1
ATOM 5379 N N . ASN A 1 659 ? 7.360 -4.366 15.677 1.00 78.44 659 ASN A N 1
ATOM 5380 C CA . ASN A 1 659 ? 8.328 -5.295 16.256 1.00 78.44 659 ASN A CA 1
ATOM 5381 C C . ASN A 1 659 ? 7.624 -6.388 17.085 1.00 78.44 659 ASN A C 1
ATOM 5383 O O . ASN A 1 659 ? 6.605 -6.097 17.725 1.00 78.44 659 ASN A O 1
ATOM 5387 N N . PRO A 1 660 ? 8.180 -7.613 17.146 1.00 67.31 660 PRO A N 1
ATOM 5388 C CA . PRO A 1 660 ? 7.711 -8.647 18.062 1.00 67.31 660 PRO A CA 1
ATOM 5389 C C . PRO A 1 660 ? 7.730 -8.170 19.521 1.00 67.31 660 PRO A C 1
ATOM 5391 O O . PRO A 1 660 ? 8.630 -7.443 19.949 1.00 67.31 660 PRO A O 1
ATOM 5394 N N . GLN A 1 661 ? 6.747 -8.610 20.302 1.00 67.00 661 GLN A N 1
ATOM 5395 C CA . GLN A 1 661 ? 6.675 -8.394 21.743 1.00 67.00 661 GLN A CA 1
ATOM 5396 C C . GLN A 1 661 ? 6.944 -9.730 22.444 1.00 67.00 661 GLN A C 1
ATOM 5398 O O . GLN A 1 661 ? 6.257 -10.713 22.183 1.00 67.00 661 GLN A O 1
ATOM 5403 N N . ASP A 1 662 ? 7.967 -9.778 23.302 1.00 65.31 662 ASP A N 1
ATOM 5404 C CA . ASP A 1 662 ? 8.396 -11.001 24.006 1.00 65.31 662 ASP A CA 1
ATOM 5405 C C . ASP A 1 662 ? 8.711 -12.168 23.050 1.00 65.31 662 ASP A C 1
ATOM 5407 O O . ASP A 1 662 ? 8.391 -13.330 23.299 1.00 65.31 662 ASP A O 1
ATOM 5411 N N . GLY A 1 663 ? 9.309 -11.828 21.904 1.00 56.88 663 GLY A N 1
ATOM 5412 C CA . GLY A 1 663 ? 9.637 -12.771 20.839 1.00 56.88 663 GLY A CA 1
ATOM 5413 C C . GLY A 1 663 ? 8.441 -13.235 20.010 1.00 56.88 663 GLY A C 1
ATOM 5414 O O . GLY A 1 663 ? 8.661 -14.006 19.093 1.00 56.88 663 GLY A O 1
ATOM 5415 N N . ARG A 1 664 ? 7.206 -12.781 20.280 1.00 55.50 664 ARG A N 1
ATOM 5416 C CA . ARG A 1 664 ? 5.974 -13.179 19.569 1.00 55.50 664 ARG A CA 1
ATOM 5417 C C . ARG A 1 664 ? 5.336 -12.025 18.801 1.00 55.50 664 ARG A C 1
ATOM 5419 O O . ARG A 1 664 ? 5.511 -10.857 19.149 1.00 55.50 664 ARG A O 1
ATOM 5426 N N . SER A 1 665 ? 4.549 -12.341 17.774 1.00 64.69 665 SER A N 1
ATOM 5427 C CA . SER A 1 665 ? 3.718 -11.326 17.119 1.00 64.69 665 SER A CA 1
ATOM 5428 C C . SER A 1 665 ? 2.627 -10.827 18.074 1.00 64.69 665 SER A C 1
ATOM 5430 O O . SER A 1 665 ? 1.973 -11.613 18.758 1.00 64.69 665 SER A O 1
ATOM 5432 N N . ARG A 1 666 ? 2.402 -9.507 18.103 1.00 72.69 666 ARG A N 1
ATOM 5433 C CA . ARG A 1 666 ? 1.291 -8.887 18.848 1.00 72.69 666 ARG A CA 1
ATOM 5434 C C . ARG A 1 666 ? -0.058 -9.053 18.132 1.00 72.69 666 ARG A C 1
ATOM 5436 O O . ARG A 1 666 ? -1.105 -8.873 18.753 1.00 72.69 666 ARG A O 1
ATOM 5443 N N . LEU A 1 667 ? -0.043 -9.389 16.840 1.00 68.44 667 LEU A N 1
ATOM 5444 C CA . LEU A 1 667 ? -1.243 -9.507 16.016 1.00 68.44 667 LEU A CA 1
ATOM 5445 C C . LEU A 1 667 ? -2.179 -10.604 16.550 1.00 68.44 667 LEU A C 1
ATOM 5447 O O . LEU A 1 667 ? -1.781 -11.750 16.737 1.00 68.44 667 LEU A O 1
ATOM 5451 N N . LYS A 1 668 ? -3.440 -10.238 16.772 1.00 69.94 668 LYS A N 1
ATOM 5452 C CA . LYS A 1 668 ? -4.496 -11.083 17.346 1.00 69.94 668 LYS A CA 1
ATOM 5453 C C . LYS A 1 668 ? -5.544 -11.488 16.324 1.00 69.94 668 LYS A C 1
ATOM 5455 O O . LYS A 1 668 ? -6.061 -12.597 16.387 1.00 69.94 668 LYS A O 1
ATOM 5460 N N . ARG A 1 669 ? -5.906 -10.572 15.423 1.00 71.69 669 ARG A N 1
ATOM 5461 C CA . ARG A 1 669 ? -6.937 -10.799 14.403 1.00 71.69 669 ARG A CA 1
ATOM 5462 C C . ARG A 1 669 ? -6.470 -10.286 13.056 1.00 71.69 669 ARG A C 1
ATOM 5464 O O . ARG A 1 669 ? -5.929 -9.185 12.964 1.00 71.69 669 ARG A O 1
ATOM 5471 N N . TRP A 1 670 ? -6.759 -11.063 12.025 1.00 78.00 670 TRP A N 1
ATOM 5472 C CA . TRP A 1 670 ? -6.565 -10.673 10.642 1.00 78.00 670 TRP A CA 1
ATOM 5473 C C . TRP A 1 670 ? -7.858 -10.943 9.879 1.00 78.00 670 TRP A C 1
ATOM 5475 O O . TRP A 1 670 ? -8.259 -12.090 9.699 1.00 78.00 670 TRP A O 1
ATOM 5485 N N . ILE A 1 671 ? -8.546 -9.864 9.514 1.00 82.69 671 ILE A N 1
ATOM 5486 C CA . ILE A 1 671 ? -9.816 -9.886 8.794 1.00 82.69 671 ILE A CA 1
ATOM 5487 C C . ILE A 1 671 ? -9.547 -9.425 7.366 1.00 82.69 671 ILE A C 1
ATOM 5489 O O . ILE A 1 671 ? -9.046 -8.322 7.157 1.00 82.69 671 ILE A O 1
ATOM 5493 N N . MET A 1 672 ? -9.894 -10.258 6.390 1.00 81.50 672 MET A N 1
ATOM 5494 C CA . MET A 1 672 ? -9.821 -9.915 4.973 1.00 81.50 672 MET A CA 1
ATOM 5495 C C . MET A 1 672 ? -11.216 -9.948 4.366 1.00 81.50 672 MET A C 1
ATOM 5497 O O . MET A 1 672 ? -11.915 -10.957 4.451 1.00 81.50 672 MET A O 1
ATOM 5501 N N . ILE A 1 673 ? -11.602 -8.840 3.748 1.00 88.12 673 ILE A N 1
ATOM 5502 C CA . ILE A 1 673 ? -12.858 -8.667 3.031 1.00 88.12 673 ILE A CA 1
ATOM 5503 C C . ILE A 1 673 ? -12.493 -8.410 1.573 1.00 88.12 673 ILE A C 1
ATOM 5505 O O . ILE A 1 673 ? -11.765 -7.472 1.245 1.00 88.12 673 ILE A O 1
ATOM 5509 N N . GLY A 1 674 ? -12.976 -9.263 0.680 1.00 88.56 674 GLY A N 1
ATOM 5510 C CA . GLY A 1 674 ? -12.682 -9.183 -0.742 1.00 88.56 674 GLY A CA 1
ATOM 5511 C C . GLY A 1 674 ? -13.576 -10.116 -1.543 1.00 88.56 674 GLY A C 1
ATOM 5512 O O . GLY A 1 674 ? -14.304 -10.932 -0.981 1.00 88.56 674 GLY A O 1
ATOM 5513 N N . ASP A 1 675 ? -13.506 -9.992 -2.863 1.00 90.81 675 ASP A N 1
ATOM 5514 C CA . ASP A 1 675 ? -14.266 -10.821 -3.789 1.00 90.81 675 ASP A CA 1
ATOM 5515 C C . ASP A 1 675 ? -13.335 -11.405 -4.855 1.00 90.81 675 ASP A C 1
ATOM 5517 O O . ASP A 1 675 ? -12.892 -10.711 -5.766 1.00 90.81 675 ASP A O 1
ATOM 5521 N N . HIS A 1 676 ? -13.036 -12.696 -4.725 1.00 92.62 676 HIS A N 1
ATOM 5522 C CA . HIS A 1 676 ? -12.156 -13.436 -5.630 1.00 92.62 676 HIS A CA 1
ATOM 5523 C C . HIS A 1 676 ? -12.842 -13.833 -6.952 1.00 92.62 676 HIS A C 1
ATOM 5525 O O . HIS A 1 676 ? -12.210 -14.437 -7.818 1.00 92.62 676 HIS A O 1
ATOM 5531 N N . HIS A 1 677 ? -14.135 -13.528 -7.117 1.00 92.12 677 HIS A N 1
ATOM 5532 C CA . HIS A 1 677 ? -14.852 -13.642 -8.388 1.00 92.12 677 HIS A CA 1
ATOM 5533 C C . HIS A 1 677 ? -14.819 -12.341 -9.207 1.00 92.12 677 HIS A C 1
ATOM 5535 O O . HIS A 1 677 ? -15.237 -12.353 -10.366 1.00 92.12 677 HIS A O 1
ATOM 5541 N N . GLN A 1 678 ? -14.336 -11.238 -8.622 1.00 89.69 678 GLN A N 1
ATOM 5542 C CA . GLN A 1 678 ? -14.125 -9.955 -9.299 1.00 89.69 678 GLN A CA 1
ATOM 5543 C C . GLN A 1 678 ? -12.691 -9.828 -9.843 1.00 89.69 678 GLN A C 1
ATOM 5545 O O . GLN A 1 678 ? -11.961 -10.811 -9.949 1.00 89.69 678 GLN A O 1
ATOM 5550 N N . LEU A 1 679 ? -12.315 -8.613 -10.259 1.00 85.19 679 LEU A N 1
ATOM 5551 C CA . LEU A 1 679 ? -11.005 -8.333 -10.837 1.00 85.19 679 LEU A CA 1
ATOM 5552 C C . LEU A 1 679 ? -9.872 -8.620 -9.829 1.00 85.19 679 LEU A C 1
ATOM 5554 O O . LEU A 1 679 ? -10.000 -8.245 -8.661 1.00 85.19 679 LEU A O 1
ATOM 5558 N N . PRO A 1 680 ? -8.773 -9.251 -10.276 1.00 89.31 680 PRO A N 1
ATOM 5559 C CA . PRO A 1 680 ? -7.556 -9.419 -9.488 1.00 89.31 680 PRO A CA 1
ATOM 5560 C C . PRO A 1 680 ? -6.705 -8.131 -9.473 1.00 89.31 680 PRO A C 1
ATOM 5562 O O . PRO A 1 680 ? -7.048 -7.152 -10.146 1.00 89.31 680 PRO A O 1
ATOM 5565 N N . PRO A 1 681 ? -5.590 -8.112 -8.717 1.00 87.38 681 PRO A N 1
ATOM 5566 C CA . PRO A 1 681 ? -4.552 -7.098 -8.823 1.00 87.38 681 PRO A CA 1
ATOM 5567 C C . PRO A 1 681 ? -4.137 -6.834 -10.267 1.00 87.38 681 PRO A C 1
ATOM 5569 O O . PRO A 1 681 ? -3.942 -7.759 -11.054 1.00 87.38 681 PRO A O 1
ATOM 5572 N N . VAL A 1 682 ? -3.937 -5.561 -10.597 1.00 83.75 682 VAL A N 1
ATOM 5573 C CA . VAL A 1 682 ? -3.456 -5.164 -11.921 1.00 83.75 682 VAL A CA 1
ATOM 5574 C C . VAL A 1 682 ? -1.960 -5.457 -12.019 1.00 83.75 682 VAL A C 1
ATOM 5576 O O . VAL A 1 682 ? -1.166 -4.883 -11.279 1.00 83.75 682 VAL A O 1
ATOM 5579 N N . VAL A 1 683 ? -1.583 -6.319 -12.961 1.00 85.69 683 VAL A N 1
ATOM 5580 C CA . VAL A 1 683 ? -0.190 -6.558 -13.365 1.00 85.69 683 VAL A CA 1
ATOM 5581 C C . VAL A 1 683 ? -0.003 -5.915 -14.734 1.00 85.69 683 VAL A C 1
ATOM 5583 O O . VAL A 1 683 ? -0.728 -6.271 -15.664 1.00 85.69 683 VAL A O 1
ATOM 5586 N N . LYS A 1 684 ? 0.931 -4.964 -14.885 1.00 84.06 684 LYS A N 1
ATOM 5587 C CA . LYS A 1 684 ? 1.048 -4.224 -16.156 1.00 84.06 684 LYS A CA 1
ATOM 5588 C C . LYS A 1 684 ? 1.505 -5.133 -17.289 1.00 84.06 684 LYS A C 1
ATOM 5590 O O . LYS A 1 684 ? 0.975 -5.075 -18.395 1.00 84.06 684 LYS A O 1
ATOM 5595 N N . ASN A 1 685 ? 2.470 -6.002 -17.003 1.00 85.50 685 ASN A N 1
ATOM 5596 C CA . ASN A 1 685 ? 2.968 -6.950 -17.982 1.00 85.50 685 ASN A CA 1
ATOM 5597 C C . ASN A 1 685 ? 2.237 -8.296 -17.892 1.00 85.50 685 ASN A C 1
ATOM 5599 O O . ASN A 1 685 ? 2.534 -9.148 -17.048 1.00 85.50 685 ASN A O 1
ATOM 5603 N N . MET A 1 686 ? 1.339 -8.525 -18.850 1.00 84.88 686 MET A N 1
ATOM 5604 C CA . MET A 1 686 ? 0.541 -9.750 -18.964 1.00 84.88 686 MET A CA 1
ATOM 5605 C C . MET A 1 686 ? 1.388 -11.033 -19.074 1.00 84.88 686 MET A C 1
ATOM 5607 O O . MET A 1 686 ? 0.880 -12.122 -18.804 1.00 84.88 686 MET A O 1
ATOM 5611 N N . ALA A 1 687 ? 2.671 -10.956 -19.447 1.00 86.56 687 ALA A N 1
ATOM 5612 C CA . ALA A 1 687 ? 3.561 -12.118 -19.454 1.00 86.56 687 ALA A CA 1
ATOM 5613 C C . ALA A 1 687 ? 3.791 -12.677 -18.037 1.00 86.56 687 ALA A C 1
ATOM 5615 O O . ALA A 1 687 ? 3.752 -13.895 -17.843 1.00 86.56 687 ALA A O 1
ATOM 5616 N N . PHE A 1 688 ? 3.948 -11.800 -17.037 1.00 87.50 688 PHE A N 1
ATOM 5617 C CA . PHE A 1 688 ? 4.087 -12.192 -15.628 1.00 87.50 688 PHE A CA 1
ATOM 5618 C C . PHE A 1 688 ? 2.788 -12.787 -15.083 1.00 87.50 688 PHE A C 1
ATOM 5620 O O . PHE A 1 688 ? 2.818 -13.745 -14.309 1.00 87.50 688 PHE A O 1
ATOM 5627 N N . GLN A 1 689 ? 1.637 -12.287 -15.535 1.00 85.56 689 GLN A N 1
ATOM 5628 C CA . GLN A 1 689 ? 0.351 -12.908 -15.234 1.00 85.56 689 GLN A CA 1
ATOM 5629 C C . GLN A 1 689 ? 0.267 -14.320 -15.832 1.00 85.56 689 GLN A C 1
ATOM 5631 O O . GLN A 1 689 ? 0.088 -15.289 -15.096 1.00 85.56 689 GLN A O 1
ATOM 5636 N N . LYS A 1 690 ? 0.462 -14.458 -17.149 1.00 85.94 690 LYS A N 1
ATOM 5637 C CA . LYS A 1 690 ? 0.305 -15.733 -17.869 1.00 85.94 690 LYS A CA 1
ATOM 5638 C C . LYS A 1 690 ? 1.272 -16.818 -17.394 1.00 85.94 690 LYS A C 1
ATOM 5640 O O . LYS A 1 690 ? 0.872 -17.974 -17.276 1.00 85.94 690 LYS A O 1
ATOM 5645 N N . TYR A 1 691 ? 2.541 -16.476 -17.158 1.00 88.19 691 TYR A N 1
ATOM 5646 C CA . TYR A 1 691 ? 3.566 -17.463 -16.805 1.00 88.19 691 TYR A CA 1
ATOM 5647 C C . TYR A 1 691 ? 3.702 -17.688 -15.293 1.00 88.19 691 TYR A C 1
ATOM 5649 O O . TYR A 1 691 ? 3.860 -18.833 -14.851 1.00 88.19 691 TYR A O 1
ATOM 5657 N N . CYS A 1 692 ? 3.660 -16.608 -14.505 1.00 88.75 692 CYS A N 1
ATOM 5658 C CA . CYS A 1 692 ? 3.965 -16.637 -13.073 1.00 88.75 692 CYS A CA 1
ATOM 5659 C C . CYS A 1 692 ? 2.721 -16.642 -12.186 1.00 88.75 692 CYS A C 1
ATOM 5661 O O . CYS A 1 692 ? 2.863 -16.946 -11.000 1.00 88.75 692 CYS A O 1
ATOM 5663 N N . ASN A 1 693 ? 1.540 -16.316 -12.732 1.00 90.50 693 ASN A N 1
ATOM 5664 C CA . ASN A 1 693 ? 0.305 -16.094 -11.975 1.00 90.50 693 ASN A CA 1
ATOM 5665 C C . ASN A 1 693 ? 0.474 -14.980 -10.917 1.00 90.50 693 ASN A C 1
ATOM 5667 O O . ASN A 1 693 ? 0.012 -15.094 -9.784 1.00 90.50 693 ASN A O 1
ATOM 5671 N N . MET A 1 694 ? 1.187 -13.906 -11.289 1.00 91.25 694 MET A N 1
ATOM 5672 C CA . MET A 1 694 ? 1.521 -12.789 -10.391 1.00 91.25 694 MET A CA 1
ATOM 5673 C C . MET A 1 694 ? 0.295 -11.986 -9.922 1.00 91.25 694 MET A C 1
ATOM 5675 O O . MET A 1 694 ? 0.339 -11.386 -8.854 1.00 91.25 694 MET A O 1
ATOM 5679 N N . GLU A 1 695 ? -0.806 -12.009 -10.679 1.00 91.12 695 GLU A N 1
ATOM 5680 C CA . GLU A 1 695 ? -2.062 -11.338 -10.307 1.00 91.12 695 GLU A CA 1
ATOM 5681 C C . GLU A 1 695 ? -2.775 -12.014 -9.129 1.00 91.12 695 GLU A C 1
ATOM 5683 O O . GLU A 1 695 ? -3.743 -11.486 -8.598 1.00 91.12 695 GLU A O 1
ATOM 5688 N N . GLN A 1 696 ? -2.350 -13.208 -8.718 1.00 88.62 696 GLN A N 1
ATOM 5689 C CA . GLN A 1 696 ? -2.995 -13.892 -7.613 1.00 88.62 696 GLN A CA 1
ATOM 5690 C C . GLN A 1 696 ? -2.782 -13.125 -6.303 1.00 88.62 696 GLN A C 1
ATOM 5692 O O . GLN A 1 696 ? -1.665 -13.007 -5.806 1.00 88.62 696 GLN A O 1
ATOM 5697 N N . SER A 1 697 ? -3.878 -12.685 -5.688 1.00 89.75 697 SER A N 1
ATOM 5698 C CA . SER A 1 697 ? -3.862 -12.139 -4.332 1.00 89.75 697 SER A CA 1
ATOM 5699 C C . SER A 1 697 ? -3.726 -13.232 -3.269 1.00 89.75 697 SER A C 1
ATOM 5701 O O . SER A 1 697 ? -4.163 -14.377 -3.448 1.00 89.75 697 SER A O 1
ATOM 5703 N N . LEU A 1 698 ? -3.190 -12.854 -2.105 1.00 80.88 698 LEU A N 1
ATOM 5704 C CA . LEU A 1 698 ? -3.104 -13.731 -0.933 1.00 80.88 698 LEU A CA 1
ATOM 5705 C C . LEU A 1 698 ? -4.495 -14.235 -0.513 1.00 80.88 698 LEU A C 1
ATOM 5707 O O . LEU A 1 698 ? -4.660 -15.410 -0.187 1.00 80.88 698 LEU A O 1
ATOM 5711 N N . PHE A 1 699 ? -5.508 -13.369 -0.619 1.00 85.62 699 PHE A N 1
ATOM 5712 C CA . PHE A 1 699 ? -6.914 -13.709 -0.404 1.00 85.62 699 PHE A CA 1
ATOM 5713 C C . PHE A 1 699 ? -7.389 -14.828 -1.339 1.00 85.62 699 PHE A C 1
ATOM 5715 O O . PHE A 1 699 ? -7.880 -15.859 -0.880 1.00 85.62 699 PHE A O 1
ATOM 5722 N N . THR A 1 700 ? -7.182 -14.671 -2.651 1.00 88.00 700 THR A N 1
ATOM 5723 C CA . THR A 1 700 ? -7.582 -15.680 -3.645 1.00 88.00 700 THR A CA 1
ATOM 5724 C C . THR A 1 700 ? -6.853 -17.001 -3.422 1.00 88.00 700 THR A C 1
ATOM 5726 O O . THR A 1 700 ? -7.463 -18.069 -3.508 1.00 88.00 700 THR A O 1
ATOM 5729 N N . ARG A 1 701 ? -5.561 -16.960 -3.070 1.00 84.00 701 ARG A N 1
ATOM 5730 C CA . ARG A 1 701 ? -4.807 -18.171 -2.727 1.00 84.00 701 ARG A CA 1
ATOM 5731 C C . ARG A 1 701 ? -5.390 -18.887 -1.512 1.00 84.00 701 ARG A C 1
ATOM 5733 O O . ARG A 1 701 ? -5.512 -20.108 -1.549 1.00 84.00 701 ARG A O 1
ATOM 5740 N N . MET A 1 702 ? -5.767 -18.158 -0.461 1.00 75.06 702 MET A N 1
ATOM 5741 C CA . MET A 1 702 ? -6.396 -18.744 0.728 1.00 75.06 702 MET A CA 1
ATOM 5742 C C . MET A 1 702 ? -7.733 -19.413 0.407 1.00 75.06 702 MET A C 1
ATOM 5744 O O . MET A 1 702 ? -7.964 -20.539 0.848 1.00 75.06 702 MET A O 1
ATOM 5748 N N . VAL A 1 703 ? -8.568 -18.785 -0.424 1.00 82.44 703 VAL A N 1
ATOM 5749 C CA . VAL A 1 703 ? -9.814 -19.408 -0.902 1.00 82.44 703 VAL A CA 1
ATOM 5750 C C . VAL A 1 703 ? -9.506 -20.695 -1.679 1.00 82.44 703 VAL A C 1
ATOM 5752 O O . VAL A 1 703 ? -10.088 -21.741 -1.395 1.00 82.44 703 VAL A O 1
ATOM 5755 N N . ARG A 1 704 ? -8.520 -20.674 -2.588 1.00 82.75 704 ARG A N 1
ATOM 5756 C CA . ARG A 1 704 ? -8.088 -21.870 -3.342 1.00 82.75 704 ARG A CA 1
ATOM 5757 C C . ARG A 1 704 ? -7.491 -22.976 -2.462 1.00 82.75 704 ARG A C 1
ATOM 5759 O O . ARG A 1 704 ? -7.594 -24.144 -2.824 1.00 82.75 704 ARG A O 1
ATOM 5766 N N . LEU A 1 705 ? -6.869 -22.624 -1.337 1.00 72.06 705 LEU A N 1
ATOM 5767 C CA . LEU A 1 705 ? -6.368 -23.569 -0.330 1.00 72.06 705 LEU A CA 1
ATOM 5768 C C . LEU A 1 705 ? -7.491 -24.212 0.500 1.00 72.06 705 LEU A C 1
ATOM 5770 O O . LEU A 1 705 ? -7.220 -25.137 1.262 1.00 72.06 705 LEU A O 1
ATOM 5774 N N . GLY A 1 706 ? -8.734 -23.744 0.361 1.00 71.06 706 GLY A N 1
ATOM 5775 C CA . GLY A 1 706 ? -9.875 -24.240 1.125 1.00 71.06 706 GLY A CA 1
ATOM 5776 C C . GLY A 1 706 ? -9.991 -23.623 2.519 1.00 71.06 706 GLY A C 1
ATOM 5777 O O . GLY A 1 706 ? -10.620 -24.221 3.392 1.00 71.06 706 GLY A O 1
ATOM 5778 N N . VAL A 1 707 ? -9.391 -22.447 2.751 1.00 67.81 707 VAL A N 1
ATOM 5779 C CA . VAL A 1 707 ? -9.616 -21.694 3.993 1.00 67.81 707 VAL A CA 1
ATOM 5780 C C . VAL A 1 707 ? -11.111 -21.367 4.089 1.00 67.81 707 VAL A C 1
ATOM 5782 O O . VAL A 1 707 ? -11.668 -20.829 3.130 1.00 67.81 707 VAL A O 1
ATOM 5785 N N . PRO A 1 708 ? -11.783 -21.687 5.211 1.00 73.94 708 PRO A N 1
ATOM 5786 C CA . PRO A 1 708 ? -13.200 -21.397 5.360 1.00 73.94 708 PRO A CA 1
ATOM 5787 C C . PRO A 1 708 ? -13.417 -19.885 5.343 1.00 73.94 708 PRO A C 1
ATOM 5789 O O . PRO A 1 708 ? -12.750 -19.143 6.065 1.00 73.94 708 PRO A O 1
ATOM 5792 N N . TYR A 1 709 ? -14.367 -19.438 4.532 1.00 81.12 709 TYR A N 1
ATOM 5793 C CA . TYR A 1 709 ? -14.731 -18.034 4.407 1.00 81.12 709 TYR A CA 1
ATOM 5794 C C . TYR A 1 709 ? -16.247 -17.871 4.528 1.00 81.12 709 TYR A C 1
ATOM 5796 O O . TYR A 1 709 ? -17.010 -18.817 4.330 1.00 81.12 709 TYR A O 1
ATOM 5804 N N . VAL A 1 710 ? -16.675 -16.662 4.886 1.00 85.69 710 VAL A N 1
ATOM 5805 C CA . VAL A 1 710 ? -18.091 -16.289 4.930 1.00 85.69 710 VAL A CA 1
ATOM 5806 C C . VAL A 1 710 ? -18.435 -15.617 3.608 1.00 85.69 710 VAL A C 1
ATOM 5808 O O . VAL A 1 710 ? -17.898 -14.555 3.297 1.00 85.69 710 VAL A O 1
ATOM 5811 N N . GLU A 1 711 ? -19.312 -16.238 2.826 1.00 88.81 711 GLU A N 1
ATOM 5812 C CA . GLU A 1 711 ? -19.845 -15.647 1.599 1.00 88.81 711 GLU A CA 1
ATOM 5813 C C . GLU A 1 711 ? -21.118 -14.868 1.935 1.00 88.81 711 GLU A C 1
ATOM 5815 O O . GLU A 1 711 ? -22.073 -15.432 2.466 1.00 88.81 711 GLU A O 1
ATOM 5820 N N . LEU A 1 712 ? -21.120 -13.559 1.675 1.00 90.25 712 LEU A N 1
ATOM 5821 C CA . LEU A 1 712 ? -22.309 -12.732 1.874 1.00 90.25 712 LEU A CA 1
ATOM 5822 C C . LEU A 1 712 ? -23.334 -13.041 0.777 1.00 90.25 712 LEU A C 1
ATOM 5824 O O . LEU A 1 712 ? -23.019 -12.980 -0.411 1.00 90.25 712 LEU A O 1
ATOM 5828 N N . ASP A 1 713 ? -24.568 -13.326 1.176 1.00 91.94 713 ASP A N 1
ATOM 5829 C CA . ASP A 1 713 ? -25.587 -13.951 0.330 1.00 91.94 713 ASP A CA 1
ATOM 5830 C C . ASP A 1 713 ? -26.723 -13.006 -0.087 1.00 91.94 713 ASP A C 1
ATOM 5832 O O . ASP A 1 713 ? -27.649 -13.434 -0.767 1.00 91.94 713 ASP A O 1
ATOM 5836 N N . ALA A 1 714 ? -26.685 -11.718 0.267 1.00 92.44 714 ALA A N 1
ATOM 5837 C CA . ALA A 1 714 ? -27.750 -10.776 -0.077 1.00 92.44 714 ALA A CA 1
ATOM 5838 C C . ALA A 1 714 ? -27.213 -9.407 -0.516 1.00 92.44 714 ALA A C 1
ATOM 5840 O O . ALA A 1 714 ? -26.598 -8.675 0.262 1.00 92.44 714 ALA A O 1
ATOM 5841 N N . GLN A 1 715 ? -27.498 -9.013 -1.762 1.00 92.44 715 GLN A N 1
ATOM 5842 C CA . GLN A 1 715 ? -27.080 -7.715 -2.299 1.00 92.44 715 GLN A CA 1
ATOM 5843 C C . GLN A 1 715 ? -28.104 -6.604 -2.012 1.00 92.44 715 GLN A C 1
ATOM 5845 O O . GLN A 1 715 ? -29.314 -6.832 -1.999 1.00 92.44 715 GLN A O 1
ATOM 5850 N N . GLY A 1 716 ? -27.611 -5.380 -1.807 1.00 92.81 716 GLY A N 1
ATOM 5851 C CA . GLY A 1 716 ? -28.424 -4.222 -1.415 1.00 92.81 716 GLY A CA 1
ATOM 5852 C C . GLY A 1 716 ? -28.415 -3.027 -2.365 1.00 92.81 716 GLY A C 1
ATOM 5853 O O . GLY A 1 716 ? -28.910 -1.974 -1.973 1.00 92.81 716 GLY A O 1
ATOM 5854 N N . ARG A 1 717 ? -27.809 -3.134 -3.554 1.00 90.94 717 ARG A N 1
ATOM 5855 C CA . ARG A 1 717 ? -27.463 -1.968 -4.395 1.00 90.94 717 ARG A CA 1
ATOM 5856 C C . ARG A 1 717 ? -28.096 -1.944 -5.783 1.00 90.94 717 ARG A C 1
ATOM 5858 O O . ARG A 1 717 ? -28.231 -0.867 -6.353 1.00 90.94 717 ARG A O 1
ATOM 5865 N N . ALA A 1 718 ? -28.432 -3.097 -6.351 1.00 93.00 718 ALA A N 1
ATOM 5866 C CA . ALA A 1 718 ? -28.898 -3.238 -7.728 1.00 93.00 718 ALA A CA 1
ATOM 5867 C C . ALA A 1 718 ? -30.298 -3.858 -7.772 1.00 93.00 718 ALA A C 1
ATOM 5869 O O . ALA A 1 718 ? -30.758 -4.449 -6.802 1.00 93.00 718 ALA A O 1
ATOM 5870 N N . ARG A 1 719 ? -30.986 -3.747 -8.910 1.00 94.75 719 ARG A N 1
ATOM 5871 C CA . ARG A 1 719 ? -32.271 -4.430 -9.121 1.00 94.75 719 ARG A CA 1
ATOM 5872 C C . ARG A 1 719 ? -32.063 -5.951 -9.167 1.00 94.75 719 ARG A C 1
ATOM 5874 O O . ARG A 1 719 ? -31.047 -6.378 -9.721 1.00 94.75 719 ARG A O 1
ATOM 5881 N N . PRO A 1 720 ? -33.033 -6.774 -8.725 1.00 95.12 720 PRO A N 1
ATOM 5882 C CA . PRO A 1 720 ? -32.929 -8.234 -8.825 1.00 95.12 720 PRO A CA 1
ATOM 5883 C C . PRO A 1 720 ? -32.702 -8.725 -10.262 1.00 95.12 720 PRO A C 1
ATOM 5885 O O . PRO A 1 720 ? -31.929 -9.646 -10.504 1.00 95.12 720 PRO A O 1
ATOM 5888 N N . SER A 1 721 ? -33.326 -8.061 -11.238 1.00 94.75 721 SER A N 1
ATOM 5889 C CA . SER A 1 721 ? -33.168 -8.340 -12.669 1.00 94.75 721 SER A CA 1
ATOM 5890 C C . SER A 1 721 ? -31.735 -8.149 -13.170 1.00 94.75 721 SER A C 1
ATOM 5892 O O . SER A 1 721 ? -31.231 -9.003 -13.890 1.00 94.75 721 SER A O 1
ATOM 5894 N N . ILE A 1 722 ? -31.058 -7.082 -12.740 1.00 95.06 722 ILE A N 1
ATOM 5895 C CA . ILE A 1 722 ? -29.643 -6.831 -13.046 1.00 95.06 722 ILE A CA 1
ATOM 5896 C C . ILE A 1 722 ? -28.759 -7.810 -12.268 1.00 95.06 722 ILE A C 1
ATOM 5898 O O . ILE A 1 722 ? -27.796 -8.342 -12.811 1.00 95.06 722 ILE A O 1
ATOM 5902 N N . CYS A 1 723 ? -29.105 -8.103 -11.012 1.00 95.44 723 CYS A N 1
ATOM 5903 C CA . CYS A 1 723 ? -28.363 -9.055 -10.192 1.00 95.44 723 CYS A CA 1
ATOM 5904 C C . CYS A 1 723 ? -28.349 -10.473 -10.782 1.00 95.44 723 CYS A C 1
ATOM 5906 O O . CYS A 1 723 ? -27.354 -11.185 -10.640 1.00 95.44 723 CYS A O 1
ATOM 5908 N N . ASN A 1 724 ? -29.389 -10.870 -11.520 1.00 95.19 724 ASN A N 1
ATOM 5909 C CA . ASN A 1 724 ? -29.409 -12.142 -12.246 1.00 95.19 724 ASN A CA 1
ATOM 5910 C C . ASN A 1 724 ? -28.257 -12.298 -13.255 1.00 95.19 724 ASN A C 1
ATOM 5912 O O . ASN A 1 724 ? -27.865 -13.427 -13.542 1.00 95.19 724 ASN A O 1
ATOM 5916 N N . LEU A 1 725 ? -27.685 -11.196 -13.758 1.00 95.56 725 LEU A N 1
ATOM 5917 C CA . LEU A 1 725 ? -26.581 -11.229 -14.724 1.00 95.56 725 LEU A CA 1
ATOM 5918 C C . LEU A 1 725 ? -25.266 -11.740 -14.123 1.00 95.56 725 LEU A C 1
ATOM 5920 O O . LEU A 1 725 ? -24.428 -12.248 -14.864 1.00 95.56 725 LEU A O 1
ATOM 5924 N N . TYR A 1 726 ? -25.087 -11.632 -12.803 1.00 94.81 726 TYR A N 1
ATOM 5925 C CA . TYR A 1 726 ? -23.839 -12.011 -12.128 1.00 94.81 726 TYR A CA 1
ATOM 5926 C C . TYR A 1 726 ? -24.020 -12.985 -10.956 1.00 94.81 726 TYR A C 1
ATOM 5928 O O . TYR A 1 726 ? -23.069 -13.675 -10.599 1.00 94.81 726 TYR A O 1
ATOM 5936 N N . ARG A 1 727 ? -25.219 -13.108 -10.363 1.00 95.12 727 ARG A N 1
ATOM 5937 C CA . ARG A 1 727 ? -25.433 -13.945 -9.161 1.00 95.12 727 ARG A CA 1
ATOM 5938 C C . ARG A 1 727 ? -25.102 -15.422 -9.345 1.00 95.12 727 ARG A C 1
ATOM 5940 O O . ARG A 1 727 ? -24.737 -16.069 -8.377 1.00 95.12 727 ARG A O 1
ATOM 5947 N N . TRP A 1 728 ? -25.194 -15.944 -10.571 1.00 94.94 728 TRP A N 1
ATOM 5948 C CA . TRP A 1 728 ? -24.866 -17.339 -10.897 1.00 94.94 728 TRP A CA 1
ATOM 5949 C C . TRP A 1 728 ? -23.411 -17.704 -10.577 1.00 94.94 728 TRP A C 1
ATOM 5951 O O . TRP A 1 728 ? -23.091 -18.884 -10.454 1.00 94.94 728 TRP A O 1
ATOM 5961 N N . ARG A 1 729 ? -22.529 -16.703 -10.456 1.00 94.75 729 ARG A N 1
ATOM 5962 C CA . ARG A 1 729 ? -21.122 -16.898 -10.113 1.00 94.75 729 ARG A CA 1
ATOM 5963 C C . ARG A 1 729 ? -20.908 -17.173 -8.620 1.00 94.75 729 ARG A C 1
ATOM 5965 O O . ARG A 1 729 ? -19.864 -17.722 -8.284 1.00 94.75 729 ARG A O 1
ATOM 5972 N N . TYR A 1 730 ? -21.872 -16.814 -7.771 1.00 94.38 730 TYR A N 1
ATOM 5973 C CA . TYR A 1 730 ? -21.798 -16.834 -6.308 1.00 94.38 730 TYR A CA 1
ATOM 5974 C C . TYR A 1 730 ? -22.680 -17.929 -5.706 1.00 94.38 730 TYR A C 1
ATOM 5976 O O . TYR A 1 730 ? -23.671 -18.362 -6.306 1.00 94.38 730 TYR A O 1
ATOM 5984 N N . LEU A 1 731 ? -22.352 -18.353 -4.489 1.00 88.44 731 LEU A N 1
ATOM 5985 C CA . LEU A 1 731 ? -23.144 -19.323 -3.750 1.00 88.44 731 LEU A CA 1
ATOM 5986 C C . LEU A 1 731 ? -24.378 -18.642 -3.142 1.00 88.44 731 LEU A C 1
ATOM 5988 O O . LEU A 1 731 ? -24.275 -17.842 -2.222 1.00 88.44 731 LEU A O 1
ATOM 5992 N N . ALA A 1 732 ? -25.562 -18.990 -3.650 1.00 90.81 732 ALA A N 1
ATOM 5993 C CA . ALA A 1 732 ? -26.857 -18.579 -3.093 1.00 90.81 732 ALA A CA 1
ATOM 5994 C C . ALA A 1 732 ? -27.099 -17.053 -2.973 1.00 90.81 732 ALA A C 1
ATOM 5996 O O . ALA A 1 732 ? -27.917 -16.632 -2.160 1.00 90.81 732 ALA A O 1
ATOM 5997 N N . LEU A 1 733 ? -26.471 -16.225 -3.821 1.00 95.38 733 LEU A N 1
ATOM 5998 C CA . LEU A 1 733 ? -26.656 -14.767 -3.796 1.00 95.38 733 LEU A CA 1
ATOM 5999 C C . LEU A 1 733 ? -28.096 -14.338 -4.166 1.00 95.38 733 LEU A C 1
ATOM 6001 O O . LEU A 1 733 ? -28.528 -14.443 -5.319 1.00 95.38 733 LEU A O 1
ATOM 6005 N N . GLY A 1 734 ? -28.810 -13.800 -3.180 1.00 94.44 734 GLY A N 1
ATOM 6006 C CA . GLY A 1 734 ? -30.130 -13.178 -3.252 1.00 94.44 734 GLY A CA 1
ATOM 6007 C C . GLY A 1 734 ? -30.111 -11.654 -3.066 1.00 94.44 734 GLY A C 1
ATOM 6008 O O . GLY A 1 734 ? -29.110 -10.975 -3.300 1.00 94.44 734 GLY A O 1
ATOM 6009 N N . ASP A 1 735 ? -31.253 -11.096 -2.661 1.00 94.56 735 ASP A N 1
ATOM 6010 C CA . ASP A 1 735 ? -31.501 -9.651 -2.583 1.00 94.56 735 ASP A CA 1
ATOM 6011 C C . ASP A 1 735 ? -31.997 -9.248 -1.185 1.00 94.56 735 ASP A C 1
ATOM 6013 O O . ASP A 1 735 ? -32.846 -9.922 -0.596 1.00 94.56 735 ASP A O 1
ATOM 6017 N N . LEU A 1 736 ? -31.528 -8.109 -0.667 1.00 93.12 736 LEU A N 1
ATOM 6018 C CA . LEU A 1 736 ? -32.020 -7.550 0.594 1.00 93.12 736 LEU A CA 1
ATOM 6019 C C . LEU A 1 736 ? -33.471 -7.050 0.474 1.00 93.12 736 LEU A C 1
ATOM 6021 O O . LEU A 1 736 ? -33.948 -6.631 -0.583 1.00 93.12 736 LEU A O 1
ATOM 6025 N N . GLY A 1 737 ? -34.193 -7.042 1.598 1.00 91.75 737 GLY A N 1
ATOM 6026 C CA . GLY A 1 737 ? -35.626 -6.728 1.624 1.00 91.75 737 GLY A CA 1
ATOM 6027 C C . GLY A 1 737 ? -35.996 -5.311 1.166 1.00 91.75 737 GLY A C 1
ATOM 6028 O O . GLY A 1 737 ? -37.137 -5.080 0.767 1.00 91.75 737 GLY A O 1
ATOM 6029 N N . HIS A 1 738 ? -35.090 -4.331 1.228 1.00 91.00 738 HIS A N 1
ATOM 6030 C CA . HIS A 1 738 ? -35.367 -2.990 0.693 1.00 91.00 738 HIS A CA 1
ATOM 6031 C C . HIS A 1 738 ? -35.304 -2.965 -0.837 1.00 91.00 738 HIS A C 1
ATOM 6033 O O . HIS A 1 738 ? -36.162 -2.337 -1.450 1.00 91.00 738 HIS A O 1
ATOM 6039 N N . VAL A 1 739 ? -34.393 -3.724 -1.451 1.00 92.44 739 VAL A N 1
ATOM 6040 C CA . VAL A 1 739 ? -34.260 -3.839 -2.914 1.00 92.44 739 VAL A CA 1
ATOM 6041 C C . VAL A 1 739 ? -35.537 -4.383 -3.552 1.00 92.44 739 VAL A C 1
ATOM 6043 O O . VAL A 1 739 ? -35.952 -3.953 -4.625 1.00 92.44 739 VAL A O 1
ATOM 6046 N N . THR A 1 740 ? -36.197 -5.326 -2.885 1.00 90.81 740 THR A N 1
ATOM 6047 C CA . THR A 1 740 ? -37.427 -5.941 -3.400 1.00 90.81 740 THR A CA 1
ATOM 6048 C C . THR A 1 740 ? -38.676 -5.090 -3.149 1.00 90.81 740 THR A C 1
ATOM 6050 O O . THR A 1 740 ? -39.651 -5.193 -3.898 1.00 90.81 740 THR A O 1
ATOM 6053 N N . ARG A 1 741 ? -38.669 -4.233 -2.116 1.00 91.56 741 ARG A N 1
ATOM 6054 C CA . ARG A 1 741 ? -39.851 -3.465 -1.679 1.00 91.56 741 ARG A CA 1
ATOM 6055 C C . ARG A 1 741 ? -39.871 -2.017 -2.159 1.00 91.56 741 ARG A C 1
ATOM 6057 O O . ARG A 1 741 ? -40.951 -1.529 -2.496 1.00 91.56 741 ARG A O 1
ATOM 6064 N N . LEU A 1 742 ? -38.730 -1.327 -2.159 1.00 93.38 742 LEU A N 1
ATOM 6065 C CA . LEU A 1 742 ? -38.688 0.111 -2.413 1.00 93.38 742 LEU A CA 1
ATOM 6066 C C . LEU A 1 742 ? -39.053 0.434 -3.876 1.00 93.38 742 LEU A C 1
ATOM 6068 O O . LEU A 1 742 ? -38.595 -0.255 -4.794 1.00 93.38 742 LEU A O 1
ATOM 6072 N N . PRO A 1 743 ? -39.863 1.484 -4.127 1.00 91.50 743 PRO A N 1
ATOM 6073 C CA . PRO A 1 743 ? -40.286 1.854 -5.479 1.00 91.50 743 PRO A CA 1
ATOM 6074 C C . PRO A 1 743 ? -39.131 2.177 -6.432 1.00 91.50 743 PRO A C 1
ATOM 6076 O O . PRO A 1 743 ? -39.239 1.905 -7.625 1.00 91.50 743 PRO A O 1
ATOM 6079 N N . GLU A 1 744 ? -38.020 2.706 -5.919 1.00 89.19 744 GLU A N 1
ATOM 6080 C CA . GLU A 1 744 ? -36.835 3.079 -6.705 1.00 89.19 744 GLU A CA 1
ATOM 6081 C C . GLU A 1 744 ? -36.220 1.899 -7.480 1.00 89.19 744 GLU A C 1
ATOM 6083 O O . GLU A 1 744 ? -35.808 2.062 -8.627 1.00 89.19 744 GLU A O 1
ATOM 6088 N N . TYR A 1 745 ? -36.271 0.682 -6.928 1.00 91.12 745 TYR A N 1
ATOM 6089 C CA . TYR A 1 745 ? -35.792 -0.535 -7.596 1.00 91.12 745 TYR A CA 1
ATOM 6090 C C . TYR A 1 745 ? -36.839 -1.185 -8.513 1.00 91.12 745 TYR A C 1
ATOM 6092 O O . TYR A 1 745 ? -36.518 -2.105 -9.271 1.00 91.12 745 TYR A O 1
ATOM 6100 N N . ARG A 1 746 ? -38.089 -0.702 -8.486 1.00 88.88 746 ARG A N 1
ATOM 6101 C CA . ARG A 1 746 ? -39.218 -1.223 -9.280 1.00 88.88 746 ARG A CA 1
ATOM 6102 C C . ARG A 1 746 ? -39.629 -0.304 -10.428 1.00 88.88 746 ARG A C 1
ATOM 6104 O O . ARG A 1 746 ? -40.209 -0.782 -11.397 1.00 88.88 746 ARG A O 1
ATOM 6111 N N . ALA A 1 747 ? -39.337 0.992 -10.335 1.00 89.19 747 ALA A N 1
ATOM 6112 C CA . ALA A 1 747 ? -39.653 1.975 -11.369 1.00 89.19 747 ALA A CA 1
ATOM 6113 C C . ALA A 1 747 ? -38.926 1.641 -12.679 1.00 89.19 747 ALA A C 1
ATOM 6115 O O . ALA A 1 747 ? -37.746 1.325 -12.640 1.00 89.19 747 ALA A O 1
ATOM 6116 N N . ALA A 1 748 ? -39.585 1.698 -13.835 1.00 89.88 748 ALA A N 1
ATOM 6117 C CA . ALA A 1 748 ? -38.914 1.450 -15.113 1.00 89.88 748 ALA A CA 1
ATOM 6118 C C . ALA A 1 748 ? -37.917 2.573 -15.459 1.00 89.88 748 ALA A C 1
ATOM 6120 O O . ALA A 1 748 ? -38.052 3.701 -14.983 1.00 89.88 748 ALA A O 1
ATOM 6121 N N . ASN A 1 749 ? -36.946 2.277 -16.323 1.00 89.69 749 ASN A N 1
ATOM 6122 C CA . ASN A 1 749 ? -36.061 3.298 -16.879 1.00 89.69 749 ASN A CA 1
ATOM 6123 C C . ASN A 1 749 ? -36.850 4.109 -17.926 1.00 89.69 749 ASN A C 1
ATOM 6125 O O . ASN A 1 749 ? -37.334 3.555 -18.912 1.00 89.69 749 ASN A O 1
ATOM 6129 N N . ALA A 1 750 ? -37.022 5.414 -17.714 1.00 86.56 750 ALA A N 1
ATOM 6130 C CA . ALA A 1 750 ? -37.797 6.263 -18.615 1.00 86.56 750 ALA A CA 1
ATOM 6131 C C . ALA A 1 750 ? -37.233 6.240 -20.052 1.00 86.56 750 ALA A C 1
ATOM 6133 O O . ALA A 1 750 ? -36.027 6.313 -20.278 1.00 86.56 750 ALA A O 1
ATOM 6134 N N . GLY A 1 751 ? -38.118 6.106 -21.042 1.00 87.06 751 GLY A N 1
ATOM 6135 C CA . GLY A 1 751 ? -37.723 6.015 -22.453 1.00 87.06 751 GLY A CA 1
ATOM 6136 C C . GLY A 1 751 ? -37.100 4.676 -22.875 1.00 87.06 751 GLY A C 1
ATOM 6137 O O . GLY A 1 751 ? -36.813 4.506 -24.058 1.00 87.06 751 GLY A O 1
ATOM 6138 N N . LEU A 1 752 ? -36.938 3.712 -21.961 1.00 89.50 752 LEU A N 1
ATOM 6139 C CA . LEU A 1 752 ? -36.395 2.381 -22.240 1.00 89.50 752 LEU A CA 1
ATOM 6140 C C . LEU A 1 752 ? -37.402 1.299 -21.835 1.00 89.50 752 LEU A C 1
ATOM 6142 O O . LEU A 1 752 ? -37.959 1.312 -20.741 1.00 89.50 752 LEU A O 1
ATOM 6146 N N . ARG A 1 753 ? -37.654 0.338 -22.732 1.00 91.75 753 ARG A N 1
ATOM 6147 C CA . ARG A 1 753 ? -38.631 -0.737 -22.479 1.00 91.75 753 ARG A CA 1
ATOM 6148 C C . ARG A 1 753 ? -38.156 -1.733 -21.419 1.00 91.75 753 ARG A C 1
ATOM 6150 O O . ARG A 1 753 ? -38.984 -2.271 -20.689 1.00 91.75 753 ARG A O 1
ATOM 6157 N N . TYR A 1 754 ? -36.856 -2.003 -21.382 1.00 93.75 754 TYR A N 1
ATOM 6158 C CA . TYR A 1 754 ? -36.235 -2.962 -20.475 1.00 93.75 754 TYR A CA 1
ATOM 6159 C C . TYR A 1 754 ? -35.241 -2.245 -19.562 1.00 93.75 754 TYR A C 1
ATOM 6161 O O . TYR A 1 754 ? -34.744 -1.164 -19.880 1.00 93.75 754 TYR A O 1
ATOM 6169 N N . ASP A 1 755 ? -34.965 -2.851 -18.416 1.00 91.25 755 ASP A N 1
ATOM 6170 C CA . ASP A 1 755 ? -34.000 -2.364 -17.431 1.00 91.25 755 ASP A CA 1
ATOM 6171 C C . ASP A 1 755 ? -32.544 -2.632 -17.833 1.00 91.25 755 ASP A C 1
ATOM 6173 O O . ASP A 1 755 ? -31.675 -1.818 -17.524 1.00 91.25 755 ASP A O 1
ATOM 6177 N N . PHE A 1 756 ? -32.296 -3.720 -18.562 1.00 94.19 756 PHE A N 1
ATOM 6178 C CA . PHE A 1 756 ? -31.050 -3.990 -19.273 1.00 94.19 756 PHE A CA 1
ATOM 6179 C C . PHE A 1 756 ? -31.336 -4.587 -20.657 1.00 94.19 756 PHE A C 1
ATOM 6181 O O . PHE A 1 756 ? -32.345 -5.261 -20.872 1.00 94.19 756 PHE A O 1
ATOM 6188 N N . GLN A 1 757 ? -30.445 -4.332 -21.615 1.00 93.44 757 GLN A N 1
ATOM 6189 C CA . GLN A 1 757 ? -30.523 -4.880 -22.968 1.00 93.44 757 GLN A CA 1
ATOM 6190 C C . GLN A 1 757 ? -29.116 -5.180 -23.476 1.00 93.44 757 GLN A C 1
ATOM 6192 O O . GLN A 1 757 ? -28.203 -4.386 -23.266 1.00 93.44 757 GLN A O 1
ATOM 6197 N N . LEU A 1 758 ? -28.964 -6.300 -24.180 1.00 93.56 758 LEU A N 1
ATOM 6198 C CA . LEU A 1 758 ? -27.814 -6.536 -25.042 1.00 93.56 758 LEU A CA 1
ATOM 6199 C C . LEU A 1 758 ? -28.202 -6.091 -26.453 1.00 93.56 758 LEU A C 1
ATOM 6201 O O . LEU A 1 758 ? -29.190 -6.582 -27.001 1.00 93.56 758 LEU A O 1
ATOM 6205 N N . ILE A 1 759 ? -27.457 -5.141 -27.010 1.00 89.94 759 ILE A N 1
ATOM 6206 C CA . ILE A 1 759 ? -27.708 -4.601 -28.346 1.00 89.94 759 ILE A CA 1
ATOM 6207 C C . ILE A 1 759 ? -26.657 -5.173 -29.287 1.00 89.94 759 ILE A C 1
ATOM 6209 O O . ILE A 1 759 ? -25.468 -4.924 -29.112 1.00 89.94 759 ILE A O 1
ATOM 6213 N N . ASN A 1 760 ? -27.105 -5.953 -30.268 1.00 88.81 760 ASN A N 1
ATOM 6214 C CA . ASN A 1 760 ? -26.249 -6.391 -31.361 1.00 88.81 760 ASN A CA 1
ATOM 6215 C C . ASN A 1 760 ? -25.953 -5.198 -32.276 1.00 88.81 760 ASN A C 1
ATOM 6217 O O . ASN A 1 760 ? -26.886 -4.507 -32.691 1.00 88.81 760 ASN A O 1
ATOM 6221 N N . VAL A 1 761 ? -24.678 -4.979 -32.585 1.00 85.06 761 VAL A N 1
ATOM 6222 C CA . VAL A 1 761 ? -24.221 -3.961 -33.533 1.00 85.06 761 VAL A CA 1
ATOM 6223 C C . VAL A 1 761 ? -23.462 -4.693 -34.630 1.00 85.06 761 VAL A C 1
ATOM 6225 O O . VAL A 1 761 ? -22.411 -5.270 -34.364 1.00 85.06 761 VAL A O 1
ATOM 6228 N N . ASP A 1 762 ? -24.042 -4.723 -35.827 1.00 84.62 762 ASP A N 1
ATOM 6229 C CA . ASP A 1 762 ? -23.443 -5.370 -36.994 1.00 84.62 762 ASP A CA 1
ATOM 6230 C C . ASP A 1 762 ? -22.322 -4.508 -37.593 1.00 84.62 762 ASP A C 1
ATOM 6232 O O . ASP A 1 762 ? -22.237 -3.303 -37.339 1.00 84.62 762 ASP A O 1
ATOM 6236 N N . ASP A 1 763 ? -21.485 -5.123 -38.430 1.00 83.44 763 ASP A N 1
ATOM 6237 C CA . ASP A 1 763 ? -20.443 -4.416 -39.173 1.00 83.44 763 ASP A CA 1
ATOM 6238 C C . ASP A 1 763 ? -21.039 -3.287 -40.027 1.00 83.44 763 ASP A C 1
ATOM 6240 O O . ASP A 1 763 ? -22.020 -3.471 -40.759 1.00 83.44 763 ASP A O 1
ATOM 6244 N N . PHE A 1 764 ? -20.390 -2.124 -40.008 1.00 69.19 764 PHE A N 1
ATOM 6245 C CA . PHE A 1 764 ? -20.788 -0.972 -40.810 1.00 69.19 764 PHE A CA 1
ATOM 6246 C C . PHE A 1 764 ? -19.783 -0.751 -41.942 1.00 69.19 764 PHE A C 1
ATOM 6248 O O . PHE A 1 764 ? -18.574 -0.722 -41.726 1.00 69.19 764 PHE A O 1
ATOM 6255 N N . ASN A 1 765 ? -20.266 -0.637 -43.184 1.00 72.81 765 ASN A N 1
ATOM 6256 C CA . ASN A 1 765 ? -19.424 -0.584 -44.392 1.00 72.81 765 ASN A CA 1
ATOM 6257 C C . ASN A 1 765 ? -18.397 -1.737 -44.503 1.00 72.81 765 ASN A C 1
ATOM 6259 O O . ASN A 1 765 ? -17.338 -1.574 -45.106 1.00 72.81 765 ASN A O 1
ATOM 6263 N N . GLY A 1 766 ? -18.714 -2.910 -43.939 1.00 76.38 766 GLY A N 1
ATOM 6264 C CA . GLY A 1 766 ? -17.835 -4.085 -43.947 1.00 76.38 766 GLY A CA 1
ATOM 6265 C C . GLY A 1 766 ? -16.653 -4.008 -42.974 1.00 76.38 766 GLY A C 1
ATOM 6266 O O . GLY A 1 766 ? -15.737 -4.818 -43.090 1.00 76.38 766 GLY A O 1
ATOM 6267 N N . ALA A 1 767 ? -16.658 -3.047 -42.045 1.00 73.62 767 ALA A N 1
ATOM 6268 C CA . ALA A 1 767 ? -15.676 -2.932 -40.975 1.00 73.62 767 ALA A CA 1
ATOM 6269 C C . ALA A 1 767 ? -16.365 -3.071 -39.608 1.00 73.62 767 ALA A C 1
ATOM 6271 O O . ALA A 1 767 ? -17.271 -2.305 -39.276 1.00 73.62 767 ALA A O 1
ATOM 6272 N N . GLY A 1 768 ? -15.917 -4.056 -38.830 1.00 84.12 768 GLY A N 1
ATOM 6273 C CA . GLY A 1 768 ? -16.290 -4.244 -37.431 1.00 84.12 768 GLY A CA 1
ATOM 6274 C C . GLY A 1 768 ? -15.241 -3.626 -36.508 1.00 84.12 768 GLY A C 1
ATOM 6275 O O . GLY A 1 768 ? -15.107 -2.405 -36.407 1.00 84.12 768 GLY A O 1
ATOM 6276 N N . GLU A 1 769 ? -14.468 -4.475 -35.835 1.00 88.25 769 GLU A N 1
ATOM 6277 C CA . GLU A 1 769 ? -13.327 -4.045 -35.025 1.00 88.25 769 GLU A CA 1
ATOM 6278 C C . GLU A 1 769 ? -12.149 -3.591 -35.898 1.00 88.25 769 GLU A C 1
ATOM 6280 O O . GLU A 1 769 ? -11.794 -4.219 -36.896 1.00 88.25 769 GLU A O 1
ATOM 6285 N N . THR A 1 770 ? -11.543 -2.472 -35.512 1.00 87.50 770 THR A N 1
ATOM 6286 C CA . THR A 1 770 ? -10.404 -1.860 -36.199 1.00 87.50 770 THR A CA 1
ATOM 6287 C C . THR A 1 770 ? -9.279 -1.579 -35.214 1.00 87.50 770 THR A C 1
ATOM 6289 O O . THR A 1 770 ? -9.522 -1.304 -34.040 1.00 87.50 770 THR A O 1
ATOM 6292 N N . GLU A 1 771 ? -8.045 -1.610 -35.707 1.00 87.44 771 GLU A N 1
ATOM 6293 C CA . GLU A 1 771 ? -6.829 -1.437 -34.913 1.00 87.44 771 GLU A CA 1
ATOM 6294 C C . GLU A 1 771 ? -5.901 -0.438 -35.638 1.00 87.44 771 GLU A C 1
ATOM 6296 O O . GLU A 1 771 ? -5.023 -0.842 -36.404 1.00 87.44 771 GLU A O 1
ATOM 6301 N N . PRO A 1 772 ? -6.120 0.889 -35.496 1.00 84.06 772 PRO A N 1
ATOM 6302 C CA . PRO A 1 772 ? -5.319 1.907 -36.189 1.00 84.06 772 PRO A CA 1
ATOM 6303 C C . PRO A 1 772 ? -3.854 1.933 -35.730 1.00 84.06 772 PRO A C 1
ATOM 6305 O O . PRO A 1 772 ? -2.960 2.293 -36.499 1.00 84.06 772 PRO A O 1
ATOM 6308 N N . SER A 1 773 ? -3.603 1.540 -34.483 1.00 77.38 773 SER A N 1
ATOM 6309 C CA . SER A 1 773 ? -2.276 1.267 -33.939 1.00 77.38 773 SER A CA 1
ATOM 6310 C C . SER A 1 773 ? -2.304 -0.057 -33.177 1.00 77.38 773 SER A C 1
ATOM 6312 O O . SER A 1 773 ? -3.357 -0.377 -32.623 1.00 77.38 773 SER A O 1
ATOM 6314 N N . PRO A 1 774 ? -1.178 -0.795 -33.108 1.00 74.31 774 PRO A N 1
ATOM 6315 C CA . PRO A 1 774 ? -1.128 -2.096 -32.448 1.00 74.31 774 PRO A CA 1
ATOM 6316 C C . PRO A 1 774 ? -1.771 -2.082 -31.055 1.00 74.31 774 PRO A C 1
ATOM 6318 O O . PRO A 1 774 ? -1.473 -1.196 -30.253 1.00 74.31 774 PRO A O 1
ATOM 6321 N N . TYR A 1 775 ? -2.650 -3.047 -30.791 1.00 78.06 775 TYR A N 1
ATOM 6322 C CA . TYR A 1 775 ? -3.424 -3.251 -29.563 1.00 78.06 775 TYR A CA 1
ATOM 6323 C C . TYR A 1 775 ? -4.386 -2.111 -29.176 1.00 78.06 775 TYR A C 1
ATOM 6325 O O . TYR A 1 775 ? -4.995 -2.142 -28.104 1.00 78.06 775 TYR A O 1
ATOM 6333 N N . PHE A 1 776 ? -4.578 -1.110 -30.040 1.00 85.00 776 PHE A N 1
ATOM 6334 C CA . PHE A 1 776 ? -5.492 0.009 -29.811 1.00 85.00 776 PHE A CA 1
ATOM 6335 C C . PHE A 1 776 ? -6.845 -0.252 -30.477 1.00 85.00 776 PHE A C 1
ATOM 6337 O O . PHE A 1 776 ? -7.204 0.374 -31.472 1.00 85.00 776 PHE A O 1
ATOM 6344 N N . TYR A 1 777 ? -7.585 -1.211 -29.928 1.00 87.81 777 TYR A N 1
ATOM 6345 C CA . TYR A 1 777 ? -8.843 -1.675 -30.505 1.00 87.81 777 TYR A CA 1
ATOM 6346 C C . TYR A 1 777 ? -9.951 -0.618 -30.437 1.0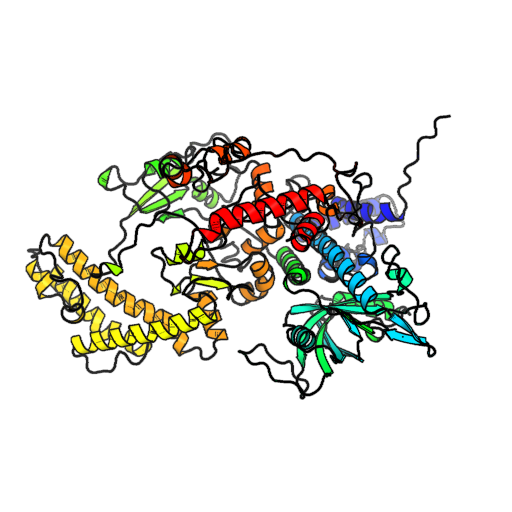0 87.81 777 TYR A C 1
ATOM 6348 O O . TYR A 1 777 ? -10.206 0.002 -29.396 1.00 87.81 777 TYR A O 1
ATOM 6356 N N . GLN A 1 778 ? -10.619 -0.423 -31.571 1.00 87.50 778 GLN A N 1
ATOM 6357 C CA . GLN A 1 778 ? -11.670 0.565 -31.780 1.00 87.50 778 GLN A CA 1
ATOM 6358 C C . GLN A 1 778 ? -12.813 0.000 -32.612 1.00 87.50 778 GLN A C 1
ATOM 6360 O O . GLN A 1 778 ? -12.648 -0.919 -33.413 1.00 87.50 778 GLN A O 1
ATOM 6365 N N . THR A 1 779 ? -13.991 0.597 -32.450 1.00 86.19 779 THR A N 1
ATOM 6366 C CA . THR A 1 779 ? -15.167 0.270 -33.258 1.00 86.19 779 THR A CA 1
ATOM 6367 C C . THR A 1 779 ? -15.975 1.546 -33.459 1.00 86.19 779 THR A C 1
ATOM 6369 O O . THR A 1 779 ? -16.736 1.931 -32.574 1.00 86.19 779 THR A O 1
ATOM 6372 N N . ASN A 1 780 ? -15.775 2.210 -34.602 1.00 82.56 780 ASN A N 1
ATOM 6373 C CA . ASN A 1 780 ? -16.365 3.521 -34.918 1.00 82.56 780 ASN A CA 1
ATOM 6374 C C . ASN A 1 780 ? -17.879 3.548 -34.694 1.00 82.56 780 ASN A C 1
ATOM 6376 O O . ASN A 1 780 ? -18.372 4.371 -33.928 1.00 82.56 780 ASN A O 1
ATOM 6380 N N . GLU A 1 781 ? -18.595 2.586 -35.272 1.00 80.62 781 GLU A N 1
ATOM 6381 C CA . GLU A 1 781 ? -20.057 2.538 -35.207 1.00 80.62 781 GLU A CA 1
ATOM 6382 C C . GLU A 1 781 ? -20.576 2.334 -33.775 1.00 80.62 781 GLU A C 1
ATOM 6384 O O . GLU A 1 781 ? -21.486 3.028 -33.325 1.00 80.62 781 GLU A O 1
ATOM 6389 N N . VAL A 1 782 ? -19.963 1.415 -33.019 1.00 82.88 782 VAL A N 1
ATOM 6390 C CA . VAL A 1 782 ? -20.326 1.180 -31.613 1.00 82.88 782 VAL A CA 1
ATOM 6391 C C . VAL A 1 782 ? -20.095 2.447 -30.792 1.00 82.88 782 VAL A C 1
ATOM 6393 O O . VAL A 1 782 ? -20.957 2.814 -29.997 1.00 82.88 782 VAL A O 1
ATOM 6396 N N . SER A 1 783 ? -18.972 3.141 -30.994 1.00 82.44 783 SER A N 1
ATOM 6397 C CA . SER A 1 783 ? -18.677 4.400 -30.303 1.00 82.44 783 SER A CA 1
ATOM 6398 C C . SER A 1 783 ? -19.682 5.504 -30.647 1.00 82.44 783 SER A C 1
ATOM 6400 O O . SER A 1 783 ? -20.223 6.125 -29.732 1.00 82.44 783 SER A O 1
ATOM 6402 N N . GLU A 1 784 ? -20.003 5.716 -31.927 1.00 83.56 784 GLU A N 1
ATOM 6403 C CA . GLU A 1 784 ? -20.988 6.722 -32.352 1.00 83.56 784 GLU A CA 1
ATOM 6404 C C . GLU A 1 784 ? -22.394 6.424 -31.813 1.00 83.56 784 GLU A C 1
ATOM 6406 O O . GLU A 1 784 ? -23.077 7.319 -31.296 1.00 83.56 784 GLU A O 1
ATOM 6411 N N . GLN A 1 785 ? -22.830 5.162 -31.873 1.00 83.38 785 GLN A N 1
ATOM 6412 C CA . GLN A 1 785 ? -24.123 4.752 -31.329 1.00 83.38 785 GLN A CA 1
ATOM 6413 C C . GLN A 1 785 ? -24.165 4.913 -29.808 1.00 83.38 785 GLN A C 1
ATOM 6415 O O . GLN A 1 785 ? -25.150 5.444 -29.289 1.00 83.38 785 GLN A O 1
ATOM 6420 N N . LEU A 1 786 ? -23.111 4.510 -29.091 1.00 84.88 786 LEU A N 1
ATOM 6421 C CA . LEU A 1 786 ? -23.013 4.672 -27.638 1.00 84.88 786 LEU A CA 1
ATOM 6422 C C . LEU A 1 786 ? -23.084 6.145 -27.228 1.00 84.88 786 LEU A C 1
ATOM 6424 O O . LEU A 1 786 ? -23.866 6.484 -26.339 1.00 84.88 786 LEU A O 1
ATOM 6428 N N . VAL A 1 787 ? -22.333 7.024 -27.897 1.00 85.81 787 VAL A N 1
ATOM 6429 C CA . VAL A 1 787 ? -22.356 8.474 -27.641 1.00 85.81 787 VAL A CA 1
ATOM 6430 C C . VAL A 1 787 ? -23.727 9.065 -27.974 1.00 85.81 787 VAL A C 1
ATOM 6432 O O . VAL A 1 787 ? -24.282 9.837 -27.192 1.00 85.81 787 VAL A O 1
ATOM 6435 N N . THR A 1 788 ? -24.346 8.646 -29.079 1.00 86.56 788 THR A N 1
ATOM 6436 C CA . THR A 1 788 ? -25.707 9.072 -29.443 1.00 86.56 788 THR A CA 1
ATOM 6437 C C . THR A 1 788 ? -26.737 8.651 -28.393 1.00 86.56 788 THR A C 1
ATOM 6439 O O . THR A 1 788 ? -27.614 9.439 -28.025 1.00 86.56 788 THR A O 1
ATOM 6442 N N . TRP A 1 789 ? -26.653 7.416 -27.892 1.00 85.62 789 TRP A N 1
ATOM 6443 C CA . TRP A 1 789 ? -27.498 6.931 -26.802 1.00 85.62 789 TRP A CA 1
ATOM 6444 C C . TRP A 1 789 ? -27.242 7.699 -25.511 1.00 85.62 789 TRP A C 1
ATOM 6446 O O . TRP A 1 789 ? -28.201 8.127 -24.869 1.00 85.62 789 TRP A O 1
ATOM 6456 N N . PHE A 1 790 ? -25.977 7.935 -25.167 1.00 85.81 790 PHE A N 1
ATOM 6457 C CA . PHE A 1 790 ? -25.594 8.726 -24.005 1.00 85.81 790 PHE A CA 1
ATOM 6458 C C . PHE A 1 790 ? -26.197 10.133 -24.078 1.00 85.81 790 PHE A C 1
ATOM 6460 O O . PHE A 1 790 ? -26.862 10.543 -23.132 1.00 85.81 790 PHE A O 1
ATOM 6467 N N . HIS A 1 791 ? -26.093 10.824 -25.218 1.00 84.56 791 HIS A N 1
ATOM 6468 C CA . HIS A 1 791 ? -26.718 12.133 -25.432 1.00 84.56 791 HIS A CA 1
ATOM 6469 C C . HIS A 1 791 ? -28.245 12.092 -25.323 1.00 84.56 791 HIS A C 1
ATOM 6471 O O . HIS A 1 791 ? -28.831 12.935 -24.645 1.00 84.56 791 HIS A O 1
ATOM 6477 N N . LYS A 1 792 ? -28.910 11.108 -25.943 1.00 84.50 792 LYS A N 1
ATOM 6478 C CA . LYS A 1 792 ? -30.374 10.955 -25.849 1.00 84.50 792 LYS A CA 1
ATOM 6479 C C . LYS A 1 792 ? -30.832 10.740 -24.408 1.00 84.50 792 LYS A C 1
ATOM 6481 O O . LYS A 1 792 ? -31.801 11.363 -23.980 1.00 84.50 792 LYS A O 1
ATOM 6486 N N . LEU A 1 793 ? -30.142 9.880 -23.662 1.00 84.81 793 LEU A N 1
ATOM 6487 C CA . LEU A 1 793 ? -30.449 9.619 -22.257 1.00 84.81 793 LEU A CA 1
ATOM 6488 C C . LEU A 1 793 ? -30.119 10.843 -21.400 1.00 84.81 793 LEU A C 1
ATOM 6490 O O . LEU A 1 793 ? -30.924 11.222 -20.559 1.00 84.81 793 LEU A O 1
ATOM 6494 N N . HIS A 1 794 ? -29.002 11.521 -21.652 1.00 81.75 794 HIS A N 1
ATOM 6495 C CA . HIS A 1 794 ? -28.646 12.749 -20.949 1.00 81.75 794 HIS A CA 1
ATOM 6496 C C . HIS A 1 794 ? -29.704 13.843 -21.160 1.00 81.75 794 HIS A C 1
ATOM 6498 O O . HIS A 1 794 ? -30.165 14.440 -20.194 1.00 81.75 794 HIS A O 1
ATOM 6504 N N . LEU A 1 795 ? -30.188 14.045 -22.389 1.00 80.94 795 LEU A N 1
ATOM 6505 C CA . LEU A 1 795 ? -31.303 14.959 -22.669 1.00 80.94 795 LEU A CA 1
ATOM 6506 C C . LEU A 1 795 ? -32.598 14.540 -21.958 1.00 80.94 795 LEU A C 1
ATOM 6508 O O . LEU A 1 795 ? -33.352 15.390 -21.499 1.00 80.94 795 LEU A O 1
ATOM 6512 N N . LEU A 1 796 ? -32.867 13.241 -21.843 1.00 79.44 796 LEU A N 1
ATOM 6513 C CA . LEU A 1 796 ? -34.086 12.744 -21.205 1.00 79.44 796 LEU A CA 1
ATOM 6514 C C . LEU A 1 796 ? -34.038 12.846 -19.670 1.00 79.44 796 LEU A C 1
ATOM 6516 O O . LEU A 1 796 ? -35.040 13.186 -19.045 1.00 79.44 796 LEU A O 1
ATOM 6520 N N . TYR A 1 797 ? -32.881 12.573 -19.065 1.00 74.00 797 TYR A N 1
ATOM 6521 C CA . TYR A 1 797 ? -32.713 12.517 -17.612 1.00 74.00 797 TYR A CA 1
ATOM 6522 C C . TYR A 1 797 ? -32.231 13.845 -17.013 1.00 74.00 797 TYR A C 1
ATOM 6524 O O . TYR A 1 797 ? -32.776 14.277 -15.997 1.00 74.00 797 TYR A O 1
ATOM 6532 N N . CYS A 1 798 ? -31.280 14.538 -17.645 1.00 64.50 798 CYS A N 1
ATOM 6533 C CA . CYS A 1 798 ? -30.660 15.748 -17.093 1.00 64.50 798 CYS A CA 1
ATOM 6534 C C . CYS A 1 798 ? -31.440 17.039 -17.393 1.00 64.50 798 CYS A C 1
ATOM 6536 O O . CYS A 1 798 ? -31.341 17.989 -16.623 1.00 64.50 798 CYS A O 1
ATOM 6538 N N . TRP A 1 799 ? -32.289 17.083 -18.428 1.00 53.12 799 TRP A N 1
ATOM 6539 C CA . TRP A 1 799 ? -33.156 18.250 -18.687 1.00 53.12 799 TRP A CA 1
ATOM 6540 C C . TRP A 1 799 ? -34.393 18.309 -17.768 1.00 53.12 799 TRP A C 1
ATOM 6542 O O . TRP A 1 799 ? -35.082 19.325 -17.721 1.00 53.12 799 TRP A O 1
ATOM 6552 N N . SER A 1 800 ? -34.665 17.248 -16.993 1.00 47.25 800 SER A N 1
ATOM 6553 C CA . SER A 1 800 ? -35.796 17.191 -16.051 1.00 47.25 800 SER A CA 1
ATOM 6554 C C . SER A 1 800 ? -35.491 17.732 -14.642 1.00 47.25 800 SER A C 1
ATOM 6556 O O . SER A 1 800 ? -36.398 17.808 -13.814 1.00 47.25 800 SER A O 1
ATOM 6558 N N . GLN A 1 801 ? -34.246 18.134 -14.348 1.00 46.66 801 GLN A N 1
ATOM 6559 C CA . GLN A 1 801 ? -33.821 18.502 -12.992 1.00 46.66 801 GLN A CA 1
ATOM 6560 C C . GLN A 1 801 ? -33.210 19.907 -12.918 1.00 46.66 801 GLN A C 1
ATOM 6562 O O . GLN A 1 801 ? -32.017 20.109 -13.108 1.00 46.66 801 GLN A O 1
ATOM 6567 N N . PHE A 1 802 ? -34.025 20.876 -12.497 1.00 41.44 802 PHE A N 1
ATOM 6568 C CA . PHE A 1 802 ? -33.574 22.174 -11.971 1.00 41.44 802 PHE A CA 1
ATOM 6569 C C . PHE A 1 802 ? -33.036 22.072 -10.520 1.00 41.44 802 PHE A C 1
ATOM 6571 O O . PHE A 1 802 ? -32.982 23.070 -9.805 1.00 41.44 802 PHE A O 1
ATOM 6578 N N . VAL A 1 803 ? -32.670 20.873 -10.042 1.00 39.62 803 VAL A N 1
ATOM 6579 C CA . VAL A 1 803 ? -32.314 20.621 -8.634 1.00 39.62 803 VAL A CA 1
ATOM 6580 C C . VAL A 1 803 ? -31.086 19.704 -8.536 1.00 39.62 803 VAL A C 1
ATOM 6582 O O . VAL A 1 803 ? -31.189 18.482 -8.575 1.00 39.62 803 VAL A O 1
ATOM 6585 N N . GLY A 1 804 ? -29.918 20.344 -8.428 1.00 40.78 804 GLY A N 1
ATOM 6586 C CA . GLY A 1 804 ? -28.624 19.869 -7.908 1.00 40.78 804 GLY A CA 1
ATOM 6587 C C . GLY A 1 804 ? -28.414 18.379 -7.602 1.00 40.78 804 GLY A C 1
ATOM 6588 O O . GLY A 1 804 ? -28.199 18.036 -6.442 1.00 40.78 804 GLY A O 1
ATOM 6589 N N . THR A 1 805 ? -28.380 17.500 -8.607 1.00 41.94 805 THR A N 1
ATOM 6590 C CA . THR A 1 805 ? -27.999 16.086 -8.418 1.00 41.94 805 THR A CA 1
ATOM 6591 C C . THR A 1 805 ? -26.809 15.668 -9.288 1.00 41.94 805 THR A C 1
ATOM 6593 O O . THR A 1 805 ? -26.619 16.151 -10.401 1.00 41.94 805 THR A O 1
ATOM 6596 N N . LYS A 1 806 ? -25.967 14.803 -8.700 1.00 53.94 806 LYS A N 1
ATOM 6597 C CA . LYS A 1 806 ? -24.698 14.255 -9.216 1.00 53.94 806 LYS A CA 1
ATOM 6598 C C . LYS A 1 806 ? -24.884 13.521 -10.559 1.00 53.94 806 LYS A C 1
ATOM 6600 O O . LYS A 1 806 ? -25.955 12.988 -10.818 1.00 53.94 806 LYS A O 1
ATOM 6605 N N . ASN A 1 807 ? -23.823 13.438 -11.371 1.00 61.06 807 ASN A N 1
ATOM 6606 C CA . ASN A 1 807 ? -23.774 12.698 -12.645 1.00 61.06 807 ASN A CA 1
ATOM 6607 C C . ASN A 1 807 ? -24.373 11.273 -12.523 1.00 61.06 807 ASN A C 1
ATOM 6609 O O . ASN A 1 807 ? -23.791 10.421 -11.860 1.00 61.06 807 ASN A O 1
ATOM 6613 N N . LEU A 1 808 ? -25.528 11.012 -13.155 1.00 71.94 808 LEU A N 1
ATOM 6614 C CA . LEU A 1 808 ? -26.270 9.735 -13.060 1.00 71.94 808 LEU A CA 1
ATOM 6615 C C . LEU A 1 808 ? -25.910 8.704 -14.146 1.00 71.94 808 LEU A C 1
ATOM 6617 O O . LEU A 1 808 ? -26.250 7.529 -14.014 1.00 71.94 808 LEU A O 1
ATOM 6621 N N . LEU A 1 809 ? -25.262 9.131 -15.232 1.00 80.81 809 LEU A N 1
ATOM 6622 C CA . LEU A 1 809 ? -24.924 8.287 -16.379 1.00 80.81 809 LEU A CA 1
ATOM 6623 C C . LEU A 1 809 ? -23.408 8.117 -16.475 1.00 80.81 809 LEU A C 1
ATOM 6625 O O . LEU A 1 809 ? -22.670 9.098 -16.443 1.00 80.81 809 LEU A O 1
ATOM 6629 N N . TYR A 1 810 ? -22.967 6.871 -16.644 1.00 83.19 810 TYR A N 1
ATOM 6630 C CA . TYR A 1 810 ? -21.567 6.505 -16.837 1.00 83.19 810 TYR A CA 1
ATOM 6631 C C . TYR A 1 810 ? -21.447 5.592 -18.052 1.00 83.19 810 TYR A C 1
ATOM 6633 O O . TYR A 1 810 ? -22.232 4.656 -18.207 1.00 83.19 810 TYR A O 1
ATOM 6641 N N . LEU A 1 811 ? -20.446 5.850 -18.886 1.00 84.19 811 LEU A N 1
ATOM 6642 C CA . LEU A 1 811 ? -20.081 5.005 -20.015 1.00 84.19 811 LEU A CA 1
ATOM 6643 C C . LEU A 1 811 ? -18.808 4.238 -19.647 1.00 84.19 811 LEU A C 1
ATOM 6645 O O . LEU A 1 811 ? -17.883 4.811 -19.075 1.00 84.19 811 LEU A O 1
ATOM 6649 N N . ARG A 1 812 ? -18.782 2.932 -19.925 1.00 85.00 812 ARG A N 1
ATOM 6650 C CA . ARG A 1 812 ? -17.601 2.082 -19.733 1.00 85.00 812 ARG A CA 1
ATOM 6651 C C . ARG A 1 812 ? -17.290 1.343 -21.025 1.00 85.00 812 ARG A C 1
ATOM 6653 O O . ARG A 1 812 ? -18.198 0.820 -21.669 1.00 85.00 812 ARG A O 1
ATOM 6660 N N . CYS A 1 813 ? -16.010 1.283 -21.368 1.00 86.31 813 CYS A N 1
ATOM 6661 C CA . CYS A 1 813 ? -15.485 0.505 -22.482 1.00 86.31 813 CYS A CA 1
ATOM 6662 C C . CYS A 1 813 ? -14.412 -0.457 -21.965 1.00 86.31 813 CYS A C 1
ATOM 6664 O O . CYS A 1 813 ? -13.713 -0.139 -21.010 1.00 86.31 813 CYS A O 1
ATOM 6666 N N . GLU A 1 814 ? -14.282 -1.620 -22.601 1.00 85.38 814 GLU A N 1
ATOM 6667 C CA . GLU A 1 814 ? -13.231 -2.596 -22.267 1.00 85.38 814 GLU A CA 1
ATOM 6668 C C . GLU A 1 814 ? -11.854 -2.176 -22.801 1.00 85.38 814 GLU A C 1
ATOM 6670 O O . GLU A 1 814 ? -10.836 -2.500 -22.201 1.00 85.38 814 GLU A O 1
ATOM 6675 N N . PHE A 1 815 ? -11.820 -1.426 -23.909 1.00 85.12 815 PHE A N 1
ATOM 6676 C CA . PHE A 1 815 ? -10.588 -0.990 -24.565 1.00 85.12 815 PHE A CA 1
ATOM 6677 C C . PHE A 1 815 ? -10.420 0.530 -24.503 1.00 85.12 815 PHE A C 1
ATOM 6679 O O . PHE A 1 815 ? -11.320 1.273 -24.906 1.00 85.12 815 PHE A O 1
ATOM 6686 N N . ASN A 1 816 ? -9.222 0.983 -24.113 1.00 84.12 816 ASN A N 1
ATOM 6687 C CA . ASN A 1 816 ? -8.841 2.404 -24.088 1.00 84.12 816 ASN A CA 1
ATOM 6688 C C . ASN A 1 816 ? -8.995 3.073 -25.462 1.00 84.12 816 ASN A C 1
ATOM 6690 O O . ASN A 1 816 ? -9.373 4.239 -25.550 1.00 84.12 816 ASN A O 1
ATOM 6694 N N . GLY A 1 817 ? -8.736 2.331 -26.547 1.00 85.12 817 GLY A N 1
ATOM 6695 C CA . GLY A 1 817 ? -8.939 2.830 -27.905 1.00 85.12 817 GLY A CA 1
ATOM 6696 C C . GLY A 1 817 ? -10.381 3.248 -28.157 1.00 85.12 817 GLY A C 1
ATOM 6697 O O . GLY A 1 817 ? -10.630 4.340 -28.677 1.00 85.12 817 GLY A O 1
ATOM 6698 N N . ARG A 1 818 ? -11.337 2.411 -27.743 1.00 85.44 818 ARG A N 1
ATOM 6699 C CA . ARG A 1 818 ? -12.773 2.683 -27.863 1.00 85.44 818 ARG A CA 1
ATOM 6700 C C . ARG A 1 818 ? -13.224 3.807 -26.931 1.00 85.44 818 ARG A C 1
ATOM 6702 O O . ARG A 1 818 ? -14.055 4.615 -27.338 1.00 85.44 818 ARG A O 1
ATOM 6709 N N . GLU A 1 819 ? -12.672 3.894 -25.722 1.00 86.94 819 GLU A N 1
ATOM 6710 C CA . GLU A 1 819 ? -12.939 5.009 -24.803 1.00 86.94 819 GLU A CA 1
ATOM 6711 C C . GLU A 1 819 ? -12.502 6.348 -25.410 1.00 86.94 819 GLU A C 1
ATOM 6713 O O . GLU A 1 819 ? -13.304 7.278 -25.490 1.00 86.94 819 GLU A O 1
ATOM 6718 N N . PHE A 1 820 ? -11.269 6.421 -25.922 1.00 86.19 820 PHE A N 1
ATOM 6719 C CA . PHE A 1 820 ? -10.747 7.612 -26.593 1.00 86.19 820 PHE A CA 1
ATOM 6720 C C . PHE A 1 820 ? -11.635 8.037 -27.768 1.00 86.19 820 PHE A C 1
ATOM 6722 O O . PHE A 1 820 ? -11.952 9.212 -27.926 1.00 86.19 820 PHE A O 1
ATOM 6729 N N . LEU A 1 821 ? -12.085 7.076 -28.570 1.00 84.25 821 LEU A N 1
ATOM 6730 C CA . LEU A 1 821 ? -12.975 7.331 -29.697 1.00 84.25 821 LEU A CA 1
ATOM 6731 C C . LEU A 1 821 ? -14.351 7.861 -29.256 1.00 84.25 821 LEU A C 1
ATOM 6733 O O . LEU A 1 821 ? -14.875 8.779 -29.886 1.00 84.25 821 LEU A O 1
ATOM 6737 N N . CYS A 1 822 ? -14.915 7.341 -28.159 1.00 83.19 822 CYS A N 1
ATOM 6738 C CA . CYS A 1 822 ? -16.146 7.884 -27.574 1.00 83.19 822 CYS A CA 1
ATOM 6739 C C . CYS A 1 822 ? -15.944 9.326 -27.083 1.00 83.19 822 CYS A C 1
ATOM 6741 O O . CYS A 1 822 ? -16.806 10.164 -27.322 1.00 83.19 822 CYS A O 1
ATOM 6743 N N . LEU A 1 823 ? -14.802 9.625 -26.450 1.00 82.56 823 LEU A N 1
ATOM 6744 C CA . LEU A 1 823 ? -14.453 10.975 -25.987 1.00 82.56 823 LEU A CA 1
ATOM 6745 C C . LEU A 1 823 ? -14.233 11.968 -27.132 1.00 82.56 823 LEU A C 1
ATOM 6747 O O . LEU A 1 823 ? -14.520 13.143 -26.970 1.00 82.56 823 LEU A O 1
ATOM 6751 N N . MET A 1 824 ? -13.713 11.512 -28.272 1.00 79.00 824 MET A N 1
ATOM 6752 C CA . MET A 1 824 ? -13.537 12.353 -29.462 1.00 79.00 824 MET A CA 1
ATOM 6753 C C . MET A 1 824 ? -14.849 12.602 -30.215 1.00 79.00 824 MET A C 1
ATOM 6755 O O . MET A 1 824 ? -14.948 13.577 -30.957 1.00 79.00 824 MET A O 1
ATOM 6759 N N . SER A 1 825 ? -15.819 11.694 -30.074 1.00 72.31 825 SER A N 1
ATOM 6760 C CA . SER A 1 825 ? -17.117 11.762 -30.759 1.00 72.31 825 SER A CA 1
ATOM 6761 C C . SER A 1 825 ? -18.190 12.500 -29.949 1.00 72.31 825 SER A C 1
ATOM 6763 O O . SER A 1 825 ? -19.200 12.910 -30.523 1.00 72.31 825 SER A O 1
ATOM 6765 N N . GLY A 1 826 ? -18.008 12.610 -28.628 1.00 58.44 826 GLY A N 1
ATOM 6766 C CA . GLY A 1 826 ? -18.845 13.396 -27.714 1.00 58.44 826 GLY A CA 1
ATOM 6767 C C . GLY A 1 826 ? -18.358 14.829 -27.603 1.00 58.44 826 GLY A C 1
ATOM 6768 O O . GLY A 1 826 ? -19.230 15.725 -27.574 1.00 58.44 826 GLY A O 1
#

pLDDT: mean 79.18, std 14.56, range [27.3, 98.0]

Foldseek 3Di:
DDDDPPPDDPPVLVPLLVVVVVCVVPAQADPVPLDGHDPVRVVVVLCVVLLVVLVVCCVPPPPCPVVSPDDPPVNCDPVNVCCVVVPLVLDFLADKPVQLPPCLLQNFLPDPLPDDHSAAFDAQDASDVLRVLVNLLSLLSSLLSPVVSVQVLVQCLQQVWFQDPVQDTDRPGHDLFKFWWPDKDWDDFACDDVPDPFTPWTKMKTKGFQPDDPVSLVVVLPADFFFKKKFWFWRAPHHPPDHDDSVDDSCVHRVTDIIFMKTFRAKAAPVRDHQDDDPDDDDDHPHRMIMTMIIGGRSVQSVQVVVVVVPDDRPRRGTTMMGGDDRVSRLSSLLSVLSSVVSVADADDDDWWFWPFPVAVFVVSVCVVCVQEAEAEPDPDRVQRDDDKIKGWVVVVVCVVPVNDDDDPPDDGTYMYIYHDDDAAQALAPVLDWDDDDDDDDPLVVCVNTNDDLLQAAEDDPCQPVDPDPARRYLLRSLVVLVVVLLVLLVLLQVQCVLQVPDDSQSPALVSVLVCCVPPVVVLVVVLVVQCVPPPPLALVSLVPSQSRVSSCPVGDPPQAPRPHSVRRVSNSVSNSSNVVVSSVSSVLSNVVVVDDDSVVSSLSSQAPRHQHYDYQLSVLSNCLVVLAVSQHDHAEDEEEQQQQDWASSLVSNQRSHDADPSHRSHHYYHYHHDVLDAFHDSPNCVCCSNRVRSGGPVNSCVVVVPDDDFDAEDEDAAQVVCVVPCVVGDNRYYDPCNVPPVVSVDDLPPDPDPDDDDDDDADPNDAWDPPDPQLIAGLVVLLVVLVVVVVSCCVPVVVDPDDDDDPDDDDDPGPNHVVSNVVND